Protein AF-0000000067232608 (afdb_homodimer)

Secondary structure (DSSP, 8-state):
-----------------------------------S-----HHHHHHHHHHHHHHHHTTSB-HHHHHTT-----TTSTTB-SSS-EEEEEETTEEEE--B-TTS-S-STHHHHHHHHHHHHHHHSPPPPEEEEEE-STTTTTT--SSSGGG-SS---SPP--EEES-B-TT--PEE---HIIIIISTT-HHHHHTTHHHHHTS-GGGSB-SEEE-PPP--HHHHHTTSB-TTS-B---GGGGHHHHHHH-TTTEEE-----TTT-SS---PPPPPGGGGGGBSEEEE--SSSS-TTHHHHHHTTPEEEEE--SSB-TTGGGPPBTTTBEEE-SS-STHHHHHHHHHHHTHHHHHHHHHHHHHHHHHHSSHHHHHHHHHHHHHHHHTTB-S---GGGSS--EEHHHHHHHHHHSTTTTTTS-HHHHHHHSPPPHHHHHHS-HHHHHHHT--GGGS----TTS----SS-TTTT-TT--/-----------------------------------S-----HHHHHHHHHHHHHHHHTTSB-HHHHHTTTTSS-TTSTTB-SSS-EEEEEETTEEEE--B-TTS-S-STHHHHHHHHHHHHHHHSPPPPEEEEEE-STTTTTT--SSSGGG-SS---SPP--EEES-B-TT--PEE---HIIIIISTT-HHHHHTTHHHHHTS-GGGSB--EEE------HHHHHTTSB-TTS-B---GGGGHHHHHHH-TTTEEE-----TTT-SS---PPPPPGGGGGGBSEEEE--SSSS-TTHHHHHHTTPEEEEE--SSB-TTGGGPPBTTTBEEE-SS-STHHHHHHHHHHHTHHHHHHHHHHHHHHHHHHSSHHHHHHHHHHHHHHHHTTB-S---GGGSS--EEHHHHHHHHHHSTTTTTTS-HHHHHHHSPPPHHHHHHS-HHHHHHHT--GGGS----TTS----SS-TTTT-TT--

Sequence (954 aa):
MRVRCMSPSRGALLFLALAVAVRTWKHAGAEIDTSCACDVHPAFKERIQRDLSWLDEAGGITDAMIRNISLVCDKAVSHRCNGKVVRLMIKDGQVYLNSLQPDWRFGPYEVPGFLLELYELSRLYSLPDVEFAYNGEDDAIALFDFKDREKLQTRFHGGPFPLLAWAKSPVSSAILVPDSGAFRCLHDSFDQLLMQLEEIRRLPWANRTKVRRGGNKFCAPYQLLGGGRLPSGEAFKCPRAWLPRVAAHFPELMDLGSLADPRLESGATRKRSVPLMHQNQFAYLVSTDGFATSRKLEVYLLLGSLVLKAGSSRRGYFYDALVPDTHYLPCMNDSGSDVADRVRWARAHDSQAAAIAAAGQALAVRHLNRRARLCYLRLLLQQLAARMRYSPSCGQRRLCVPLGRLVEVMAEHPRSRESCRWSEVLLSHPTPPDQRTAWPDSRLLALLSDPLLWPRDNPDSLPPPDSDPFANNMYAVMRVRCMSPSRGALLFLALAVAVRTWKHAGAEIDTSCACDVHPAFKERIQRDLSWLDEAGGITDAMIRNISLVCDKAVSHRCNGKVVRLMIKDGQVYLNSLQPDWRFGPYEVPGFLLELYELSRLYSLPDVEFAYNGEDDAIALFDFKDREKLQTRFHGGPFPLLAWAKSPVSSAILVPDSGAFRCLHDSFDQLLMQLEEIRRLPWANRTKVRRGGNKFCAPYQLLGGGRLPSGEAFKCPRAWLPRVAAHFPELMDLGSLADPRLESGATRKRSVPLMHQNQFAYLVSTDGFATSRKLEVYLLLGSLVLKAGSSRRGYFYDALVPDTHYLPCMNDSGSDVADRVRWARAHDSQAAAIAAAGQALAVRHLNRRARLCYLRLLLQQLAARMRYSPSCGQRRLCVPLGRLVEVMAEHPRSRESCRWSEVLLSHPTPPDQRTAWPDSRLLALLSDPLLWPRDNPDSLPPPDSDPFANNMYAV

Structure (mmCIF, N/CA/C/O backbone):
data_AF-0000000067232608-model_v1
#
loop_
_entity.id
_entity.type
_entity.pdbx_description
1 polymer 'Glycosyl transferase CAP10 domain-containing protein'
#
loop_
_atom_site.group_PDB
_atom_site.id
_atom_site.type_symbol
_atom_site.label_atom_id
_atom_site.label_alt_id
_atom_site.label_comp_id
_atom_site.label_asym_id
_atom_site.label_entity_id
_atom_site.label_seq_id
_atom_site.pdbx_PDB_ins_code
_atom_site.Cartn_x
_atom_site.Cartn_y
_atom_site.Cartn_z
_atom_site.occupancy
_atom_site.B_iso_or_equiv
_atom_site.auth_seq_id
_atom_site.auth_comp_id
_atom_site.auth_asym_id
_atom_site.auth_atom_id
_atom_site.pdbx_PDB_model_num
ATOM 1 N N . MET A 1 1 ? 33.344 -88.125 2.516 1 20.97 1 MET A N 1
ATOM 2 C CA . MET A 1 1 ? 33.719 -87.812 3.877 1 20.97 1 MET A CA 1
ATOM 3 C C . MET A 1 1 ? 33.344 -86.375 4.191 1 20.97 1 MET A C 1
ATOM 5 O O . MET A 1 1 ? 34.031 -85.438 3.76 1 20.97 1 MET A O 1
ATOM 9 N N . ARG A 1 2 ? 32.031 -85.938 4.152 1 23.73 2 ARG A N 1
ATOM 10 C CA . ARG A 1 2 ? 31.359 -84.625 3.979 1 23.73 2 ARG A CA 1
ATOM 11 C C . ARG A 1 2 ? 31.594 -83.75 5.184 1 23.73 2 ARG A C 1
ATOM 13 O O . ARG A 1 2 ? 31.453 -84.188 6.328 1 23.73 2 ARG A O 1
ATOM 20 N N . VAL A 1 3 ? 32.469 -82.75 5.07 1 22.92 3 VAL A N 1
ATOM 21 C CA . VAL A 1 3 ? 33.125 -81.875 6.094 1 22.92 3 VAL A CA 1
ATOM 22 C C . VAL A 1 3 ? 32.062 -81.125 6.887 1 22.92 3 VAL A C 1
ATOM 24 O O . VAL A 1 3 ? 31.25 -80.438 6.312 1 22.92 3 VAL A O 1
ATOM 27 N N . ARG A 1 4 ? 31.625 -81.562 8.109 1 24.42 4 ARG A N 1
ATOM 28 C CA . ARG A 1 4 ? 30.609 -81.188 9.109 1 24.42 4 ARG A CA 1
ATOM 29 C C . ARG A 1 4 ? 30.953 -79.875 9.781 1 24.42 4 ARG A C 1
ATOM 31 O O . ARG A 1 4 ? 31.984 -79.75 10.461 1 24.42 4 ARG A O 1
ATOM 38 N N . CYS A 1 5 ? 30.781 -78.688 8.992 1 25.52 5 CYS A N 1
ATOM 39 C CA . CYS A 1 5 ? 31.219 -77.375 9.414 1 25.52 5 CYS A CA 1
ATOM 40 C C . CYS A 1 5 ? 30.672 -77.062 10.797 1 25.52 5 CYS A C 1
ATOM 42 O O . CYS A 1 5 ? 29.469 -77.062 11.016 1 25.52 5 CYS A O 1
ATOM 44 N N . MET A 1 6 ? 31.469 -77.188 11.758 1 21.8 6 MET A N 1
ATOM 45 C CA . MET A 1 6 ? 31.312 -77.25 13.211 1 21.8 6 MET A CA 1
ATOM 46 C C . MET A 1 6 ? 30.656 -75.938 13.711 1 21.8 6 MET A C 1
ATOM 48 O O . MET A 1 6 ? 30.578 -75 12.977 1 21.8 6 MET A O 1
ATOM 52 N N . SER A 1 7 ? 31.031 -75.438 14.898 1 22 7 SER A N 1
ATOM 53 C CA . SER A 1 7 ? 30.531 -75.188 16.25 1 22 7 SER A CA 1
ATOM 54 C C . SER A 1 7 ? 30.344 -73.75 16.547 1 22 7 SER A C 1
ATOM 56 O O . SER A 1 7 ? 29.766 -73.375 17.578 1 22 7 SER A O 1
ATOM 58 N N . PRO A 1 8 ? 30.719 -72.562 15.82 1 26.16 8 PRO A N 1
ATOM 59 C CA . PRO A 1 8 ? 31.281 -71.562 16.766 1 26.16 8 PRO A CA 1
ATOM 60 C C . PRO A 1 8 ? 30.25 -71.062 17.734 1 26.16 8 PRO A C 1
ATOM 62 O O . PRO A 1 8 ? 29.047 -71.062 17.438 1 26.16 8 PRO A O 1
ATOM 65 N N . SER A 1 9 ? 30.562 -70.812 19.031 1 20.64 9 SER A N 1
ATOM 66 C CA . SER A 1 9 ? 29.984 -70.5 20.344 1 20.64 9 SER A CA 1
ATOM 67 C C . SER A 1 9 ? 29.328 -69.125 20.375 1 20.64 9 SER A C 1
ATOM 69 O O . SER A 1 9 ? 29.672 -68.25 19.578 1 20.64 9 SER A O 1
ATOM 71 N N . ARG A 1 10 ? 28.438 -68.75 21.453 1 23.14 10 ARG A N 1
ATOM 72 C CA . ARG A 1 10 ? 27.312 -67.875 21.844 1 23.14 10 ARG A CA 1
ATOM 73 C C . ARG A 1 10 ? 27.781 -66.5 22.25 1 23.14 10 ARG A C 1
ATOM 75 O O . ARG A 1 10 ? 27.672 -66.125 23.422 1 23.14 10 ARG A O 1
ATOM 82 N N . GLY A 1 11 ? 28.953 -65.938 21.875 1 21.53 11 GLY A N 1
ATOM 83 C CA . GLY A 1 11 ? 29.344 -64.812 22.734 1 21.53 11 GLY A CA 1
ATOM 84 C C . GLY A 1 11 ? 28.266 -63.75 22.812 1 21.53 11 GLY A C 1
ATOM 85 O O . GLY A 1 11 ? 27.703 -63.375 21.781 1 21.53 11 GLY A O 1
ATOM 86 N N . ALA A 1 12 ? 27.641 -63.438 24.016 1 23.78 12 ALA A N 1
ATOM 87 C CA . ALA A 1 12 ? 26.578 -62.594 24.531 1 23.78 12 ALA A CA 1
ATOM 88 C C . ALA A 1 12 ? 26.938 -61.125 24.359 1 23.78 12 ALA A C 1
ATOM 90 O O . ALA A 1 12 ? 27.859 -60.594 25.016 1 23.78 12 ALA A O 1
ATOM 91 N N . LEU A 1 13 ? 27.109 -60.594 23.125 1 22.34 13 LEU A N 1
ATOM 92 C CA . LEU A 1 13 ? 27.453 -59.156 22.984 1 22.34 13 LEU A CA 1
ATOM 93 C C . LEU A 1 13 ? 26.453 -58.281 23.734 1 22.34 13 LEU A C 1
ATOM 95 O O . LEU A 1 13 ? 25.25 -58.375 23.484 1 22.34 13 LEU A O 1
ATOM 99 N N . LEU A 1 14 ? 26.797 -57.844 25 1 24.31 14 LEU A N 1
ATOM 100 C CA . LEU A 1 14 ? 26.172 -56.875 25.875 1 24.31 14 LEU A CA 1
ATOM 101 C C . LEU A 1 14 ? 25.875 -55.562 25.141 1 24.31 14 LEU A C 1
ATOM 103 O O . LEU A 1 14 ? 26.797 -54.906 24.656 1 24.31 14 LEU A O 1
ATOM 107 N N . PHE A 1 15 ? 24.703 -55.438 24.469 1 23.7 15 PHE A N 1
ATOM 108 C CA . PHE A 1 15 ? 24.172 -54.25 23.812 1 23.7 15 PHE A CA 1
ATOM 109 C C . PHE A 1 15 ? 24.031 -53.125 24.812 1 23.7 15 PHE A C 1
ATOM 111 O O . PHE A 1 15 ? 23.203 -53.156 25.719 1 23.7 15 PHE A O 1
ATOM 118 N N . LEU A 1 16 ? 25.203 -52.531 25.312 1 24.02 16 LEU A N 1
ATOM 119 C CA . LEU A 1 16 ? 25.109 -51.281 26.078 1 24.02 16 LEU A CA 1
ATOM 120 C C . LEU A 1 16 ? 24.203 -50.281 25.359 1 24.02 16 LEU A C 1
ATOM 122 O O . LEU A 1 16 ? 24.453 -49.906 24.219 1 24.02 16 LEU A O 1
ATOM 126 N N . ALA A 1 17 ? 22.953 -50.125 25.812 1 24.44 17 ALA A N 1
ATOM 127 C CA . ALA A 1 17 ? 21.891 -49.188 25.516 1 24.44 17 ALA A CA 1
ATOM 128 C C . ALA A 1 17 ? 22.359 -47.75 25.75 1 24.44 17 ALA A C 1
ATOM 130 O O . ALA A 1 17 ? 22.531 -47.312 26.906 1 24.44 17 ALA A O 1
ATOM 131 N N . LEU A 1 18 ? 23.391 -47.281 25.047 1 25.17 18 LEU A N 1
ATOM 132 C CA . LEU A 1 18 ? 23.656 -45.844 25.172 1 25.17 18 LEU A CA 1
ATOM 133 C C . LEU A 1 18 ? 22.375 -45.062 25.016 1 25.17 18 LEU A C 1
ATOM 135 O O . LEU A 1 18 ? 21.719 -45.125 23.969 1 25.17 18 LEU A O 1
ATOM 139 N N . ALA A 1 19 ? 21.703 -44.719 26.156 1 23.84 19 ALA A N 1
ATOM 140 C CA . ALA A 1 19 ? 20.641 -43.75 26.328 1 23.84 19 ALA A CA 1
ATOM 141 C C . ALA A 1 19 ? 21.016 -42.406 25.703 1 23.84 19 ALA A C 1
ATOM 143 O O . ALA A 1 19 ? 21.891 -41.688 26.203 1 23.84 19 ALA A O 1
ATOM 144 N N . VAL A 1 20 ? 21.188 -42.406 24.422 1 26.02 20 VAL A N 1
ATOM 145 C CA . VAL A 1 20 ? 21.297 -41.094 23.812 1 26.02 20 VAL A CA 1
ATOM 146 C C . VAL A 1 20 ? 20.188 -40.188 24.328 1 26.02 20 VAL A C 1
ATOM 148 O O . VAL A 1 20 ? 19 -40.469 24.172 1 26.02 20 VAL A O 1
ATOM 151 N N . ALA A 1 21 ? 20.438 -39.469 25.469 1 25.91 21 ALA A N 1
ATOM 152 C CA . ALA A 1 21 ? 19.641 -38.344 25.922 1 25.91 21 ALA A CA 1
ATOM 153 C C . ALA A 1 21 ? 19.203 -37.5 24.75 1 25.91 21 ALA A C 1
ATOM 155 O O . ALA A 1 21 ? 20.031 -36.844 24.094 1 25.91 21 ALA A O 1
ATOM 156 N N . VAL A 1 22 ? 18.25 -37.969 24.109 1 22.41 22 VAL A N 1
ATOM 157 C CA . VAL A 1 22 ? 17.578 -37.031 23.188 1 22.41 22 VAL A CA 1
ATOM 158 C C . VAL A 1 22 ? 17.188 -35.75 23.906 1 22.41 22 VAL A C 1
ATOM 160 O O . VAL A 1 22 ? 16.312 -35.781 24.781 1 22.41 22 VAL A O 1
ATOM 163 N N . ARG A 1 23 ? 18.203 -34.938 24.25 1 26.3 23 ARG A N 1
ATOM 164 C CA . ARG A 1 23 ? 17.781 -33.594 24.609 1 26.3 23 ARG A CA 1
ATOM 165 C C . ARG A 1 23 ? 16.594 -33.125 23.766 1 26.3 23 ARG A C 1
ATOM 167 O O . ARG A 1 23 ? 16.688 -33.125 22.531 1 26.3 23 ARG A O 1
ATOM 174 N N . THR A 1 24 ? 15.477 -33.344 24.297 1 24.17 24 THR A N 1
ATOM 175 C CA . THR A 1 24 ? 14.273 -32.688 23.797 1 24.17 24 THR A CA 1
ATOM 176 C C . THR A 1 24 ? 14.562 -31.219 23.469 1 24.17 24 THR A C 1
ATOM 178 O O . THR A 1 24 ? 14.984 -30.453 24.328 1 24.17 24 THR A O 1
ATOM 181 N N . TRP A 1 25 ? 15.18 -31.078 22.359 1 25.5 25 TRP A N 1
ATOM 182 C CA . TRP A 1 25 ? 15.172 -29.703 21.859 1 25.5 25 TRP A CA 1
ATOM 183 C C . TRP A 1 25 ? 13.828 -29.047 22.141 1 25.5 25 TRP A C 1
ATOM 185 O O . TRP A 1 25 ? 12.797 -29.469 21.609 1 25.5 25 TRP A O 1
ATOM 195 N N . LYS A 1 26 ? 13.594 -28.719 23.438 1 26.16 26 LYS A N 1
ATOM 196 C CA . LYS A 1 26 ? 12.469 -27.828 23.719 1 26.16 26 LYS A CA 1
ATOM 197 C C . LYS A 1 26 ? 12.414 -26.672 22.719 1 26.16 26 LYS A C 1
ATOM 199 O O . LYS A 1 26 ? 13.312 -25.828 22.703 1 26.16 26 LYS A O 1
ATOM 204 N N . HIS A 1 27 ? 11.875 -27 21.625 1 25.08 27 HIS A N 1
ATOM 205 C CA . HIS A 1 27 ? 11.469 -25.891 20.766 1 25.08 27 HIS A CA 1
ATOM 206 C C . HIS A 1 27 ? 10.805 -24.797 21.594 1 25.08 27 HIS A C 1
ATOM 208 O O . HIS A 1 27 ? 9.797 -25.031 22.266 1 25.08 27 HIS A O 1
ATOM 214 N N . ALA A 1 28 ? 11.539 -24.094 22.328 1 29.05 28 ALA A N 1
ATOM 215 C CA . ALA A 1 28 ? 10.875 -22.875 22.797 1 29.05 28 ALA A CA 1
ATOM 216 C C . ALA A 1 28 ? 9.781 -22.453 21.828 1 29.05 28 ALA A C 1
ATOM 218 O O . ALA A 1 28 ? 10.047 -22.219 20.656 1 29.05 28 ALA A O 1
ATOM 219 N N . GLY A 1 29 ? 8.641 -23.031 22.062 1 26.88 29 GLY A N 1
ATOM 220 C CA . GLY A 1 29 ? 7.457 -22.578 21.344 1 26.88 29 GLY A CA 1
ATOM 221 C C . GLY A 1 29 ? 7.488 -21.094 21.016 1 26.88 29 GLY A C 1
ATOM 222 O O . GLY A 1 29 ? 7.555 -20.25 21.906 1 26.88 29 GLY A O 1
ATOM 223 N N . ALA A 1 30 ? 8.266 -20.781 20.047 1 30.19 30 ALA A N 1
ATOM 224 C CA . ALA A 1 30 ? 8.117 -19.406 19.578 1 30.19 30 ALA A CA 1
ATOM 225 C C . ALA A 1 30 ? 6.672 -18.938 19.703 1 30.19 30 ALA A C 1
ATOM 227 O O . ALA A 1 30 ? 5.762 -19.547 19.141 1 30.19 30 ALA A O 1
ATOM 228 N N . GLU A 1 31 ? 6.301 -18.609 20.812 1 31.33 31 GLU A N 1
ATOM 229 C CA . GLU A 1 31 ? 5.031 -17.891 20.922 1 31.33 31 GLU A CA 1
ATOM 230 C C . GLU A 1 31 ? 4.746 -17.078 19.656 1 31.33 31 GLU A C 1
ATOM 232 O O . GLU A 1 31 ? 5.531 -16.203 19.281 1 31.33 31 GLU A O 1
ATOM 237 N N . ILE A 1 32 ? 4.148 -17.75 18.656 1 34.22 32 ILE A N 1
ATOM 238 C CA . ILE A 1 32 ? 3.58 -17.062 17.516 1 34.22 32 ILE A CA 1
ATOM 239 C C . ILE A 1 32 ? 3.041 -15.695 17.938 1 34.22 32 ILE A C 1
ATOM 241 O O . ILE A 1 32 ? 2.16 -15.609 18.797 1 34.22 32 ILE A O 1
ATOM 245 N N . ASP A 1 33 ? 3.789 -14.781 17.984 1 35.5 33 ASP A N 1
ATOM 246 C CA . ASP A 1 33 ? 3.418 -13.383 18.203 1 35.5 33 ASP A CA 1
ATOM 247 C C . ASP A 1 33 ? 2.143 -13.039 17.438 1 35.5 33 ASP A C 1
ATOM 249 O O . ASP A 1 33 ? 2.152 -12.945 16.203 1 35.5 33 ASP A O 1
ATOM 253 N N . THR A 1 34 ? 0.909 -13.367 17.797 1 40.5 34 THR A N 1
ATOM 254 C CA . THR A 1 34 ? -0.471 -13.195 17.359 1 40.5 34 THR A CA 1
ATOM 255 C C . THR A 1 34 ? -0.802 -11.711 17.203 1 40.5 34 THR A C 1
ATOM 257 O O . THR A 1 34 ? -1.916 -11.359 16.812 1 40.5 34 THR A O 1
ATOM 260 N N . SER A 1 35 ? -0.007 -10.812 17.594 1 42.72 35 SER A N 1
ATOM 261 C CA . SER A 1 35 ? -0.496 -9.445 17.75 1 42.72 35 SER A CA 1
ATOM 262 C C . SER A 1 35 ? -0.627 -8.75 16.391 1 42.72 35 SER A C 1
ATOM 264 O O . SER A 1 35 ? -1.464 -7.859 16.234 1 42.72 35 SER A O 1
ATOM 266 N N . CYS A 1 36 ? 0.361 -8.922 15.484 1 53.72 36 CYS A N 1
ATOM 267 C CA . CYS A 1 36 ? 0.083 -8.258 14.219 1 53.72 36 CYS A CA 1
ATOM 268 C C . CYS A 1 36 ? -1.025 -8.977 13.453 1 53.72 36 CYS A C 1
ATOM 270 O O . CYS A 1 36 ? -0.867 -10.133 13.07 1 53.72 36 CYS A O 1
ATOM 272 N N . ALA A 1 37 ? -2.166 -8.445 13.555 1 60.12 37 ALA A N 1
ATOM 273 C CA . ALA A 1 37 ? -3.393 -9.094 13.102 1 60.12 37 ALA A CA 1
ATOM 274 C C . ALA A 1 37 ? -3.316 -9.422 11.609 1 60.12 37 ALA A C 1
ATOM 276 O O . ALA A 1 37 ? -3.217 -8.523 10.773 1 60.12 37 ALA A O 1
ATOM 277 N N . CYS A 1 38 ? -2.498 -10.406 11.25 1 77 38 CYS A N 1
ATOM 278 C CA . CYS A 1 38 ? -2.688 -10.945 9.906 1 77 38 CYS A CA 1
ATOM 279 C C . CYS A 1 38 ? -4.02 -11.68 9.797 1 77 38 CYS A C 1
ATOM 281 O O . CYS A 1 38 ? -4.246 -12.672 10.492 1 77 38 CYS A O 1
ATOM 283 N N . ASP A 1 39 ? -4.887 -11.008 9.102 1 78.81 39 ASP A N 1
ATOM 284 C CA . ASP A 1 39 ? -6.18 -11.625 8.836 1 78.81 39 ASP A CA 1
ATOM 285 C C . AS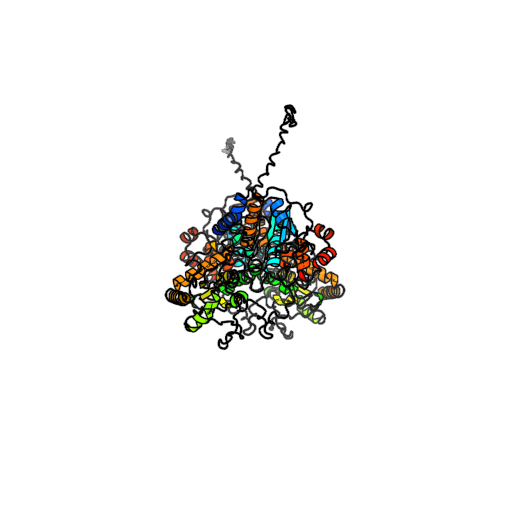P A 1 39 ? -6.145 -12.445 7.543 1 78.81 39 ASP A C 1
ATOM 287 O O . ASP A 1 39 ? -6.184 -11.883 6.445 1 78.81 39 ASP A O 1
ATOM 291 N N . VAL A 1 40 ? -5.941 -13.773 7.711 1 90.06 40 VAL A N 1
ATOM 292 C CA . VAL A 1 40 ? -5.945 -14.656 6.551 1 90.06 40 VAL A CA 1
ATOM 293 C C . VAL A 1 40 ? -7.328 -15.281 6.383 1 90.06 40 VAL A C 1
ATOM 295 O O . VAL A 1 40 ? -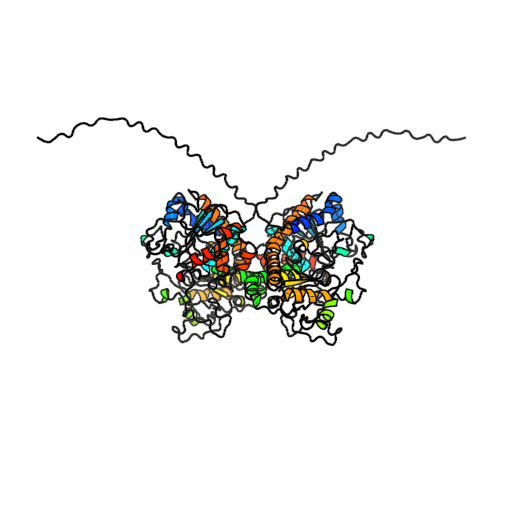7.902 -15.805 7.344 1 90.06 40 VAL A O 1
ATOM 298 N N . HIS A 1 41 ? -7.844 -15.195 5.211 1 94.94 41 HIS A N 1
ATOM 299 C CA . HIS A 1 41 ? -9.148 -15.766 4.906 1 94.94 41 HIS A CA 1
ATOM 300 C C . HIS A 1 41 ? -9.219 -17.234 5.324 1 94.94 41 HIS A C 1
ATOM 302 O O . HIS A 1 41 ? -8.273 -18 5.094 1 94.94 41 HIS A O 1
ATOM 308 N N . PRO A 1 42 ? -10.32 -17.672 5.93 1 95.88 42 PRO A N 1
ATOM 309 C CA . PRO A 1 42 ? -10.43 -19.062 6.391 1 95.88 42 PRO A CA 1
ATOM 310 C C . PRO A 1 42 ? -10.164 -20.078 5.277 1 95.88 42 PRO A C 1
ATOM 312 O O . PRO A 1 42 ? -9.508 -21.094 5.504 1 95.88 42 PRO A O 1
ATOM 315 N N . ALA A 1 43 ? -10.664 -19.812 4.094 1 97.31 43 ALA A N 1
ATOM 316 C CA . ALA A 1 43 ? -10.445 -20.734 2.977 1 97.31 43 ALA A CA 1
ATOM 317 C C . ALA A 1 43 ? -8.961 -20.844 2.646 1 97.31 43 ALA A C 1
ATOM 319 O O . ALA A 1 43 ? -8.5 -21.891 2.178 1 97.31 43 ALA A O 1
ATOM 320 N N . PHE A 1 44 ? -8.195 -19.766 2.84 1 97.31 44 PHE A N 1
ATOM 321 C CA . PHE A 1 44 ? -6.754 -19.781 2.605 1 97.31 44 PHE A CA 1
ATOM 322 C C . PHE A 1 44 ? -6.051 -20.656 3.639 1 97.31 44 PHE A C 1
ATOM 324 O O . PHE A 1 44 ? -5.141 -21.422 3.301 1 97.31 44 PHE A O 1
ATOM 331 N N . LYS A 1 45 ? -6.473 -20.594 4.871 1 96.69 45 LYS A N 1
ATOM 332 C CA . LYS A 1 45 ? -5.914 -21.422 5.938 1 96.69 45 LYS A CA 1
ATOM 333 C C . LYS A 1 45 ? -6.137 -22.891 5.656 1 96.69 45 LYS A C 1
ATOM 335 O O . LYS A 1 45 ? -5.227 -23.719 5.832 1 96.69 45 LYS A O 1
ATOM 340 N N . GLU A 1 46 ? -7.34 -23.141 5.219 1 97.5 46 GLU A N 1
ATOM 341 C CA . GLU A 1 46 ? -7.664 -24.531 4.879 1 97.5 46 GLU A CA 1
ATOM 342 C C . GLU A 1 46 ? -6.816 -25.016 3.713 1 97.5 46 GLU A C 1
ATOM 344 O O . GLU A 1 46 ? -6.367 -26.172 3.707 1 97.5 46 GLU A O 1
ATOM 349 N N . ARG A 1 47 ? -6.672 -24.172 2.736 1 97 47 ARG A N 1
ATOM 350 C CA . ARG A 1 47 ? -5.844 -24.531 1.588 1 97 47 ARG A CA 1
ATOM 351 C C . ARG A 1 47 ? -4.414 -24.844 2.021 1 97 47 ARG A C 1
ATOM 353 O O . ARG A 1 47 ? -3.838 -25.844 1.585 1 97 47 ARG A O 1
ATOM 360 N N . ILE A 1 48 ? -3.848 -24.047 2.842 1 97.62 48 ILE A N 1
ATOM 361 C CA . ILE A 1 48 ? -2.496 -24.266 3.344 1 97.62 48 ILE A CA 1
ATOM 362 C C . ILE A 1 48 ? -2.426 -25.625 4.047 1 97.62 48 ILE A C 1
ATOM 364 O O . ILE A 1 48 ? -1.521 -26.422 3.783 1 97.62 48 ILE A O 1
ATOM 368 N N . GLN A 1 49 ? -3.381 -25.922 4.844 1 97.12 49 GLN A N 1
ATOM 369 C CA . GLN A 1 49 ? -3.4 -27.188 5.57 1 97.12 49 GLN A CA 1
ATOM 370 C C . GLN A 1 49 ? -3.496 -28.375 4.613 1 97.12 49 GLN A C 1
ATOM 372 O O . GLN A 1 49 ? -2.777 -29.359 4.77 1 97.12 49 GLN A O 1
ATOM 377 N N . ARG A 1 50 ? -4.363 -28.219 3.674 1 95.38 50 ARG A N 1
ATOM 378 C CA . ARG A 1 50 ? -4.527 -29.297 2.697 1 95.38 50 ARG A CA 1
ATOM 379 C C . ARG A 1 50 ? -3.24 -29.516 1.907 1 95.38 50 ARG A C 1
ATOM 381 O O . ARG A 1 50 ? -2.84 -30.656 1.673 1 95.38 50 ARG A O 1
ATOM 388 N N . ASP A 1 51 ? -2.637 -28.453 1.514 1 93.88 51 ASP A N 1
ATOM 389 C CA . ASP A 1 51 ? -1.426 -28.562 0.704 1 93.88 51 ASP A CA 1
ATOM 390 C C . ASP A 1 51 ? -0.268 -29.141 1.518 1 93.88 51 ASP A C 1
ATOM 392 O O . ASP A 1 51 ? 0.655 -29.734 0.958 1 93.88 51 ASP A O 1
ATOM 396 N N . LEU A 1 52 ? -0.298 -29 2.814 1 95.44 52 LEU A N 1
ATOM 397 C CA . LEU A 1 52 ? 0.826 -29.422 3.645 1 95.44 52 LEU A CA 1
ATOM 398 C C . LEU A 1 52 ? 0.579 -30.797 4.234 1 95.44 52 LEU A C 1
ATOM 400 O O . LEU A 1 52 ? 1.473 -31.391 4.852 1 95.44 52 LEU A O 1
ATOM 404 N N . SER A 1 53 ? -0.577 -31.344 4.059 1 92.56 53 SER A N 1
ATOM 405 C CA . SER A 1 53 ? -0.99 -32.594 4.723 1 92.56 53 SER A CA 1
ATOM 406 C C . SER A 1 53 ? -0.045 -33.719 4.395 1 92.56 53 SER A C 1
ATOM 408 O O . SER A 1 53 ? 0.24 -34.562 5.25 1 92.56 53 SER A O 1
ATOM 410 N N . TRP A 1 54 ? 0.396 -33.781 3.158 1 88.69 54 TRP A N 1
ATOM 411 C CA . TRP A 1 54 ? 1.27 -34.875 2.773 1 88.69 54 TRP A CA 1
ATOM 412 C C . TRP A 1 54 ? 2.588 -34.812 3.539 1 88.69 54 TRP A C 1
ATOM 414 O O . TRP A 1 54 ? 3.219 -35.844 3.777 1 88.69 54 TRP A O 1
ATOM 424 N N . LEU A 1 55 ? 3.051 -33.688 3.922 1 92 55 LEU A N 1
ATOM 425 C CA . LEU A 1 55 ? 4.27 -33.531 4.711 1 92 55 LEU A CA 1
ATOM 426 C C . LEU A 1 55 ? 4.086 -34.125 6.109 1 92 55 LEU A C 1
ATOM 428 O O . LEU A 1 55 ? 5.031 -34.656 6.684 1 92 55 LEU A O 1
ATOM 432 N N . ASP A 1 56 ? 2.91 -33.969 6.621 1 92.75 56 ASP A N 1
ATOM 433 C CA . ASP A 1 56 ? 2.6 -34.594 7.898 1 92.75 56 ASP A CA 1
ATOM 434 C C . ASP A 1 56 ? 2.67 -36.125 7.789 1 92.75 56 ASP A C 1
ATOM 436 O O . ASP A 1 56 ? 3.238 -36.781 8.656 1 92.75 56 ASP A O 1
ATOM 440 N N . GLU A 1 57 ? 2.152 -36.562 6.734 1 87.62 57 GLU A N 1
ATOM 441 C CA . GLU A 1 57 ? 2.18 -38 6.488 1 87.62 57 GLU A CA 1
ATOM 442 C C . GLU A 1 57 ? 3.607 -38.5 6.297 1 87.62 57 GLU A C 1
ATOM 444 O O . GLU A 1 57 ? 3.936 -39.625 6.684 1 87.62 57 GLU A O 1
ATOM 449 N N . ALA A 1 58 ? 4.402 -37.688 5.742 1 87.69 58 ALA A N 1
ATOM 450 C CA . ALA A 1 58 ? 5.789 -38.062 5.449 1 87.69 58 ALA A CA 1
ATOM 451 C C . ALA A 1 58 ? 6.668 -37.906 6.684 1 87.69 58 ALA A C 1
ATOM 453 O O . ALA A 1 58 ? 7.863 -38.219 6.648 1 87.69 58 ALA A O 1
ATOM 454 N N . GLY A 1 59 ? 6.133 -37.438 7.777 1 92.12 59 GLY A N 1
ATOM 455 C CA . GLY A 1 59 ? 6.887 -37.312 9.008 1 92.12 59 GLY A CA 1
ATOM 456 C C . GLY A 1 59 ? 7.637 -36 9.109 1 92.12 59 GLY A C 1
ATOM 457 O O . GLY A 1 59 ? 8.516 -35.844 9.961 1 92.12 59 GLY A O 1
ATOM 458 N N . GLY A 1 60 ? 7.355 -35.125 8.227 1 94.38 60 GLY A N 1
ATOM 459 C CA . GLY A 1 60 ? 7.992 -33.812 8.258 1 94.38 60 GLY A CA 1
ATOM 460 C C . GLY A 1 60 ? 9 -33.594 7.145 1 94.38 60 GLY A C 1
ATOM 461 O O . GLY A 1 60 ? 9.086 -34.406 6.223 1 94.38 60 GLY A O 1
ATOM 462 N N . ILE A 1 61 ? 9.648 -32.469 7.211 1 94.75 61 ILE A N 1
ATOM 463 C CA . ILE A 1 61 ? 10.625 -32.062 6.195 1 94.75 61 ILE A CA 1
ATOM 464 C C . ILE A 1 61 ? 12.031 -32.406 6.68 1 94.75 61 ILE A C 1
ATOM 466 O O . ILE A 1 61 ? 12.508 -31.844 7.668 1 94.75 61 ILE A O 1
ATOM 470 N N . THR A 1 62 ? 12.711 -33.281 5.969 1 92.88 62 THR A N 1
ATOM 471 C CA . THR A 1 62 ? 14.047 -33.719 6.355 1 92.88 62 THR A CA 1
ATOM 472 C C . THR A 1 62 ? 15.102 -33.094 5.441 1 92.88 62 THR A C 1
ATOM 474 O O . THR A 1 62 ? 14.781 -32.625 4.348 1 92.88 62 THR A O 1
ATOM 477 N N . ASP A 1 63 ? 16.297 -33.156 5.969 1 91.31 63 ASP A N 1
ATOM 478 C CA . ASP A 1 63 ? 17.406 -32.688 5.152 1 91.31 63 ASP A CA 1
ATOM 479 C C . ASP A 1 63 ? 17.531 -33.469 3.854 1 91.31 63 ASP A C 1
ATOM 481 O O . ASP A 1 63 ? 17.859 -32.906 2.807 1 91.31 63 ASP A O 1
ATOM 485 N N . ALA A 1 64 ? 17.234 -34.719 3.971 1 85.06 64 ALA A N 1
ATOM 486 C CA . ALA A 1 64 ? 17.297 -35.594 2.807 1 85.06 64 ALA A CA 1
ATOM 487 C C . ALA A 1 64 ? 16.312 -35.125 1.728 1 85.06 64 ALA A C 1
ATOM 489 O O . ALA A 1 64 ? 16.641 -35.188 0.537 1 85.06 64 ALA A O 1
ATOM 490 N N . MET A 1 65 ? 15.141 -34.719 2.119 1 83.81 65 MET A N 1
ATOM 491 C CA . MET A 1 65 ? 14.141 -34.219 1.178 1 83.81 65 MET A CA 1
ATOM 492 C C . MET A 1 65 ? 14.672 -33 0.406 1 83.81 65 MET A C 1
ATOM 494 O O . MET A 1 65 ? 14.484 -32.906 -0.809 1 83.81 65 MET A O 1
ATOM 498 N N . ILE A 1 66 ? 15.312 -32.156 1.146 1 85.88 66 ILE A N 1
ATOM 499 C CA . ILE A 1 66 ? 15.797 -30.906 0.553 1 85.88 66 ILE A CA 1
ATOM 500 C C . ILE A 1 66 ? 16.969 -31.203 -0.375 1 85.88 66 ILE A C 1
ATOM 502 O O . ILE A 1 66 ? 17.094 -30.609 -1.443 1 85.88 66 ILE A O 1
ATOM 506 N N . ARG A 1 67 ? 17.781 -32.062 0.105 1 79.12 67 ARG A N 1
ATOM 507 C CA . ARG A 1 67 ? 18.922 -32.438 -0.726 1 79.12 67 ARG A CA 1
ATOM 508 C C . ARG A 1 67 ? 18.453 -33.094 -2.02 1 79.12 67 ARG A C 1
ATOM 510 O O . ARG A 1 67 ? 19.156 -33.062 -3.029 1 79.12 67 ARG A O 1
ATOM 517 N N . ASN A 1 68 ? 17.219 -33.656 -1.832 1 68.69 68 ASN A N 1
ATOM 518 C CA . ASN A 1 68 ? 16.625 -34.312 -3.006 1 68.69 68 ASN A CA 1
ATOM 519 C C . ASN A 1 68 ? 16.219 -33.281 -4.055 1 68.69 68 ASN A C 1
ATOM 521 O O . ASN A 1 68 ? 16.016 -33.625 -5.223 1 68.69 68 ASN A O 1
ATOM 525 N N . ILE A 1 69 ? 15.945 -32.062 -3.422 1 68.38 69 ILE A N 1
ATOM 526 C CA . ILE A 1 69 ? 15.633 -31.016 -4.406 1 68.38 69 ILE A CA 1
ATOM 527 C C . ILE A 1 69 ? 16.75 -30.938 -5.441 1 68.38 69 ILE A C 1
ATOM 529 O O . ILE A 1 69 ? 16.531 -30.5 -6.57 1 68.38 69 ILE A O 1
ATOM 533 N N . SER A 1 70 ? 17.75 -31.609 -4.93 1 51.78 70 SER A N 1
ATOM 534 C CA . SER A 1 70 ? 18.906 -31.672 -5.82 1 51.78 70 SER A CA 1
ATOM 535 C C . SER A 1 70 ? 18.469 -31.891 -7.266 1 51.78 70 SER A C 1
ATOM 537 O O . SER A 1 70 ? 17.547 -32.656 -7.531 1 51.78 70 SER A O 1
ATOM 539 N N . LEU A 1 71 ? 18.953 -31.109 -8.008 1 46.88 71 LEU A N 1
ATOM 540 C CA . LEU A 1 71 ? 18.891 -30.625 -9.391 1 46.88 71 LEU A CA 1
ATOM 541 C C . LEU A 1 71 ? 18.781 -31.797 -10.359 1 46.88 71 LEU A C 1
ATOM 543 O O . LEU A 1 71 ? 19.641 -32.688 -10.352 1 46.88 71 LEU A O 1
ATOM 547 N N . VAL A 1 72 ? 17.625 -32.531 -10.641 1 43.97 72 VAL A N 1
ATOM 548 C CA . VAL A 1 72 ? 17.797 -32.875 -12.047 1 43.97 72 VAL A CA 1
ATOM 549 C C . VAL A 1 72 ? 18.812 -31.938 -12.688 1 43.97 72 VAL A C 1
ATOM 551 O O . VAL A 1 72 ? 18.438 -30.891 -13.227 1 43.97 72 VAL A O 1
ATOM 554 N N . CYS A 1 73 ? 19.531 -31.359 -11.836 1 43.38 73 CYS A N 1
ATOM 555 C CA . CYS A 1 73 ? 20.641 -30.578 -12.375 1 43.38 73 CYS A CA 1
ATOM 556 C C . CYS A 1 73 ? 21.594 -31.469 -13.164 1 43.38 73 CYS A C 1
ATOM 558 O O . CYS A 1 73 ? 21.984 -32.531 -12.688 1 43.38 73 CYS A O 1
ATOM 560 N N . ASP A 1 74 ? 21.438 -31.5 -14.367 1 39.88 74 ASP A N 1
ATOM 561 C CA . ASP A 1 74 ? 22.453 -32.188 -15.156 1 39.88 74 ASP A CA 1
ATOM 562 C C . ASP A 1 74 ? 23.844 -32.031 -14.539 1 39.88 74 ASP A C 1
ATOM 564 O O . ASP A 1 74 ? 24.234 -30.906 -14.18 1 39.88 74 ASP A O 1
ATOM 568 N N . LYS A 1 75 ? 24.312 -33.031 -13.984 1 42.19 75 LYS A N 1
ATOM 569 C CA . LYS A 1 75 ? 25.656 -33.156 -13.414 1 42.19 75 LYS A CA 1
ATOM 570 C C . LYS A 1 75 ? 26.641 -32.219 -14.117 1 42.19 75 LYS A C 1
ATOM 572 O O . LYS A 1 75 ? 27.594 -31.734 -13.5 1 42.19 75 LYS A O 1
ATOM 577 N N . ALA A 1 76 ? 26.625 -32.312 -15.375 1 39.03 76 ALA A N 1
ATOM 578 C CA . ALA A 1 76 ? 27.672 -31.625 -16.141 1 39.03 76 ALA A CA 1
ATOM 579 C C . ALA A 1 76 ? 27.562 -30.109 -16 1 39.03 76 ALA A C 1
ATOM 581 O O . ALA A 1 76 ? 28.453 -29.375 -16.438 1 39.03 76 ALA A O 1
ATOM 582 N N . VAL A 1 77 ? 26.312 -29.625 -15.664 1 41.09 77 VAL A N 1
ATOM 583 C CA . VAL A 1 77 ? 26.203 -28.156 -15.617 1 41.09 77 VAL A CA 1
ATOM 584 C C . VAL A 1 77 ? 26.156 -27.703 -14.164 1 41.09 77 VAL A C 1
ATOM 586 O O . VAL A 1 77 ? 25.422 -28.25 -13.352 1 41.09 77 VAL A O 1
ATOM 589 N N . SER A 1 78 ? 27.219 -27.156 -13.594 1 43.94 78 SER A N 1
ATOM 590 C CA . SER A 1 78 ? 27.406 -26.688 -12.227 1 43.94 78 SER A CA 1
ATOM 591 C C . SER A 1 78 ? 26.062 -26.391 -11.555 1 43.94 78 SER A C 1
ATOM 593 O O . SER A 1 78 ? 25.109 -27.156 -11.688 1 43.94 78 SER A O 1
ATOM 595 N N . HIS A 1 79 ? 25.797 -25.234 -11.016 1 45.03 79 HIS A N 1
ATOM 596 C CA . HIS A 1 79 ? 24.734 -24.703 -10.156 1 45.03 79 HIS A CA 1
ATOM 597 C C . HIS A 1 79 ? 23.391 -24.719 -10.867 1 45.03 79 HIS A C 1
ATOM 599 O O . HIS A 1 79 ? 22.484 -23.984 -10.477 1 45.03 79 HIS A O 1
ATOM 605 N N . ARG A 1 80 ? 23.297 -25.516 -11.977 1 46.94 80 ARG A N 1
ATOM 606 C CA . ARG A 1 80 ? 22.078 -25.453 -12.781 1 46.94 80 ARG A CA 1
ATOM 607 C C . ARG A 1 80 ? 21.172 -26.641 -12.523 1 46.94 80 ARG A C 1
ATOM 609 O O . ARG A 1 80 ? 21.609 -27.797 -12.633 1 46.94 80 ARG A O 1
ATOM 616 N N . CYS A 1 81 ? 20.234 -26.641 -11.688 1 48.41 81 CYS A N 1
ATOM 617 C CA . CYS A 1 81 ? 19.281 -27.703 -11.398 1 48.41 81 CYS A CA 1
ATOM 618 C C . CYS A 1 81 ? 18.312 -27.891 -12.562 1 48.41 81 CYS A C 1
ATOM 620 O O . CYS A 1 81 ? 18.016 -26.938 -13.289 1 48.41 81 CYS A O 1
ATOM 622 N N . ASN A 1 82 ? 18.234 -29.078 -13.312 1 48.34 82 ASN A N 1
ATOM 623 C CA . ASN A 1 82 ? 17.359 -29.406 -14.438 1 48.34 82 ASN A CA 1
ATOM 624 C C . ASN A 1 82 ? 15.898 -29.078 -14.117 1 48.34 82 ASN A C 1
ATOM 626 O O . ASN A 1 82 ? 15.055 -29.047 -15.023 1 48.34 82 ASN A O 1
ATOM 630 N N . GLY A 1 83 ? 15.398 -29 -12.836 1 58.25 83 GLY A N 1
ATOM 631 C CA . GLY A 1 83 ? 14.008 -28.609 -12.672 1 58.25 83 GLY A CA 1
ATOM 632 C C . GLY A 1 83 ? 13.836 -27.109 -12.469 1 58.25 83 GLY A C 1
ATOM 633 O O . GLY A 1 83 ? 14.75 -26.438 -12.008 1 58.25 83 GLY A O 1
ATOM 634 N N . LYS A 1 84 ? 12.977 -26.438 -13.266 1 69.75 84 LYS A N 1
ATOM 635 C CA . LYS A 1 84 ? 12.703 -25 -13.156 1 69.75 84 LYS A CA 1
ATOM 636 C C . LYS A 1 84 ? 12.336 -24.625 -11.727 1 69.75 84 LYS A C 1
ATOM 638 O O . LYS A 1 84 ? 11.242 -24.109 -11.477 1 69.75 84 LYS A O 1
ATOM 643 N N . VAL A 1 85 ? 13.336 -25.047 -10.75 1 78.25 85 VAL A N 1
ATOM 644 C CA . VAL A 1 85 ? 13.078 -24.828 -9.328 1 78.25 85 VAL A CA 1
ATOM 645 C C . VAL A 1 85 ? 14.242 -24.062 -8.703 1 78.25 85 VAL A C 1
ATOM 647 O O . VAL A 1 85 ? 15.406 -24.281 -9.078 1 78.25 85 VAL A O 1
ATOM 650 N N . VAL A 1 86 ? 13.945 -23.125 -7.805 1 83.38 86 VAL A N 1
ATOM 651 C CA . VAL A 1 86 ? 14.969 -22.484 -6.992 1 83.38 86 VAL A CA 1
ATOM 652 C C . VAL A 1 86 ? 14.805 -22.891 -5.531 1 83.38 86 VAL A C 1
ATOM 654 O O . VAL A 1 86 ? 13.688 -23.016 -5.035 1 83.38 86 VAL A O 1
ATOM 657 N N . ARG A 1 87 ? 15.945 -23.25 -4.965 1 88.19 87 ARG A N 1
ATOM 658 C CA . ARG A 1 87 ? 15.938 -23.594 -3.541 1 88.19 87 ARG A CA 1
ATOM 659 C C . ARG A 1 87 ? 16.141 -22.344 -2.689 1 88.19 87 ARG A C 1
ATOM 661 O O . ARG A 1 87 ? 16.984 -21.5 -2.99 1 88.19 87 ARG A O 1
ATOM 668 N N . LEU A 1 88 ? 15.375 -22.281 -1.684 1 93.81 88 LEU A N 1
ATOM 669 C CA . LEU A 1 88 ? 15.422 -21.141 -0.791 1 93.81 88 LEU A CA 1
ATOM 670 C C . LEU A 1 88 ? 15.539 -21.578 0.664 1 93.81 88 LEU A C 1
ATOM 672 O O . LEU A 1 88 ? 15.094 -22.672 1.022 1 93.81 88 LEU A O 1
ATOM 676 N N . MET A 1 89 ? 16.188 -20.75 1.384 1 96.44 89 MET A N 1
ATOM 677 C CA . MET A 1 89 ? 16.375 -20.953 2.814 1 96.44 89 MET A CA 1
ATOM 678 C C . MET A 1 89 ? 16.078 -19.688 3.602 1 96.44 89 MET A C 1
ATOM 680 O O . MET A 1 89 ? 16.422 -18.594 3.164 1 96.44 89 MET A O 1
ATOM 684 N N . ILE A 1 90 ? 15.391 -19.812 4.617 1 98.19 90 ILE A N 1
ATOM 685 C CA . ILE A 1 90 ? 15.289 -18.75 5.617 1 98.19 90 ILE A CA 1
ATOM 686 C C . ILE A 1 90 ? 16.047 -19.156 6.883 1 98.19 90 ILE A C 1
ATOM 688 O O . ILE A 1 90 ? 15.828 -20.25 7.406 1 98.19 90 ILE A O 1
ATOM 692 N N . LYS A 1 91 ? 16.891 -18.375 7.316 1 97.38 91 LYS A N 1
ATOM 693 C CA . LYS A 1 91 ? 17.672 -18.609 8.531 1 97.38 91 LYS A CA 1
ATOM 694 C C . LYS A 1 91 ? 17.859 -17.312 9.312 1 97.38 91 LYS A C 1
ATOM 696 O O . LYS A 1 91 ? 18.297 -16.297 8.758 1 97.38 91 LYS A O 1
ATOM 701 N N . ASP A 1 92 ? 17.469 -17.344 10.57 1 94 92 ASP A N 1
ATOM 702 C CA . ASP A 1 92 ? 17.594 -16.188 11.461 1 94 92 ASP A CA 1
ATOM 703 C C . ASP A 1 92 ? 16.953 -14.953 10.844 1 94 92 ASP A C 1
ATOM 705 O O . ASP A 1 92 ? 17.531 -13.867 10.844 1 94 92 ASP A O 1
ATOM 709 N N . GLY A 1 93 ? 15.859 -15.188 10.172 1 92.62 93 GLY A N 1
ATOM 710 C CA . GLY A 1 93 ? 15.047 -14.109 9.648 1 92.62 93 GLY A CA 1
ATOM 711 C C . GLY A 1 93 ? 15.516 -13.617 8.289 1 92.62 93 GLY A C 1
ATOM 712 O O . GLY A 1 93 ? 14.898 -12.734 7.695 1 92.62 93 GLY A O 1
ATOM 713 N N . GLN A 1 94 ? 16.609 -14.117 7.793 1 94.25 94 GLN A N 1
ATOM 714 C CA . GLN A 1 94 ? 17.141 -13.734 6.488 1 94.25 94 GLN A CA 1
ATOM 715 C C . GLN A 1 94 ? 16.844 -14.805 5.441 1 94.25 94 GLN A C 1
ATOM 717 O O . GLN A 1 94 ? 16.891 -16 5.734 1 94.25 94 GLN A O 1
ATOM 722 N N . VAL A 1 95 ? 16.547 -14.336 4.23 1 97.44 95 VAL A N 1
ATOM 723 C CA . VAL A 1 95 ? 16.266 -15.258 3.141 1 97.44 95 VAL A CA 1
ATOM 724 C C . VAL A 1 95 ? 17.5 -15.438 2.266 1 97.44 95 VAL A C 1
ATOM 726 O O . VAL A 1 95 ? 18.203 -14.461 1.976 1 97.44 95 VAL A O 1
ATOM 729 N N . TYR A 1 96 ? 17.688 -16.641 1.855 1 96.19 96 TYR A N 1
ATOM 730 C CA . TYR A 1 96 ? 18.828 -16.984 1.021 1 96.19 96 TYR A CA 1
ATOM 731 C C . TYR A 1 96 ? 18.406 -17.797 -0.195 1 96.19 96 TYR A C 1
ATOM 733 O O . TYR A 1 96 ? 17.5 -18.625 -0.106 1 96.19 96 TYR A O 1
ATOM 741 N N . LEU A 1 97 ? 19.031 -17.484 -1.253 1 92.5 97 LEU A N 1
ATOM 742 C CA . LEU A 1 97 ? 18.953 -18.344 -2.434 1 92.5 97 LEU A CA 1
ATOM 743 C C . LEU A 1 97 ? 20.016 -19.422 -2.402 1 92.5 97 LEU A C 1
ATOM 745 O O . LEU A 1 97 ? 21.203 -19.125 -2.279 1 92.5 97 LEU A O 1
ATOM 749 N N . ASN A 1 98 ? 19.594 -20.641 -2.549 1 90.12 98 ASN A N 1
ATOM 750 C CA . ASN A 1 98 ? 20.531 -21.734 -2.404 1 90.12 98 ASN A CA 1
ATOM 751 C C . ASN A 1 98 ? 20.781 -22.438 -3.736 1 90.12 98 ASN A C 1
ATOM 753 O O . ASN A 1 98 ? 21.547 -23.406 -3.801 1 90.12 98 ASN A O 1
ATOM 757 N N . SER A 1 99 ? 20.141 -21.922 -4.738 1 83 99 SER A N 1
ATOM 758 C CA . SER A 1 99 ? 20.422 -22.438 -6.07 1 83 99 SER A CA 1
ATOM 759 C C . SER A 1 99 ? 20.016 -21.453 -7.156 1 83 99 SER A C 1
ATOM 761 O O . SER A 1 99 ? 19.125 -20.625 -6.941 1 83 99 SER A O 1
ATOM 763 N N . LEU A 1 100 ? 20.781 -21.469 -8.227 1 77.44 100 LEU A N 1
ATOM 764 C CA . LEU A 1 100 ? 20.391 -20.75 -9.445 1 77.44 100 LEU A CA 1
ATOM 765 C C . LEU A 1 100 ? 19.953 -21.719 -10.531 1 77.44 100 LEU A C 1
ATOM 767 O O . LEU A 1 100 ? 20.438 -22.859 -10.586 1 77.44 100 LEU A O 1
ATOM 771 N N . GLN A 1 101 ? 18.859 -21.469 -11.211 1 67.38 101 GLN A N 1
ATOM 772 C CA . GLN A 1 101 ? 18.484 -22.344 -12.312 1 67.38 101 GLN A CA 1
ATOM 773 C C . GLN A 1 101 ? 18.406 -21.578 -13.625 1 67.38 101 GLN A C 1
ATOM 775 O O . GLN A 1 101 ? 17.594 -20.656 -13.766 1 67.38 101 GLN A O 1
ATOM 780 N N . PRO A 1 102 ? 19.281 -22.047 -14.516 1 61.03 102 PRO A N 1
ATOM 781 C CA . PRO A 1 102 ? 19.297 -21.312 -15.781 1 61.03 102 PRO A CA 1
ATOM 782 C C . PRO A 1 102 ? 17.953 -21.359 -16.5 1 61.03 102 PRO A C 1
ATOM 784 O O . PRO A 1 102 ? 17.641 -20.469 -17.297 1 61.03 102 PRO A O 1
ATOM 787 N N . ASP A 1 103 ? 17.391 -22.469 -16.188 1 61.41 103 ASP A N 1
ATOM 788 C CA . ASP A 1 103 ? 16.094 -22.516 -16.875 1 61.41 103 ASP A CA 1
ATOM 789 C C . ASP A 1 103 ? 15.094 -21.562 -16.234 1 61.41 103 ASP A C 1
ATOM 791 O O . ASP A 1 103 ? 14.055 -21.266 -16.812 1 61.41 103 ASP A O 1
ATOM 795 N N . TRP A 1 104 ? 15.68 -21.281 -14.977 1 61.25 104 TRP A N 1
ATOM 796 C CA . TRP A 1 104 ? 14.867 -20.234 -14.344 1 61.25 104 TRP A CA 1
ATOM 797 C C . TRP A 1 104 ? 15.234 -18.859 -14.875 1 61.25 104 TRP A C 1
ATOM 799 O O . TRP A 1 104 ? 16.375 -18.406 -14.719 1 61.25 104 TRP A O 1
ATOM 809 N N . ARG A 1 105 ? 14.625 -18.469 -15.867 1 65.5 105 ARG A N 1
ATOM 810 C CA . ARG A 1 105 ? 14.914 -17.156 -16.453 1 65.5 105 ARG A CA 1
ATOM 811 C C . ARG A 1 105 ? 14.32 -16.031 -15.609 1 65.5 105 ARG A C 1
ATOM 813 O O . ARG A 1 105 ? 13.125 -16.047 -15.312 1 65.5 105 ARG A O 1
ATOM 820 N N . PHE A 1 106 ? 15.289 -15.297 -14.773 1 69.06 106 PHE A N 1
ATOM 821 C CA . PHE A 1 106 ? 14.805 -14.133 -14.047 1 69.06 106 PHE A CA 1
ATOM 822 C C . PHE A 1 106 ? 13.977 -13.234 -14.961 1 69.06 106 PHE A C 1
ATOM 824 O O . PHE A 1 106 ? 13.703 -12.078 -14.617 1 69.06 106 PHE A O 1
ATOM 831 N N . GLY A 1 107 ? 13.586 -13.914 -16.047 1 63.91 107 GLY A N 1
ATOM 832 C CA . GLY A 1 107 ? 12.836 -13.125 -17.016 1 63.91 107 GLY A CA 1
ATOM 833 C C . GLY A 1 107 ? 11.352 -13.078 -16.719 1 63.91 107 GLY A C 1
ATOM 834 O O . GLY A 1 107 ? 10.781 -12.008 -16.516 1 63.91 107 GLY A O 1
ATOM 835 N N . PRO A 1 108 ? 10.781 -14.273 -16.531 1 70 108 PRO A N 1
ATOM 836 C CA . PRO A 1 108 ? 9.352 -14.234 -16.203 1 70 108 PRO A CA 1
ATOM 837 C C . PRO A 1 108 ? 9.062 -13.562 -14.867 1 70 108 PRO A C 1
ATOM 839 O O . PRO A 1 108 ? 9.797 -13.781 -13.898 1 70 108 PRO A O 1
ATOM 842 N N . TYR A 1 109 ? 8 -12.797 -14.797 1 82.75 109 TYR A N 1
ATOM 843 C CA . TYR A 1 109 ? 7.703 -11.93 -13.664 1 82.75 109 TYR A CA 1
ATOM 844 C C . TYR A 1 109 ? 7.375 -12.758 -12.422 1 82.75 109 TYR A C 1
ATOM 846 O O . TYR A 1 109 ? 7.387 -12.242 -11.305 1 82.75 109 TYR A O 1
ATOM 854 N N . GLU A 1 110 ? 7.223 -14.094 -12.688 1 84.94 110 GLU A N 1
ATOM 855 C CA . GLU A 1 110 ? 6.777 -14.945 -11.594 1 84.94 110 GLU A CA 1
ATOM 856 C C . GLU A 1 110 ? 7.875 -15.117 -10.547 1 84.94 110 GLU A C 1
ATOM 858 O O . GLU A 1 110 ? 7.617 -15.016 -9.344 1 84.94 110 GLU A O 1
ATOM 863 N N . VAL A 1 111 ? 9.094 -15.266 -11.023 1 86.88 111 VAL A N 1
ATOM 864 C CA . VAL A 1 111 ? 10.188 -15.562 -10.109 1 86.88 111 VAL A CA 1
ATOM 865 C C . VAL A 1 111 ? 10.664 -14.273 -9.43 1 86.88 111 VAL A C 1
ATOM 867 O O . VAL A 1 111 ? 10.672 -14.18 -8.203 1 86.88 111 VAL A O 1
ATOM 870 N N . PRO A 1 112 ? 10.938 -13.219 -10.219 1 89.75 112 PRO A N 1
ATOM 871 C CA . PRO A 1 112 ? 11.312 -11.961 -9.562 1 89.75 112 PRO A CA 1
ATOM 872 C C . PRO A 1 112 ? 10.242 -11.461 -8.594 1 89.75 112 PRO A C 1
ATOM 874 O O . PRO A 1 112 ? 10.57 -10.938 -7.523 1 89.75 112 PRO A O 1
A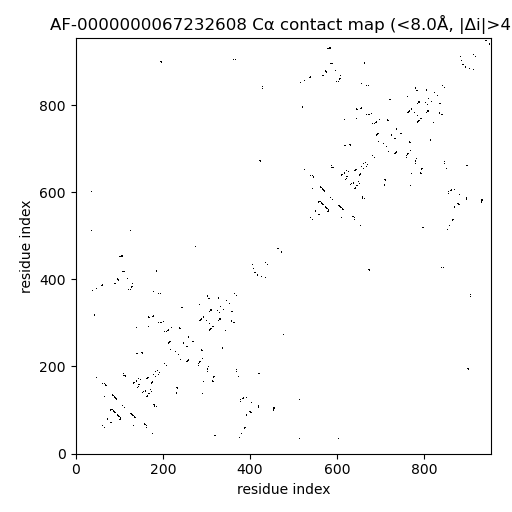TOM 877 N N . GLY A 1 113 ? 9.039 -11.602 -9.016 1 92.94 113 GLY A N 1
ATOM 878 C CA . GLY A 1 113 ? 7.957 -11.18 -8.141 1 92.94 113 GLY A CA 1
ATOM 879 C C . GLY A 1 113 ? 7.926 -11.938 -6.824 1 92.94 113 GLY A C 1
ATOM 880 O O . GLY A 1 113 ? 7.793 -11.328 -5.758 1 92.94 113 GLY A O 1
ATOM 881 N N . PHE A 1 114 ? 8.039 -13.234 -6.898 1 94.31 114 PHE A N 1
ATOM 882 C CA . PHE A 1 114 ? 8.031 -14.062 -5.699 1 94.31 114 PHE A CA 1
ATOM 883 C C . PHE A 1 114 ? 9.219 -13.734 -4.805 1 94.31 114 PHE A C 1
ATOM 885 O O . PHE A 1 114 ? 9.07 -13.594 -3.59 1 94.31 114 PHE A O 1
ATOM 892 N N . LEU A 1 115 ? 10.406 -13.617 -5.344 1 94.25 115 LEU A N 1
ATOM 893 C CA . LEU A 1 115 ? 11.609 -13.305 -4.59 1 94.25 115 LEU A CA 1
ATOM 894 C C . LEU A 1 115 ? 11.484 -11.945 -3.898 1 94.25 115 LEU A C 1
ATOM 896 O O . LEU A 1 115 ? 11.844 -11.805 -2.729 1 94.25 115 LEU A O 1
ATOM 900 N N . LEU A 1 116 ? 10.953 -11.016 -4.621 1 95.25 116 LEU A N 1
ATOM 901 C CA . LEU A 1 116 ? 10.789 -9.672 -4.062 1 95.25 116 LEU A CA 1
ATOM 902 C C . LEU A 1 116 ? 9.805 -9.688 -2.895 1 95.25 116 LEU A C 1
ATOM 904 O O . LEU A 1 116 ? 10.055 -9.062 -1.863 1 95.25 116 LEU A O 1
ATOM 908 N N . GLU A 1 117 ? 8.703 -10.398 -3.047 1 95.75 117 GLU A N 1
ATOM 909 C CA . GLU A 1 117 ? 7.719 -10.484 -1.973 1 95.75 117 GLU A CA 1
ATOM 910 C C . GLU A 1 117 ? 8.289 -11.219 -0.763 1 95.75 117 GLU A C 1
ATOM 912 O O . GLU A 1 117 ? 8 -10.859 0.381 1 95.75 117 GLU A O 1
ATOM 917 N N . LEU A 1 118 ? 9.039 -12.211 -1.047 1 96.75 118 LEU A N 1
ATOM 918 C CA . LEU A 1 118 ? 9.68 -12.938 0.045 1 96.75 118 LEU A CA 1
ATOM 919 C C . LEU A 1 118 ? 10.664 -12.039 0.787 1 96.75 118 LEU A C 1
ATOM 921 O O . LEU A 1 118 ? 10.742 -12.07 2.018 1 96.75 118 LEU A O 1
ATOM 925 N N . TYR A 1 119 ? 11.484 -11.289 0.085 1 96.5 119 TYR A N 1
ATOM 926 C CA . TYR A 1 119 ? 12.398 -10.344 0.711 1 96.5 119 TYR A CA 1
ATOM 927 C C . TYR A 1 119 ? 11.648 -9.336 1.566 1 96.5 119 TYR A C 1
ATOM 929 O O . TYR A 1 119 ? 11.992 -9.117 2.73 1 96.5 119 TYR A O 1
ATOM 937 N N . GLU A 1 120 ? 10.656 -8.727 0.948 1 94.44 120 GLU A N 1
ATOM 938 C CA . GLU A 1 120 ? 9.859 -7.754 1.686 1 94.44 120 GLU A CA 1
ATOM 939 C C . GLU A 1 120 ? 9.289 -8.359 2.965 1 94.44 120 GLU A C 1
ATOM 941 O O . GLU A 1 120 ? 9.336 -7.738 4.027 1 94.44 120 GLU A O 1
ATOM 946 N N . LEU A 1 121 ? 8.758 -9.547 2.842 1 95.06 121 LEU A N 1
ATOM 947 C CA . LEU A 1 121 ? 8.195 -10.25 3.988 1 95.06 121 LEU A CA 1
ATOM 948 C C . LEU A 1 121 ? 9.227 -10.398 5.098 1 95.06 121 LEU A C 1
ATOM 950 O O . LEU A 1 121 ? 8.922 -10.195 6.273 1 95.06 121 LEU A O 1
ATOM 954 N N . SER A 1 122 ? 10.422 -10.703 4.773 1 94.81 122 SER A N 1
ATOM 955 C CA . SER A 1 122 ? 11.484 -10.953 5.746 1 94.81 122 SER A CA 1
ATOM 956 C C . SER A 1 122 ? 11.875 -9.672 6.477 1 94.81 122 SER A C 1
ATOM 958 O O . SER A 1 122 ? 12.461 -9.727 7.559 1 94.81 122 SER A O 1
ATOM 960 N N . ARG A 1 123 ? 11.602 -8.562 5.867 1 91.12 123 ARG A N 1
ATOM 961 C CA . ARG A 1 123 ? 11.945 -7.281 6.48 1 91.12 123 ARG A CA 1
ATOM 962 C C . ARG A 1 123 ? 10.828 -6.785 7.387 1 91.12 123 ARG A C 1
ATOM 964 O O . ARG A 1 123 ? 11.062 -5.984 8.297 1 91.12 123 ARG A O 1
ATOM 971 N N . LEU A 1 124 ? 9.68 -7.285 7.16 1 87.81 124 LEU A N 1
ATOM 972 C CA . LEU A 1 124 ? 8.508 -6.809 7.895 1 87.81 124 LEU A CA 1
ATOM 973 C C . LEU A 1 124 ? 8.227 -7.699 9.102 1 87.81 124 LEU A C 1
ATOM 975 O O . LEU A 1 124 ? 7.676 -7.234 10.102 1 87.81 124 LEU A O 1
ATOM 979 N N . TYR A 1 125 ? 8.578 -8.977 8.922 1 87.5 125 TYR A N 1
ATOM 980 C CA . TYR A 1 125 ? 8.242 -9.938 9.961 1 87.5 125 TYR A CA 1
ATOM 981 C C . TYR A 1 125 ? 9.438 -10.82 10.289 1 87.5 125 TYR A C 1
ATOM 983 O O . TYR A 1 125 ? 10.297 -11.055 9.438 1 87.5 125 TYR A O 1
ATOM 991 N N . SER A 1 126 ? 9.414 -11.234 11.531 1 89.75 126 SER A N 1
ATOM 992 C CA . SER A 1 126 ? 10.367 -12.289 11.875 1 89.75 126 SER A CA 1
ATOM 993 C C . SER A 1 126 ? 9.93 -13.633 11.312 1 89.75 126 SER A C 1
ATOM 995 O O . SER A 1 126 ? 8.875 -14.148 11.68 1 89.75 126 SER A O 1
ATOM 997 N N . LEU A 1 127 ? 10.727 -14.18 10.5 1 94.5 127 LEU A N 1
ATOM 998 C CA . LEU A 1 127 ? 10.375 -15.43 9.844 1 94.5 127 LEU A CA 1
ATOM 999 C C . LEU A 1 127 ? 11.117 -16.609 10.477 1 94.5 127 LEU A C 1
ATOM 1001 O O . LEU A 1 127 ? 12.266 -16.469 10.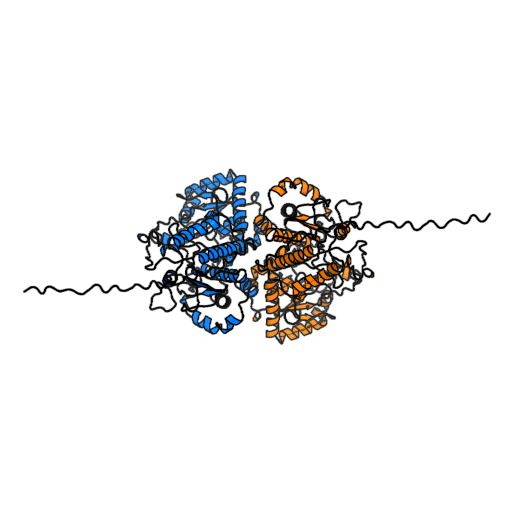891 1 94.5 127 LEU A O 1
ATOM 1005 N N . PRO A 1 128 ? 10.5 -17.688 10.57 1 97.12 128 PRO A N 1
ATOM 1006 C CA . PRO A 1 128 ? 11.156 -18.891 11.109 1 97.12 128 PRO A CA 1
ATOM 1007 C C . PRO A 1 128 ? 12.141 -19.516 10.125 1 97.12 128 PRO A C 1
ATOM 1009 O O . PRO A 1 128 ? 12.086 -19.234 8.922 1 97.12 128 PRO A O 1
ATOM 1012 N N . ASP A 1 129 ? 13.023 -20.344 10.688 1 97.94 129 ASP A N 1
ATOM 1013 C CA . ASP A 1 129 ? 13.953 -21.094 9.844 1 97.94 129 ASP A CA 1
ATOM 1014 C C . ASP A 1 129 ? 13.227 -22.141 9.023 1 97.94 129 ASP A C 1
ATOM 1016 O O . ASP A 1 129 ? 12.477 -22.953 9.562 1 97.94 129 ASP A O 1
ATOM 1020 N N . VAL A 1 130 ? 13.453 -22.141 7.754 1 97.94 130 VAL A N 1
ATOM 1021 C CA . VAL A 1 130 ? 12.781 -23.109 6.887 1 97.94 130 VAL A CA 1
ATOM 1022 C C . VAL A 1 130 ? 13.516 -23.188 5.551 1 97.94 130 VAL A C 1
ATOM 1024 O O . VAL A 1 130 ? 14.18 -22.234 5.133 1 97.94 130 VAL A O 1
ATOM 1027 N N . GLU A 1 131 ? 13.5 -24.359 4.91 1 95.69 131 GLU A N 1
ATOM 1028 C CA . GLU A 1 131 ? 13.984 -24.562 3.547 1 95.69 131 GLU A CA 1
ATOM 1029 C C . GLU A 1 131 ? 12.883 -25.109 2.646 1 95.69 131 GLU A C 1
ATOM 1031 O O . GLU A 1 131 ? 12.086 -25.953 3.072 1 95.69 131 GLU A O 1
ATOM 1036 N N . PHE A 1 132 ? 12.852 -24.672 1.496 1 92.69 132 PHE A N 1
ATOM 1037 C CA . PHE A 1 132 ? 11.852 -25.078 0.521 1 92.69 132 PHE A CA 1
ATOM 1038 C C . PHE A 1 132 ? 12.305 -24.75 -0.896 1 92.69 132 PHE A C 1
ATOM 1040 O O . PHE A 1 132 ? 13.375 -24.172 -1.091 1 92.69 132 PHE A O 1
ATOM 1047 N N . ALA A 1 133 ? 11.523 -25.188 -1.854 1 88.25 133 ALA A N 1
ATOM 1048 C CA . ALA A 1 133 ? 11.781 -24.875 -3.258 1 88.25 133 ALA A CA 1
ATOM 1049 C C . ALA A 1 133 ? 10.617 -24.094 -3.871 1 88.25 133 ALA A C 1
ATOM 1051 O O . ALA A 1 133 ? 9.5 -24.125 -3.355 1 88.25 133 ALA A O 1
ATOM 1052 N N . TYR A 1 134 ? 10.906 -23.328 -4.895 1 89 134 TYR A N 1
ATOM 1053 C CA . TYR A 1 134 ? 9.883 -22.578 -5.621 1 89 134 TYR A CA 1
ATOM 1054 C C . TYR A 1 134 ? 9.992 -22.828 -7.121 1 89 134 TYR A C 1
ATOM 1056 O O . TYR A 1 134 ? 11.086 -22.828 -7.684 1 89 134 TYR A O 1
ATOM 1064 N N . ASN A 1 135 ? 8.891 -23.109 -7.688 1 83.5 135 ASN A N 1
ATOM 1065 C CA . ASN A 1 135 ? 8.75 -23.234 -9.133 1 83.5 135 ASN A CA 1
ATOM 1066 C C . ASN A 1 135 ? 7.871 -22.125 -9.711 1 83.5 135 ASN A C 1
ATOM 1068 O O . ASN A 1 135 ? 6.684 -22.047 -9.391 1 83.5 135 ASN A O 1
ATOM 1072 N N . GLY A 1 136 ? 8.414 -21.266 -10.594 1 79.94 136 GLY A N 1
ATOM 1073 C CA . GLY A 1 136 ? 7.684 -20.141 -11.141 1 79.94 136 GLY A CA 1
ATOM 1074 C C . GLY A 1 136 ? 7 -20.438 -12.453 1 79.94 136 GLY A C 1
ATOM 1075 O O . GLY A 1 136 ? 6.484 -19.547 -13.117 1 79.94 136 GLY A O 1
ATOM 1076 N N . GLU A 1 137 ? 6.945 -21.688 -12.836 1 74.25 137 GLU A N 1
ATOM 1077 C CA . GLU A 1 137 ? 6.336 -22.047 -14.117 1 74.25 137 GLU A CA 1
ATOM 1078 C C . GLU A 1 137 ? 4.832 -22.266 -13.969 1 74.25 137 GLU A C 1
ATOM 1080 O O . GLU A 1 137 ? 4.328 -22.438 -12.859 1 74.25 137 GLU A O 1
ATOM 1085 N N . ASP A 1 138 ? 4.156 -22.188 -15.117 1 67.69 138 ASP A N 1
ATOM 1086 C CA . ASP A 1 138 ? 2.705 -22.344 -15.18 1 67.69 138 ASP A CA 1
ATOM 1087 C C . ASP A 1 138 ? 2.275 -23.734 -14.703 1 67.69 138 ASP A C 1
ATOM 1089 O O . ASP A 1 138 ? 1.158 -23.906 -14.211 1 67.69 138 ASP A O 1
ATOM 1093 N N . ASP A 1 139 ? 3.082 -24.672 -15.055 1 59.75 139 ASP A N 1
ATOM 1094 C CA . ASP A 1 139 ? 2.666 -26.047 -14.75 1 59.75 139 ASP A CA 1
ATOM 1095 C C . ASP A 1 139 ? 3.664 -26.734 -13.812 1 59.75 139 ASP A C 1
ATOM 1097 O O . ASP A 1 139 ? 4.371 -27.656 -14.227 1 59.75 139 ASP A O 1
ATOM 1101 N N . ALA A 1 140 ? 3.842 -26.094 -12.547 1 56.28 140 ALA A N 1
ATOM 1102 C CA . ALA A 1 140 ? 4.762 -26.688 -11.586 1 56.28 140 ALA A CA 1
ATOM 1103 C C . ALA A 1 140 ? 4.426 -28.172 -11.359 1 56.28 140 ALA A C 1
ATOM 1105 O O . ALA A 1 140 ? 5.199 -28.891 -10.734 1 56.28 140 ALA A O 1
ATOM 1106 N N . ILE A 1 141 ? 3.189 -28.656 -11.75 1 53.06 141 ILE A N 1
ATOM 1107 C CA . ILE A 1 141 ? 2.471 -29.891 -11.492 1 53.06 141 ILE A CA 1
ATOM 1108 C C . ILE A 1 141 ? 3.361 -31.078 -11.844 1 53.06 141 ILE A C 1
ATOM 1110 O O . ILE A 1 141 ? 3.457 -32.031 -11.07 1 53.06 141 ILE A O 1
ATOM 1114 N N . ALA A 1 142 ? 3.621 -31 -13.219 1 49.78 142 ALA A N 1
ATOM 1115 C CA . ALA A 1 142 ? 3.875 -32.25 -13.906 1 49.78 142 ALA A CA 1
ATOM 1116 C C . ALA A 1 142 ? 5.109 -32.969 -13.344 1 49.78 142 ALA A C 1
ATOM 1118 O O . ALA A 1 142 ? 5.219 -34.188 -13.398 1 49.78 142 ALA A O 1
ATOM 1119 N N . LEU A 1 143 ? 5.762 -32.156 -12.656 1 50.12 143 LEU A N 1
ATOM 1120 C CA . LEU A 1 143 ? 7.047 -32.75 -12.305 1 50.12 143 LEU A CA 1
ATOM 1121 C C . LEU A 1 143 ? 6.953 -33.5 -10.984 1 50.12 143 LEU A C 1
ATOM 1123 O O . LEU A 1 143 ? 7.746 -34.406 -10.719 1 50.12 143 LEU A O 1
ATOM 1127 N N . PHE A 1 144 ? 5.883 -33.156 -10.164 1 53.5 144 PHE A N 1
ATOM 1128 C CA . PHE A 1 144 ? 6.105 -33.688 -8.82 1 53.5 144 PHE A CA 1
ATOM 1129 C C . PHE A 1 144 ? 4.832 -34.312 -8.258 1 53.5 144 PHE A C 1
ATOM 1131 O O . PHE A 1 144 ? 4.559 -34.219 -7.059 1 53.5 144 PHE A O 1
ATOM 1138 N N . ASP A 1 145 ? 4.094 -34.938 -9.18 1 54.91 145 ASP A N 1
ATOM 1139 C CA . ASP A 1 145 ? 2.953 -35.656 -8.633 1 54.91 145 ASP A CA 1
ATOM 1140 C C . ASP A 1 145 ? 3.404 -36.938 -7.945 1 54.91 145 ASP A C 1
ATOM 1142 O O . ASP A 1 145 ? 3.764 -37.938 -8.609 1 54.91 145 ASP A O 1
ATOM 1146 N N . PHE A 1 146 ? 3.613 -36.875 -6.613 1 54.22 146 PHE A N 1
ATOM 1147 C CA . PHE A 1 146 ? 4.148 -38 -5.887 1 54.22 146 PHE A CA 1
ATOM 1148 C C . PHE A 1 146 ? 3.057 -39.031 -5.598 1 54.22 146 PHE A C 1
ATOM 1150 O O . PHE A 1 146 ? 3.346 -40.188 -5.273 1 54.22 146 PHE A O 1
ATOM 1157 N N . LYS A 1 147 ? 1.876 -38.5 -5.75 1 55.56 147 LYS A N 1
ATOM 1158 C CA . LYS A 1 147 ? 0.821 -39.469 -5.406 1 55.56 147 LYS A CA 1
ATOM 1159 C C . LYS A 1 147 ? 0.536 -40.406 -6.562 1 55.56 147 LYS A C 1
ATOM 1161 O O . LYS A 1 147 ? 0.309 -41.594 -6.352 1 55.56 147 LYS A O 1
ATOM 1166 N N . ASP A 1 148 ? 0.451 -39.875 -7.781 1 56.34 148 ASP A N 1
ATOM 1167 C CA . ASP A 1 148 ? 0.215 -40.719 -8.945 1 56.34 148 ASP A CA 1
ATOM 1168 C C . ASP A 1 148 ? 1.347 -40.594 -9.961 1 56.34 148 ASP A C 1
ATOM 1170 O O . ASP A 1 148 ? 1.169 -40 -11.023 1 56.34 148 ASP A O 1
ATOM 1174 N N . ARG A 1 149 ? 2.449 -41.094 -9.516 1 56.31 149 ARG A N 1
ATOM 1175 C CA . ARG A 1 149 ? 3.697 -41 -10.266 1 56.31 149 ARG A CA 1
ATOM 1176 C C . ARG A 1 149 ? 3.553 -41.594 -11.664 1 56.31 149 ARG A C 1
ATOM 1178 O O . ARG A 1 149 ? 4.242 -41.156 -12.602 1 56.31 149 ARG A O 1
ATOM 1185 N N . GLU A 1 150 ? 2.766 -42.594 -11.703 1 55.84 150 GLU A N 1
ATOM 1186 C CA . GLU A 1 150 ? 2.662 -43.344 -12.961 1 55.84 150 GLU A CA 1
ATOM 1187 C C . GLU A 1 150 ? 2.078 -42.469 -14.062 1 55.84 150 GLU A C 1
ATOM 1189 O O . GLU A 1 150 ? 2.328 -42.719 -15.25 1 55.84 150 GLU A O 1
ATOM 1194 N N . LYS A 1 151 ? 1.505 -41.406 -13.68 1 52.47 151 LYS A N 1
ATOM 1195 C CA . LYS A 1 151 ? 0.829 -40.594 -14.68 1 52.47 151 LYS A CA 1
ATOM 1196 C C . LYS A 1 151 ? 1.7 -39.406 -15.109 1 52.47 151 LYS A C 1
ATOM 1198 O O . LYS A 1 151 ? 1.349 -38.656 -16.031 1 52.47 151 LYS A O 1
ATOM 1203 N N . LEU A 1 152 ? 2.816 -39.312 -14.469 1 54.88 152 LEU A N 1
ATOM 1204 C CA . LEU A 1 152 ? 3.678 -38.188 -14.781 1 54.88 152 LEU A CA 1
ATOM 1205 C C . LEU A 1 152 ? 4.484 -38.438 -16.047 1 54.88 152 LEU A C 1
ATOM 1207 O O . LEU A 1 152 ? 5.031 -39.531 -16.234 1 54.88 152 LEU A O 1
ATOM 1211 N N . GLN A 1 153 ? 4.262 -37.531 -16.938 1 48.75 153 GLN A N 1
ATOM 1212 C CA . GLN A 1 153 ? 5.094 -37.625 -18.141 1 48.75 153 GLN A CA 1
ATOM 1213 C C . GLN A 1 153 ? 6.574 -37.469 -17.797 1 48.75 153 GLN A C 1
ATOM 1215 O O . GLN A 1 153 ? 7.434 -38.094 -18.422 1 48.75 153 GLN A O 1
ATOM 1220 N N . THR A 1 154 ? 6.82 -36.594 -16.891 1 48 154 THR A N 1
ATOM 1221 C CA . THR A 1 154 ? 8.195 -36.375 -16.453 1 48 154 THR A CA 1
ATOM 1222 C C . THR A 1 154 ? 8.391 -36.875 -15.031 1 48 154 THR A C 1
ATOM 1224 O O . THR A 1 154 ? 7.641 -36.5 -14.125 1 48 154 THR A O 1
ATOM 1227 N N . ARG A 1 155 ? 9.016 -38.125 -14.977 1 48.47 155 ARG A N 1
ATOM 1228 C CA . ARG A 1 155 ? 9.234 -38.75 -13.688 1 48.47 155 ARG A CA 1
ATOM 1229 C C . ARG A 1 155 ? 10.391 -38.125 -12.938 1 48.47 155 ARG A C 1
ATOM 1231 O O . ARG A 1 155 ? 11.492 -38 -13.477 1 48.47 155 ARG A O 1
ATOM 1238 N N . PHE A 1 156 ? 10.031 -37.312 -11.93 1 53.66 156 PHE A N 1
ATOM 1239 C CA . PHE A 1 156 ? 11.07 -36.875 -11 1 53.66 156 PHE A CA 1
ATOM 1240 C C . PHE A 1 156 ? 11.547 -38.031 -10.141 1 53.66 156 PHE A C 1
ATOM 1242 O O . PHE A 1 156 ? 10.727 -38.75 -9.531 1 53.66 156 PHE A O 1
ATOM 1249 N N . HIS A 1 157 ? 12.766 -38.531 -10.469 1 53.34 157 HIS A N 1
ATOM 1250 C CA . HIS A 1 157 ? 13.32 -39.688 -9.75 1 53.34 157 HIS A CA 1
ATOM 1251 C C . HIS A 1 157 ? 13.609 -39.312 -8.297 1 53.34 157 HIS A C 1
ATOM 1253 O O . HIS A 1 157 ? 13.844 -40.219 -7.473 1 53.34 157 HIS A O 1
ATOM 1259 N N . GLY A 1 158 ? 13.438 -38.031 -7.945 1 60.91 158 GLY A N 1
ATOM 1260 C CA . GLY A 1 158 ? 13.758 -37.75 -6.555 1 60.91 158 GLY A CA 1
ATOM 1261 C C . GLY A 1 158 ? 12.555 -37.812 -5.637 1 60.91 158 GLY A C 1
ATOM 1262 O O . GLY A 1 158 ? 11.438 -38.062 -6.09 1 60.91 158 GLY A O 1
ATOM 1263 N N . GLY A 1 159 ? 12.805 -38 -4.266 1 67.44 159 GLY A N 1
ATOM 1264 C CA . GLY A 1 159 ? 11.742 -38 -3.27 1 67.44 159 GLY A CA 1
ATOM 1265 C C . GLY A 1 159 ? 10.992 -36.688 -3.189 1 67.44 159 GLY A C 1
ATOM 1266 O O . GLY A 1 159 ? 11.352 -35.719 -3.865 1 67.44 159 GLY A O 1
ATOM 1267 N N . PRO A 1 160 ? 9.93 -36.688 -2.547 1 76.5 160 PRO A N 1
ATOM 1268 C CA . PRO A 1 160 ? 9.109 -35.5 -2.406 1 76.5 160 PRO A CA 1
ATOM 1269 C C . PRO A 1 160 ? 9.805 -34.406 -1.597 1 76.5 160 PRO A C 1
ATOM 1271 O O . PRO A 1 160 ? 10.617 -34.688 -0.718 1 76.5 160 PRO A O 1
ATOM 1274 N N . PHE A 1 161 ? 9.664 -33.219 -1.899 1 84.12 161 PHE A N 1
ATOM 1275 C CA . PHE A 1 161 ? 10.148 -32.062 -1.168 1 84.12 161 PHE A CA 1
ATOM 1276 C C . PHE A 1 161 ? 9.125 -30.922 -1.209 1 84.12 161 PHE A C 1
ATOM 1278 O O . PHE A 1 161 ? 8.242 -30.906 -2.076 1 84.12 161 PHE A O 1
ATOM 1285 N N . PRO A 1 162 ? 9.18 -30.062 -0.268 1 90.31 162 PRO A N 1
ATOM 1286 C CA . PRO A 1 162 ? 8.234 -28.953 -0.296 1 90.31 162 PRO A CA 1
ATOM 1287 C C . PRO A 1 162 ? 8.492 -28 -1.461 1 90.31 162 PRO A C 1
ATOM 1289 O O . PRO A 1 162 ? 9.492 -27.266 -1.464 1 90.31 162 PRO A O 1
ATOM 1292 N N . LEU A 1 163 ? 7.566 -27.984 -2.355 1 88.56 163 LEU A N 1
ATOM 1293 C CA . LEU A 1 163 ? 7.633 -27.156 -3.555 1 88.56 163 LEU A CA 1
ATOM 1294 C C . LEU A 1 163 ? 6.504 -26.141 -3.576 1 88.56 163 LEU A C 1
ATOM 1296 O O . LEU A 1 163 ? 5.328 -26.5 -3.617 1 88.56 163 LEU A O 1
ATOM 1300 N N . LEU A 1 164 ? 6.91 -24.906 -3.518 1 92.75 164 LEU A N 1
ATOM 1301 C CA . LEU A 1 164 ? 5.934 -23.844 -3.658 1 92.75 164 LEU A CA 1
ATOM 1302 C C . LEU A 1 164 ? 5.719 -23.484 -5.125 1 92.75 164 LEU A C 1
ATOM 1304 O O . LEU A 1 164 ? 6.66 -23.516 -5.922 1 92.75 164 LEU A O 1
ATOM 1308 N N . ALA A 1 165 ? 4.488 -23.203 -5.488 1 90.5 165 ALA A N 1
ATOM 1309 C CA . ALA A 1 165 ? 4.117 -22.844 -6.855 1 90.5 165 ALA A CA 1
ATOM 1310 C C . ALA A 1 165 ? 2.885 -21.953 -6.871 1 90.5 165 ALA A C 1
ATOM 1312 O O . ALA A 1 165 ? 2.082 -21.969 -5.934 1 90.5 165 ALA A O 1
ATOM 1313 N N . TRP A 1 166 ? 2.742 -21.188 -7.965 1 91.81 166 TRP A N 1
ATOM 1314 C CA . TRP A 1 166 ? 1.608 -20.266 -8.008 1 91.81 166 TRP A CA 1
ATOM 1315 C C . TRP A 1 166 ? 0.393 -20.938 -8.648 1 91.81 166 TRP A C 1
ATOM 1317 O O . TRP A 1 166 ? -0.724 -20.422 -8.555 1 91.81 166 TRP A O 1
ATOM 1327 N N . ALA A 1 167 ? 0.565 -22.047 -9.281 1 89 167 ALA A N 1
ATOM 1328 C CA . ALA A 1 167 ? -0.512 -22.844 -9.867 1 89 167 ALA A CA 1
ATOM 1329 C C . ALA A 1 167 ? -0.2 -24.344 -9.789 1 89 167 ALA A C 1
ATOM 1331 O O . ALA A 1 167 ? 0.961 -24.734 -9.883 1 89 167 ALA A O 1
ATOM 1332 N N . LYS A 1 168 ? -1.285 -25.125 -9.641 1 84.62 168 LYS A N 1
ATOM 1333 C CA . LYS A 1 168 ? -1.058 -26.562 -9.586 1 84.62 168 LYS A CA 1
ATOM 1334 C C . LYS A 1 168 ? -2.287 -27.344 -10.062 1 84.62 168 LYS A C 1
ATOM 1336 O O . LYS A 1 168 ? -3.404 -26.812 -10.023 1 84.62 168 LYS A O 1
ATOM 1341 N N . SER A 1 169 ? -2.033 -28.547 -10.445 1 79.31 169 SER A N 1
ATOM 1342 C CA . SER A 1 169 ? -3.131 -29.469 -10.703 1 79.31 169 SER A CA 1
ATOM 1343 C C . SER A 1 169 ? -3.695 -30.031 -9.414 1 79.31 169 SER A C 1
ATOM 1345 O O . SER A 1 169 ? -3.031 -30.016 -8.375 1 79.31 169 SER A O 1
ATOM 1347 N N . PRO A 1 170 ? -4.906 -30.531 -9.484 1 77.19 170 PRO A N 1
ATOM 1348 C CA . PRO A 1 170 ? -5.516 -31.094 -8.273 1 77.19 170 PRO A CA 1
ATOM 1349 C C . PRO A 1 170 ? -4.715 -32.25 -7.688 1 77.19 170 PRO A C 1
ATOM 1351 O O . PRO A 1 170 ? -4.828 -32.531 -6.492 1 77.19 170 PRO A O 1
ATOM 1354 N N . VAL A 1 171 ? -3.883 -32.875 -8.461 1 75.69 171 VAL A N 1
ATOM 1355 C CA . VAL A 1 171 ? -3.186 -34.062 -7.996 1 75.69 171 VAL A CA 1
ATOM 1356 C C . VAL A 1 171 ? -1.767 -33.688 -7.566 1 75.69 171 VAL A C 1
ATOM 1358 O O . VAL A 1 171 ? -1.038 -34.531 -7.031 1 75.69 171 VAL A O 1
ATOM 1361 N N . SER A 1 172 ? -1.406 -32.469 -7.805 1 80.19 172 SER A N 1
ATOM 1362 C CA . SER A 1 172 ? -0.051 -32.031 -7.484 1 80.19 172 SER A CA 1
ATOM 1363 C C . SER A 1 172 ? 0.125 -31.828 -5.984 1 80.19 172 SER A C 1
ATOM 1365 O O . SER A 1 172 ? -0.772 -31.312 -5.309 1 80.19 172 SER A O 1
ATOM 1367 N N . SER A 1 173 ? 1.293 -32.156 -5.5 1 83 173 SER A N 1
ATOM 1368 C CA . SER A 1 173 ? 1.629 -31.969 -4.094 1 83 173 SER A CA 1
ATOM 1369 C C . SER A 1 173 ? 2.209 -30.578 -3.863 1 83 173 SER A C 1
ATOM 1371 O O . SER A 1 173 ? 2.613 -30.234 -2.748 1 83 173 SER A O 1
ATOM 1373 N N . ALA A 1 174 ? 2.246 -29.812 -4.914 1 87.56 174 ALA A N 1
ATOM 1374 C CA . ALA A 1 174 ? 2.779 -28.469 -4.773 1 87.56 174 ALA A CA 1
ATOM 1375 C C . ALA A 1 174 ? 1.971 -27.656 -3.762 1 87.56 174 ALA A C 1
ATOM 1377 O O . ALA A 1 174 ? 0.816 -27.984 -3.479 1 87.56 174 ALA A O 1
ATOM 1378 N N . ILE A 1 175 ? 2.652 -26.75 -3.172 1 93.69 175 ILE A N 1
ATOM 1379 C CA . ILE A 1 175 ? 2.057 -25.875 -2.182 1 93.69 175 ILE A CA 1
ATOM 1380 C C . ILE A 1 175 ? 1.811 -24.5 -2.803 1 93.69 175 ILE A C 1
ATOM 1382 O O . ILE A 1 175 ? 2.746 -23.844 -3.27 1 93.69 175 ILE A O 1
ATOM 1386 N N . LEU A 1 176 ? 0.613 -24.031 -2.748 1 95.31 176 LEU A N 1
ATOM 1387 C CA . LEU A 1 176 ? 0.225 -22.844 -3.506 1 95.31 176 LEU A CA 1
ATOM 1388 C C . LEU A 1 176 ? 0.655 -21.578 -2.781 1 95.31 176 LEU A C 1
ATOM 1390 O O . LEU A 1 176 ? 0.529 -21.484 -1.559 1 95.31 176 LEU A O 1
ATOM 1394 N N . VAL A 1 177 ? 1.151 -20.672 -3.582 1 96.75 177 VAL A N 1
ATOM 1395 C CA . VAL A 1 177 ? 1.463 -19.312 -3.139 1 96.75 177 VAL A CA 1
ATOM 1396 C C . VAL A 1 177 ? 0.901 -18.297 -4.137 1 96.75 177 VAL A C 1
ATOM 1398 O O . VAL A 1 177 ? 0.532 -18.672 -5.254 1 96.75 177 VAL A O 1
ATOM 1401 N N . PRO A 1 178 ? 0.788 -17.016 -3.752 1 96.06 178 PRO A N 1
ATOM 1402 C CA . PRO A 1 178 ? 0.337 -15.992 -4.707 1 96.06 178 PRO A CA 1
ATOM 1403 C C . PRO A 1 178 ? 1.271 -15.852 -5.906 1 96.06 178 PRO A C 1
ATOM 1405 O O . PRO A 1 178 ? 2.492 -15.945 -5.754 1 96.06 178 PRO A O 1
ATOM 1408 N N . ASP A 1 179 ? 0.693 -15.633 -7.078 1 93.12 179 ASP A N 1
ATOM 1409 C CA . ASP A 1 179 ? 1.479 -15.266 -8.25 1 93.12 179 ASP A CA 1
ATOM 1410 C C . ASP A 1 179 ? 1.95 -13.812 -8.164 1 93.12 179 ASP A C 1
ATOM 1412 O O . ASP A 1 179 ? 1.369 -12.922 -8.789 1 93.12 179 ASP A O 1
ATOM 1416 N N . SER A 1 180 ? 3.047 -13.594 -7.582 1 90.69 180 SER A N 1
ATOM 1417 C CA . SER A 1 180 ? 3.549 -12.25 -7.32 1 90.69 180 SER A CA 1
ATOM 1418 C C . SER A 1 180 ? 3.834 -11.5 -8.617 1 90.69 180 SER A C 1
ATOM 1420 O O . SER A 1 180 ? 3.781 -10.266 -8.648 1 90.69 180 SER A O 1
ATOM 1422 N N . GLY A 1 181 ? 4.129 -12.227 -9.648 1 88.44 181 GLY A N 1
ATOM 1423 C CA . GLY A 1 181 ? 4.301 -11.586 -10.938 1 88.44 181 GLY A CA 1
ATOM 1424 C C . GLY A 1 181 ? 3.064 -10.844 -11.406 1 88.44 181 GLY A C 1
ATOM 1425 O O . GLY A 1 181 ? 3.135 -9.656 -11.734 1 88.44 181 GLY A O 1
ATOM 1426 N N . ALA A 1 182 ? 1.975 -11.492 -11.297 1 88.56 182 ALA A N 1
ATOM 1427 C CA . ALA A 1 182 ? 0.704 -10.914 -11.727 1 88.56 182 ALA A CA 1
ATOM 1428 C C . ALA A 1 182 ? 0.225 -9.852 -10.742 1 88.56 182 ALA A C 1
ATOM 1430 O O . ALA A 1 182 ? -0.342 -8.836 -11.148 1 88.56 182 ALA A O 1
ATOM 1431 N N . PHE A 1 183 ? 0.553 -10.062 -9.539 1 92.88 183 PHE A N 1
ATOM 1432 C CA . PHE A 1 183 ? -0.027 -9.219 -8.5 1 92.88 183 PHE A CA 1
ATOM 1433 C C . PHE A 1 183 ? 0.798 -7.957 -8.305 1 92.88 183 PHE A C 1
ATOM 1435 O O . PHE A 1 183 ? 0.265 -6.914 -7.922 1 92.88 183 PHE A O 1
ATOM 1442 N N . ARG A 1 184 ? 2.115 -7.992 -8.664 1 91.25 184 ARG A N 1
ATOM 1443 C CA . ARG A 1 184 ? 2.908 -6.855 -8.211 1 91.25 184 ARG A CA 1
ATOM 1444 C C . ARG A 1 184 ? 3.803 -6.332 -9.336 1 91.25 184 ARG A C 1
ATOM 1446 O O . ARG A 1 184 ? 4.117 -5.145 -9.383 1 91.25 184 ARG A O 1
ATOM 1453 N N . CYS A 1 185 ? 4.234 -7.199 -10.219 1 89.69 185 CYS A N 1
ATOM 1454 C CA . CYS A 1 185 ? 5.359 -6.824 -11.07 1 89.69 185 CYS A CA 1
ATOM 1455 C C . CYS A 1 185 ? 4.875 -6.223 -12.383 1 89.69 185 CYS A C 1
ATOM 1457 O O . CYS A 1 185 ? 5.477 -5.277 -12.898 1 89.69 185 CYS A O 1
ATOM 1459 N N . LEU A 1 186 ? 3.783 -6.691 -12.852 1 84.06 186 LEU A N 1
ATOM 1460 C CA . LEU A 1 186 ? 3.268 -6.223 -14.133 1 84.06 186 LEU A CA 1
ATOM 1461 C C . LEU A 1 186 ? 2.77 -4.785 -14.023 1 84.06 186 LEU A C 1
ATOM 1463 O O . LEU A 1 186 ? 2.383 -4.336 -12.945 1 84.06 186 LEU A O 1
ATOM 1467 N N . HIS A 1 187 ? 2.832 -4.047 -15.133 1 77.88 187 HIS A N 1
ATOM 1468 C CA . HIS A 1 187 ? 2.355 -2.668 -15.156 1 77.88 187 HIS A CA 1
ATOM 1469 C C . HIS A 1 187 ? 0.866 -2.596 -14.836 1 77.88 187 HIS A C 1
ATOM 1471 O O . HIS A 1 187 ? 0.418 -1.664 -14.164 1 77.88 187 HIS A O 1
ATOM 1477 N N . ASP A 1 188 ? 0.161 -3.562 -15.289 1 85 188 ASP A N 1
ATOM 1478 C CA . ASP A 1 188 ? -1.269 -3.648 -15.008 1 85 188 ASP A CA 1
ATOM 1479 C C . ASP A 1 188 ? -1.548 -4.66 -13.898 1 85 188 ASP A C 1
ATOM 1481 O O . ASP A 1 188 ? -2.529 -5.406 -13.969 1 85 188 ASP A O 1
ATOM 1485 N N . SER A 1 189 ? -0.596 -4.656 -12.984 1 91.19 189 SER A N 1
ATOM 1486 C CA . SER A 1 189 ? -0.718 -5.602 -11.875 1 91.19 189 SER A CA 1
ATOM 1487 C C . SER A 1 189 ? -1.898 -5.25 -10.977 1 91.19 189 SER A C 1
ATOM 1489 O O . SER A 1 189 ? -2.387 -4.117 -11 1 91.19 189 SER A O 1
ATOM 1491 N N . PHE A 1 190 ? -2.361 -6.254 -10.258 1 95.12 190 PHE A N 1
ATOM 1492 C CA . PHE A 1 190 ? -3.422 -6.086 -9.273 1 95.12 190 PHE A CA 1
ATOM 1493 C C . PHE A 1 190 ? -3.113 -4.926 -8.336 1 95.12 190 PHE A C 1
ATOM 1495 O O . PHE A 1 190 ? -3.967 -4.07 -8.094 1 95.12 190 PHE A O 1
ATOM 1502 N N . ASP A 1 191 ? -1.873 -4.855 -7.816 1 92.94 191 ASP A N 1
ATOM 1503 C CA . ASP A 1 191 ? -1.475 -3.836 -6.848 1 92.94 191 ASP A CA 1
ATOM 1504 C C . ASP A 1 191 ? -1.598 -2.436 -7.441 1 92.94 191 ASP A C 1
ATOM 1506 O O . ASP A 1 191 ? -2.041 -1.505 -6.766 1 92.94 191 ASP A O 1
ATOM 1510 N N . GLN A 1 192 ? -1.207 -2.285 -8.68 1 89.38 192 GLN A N 1
ATOM 1511 C CA . GLN A 1 192 ? -1.3 -0.993 -9.352 1 89.38 192 GLN A CA 1
ATOM 1512 C C . GLN A 1 192 ? -2.756 -0.582 -9.555 1 89.38 192 GLN A C 1
ATOM 1514 O O . GLN A 1 192 ? -3.119 0.574 -9.328 1 89.38 192 GLN A O 1
ATOM 1519 N N . LEU A 1 193 ? -3.553 -1.504 -9.922 1 92 193 LEU A N 1
ATOM 1520 C CA . LEU A 1 193 ? -4.949 -1.195 -10.195 1 92 193 LEU A CA 1
ATOM 1521 C C . LEU A 1 193 ? -5.723 -0.966 -8.898 1 92 193 LEU A C 1
ATOM 1523 O O . LEU A 1 193 ? -6.664 -0.169 -8.867 1 92 193 LEU A O 1
ATOM 1527 N N . LEU A 1 194 ? -5.355 -1.667 -7.867 1 93.25 194 LEU A N 1
ATOM 1528 C CA . LEU A 1 194 ? -5.996 -1.461 -6.57 1 93.25 194 LEU A CA 1
ATOM 1529 C C . LEU A 1 194 ? -5.871 -0.007 -6.129 1 93.25 194 LEU A C 1
ATOM 1531 O O . LEU A 1 194 ? -6.793 0.546 -5.531 1 93.25 194 LEU A O 1
ATOM 1535 N N . MET A 1 195 ? -4.789 0.609 -6.457 1 85.62 195 MET A N 1
ATOM 1536 C CA . MET A 1 195 ? -4.574 2.006 -6.09 1 85.62 195 MET A CA 1
ATOM 1537 C C . MET A 1 195 ? -5.504 2.926 -6.867 1 85.62 195 MET A C 1
ATOM 1539 O O . MET A 1 195 ? -5.664 4.098 -6.52 1 85.62 195 MET A O 1
ATOM 1543 N N . GLN A 1 196 ? -6.062 2.426 -7.898 1 86.94 196 GLN A N 1
ATOM 1544 C CA . GLN A 1 196 ? -6.973 3.199 -8.734 1 86.94 196 GLN A CA 1
ATOM 1545 C C . GLN A 1 196 ? -8.422 2.771 -8.516 1 86.94 196 GLN A C 1
ATOM 1547 O O . GLN A 1 196 ? -9.281 3.025 -9.359 1 86.94 196 GLN A O 1
ATOM 1552 N N . LEU A 1 197 ? -8.68 2.193 -7.434 1 91.69 197 LEU A N 1
ATOM 1553 C CA . LEU A 1 197 ? -9.984 1.606 -7.156 1 91.69 197 LEU A CA 1
ATOM 1554 C C . LEU A 1 197 ? -11.078 2.668 -7.207 1 91.69 197 LEU A C 1
ATOM 1556 O O . LEU A 1 197 ? -12.172 2.414 -7.723 1 91.69 197 LEU A O 1
ATOM 1560 N N . GLU A 1 198 ? -10.797 3.875 -6.652 1 88.5 198 GLU A N 1
ATOM 1561 C CA . GLU A 1 198 ? -11.805 4.934 -6.664 1 88.5 198 GLU A CA 1
ATOM 1562 C C . GLU A 1 198 ? -12.203 5.301 -8.094 1 88.5 198 GLU A C 1
ATOM 1564 O O . GLU A 1 198 ? -13.383 5.504 -8.375 1 88.5 198 GLU A O 1
ATOM 1569 N N . GLU A 1 199 ? -11.203 5.383 -8.922 1 85.88 199 GLU A N 1
ATOM 1570 C CA . GLU A 1 199 ? -11.484 5.68 -10.32 1 85.88 199 GLU A CA 1
ATOM 1571 C C . GLU A 1 199 ? -12.266 4.551 -10.984 1 85.88 199 GLU A C 1
ATOM 1573 O O . GLU A 1 199 ? -13.18 4.801 -11.766 1 85.88 199 GLU A O 1
ATOM 1578 N N . ILE A 1 200 ? -11.883 3.355 -10.664 1 90.25 200 ILE A N 1
ATOM 1579 C CA . ILE A 1 200 ? -12.57 2.186 -11.195 1 90.25 200 ILE A CA 1
ATOM 1580 C C . ILE A 1 200 ? -14.039 2.215 -10.789 1 90.25 200 ILE A C 1
ATOM 1582 O O . ILE A 1 200 ? -14.93 1.936 -11.594 1 90.25 200 ILE A O 1
ATOM 1586 N N . ARG A 1 201 ? -14.336 2.686 -9.641 1 90.5 201 ARG A N 1
ATOM 1587 C CA . ARG A 1 201 ? -15.68 2.625 -9.07 1 90.5 201 ARG A CA 1
ATOM 1588 C C . ARG A 1 201 ? -16.484 3.869 -9.43 1 90.5 201 ARG A C 1
ATOM 1590 O O . ARG A 1 201 ? -17.672 3.963 -9.109 1 90.5 201 ARG A O 1
ATOM 1597 N N . ARG A 1 202 ? -15.852 4.781 -10.016 1 86.75 202 ARG A N 1
ATOM 1598 C CA . ARG A 1 202 ? -16.562 5.992 -10.422 1 86.75 202 ARG A CA 1
ATOM 1599 C C . ARG A 1 202 ? -17.656 5.68 -11.438 1 86.75 202 ARG A C 1
ATOM 1601 O O . ARG A 1 202 ? -18.656 6.391 -11.516 1 86.75 202 ARG A O 1
ATOM 1608 N N . LEU A 1 203 ? -17.438 4.633 -12.211 1 89.38 203 LEU A N 1
ATOM 1609 C CA . LEU A 1 203 ? -18.453 4.211 -13.164 1 89.38 203 LEU A CA 1
ATOM 1610 C C . LEU A 1 203 ? -19.453 3.277 -12.5 1 89.38 203 LEU A C 1
ATOM 1612 O O . LEU A 1 203 ? -19.156 2.113 -12.234 1 89.38 203 LEU A O 1
ATOM 1616 N N . PRO A 1 204 ? -20.609 3.775 -12.242 1 89.56 204 PRO A N 1
ATOM 1617 C CA . PRO A 1 204 ? -21.594 2.924 -11.586 1 89.56 204 PRO A CA 1
ATOM 1618 C C . PRO A 1 204 ? -22.062 1.762 -12.461 1 89.56 204 PRO A C 1
ATOM 1620 O O . PRO A 1 204 ? -22 1.852 -13.695 1 89.56 204 PRO A O 1
ATOM 1623 N N . TRP A 1 205 ? -22.547 0.726 -11.836 1 93.38 205 TRP A N 1
ATOM 1624 C CA . TRP A 1 205 ? -22.984 -0.494 -12.5 1 93.38 205 TRP A CA 1
ATOM 1625 C C . TRP A 1 205 ? -24.016 -0.179 -13.586 1 93.38 205 TRP A C 1
ATOM 1627 O O . TRP A 1 205 ? -23.922 -0.699 -14.703 1 93.38 205 TRP A O 1
ATOM 1637 N N . ALA A 1 206 ? -24.859 0.737 -13.289 1 90.81 206 ALA A N 1
ATOM 1638 C CA . ALA A 1 206 ? -25.984 1.056 -14.18 1 90.81 206 ALA A CA 1
ATOM 1639 C C . ALA A 1 206 ? -25.484 1.669 -15.484 1 90.81 206 ALA A C 1
ATOM 1641 O O . ALA A 1 206 ? -26.172 1.603 -16.516 1 90.81 206 ALA A O 1
ATOM 1642 N N . ASN A 1 207 ? -24.297 2.254 -15.484 1 90.94 207 ASN A N 1
ATOM 1643 C CA . ASN A 1 207 ? -23.766 2.951 -16.656 1 90.94 207 ASN A CA 1
ATOM 1644 C C . ASN A 1 207 ? -22.781 2.078 -17.422 1 90.94 207 ASN A C 1
ATOM 1646 O O . ASN A 1 207 ? -22.25 2.5 -18.453 1 90.94 207 ASN A O 1
ATOM 1650 N N . ARG A 1 208 ? -22.562 0.902 -16.953 1 89.31 208 ARG A N 1
ATOM 1651 C CA . ARG A 1 208 ? -21.641 -0.007 -17.625 1 89.31 208 ARG A CA 1
ATOM 1652 C C . ARG A 1 208 ? -22.312 -0.691 -18.812 1 89.31 208 ARG A C 1
ATOM 1654 O O . ARG A 1 208 ? -23.516 -0.986 -18.766 1 89.31 208 ARG A O 1
ATOM 1661 N N . THR A 1 209 ? -21.531 -0.83 -19.859 1 82.56 209 THR A N 1
ATOM 1662 C CA . THR A 1 209 ? -22.031 -1.535 -21.031 1 82.56 209 THR A CA 1
ATOM 1663 C C . THR A 1 209 ? -22.219 -3.02 -20.719 1 82.56 209 THR A C 1
ATOM 1665 O O . THR A 1 209 ? -21.312 -3.672 -20.203 1 82.56 209 THR A O 1
ATOM 1668 N N . LYS A 1 210 ? -23.391 -3.426 -20.922 1 70.38 210 LYS A N 1
ATOM 1669 C CA . LYS A 1 210 ? -23.703 -4.809 -20.562 1 70.38 210 LYS A CA 1
ATOM 1670 C C . LYS A 1 210 ? -23.094 -5.781 -21.578 1 70.38 210 LYS A C 1
ATOM 1672 O O . LYS A 1 210 ? -22.969 -6.973 -21.297 1 70.38 210 LYS A O 1
ATOM 1677 N N . VAL A 1 211 ? -22.375 -5.199 -22.547 1 60.53 211 VAL A N 1
ATOM 1678 C CA . VAL A 1 211 ? -21.875 -6.09 -23.594 1 60.53 211 VAL A CA 1
ATOM 1679 C C . VAL A 1 211 ? -20.578 -6.742 -23.125 1 60.53 211 VAL A C 1
ATOM 1681 O O . VAL A 1 211 ? -19.781 -6.121 -22.422 1 60.53 211 VAL A O 1
ATOM 1684 N N . ARG A 1 212 ? -20.531 -8.031 -23.203 1 55.81 212 ARG A N 1
ATOM 1685 C CA . ARG A 1 212 ? -19.406 -8.836 -22.734 1 55.81 212 ARG A CA 1
ATOM 1686 C C . ARG A 1 212 ? -18.203 -8.68 -23.656 1 55.81 212 ARG A C 1
ATOM 1688 O O . ARG A 1 212 ? -18.328 -8.852 -24.875 1 55.81 212 ARG A O 1
ATOM 1695 N N . ARG A 1 213 ? -17.25 -7.867 -23.406 1 53.94 213 ARG A N 1
ATOM 1696 C CA . ARG A 1 213 ? -16 -7.902 -24.172 1 53.94 213 ARG A CA 1
ATOM 1697 C C . ARG A 1 213 ? -14.992 -8.844 -23.531 1 53.94 213 ARG A C 1
ATOM 1699 O O . ARG A 1 213 ? -14.742 -8.773 -22.328 1 53.94 213 ARG A O 1
ATOM 1706 N N . GLY A 1 214 ? -14.977 -10.211 -23.984 1 53.28 214 GLY A N 1
ATOM 1707 C CA . GLY A 1 214 ? -13.883 -11.055 -23.531 1 53.28 214 GLY A CA 1
ATOM 1708 C C . GLY A 1 214 ? -12.719 -11.102 -24.5 1 53.28 214 GLY A C 1
ATOM 1709 O O . GLY A 1 214 ? -12.914 -11.047 -25.719 1 53.28 214 GLY A O 1
ATOM 1710 N N . GLY A 1 215 ? -11.602 -10.43 -24.375 1 50.88 215 GLY A N 1
ATOM 1711 C CA . GLY A 1 215 ? -10.461 -10.602 -25.25 1 50.88 215 GLY A CA 1
ATOM 1712 C C . GLY A 1 215 ? -9.406 -11.531 -24.688 1 50.88 215 GLY A C 1
ATOM 1713 O O . GLY A 1 215 ? -8.773 -11.219 -23.688 1 50.88 215 GLY A O 1
ATOM 1714 N N . ASN A 1 216 ? -9.727 -12.938 -24.625 1 50.12 216 ASN A N 1
ATOM 1715 C CA . ASN A 1 216 ? -8.672 -13.812 -24.109 1 50.12 216 ASN A CA 1
ATOM 1716 C C . ASN A 1 216 ? -7.758 -14.297 -25.234 1 50.12 216 ASN A C 1
ATOM 1718 O O . ASN A 1 216 ? -8.211 -14.531 -26.359 1 50.12 216 ASN A O 1
ATOM 1722 N N . LYS A 1 217 ? -6.438 -13.977 -25.062 1 49.56 217 LYS A N 1
ATOM 1723 C CA . LYS A 1 217 ? -5.434 -14.539 -25.953 1 49.56 217 LYS A CA 1
ATOM 1724 C C . LYS A 1 217 ? -5.594 -16.047 -26.078 1 49.56 217 LYS A C 1
ATOM 1726 O O . LYS A 1 217 ? -6.289 -16.672 -25.266 1 49.56 217 LYS A O 1
ATOM 1731 N N . PHE A 1 218 ? -4.746 -16.641 -27.078 1 44.84 218 PHE A N 1
ATOM 1732 C CA . PHE A 1 218 ? -4.68 -18 -27.594 1 44.84 218 PHE A CA 1
ATOM 1733 C C . PHE A 1 218 ? -4.395 -18.984 -26.453 1 44.84 218 PHE A C 1
ATOM 1735 O O . PHE A 1 218 ? -3.766 -18.625 -25.469 1 44.84 218 PHE A O 1
ATOM 1742 N N . CYS A 1 219 ? -5.344 -19.984 -26.516 1 46.91 219 CYS A N 1
ATOM 1743 C CA . CYS A 1 219 ? -4.926 -21.188 -25.797 1 46.91 219 CYS A CA 1
ATOM 1744 C C . CYS A 1 219 ? -3.475 -21.531 -26.109 1 46.91 219 CYS A C 1
ATOM 1746 O O . CYS A 1 219 ? -2.994 -21.281 -27.219 1 46.91 219 CYS A O 1
ATOM 1748 N N . ALA A 1 220 ? -2.623 -21.641 -25.203 1 43.91 220 ALA A N 1
ATOM 1749 C CA . ALA A 1 220 ? -1.238 -22.047 -25.438 1 43.91 220 ALA A CA 1
ATOM 1750 C C . ALA A 1 220 ? -1.132 -22.938 -26.672 1 43.91 220 ALA A C 1
ATOM 1752 O O . ALA A 1 220 ? -1.951 -23.828 -26.875 1 43.91 220 ALA A O 1
ATOM 1753 N N . PRO A 1 221 ? -0.303 -22.484 -27.578 1 41.25 221 PRO A N 1
ATOM 1754 C CA . PRO A 1 221 ? -0.098 -23.219 -28.828 1 41.25 221 PRO A CA 1
ATOM 1755 C C . PRO A 1 221 ? 0.016 -24.734 -28.625 1 41.25 221 PRO A C 1
ATOM 1757 O O . PRO A 1 221 ? -0.394 -25.516 -29.484 1 41.25 221 PRO A O 1
ATOM 1760 N N . TYR A 1 222 ? 0.775 -25.016 -27.641 1 41.53 222 TYR A N 1
ATOM 1761 C CA . TYR A 1 222 ? 0.988 -26.453 -27.516 1 41.53 222 TYR A CA 1
ATOM 1762 C C . TYR A 1 222 ? -0.34 -27.188 -27.438 1 41.53 222 TYR A C 1
ATOM 1764 O O . TYR A 1 222 ? -0.423 -28.359 -27.812 1 41.53 222 TYR A O 1
ATOM 1772 N N . GLN A 1 223 ? -1.194 -26.609 -26.812 1 44.56 223 GLN A N 1
ATOM 1773 C CA . GLN A 1 223 ? -2.502 -27.25 -26.734 1 44.56 223 GLN A CA 1
ATOM 1774 C C . GLN A 1 223 ? -3.16 -27.312 -28.109 1 44.56 223 GLN A C 1
ATOM 1776 O O . GLN A 1 223 ? -3.869 -28.281 -28.422 1 44.56 223 GLN A O 1
ATOM 1781 N N . LEU A 1 224 ? -2.936 -26.156 -28.797 1 42.84 224 LEU A N 1
ATOM 1782 C CA . LEU A 1 224 ? -3.465 -26.203 -30.156 1 42.84 224 LEU A CA 1
ATOM 1783 C C . LEU A 1 224 ? -2.76 -27.281 -30.969 1 42.84 224 LEU A C 1
ATOM 1785 O O . LEU A 1 224 ? -3.387 -27.938 -31.797 1 42.84 224 LEU A O 1
ATOM 1789 N N . LEU A 1 225 ? -1.433 -27.297 -30.75 1 39.44 225 LEU A N 1
ATOM 1790 C CA . LEU A 1 225 ? -0.677 -28.156 -31.672 1 39.44 225 LEU A CA 1
ATOM 1791 C C . LEU A 1 225 ? -0.542 -29.562 -31.109 1 39.44 225 LEU A C 1
ATOM 1793 O O . LEU A 1 225 ? -0.271 -30.516 -31.859 1 39.44 225 LEU A O 1
ATOM 1797 N N . GLY A 1 226 ? -0.354 -29.812 -29.734 1 44 226 GLY A N 1
ATOM 1798 C CA . GLY A 1 226 ? 0.225 -31.062 -29.281 1 44 226 GLY A CA 1
ATOM 1799 C C . GLY A 1 226 ? -0.81 -32.062 -28.781 1 44 226 GLY A C 1
ATOM 1800 O O . GLY A 1 226 ? -0.5 -32.906 -27.953 1 44 226 GLY A O 1
ATOM 1801 N N . GLY A 1 227 ? -1.933 -32.125 -29.188 1 47.41 227 GLY A N 1
ATOM 1802 C CA . GLY A 1 227 ? -2.885 -33.219 -28.984 1 47.41 227 GLY A CA 1
ATOM 1803 C C . GLY A 1 227 ? -3.664 -33.062 -27.688 1 47.41 227 GLY A C 1
ATOM 1804 O O . GLY A 1 227 ? -4.293 -34.031 -27.234 1 47.41 227 GLY A O 1
ATOM 1805 N N . GLY A 1 228 ? -3.746 -31.859 -27.047 1 50.84 228 GLY A N 1
ATOM 1806 C CA . GLY A 1 228 ? -4.734 -31.594 -26.016 1 50.84 228 GLY A CA 1
ATOM 1807 C C . GLY A 1 228 ? -4.285 -32.031 -24.641 1 50.84 228 GLY A C 1
ATOM 1808 O O . GLY A 1 228 ? -5.113 -32.25 -23.75 1 50.84 228 GLY A O 1
ATOM 1809 N N . ARG A 1 229 ? -3.074 -32.625 -24.422 1 53.47 229 ARG A N 1
ATOM 1810 C CA . ARG A 1 229 ? -2.723 -33.125 -23.094 1 53.47 229 ARG A CA 1
ATOM 1811 C C . ARG A 1 229 ? -1.636 -32.25 -22.453 1 53.47 229 ARG A C 1
ATOM 1813 O O . ARG A 1 229 ? -0.746 -31.766 -23.141 1 53.47 229 ARG A O 1
ATOM 1820 N N . LEU A 1 230 ? -1.81 -31.969 -21.188 1 56.06 230 LEU A N 1
ATOM 1821 C CA . LEU A 1 230 ? -0.805 -31.281 -20.375 1 56.06 230 LEU A CA 1
ATOM 1822 C C . LEU A 1 230 ? 0.418 -32.188 -20.172 1 56.06 230 LEU A C 1
ATOM 1824 O O . LEU A 1 230 ? 0.345 -33.406 -20.359 1 56.06 230 LEU A O 1
ATOM 1828 N N . PRO A 1 231 ? 1.512 -31.516 -19.953 1 55 231 PRO A N 1
ATOM 1829 C CA . PRO A 1 231 ? 2.684 -32.344 -19.672 1 55 231 PRO A CA 1
ATOM 1830 C C . PRO A 1 231 ? 2.41 -33.406 -18.609 1 55 231 PRO A C 1
ATOM 1832 O O . PRO A 1 231 ? 3.053 -34.469 -18.594 1 55 231 PRO A O 1
ATOM 1835 N N . SER A 1 232 ? 1.455 -33.188 -17.812 1 53.47 232 SER A N 1
ATOM 1836 C CA . SER A 1 232 ? 1.062 -34.156 -16.781 1 53.47 232 SER A CA 1
ATOM 1837 C C . SER A 1 232 ? 0.285 -35.312 -17.375 1 53.47 232 SER A C 1
ATOM 1839 O O . SER A 1 232 ? 0.106 -36.344 -16.734 1 53.47 232 SER A O 1
ATOM 1841 N N . GLY A 1 233 ? -0.07 -35.25 -18.672 1 55.56 233 GLY A N 1
ATOM 1842 C CA . GLY A 1 233 ? -0.854 -36.25 -19.344 1 55.56 233 GLY A CA 1
ATOM 1843 C C . GLY A 1 233 ? -2.346 -36 -19.297 1 55.56 233 GLY A C 1
ATOM 1844 O O . GLY A 1 233 ? -3.115 -36.625 -20.031 1 55.56 233 GLY A O 1
ATOM 1845 N N . GLU A 1 234 ? -2.654 -35.062 -18.484 1 59.25 234 GLU A N 1
ATOM 1846 C CA . GLU A 1 234 ? -4.082 -34.781 -18.344 1 59.25 234 GLU A CA 1
ATOM 1847 C C . GLU A 1 234 ? -4.637 -34.031 -19.547 1 59.25 234 GLU A C 1
ATOM 1849 O O . GLU A 1 234 ? -3.92 -33.281 -20.188 1 59.25 234 GLU A O 1
ATOM 1854 N N . ALA A 1 235 ? -5.832 -34.469 -19.859 1 59.53 235 ALA A N 1
ATOM 1855 C CA . ALA A 1 235 ? -6.5 -33.75 -20.922 1 59.53 235 ALA A CA 1
ATOM 1856 C C . ALA A 1 235 ? -6.793 -32.312 -20.5 1 59.53 235 ALA A C 1
ATOM 1858 O O . ALA A 1 235 ? -7.168 -32.031 -19.359 1 59.53 235 ALA A O 1
ATOM 1859 N N . PHE A 1 236 ? -6.258 -31.422 -21.25 1 61.16 236 PHE A N 1
ATOM 1860 C CA . PHE A 1 236 ? -6.559 -30.016 -21 1 61.16 236 PHE A CA 1
ATOM 1861 C C . PHE A 1 236 ? -7.492 -29.453 -22.062 1 61.16 236 PHE A C 1
ATOM 1863 O O . PHE A 1 236 ? -7.168 -29.469 -23.25 1 61.16 236 PHE A O 1
ATOM 1870 N N . LYS A 1 237 ? -8.742 -29.188 -21.625 1 61.88 237 LYS A N 1
ATOM 1871 C CA . LYS A 1 237 ? -9.688 -28.453 -22.469 1 61.88 237 LYS A CA 1
ATOM 1872 C C . LYS A 1 237 ? -9.578 -26.953 -22.234 1 61.88 237 LYS A C 1
ATOM 1874 O O . LYS A 1 237 ? -9.844 -26.469 -21.141 1 61.88 237 LYS A O 1
ATOM 1879 N N . CYS A 1 238 ? -8.984 -26.297 -23.234 1 66 238 CYS A N 1
ATOM 1880 C CA . CYS A 1 238 ? -8.859 -24.844 -23.125 1 66 238 CYS A CA 1
ATOM 1881 C C . CYS A 1 238 ? -10.195 -24.172 -23.406 1 66 238 CYS A C 1
ATOM 1883 O O . CYS A 1 238 ? -10.664 -24.172 -24.547 1 66 238 CYS A O 1
ATOM 1885 N N . PRO A 1 239 ? -10.859 -23.625 -22.438 1 67.38 239 PRO A N 1
ATOM 1886 C CA . PRO A 1 239 ? -12.148 -22.969 -22.656 1 67.38 239 PRO A CA 1
ATOM 1887 C C . PRO A 1 239 ? -12.047 -21.797 -23.641 1 67.38 239 PRO A C 1
ATOM 1889 O O . PRO A 1 239 ? -13.031 -21.453 -24.312 1 67.38 239 PRO A O 1
ATOM 1892 N N . ARG A 1 240 ? -10.859 -21.312 -23.75 1 70.69 240 ARG A N 1
ATOM 1893 C CA . ARG A 1 240 ? -10.664 -20.172 -24.656 1 70.69 240 ARG A CA 1
ATOM 1894 C C . ARG A 1 240 ? -10.984 -20.547 -26.094 1 70.69 240 ARG A C 1
ATOM 1896 O O . ARG A 1 240 ? -11.359 -19.688 -26.906 1 70.69 240 ARG A O 1
ATOM 1903 N N . ALA A 1 241 ? -10.844 -21.797 -26.328 1 68.44 241 ALA A N 1
ATOM 1904 C CA . ALA A 1 241 ? -11.062 -22.281 -27.688 1 68.44 241 ALA A CA 1
ATOM 1905 C C . ALA A 1 241 ? -12.539 -22.172 -28.078 1 68.44 241 ALA A C 1
ATOM 1907 O O . ALA A 1 241 ? -12.875 -22.156 -29.266 1 68.44 241 ALA A O 1
ATOM 1908 N N . TRP A 1 242 ? -13.391 -22.094 -27.109 1 71.75 242 TRP A N 1
ATOM 1909 C CA . TRP A 1 242 ? -14.828 -22.062 -27.375 1 71.75 242 TRP A CA 1
ATOM 1910 C C . TRP A 1 242 ? -15.289 -20.641 -27.656 1 71.75 242 TRP A C 1
ATOM 1912 O O . TRP A 1 242 ? -16.359 -20.422 -28.219 1 71.75 242 TRP A O 1
ATOM 1922 N N . LEU A 1 243 ? -14.5 -19.688 -27.297 1 71.62 243 LEU A N 1
ATOM 1923 C CA . LEU A 1 243 ? -14.953 -18.312 -27.25 1 71.62 243 LEU A CA 1
ATOM 1924 C C . LEU A 1 243 ? -15.273 -17.781 -28.641 1 71.62 243 LEU A C 1
ATOM 1926 O O . LEU A 1 243 ? -16.297 -17.141 -28.844 1 71.62 243 LEU A O 1
ATOM 1930 N N . PRO A 1 244 ? -14.414 -18.109 -29.609 1 67.19 244 PRO A N 1
ATOM 1931 C CA . PRO A 1 244 ? -14.758 -17.625 -30.938 1 67.19 244 PRO A CA 1
ATOM 1932 C C . PRO A 1 244 ? -16.078 -18.188 -31.453 1 67.19 244 PRO A C 1
ATOM 1934 O O . PRO A 1 244 ? -16.859 -17.469 -32.062 1 67.19 244 PRO A O 1
ATOM 1937 N N . ARG A 1 245 ? -16.266 -19.438 -31.219 1 69.56 245 ARG A N 1
ATOM 1938 C CA . ARG A 1 245 ? -17.5 -20.078 -31.656 1 69.56 245 ARG A CA 1
ATOM 1939 C C . ARG A 1 245 ? -18.703 -19.5 -30.922 1 69.56 245 ARG A C 1
ATOM 1941 O O . ARG A 1 245 ? -19.75 -19.25 -31.531 1 69.56 245 ARG A O 1
ATOM 1948 N N . VAL A 1 246 ? -18.516 -19.328 -29.734 1 72.19 246 VAL A N 1
ATOM 1949 C CA . VAL A 1 246 ? -19.594 -18.766 -28.922 1 72.19 246 VAL A CA 1
ATOM 1950 C C . VAL A 1 246 ? -19.922 -17.344 -29.391 1 72.19 246 VAL A C 1
ATOM 1952 O O . VAL A 1 246 ? -21.094 -16.984 -29.516 1 72.19 246 VAL A O 1
ATOM 1955 N N . ALA A 1 247 ? -18.938 -16.594 -29.609 1 70.19 247 ALA A N 1
ATOM 1956 C CA . ALA A 1 247 ? -19.125 -15.219 -30.062 1 70.19 247 ALA A CA 1
ATOM 1957 C C . ALA A 1 247 ? -19.844 -15.172 -31.406 1 70.19 247 ALA A C 1
ATOM 1959 O O . ALA A 1 247 ? -20.656 -14.289 -31.656 1 70.19 247 ALA A O 1
ATOM 1960 N N . ALA A 1 248 ? -19.469 -16.078 -32.219 1 71.06 248 ALA A N 1
ATOM 1961 C CA . ALA A 1 248 ? -20.094 -16.156 -33.562 1 71.06 248 ALA A CA 1
ATOM 1962 C C . ALA A 1 248 ? -21.562 -16.531 -33.438 1 71.06 248 ALA A C 1
ATOM 1964 O O . ALA A 1 248 ? -22.391 -16.047 -34.219 1 71.06 248 ALA A O 1
ATOM 1965 N N . HIS A 1 249 ? -21.812 -17.328 -32.562 1 75.81 249 HIS A N 1
ATOM 1966 C CA . HIS A 1 249 ? -23.172 -17.844 -32.406 1 75.81 249 HIS A CA 1
ATOM 1967 C C . HIS A 1 249 ? -24.062 -16.828 -31.688 1 75.81 249 HIS A C 1
ATOM 1969 O O . HIS A 1 249 ? -25.281 -16.797 -31.891 1 75.81 249 HIS A O 1
ATOM 1975 N N . PHE A 1 250 ? -23.391 -16.031 -30.875 1 76.06 250 PHE A N 1
ATOM 1976 C CA . PHE A 1 250 ? -24.188 -15.07 -30.094 1 76.06 250 PHE A CA 1
ATOM 1977 C C . PHE A 1 250 ? -23.594 -13.672 -30.219 1 76.06 250 PHE A C 1
ATOM 1979 O O . PHE A 1 250 ? -23.234 -13.055 -29.203 1 76.06 250 PHE A O 1
ATOM 1986 N N . PRO A 1 251 ? -23.625 -13.094 -31.312 1 70.38 251 PRO A N 1
ATOM 1987 C CA . PRO A 1 251 ? -23 -11.789 -31.531 1 70.38 251 PRO A CA 1
ATOM 1988 C C . PRO A 1 251 ? -23.656 -10.672 -30.734 1 70.38 251 PRO A C 1
ATOM 1990 O O . PRO A 1 251 ? -23.016 -9.656 -30.438 1 70.38 251 PRO A O 1
ATOM 1993 N N . GLU A 1 252 ? -24.844 -10.875 -30.328 1 70.56 252 GLU A N 1
ATOM 1994 C CA . GLU A 1 252 ? -25.578 -9.844 -29.594 1 70.56 252 GLU A CA 1
ATOM 1995 C C . GLU A 1 252 ? -25.188 -9.852 -28.109 1 70.56 252 GLU A C 1
ATOM 1997 O O . GLU A 1 252 ? -25.422 -8.875 -27.406 1 70.56 252 GLU A O 1
ATOM 2002 N N . LEU A 1 253 ? -24.656 -10.961 -27.75 1 70.75 253 LEU A N 1
ATOM 2003 C CA . LEU A 1 253 ? -24.375 -11.117 -26.328 1 70.75 253 LEU A CA 1
ATOM 2004 C C . LEU A 1 253 ? -22.891 -10.875 -26.031 1 70.75 253 LEU A C 1
ATOM 2006 O O . LEU A 1 253 ? -22.531 -10.438 -24.938 1 70.75 253 LEU A O 1
ATOM 2010 N N . MET A 1 254 ? -22.125 -11.242 -26.953 1 64.31 254 MET A N 1
ATOM 2011 C CA . MET A 1 254 ? -20.688 -11.258 -26.641 1 64.31 254 MET A CA 1
ATOM 2012 C C . MET A 1 254 ? -19.906 -10.516 -27.703 1 64.31 254 MET A C 1
ATOM 2014 O O . MET A 1 254 ? -20.078 -10.758 -28.906 1 64.31 254 MET A O 1
ATOM 2018 N N . ASP A 1 255 ? -19.391 -9.344 -27.297 1 60.09 255 ASP A N 1
ATOM 2019 C CA . ASP A 1 255 ? -18.422 -8.688 -28.156 1 60.09 255 ASP A CA 1
ATOM 2020 C C . ASP A 1 255 ? -17.016 -9.203 -27.891 1 60.09 255 ASP A C 1
ATOM 2022 O O . ASP A 1 255 ? -16.328 -8.711 -26.984 1 60.09 255 ASP A O 1
ATOM 2026 N N . LEU A 1 256 ? -16.781 -10.43 -28.188 1 55.88 256 LEU A N 1
ATOM 2027 C CA . LEU A 1 256 ? -15.461 -10.984 -27.938 1 55.88 256 LEU A CA 1
ATOM 2028 C C . LEU A 1 256 ? -14.492 -10.602 -29.047 1 55.88 256 LEU A C 1
ATOM 2030 O O . LEU A 1 256 ? -14.828 -10.695 -30.234 1 55.88 256 LEU A O 1
ATOM 2034 N N . GLY A 1 257 ? -13.602 -9.625 -28.891 1 48.97 257 GLY A N 1
ATOM 2035 C CA . GLY A 1 257 ? -12.516 -9.469 -29.859 1 48.97 257 GLY A CA 1
ATOM 2036 C C . GLY A 1 257 ? -11.547 -10.641 -29.844 1 48.97 257 GLY A C 1
ATOM 2037 O O . GLY A 1 257 ? -11.188 -11.141 -28.781 1 48.97 257 GLY A O 1
ATOM 2038 N N . SER A 1 258 ? -11.836 -11.641 -30.531 1 45.94 258 SER A N 1
ATOM 2039 C CA . SER A 1 258 ? -10.859 -12.727 -30.562 1 45.94 258 SER A CA 1
ATOM 2040 C C . SER A 1 258 ? -9.5 -12.234 -31.047 1 45.94 258 SER A C 1
ATOM 2042 O O . SER A 1 258 ? -9.406 -11.516 -32.031 1 45.94 258 SER A O 1
ATOM 2044 N N . LEU A 1 259 ? -8.578 -11.969 -30.156 1 43.78 259 LEU A N 1
ATOM 2045 C CA . LEU A 1 259 ? -7.215 -11.859 -30.672 1 43.78 259 LEU A CA 1
ATOM 2046 C C . LEU A 1 259 ? -6.781 -13.148 -31.359 1 43.78 259 LEU A C 1
ATOM 2048 O O . LEU A 1 259 ? -6.102 -13.984 -30.75 1 43.78 259 LEU A O 1
ATOM 2052 N N . ALA A 1 260 ? -7.559 -13.75 -32.062 1 40.88 260 ALA A N 1
ATOM 2053 C CA . ALA A 1 260 ? -7.121 -14.898 -32.844 1 40.88 260 ALA A CA 1
ATOM 2054 C C . ALA A 1 260 ? -5.859 -14.578 -33.656 1 40.88 260 ALA A C 1
ATOM 2056 O O . ALA A 1 260 ? -5.609 -13.422 -34 1 40.88 260 ALA A O 1
ATOM 2057 N N . ASP A 1 261 ? -4.824 -15.461 -33.562 1 43.81 261 ASP A N 1
ATOM 2058 C CA . ASP A 1 261 ? -3.721 -15.5 -34.5 1 43.81 261 ASP A CA 1
ATOM 2059 C C . ASP A 1 261 ? -4.215 -15.234 -35.938 1 43.81 261 ASP A C 1
ATOM 2061 O O . ASP A 1 261 ? -5.039 -15.984 -36.469 1 43.81 261 ASP A O 1
ATOM 2065 N N . PRO A 1 262 ? -3.885 -14.062 -36.406 1 43.88 262 PRO A N 1
ATOM 2066 C CA . PRO A 1 262 ? -4.336 -13.836 -37.781 1 43.88 262 PRO A CA 1
ATOM 2067 C C . PRO A 1 262 ? -4.102 -15.039 -38.688 1 43.88 262 PRO A C 1
ATOM 2069 O O . PRO A 1 262 ? -4.641 -15.094 -39.812 1 43.88 262 PRO A O 1
ATOM 2072 N N . ARG A 1 263 ? -3.057 -15.695 -38.281 1 43.47 263 ARG A N 1
ATOM 2073 C CA . ARG A 1 263 ? -2.674 -16.781 -39.188 1 43.47 263 ARG A CA 1
ATOM 2074 C C . ARG A 1 263 ? -3.734 -17.875 -39.188 1 43.47 263 ARG A C 1
ATOM 2076 O O . ARG A 1 263 ? -3.699 -18.781 -40.031 1 43.47 263 ARG A O 1
ATOM 2083 N N . LEU A 1 264 ? -4.328 -17.875 -38.125 1 40.41 264 LEU A N 1
ATOM 2084 C CA . LEU A 1 264 ? -5.246 -19 -38.031 1 40.41 264 LEU A CA 1
ATOM 2085 C C . LEU A 1 264 ? -6.668 -18.578 -38.375 1 40.41 264 LEU A C 1
ATOM 2087 O O . LEU A 1 264 ? -7.5 -19.406 -38.75 1 40.41 264 LEU A O 1
ATOM 2091 N N . GLU A 1 265 ? -7.234 -17.422 -37.844 1 43.62 265 GLU A N 1
ATOM 2092 C CA . GLU A 1 265 ? -8.641 -17.172 -38.156 1 43.62 265 GLU A CA 1
ATOM 2093 C C . GLU A 1 265 ? -8.812 -15.938 -39.031 1 43.62 265 GLU A C 1
ATOM 2095 O O . GLU A 1 265 ? -8.453 -14.828 -38.625 1 43.62 265 GLU A O 1
ATOM 2100 N N . SER A 1 266 ? -8.938 -16.031 -40.281 1 42.47 266 SER A N 1
ATOM 2101 C CA . SER A 1 266 ? -9.055 -15.188 -41.469 1 42.47 266 SER A CA 1
ATOM 2102 C C . SER A 1 266 ? -10.023 -14.031 -41.219 1 42.47 266 SER A C 1
ATOM 2104 O O . SER A 1 266 ? -9.906 -12.977 -41.875 1 42.47 266 SER A O 1
ATOM 2106 N N . GLY A 1 267 ? -11.148 -14.125 -40.344 1 40.97 267 GLY A N 1
ATOM 2107 C CA . GLY A 1 267 ? -12.273 -13.203 -40.406 1 40.97 267 GLY A CA 1
ATOM 2108 C C . GLY A 1 267 ? -12.445 -12.367 -39.156 1 40.97 267 GLY A C 1
ATOM 2109 O O . GLY A 1 267 ? -13.375 -11.555 -39.062 1 40.97 267 GLY A O 1
ATOM 2110 N N . ALA A 1 268 ? -11.977 -12.641 -38.125 1 42.38 268 ALA A N 1
ATOM 2111 C CA . ALA A 1 268 ? -12.336 -11.859 -36.938 1 42.38 268 ALA A CA 1
ATOM 2112 C C . ALA A 1 268 ? -11.586 -10.531 -36.938 1 42.38 268 ALA A C 1
ATOM 2114 O O . ALA A 1 268 ? -10.375 -10.492 -37.156 1 42.38 268 ALA A O 1
ATOM 2115 N N . THR A 1 269 ? -12.281 -9.461 -37.25 1 44.22 269 THR A N 1
ATOM 2116 C CA . THR A 1 269 ? -11.797 -8.086 -37.156 1 44.22 269 THR A CA 1
ATOM 2117 C C . THR A 1 269 ? -11.078 -7.836 -35.844 1 44.22 269 THR A C 1
ATOM 2119 O O . THR A 1 269 ? -11.594 -8.18 -34.781 1 44.22 269 THR A O 1
ATOM 2122 N N . ARG A 1 270 ? -9.852 -7.684 -35.969 1 46.53 270 ARG A N 1
ATOM 2123 C CA . ARG A 1 270 ? -9.008 -7.305 -34.844 1 46.53 270 ARG A CA 1
ATOM 2124 C C . ARG A 1 270 ? -9.578 -6.09 -34.125 1 46.53 270 ARG A C 1
ATOM 2126 O O . ARG A 1 270 ? -9.688 -5.008 -34.688 1 46.53 270 ARG A O 1
ATOM 2133 N N . LYS A 1 271 ? -10.469 -6.344 -33.188 1 52.12 271 LYS A N 1
ATOM 2134 C CA . LYS A 1 271 ? -10.922 -5.176 -32.438 1 52.12 271 LYS A CA 1
ATOM 2135 C C . LYS A 1 271 ? -9.812 -4.637 -31.531 1 52.12 271 LYS A C 1
ATOM 2137 O O . LYS A 1 271 ? -8.906 -5.375 -31.156 1 52.12 271 LYS A O 1
ATOM 2142 N N . ARG A 1 272 ? -9.719 -3.342 -31.484 1 54.88 272 ARG A N 1
ATOM 2143 C CA . ARG A 1 272 ? -8.758 -2.602 -30.672 1 54.88 272 ARG A CA 1
ATOM 2144 C C . ARG A 1 272 ? -8.773 -3.088 -29.219 1 54.88 272 ARG A C 1
ATOM 2146 O O . ARG A 1 272 ? -9.844 -3.307 -28.641 1 54.88 272 ARG A O 1
ATOM 2153 N N . SER A 1 273 ? -7.684 -3.541 -28.688 1 63.59 273 SER A N 1
ATOM 2154 C CA . SER A 1 273 ? -7.512 -4.012 -27.312 1 63.59 273 SER A CA 1
ATOM 2155 C C . SER A 1 273 ? -7.82 -2.908 -26.312 1 63.59 273 SER A C 1
ATOM 2157 O O . SER A 1 273 ? -7.477 -1.745 -26.531 1 63.59 273 SER A O 1
ATOM 2159 N N . VAL A 1 274 ? -8.734 -3.168 -25.359 1 72 274 VAL A N 1
ATOM 2160 C CA . VAL A 1 274 ? -9.039 -2.268 -24.25 1 72 274 VAL A CA 1
ATOM 2161 C C . VAL A 1 274 ? -8.086 -2.545 -23.078 1 72 274 VAL A C 1
ATOM 2163 O O . VAL A 1 274 ? -7.961 -3.688 -22.641 1 72 274 VAL A O 1
ATOM 2166 N N . PRO A 1 275 ? -7.414 -1.426 -22.656 1 76.12 275 PRO A N 1
ATOM 2167 C CA . PRO A 1 275 ? -6.559 -1.637 -21.484 1 76.12 275 PRO A CA 1
ATOM 2168 C C . PRO A 1 275 ? -7.32 -2.219 -20.297 1 76.12 275 PRO A C 1
ATOM 2170 O O . PRO A 1 275 ? -8.508 -1.935 -20.109 1 76.12 275 PRO A O 1
ATOM 2173 N N . LEU A 1 276 ? -6.621 -3.027 -19.609 1 82.25 276 LEU A N 1
ATOM 2174 C CA . LEU A 1 276 ? -7.227 -3.771 -18.5 1 82.25 276 LEU A CA 1
ATOM 2175 C C . LEU A 1 276 ? -7.965 -2.834 -17.547 1 82.25 276 LEU A C 1
ATOM 2177 O O . LEU A 1 276 ? -9.094 -3.115 -17.156 1 82.25 276 LEU A O 1
ATOM 2181 N N . MET A 1 277 ? -7.359 -1.714 -17.219 1 79.69 277 MET A N 1
ATOM 2182 C CA . MET A 1 277 ? -7.953 -0.769 -16.281 1 79.69 277 MET A CA 1
ATOM 2183 C C . MET A 1 277 ? -9.289 -0.249 -16.797 1 79.69 277 MET A C 1
ATOM 2185 O O . MET A 1 277 ? -10.172 0.096 -16.016 1 79.69 277 MET A O 1
ATOM 2189 N N . HIS A 1 278 ? -9.453 -0.249 -18.078 1 82.69 278 HIS A N 1
ATOM 2190 C CA . HIS A 1 278 ? -10.656 0.336 -18.672 1 82.69 278 HIS A CA 1
ATOM 2191 C C . HIS A 1 278 ? -11.695 -0.733 -18.969 1 82.69 278 HIS A C 1
ATOM 2193 O O . HIS A 1 278 ? -12.781 -0.426 -19.484 1 82.69 278 HIS A O 1
ATOM 2199 N N . GLN A 1 279 ? -11.359 -1.896 -18.672 1 86.19 279 GLN A N 1
ATOM 2200 C CA . GLN A 1 279 ? -12.328 -2.965 -18.906 1 86.19 279 GLN A CA 1
ATOM 2201 C C . GLN A 1 279 ? -13.453 -2.934 -17.875 1 86.19 279 GLN A C 1
ATOM 2203 O O . GLN A 1 279 ? -14.461 -3.621 -18.031 1 86.19 279 GLN A O 1
ATOM 2208 N N . ASN A 1 280 ? -13.328 -2.053 -16.891 1 89 280 ASN A N 1
ATOM 2209 C CA . ASN A 1 280 ? -14.414 -1.862 -15.945 1 89 280 ASN A CA 1
ATOM 2210 C C . ASN A 1 280 ? -15.656 -1.283 -16.609 1 89 280 ASN A C 1
ATOM 2212 O O . ASN A 1 280 ? -16.734 -1.262 -16.016 1 89 280 ASN A O 1
ATOM 2216 N N . GLN A 1 281 ? -15.562 -0.814 -17.812 1 88.31 281 GLN A N 1
ATOM 2217 C CA . GLN A 1 281 ? -16.703 -0.269 -18.547 1 88.31 281 GLN A CA 1
ATOM 2218 C C . GLN A 1 281 ? -17.703 -1.367 -18.906 1 88.31 281 GLN A C 1
ATOM 2220 O O . GLN A 1 281 ? -18.844 -1.082 -19.266 1 88.31 281 GLN A O 1
ATOM 2225 N N . PHE A 1 282 ? -17.25 -2.598 -18.844 1 87.19 282 PHE A N 1
ATOM 2226 C CA . PHE A 1 282 ? -18.125 -3.723 -19.141 1 87.19 282 PHE A CA 1
ATOM 2227 C C . PHE A 1 282 ? -18.688 -4.328 -17.859 1 87.19 282 PHE A C 1
ATOM 2229 O O . PHE A 1 282 ? -17.938 -4.637 -16.938 1 87.19 282 PHE A O 1
ATOM 2236 N N . ALA A 1 283 ? -19.984 -4.57 -17.906 1 90.94 283 ALA A N 1
ATOM 2237 C CA . ALA A 1 283 ? -20.625 -5.133 -16.734 1 90.94 283 ALA A CA 1
ATOM 2238 C C . ALA A 1 283 ? -20.25 -6.602 -16.547 1 90.94 283 ALA A C 1
ATOM 2240 O O . ALA A 1 283 ? -20.172 -7.09 -15.414 1 90.94 283 ALA A O 1
ATOM 2241 N N . TYR A 1 284 ? -20.031 -7.262 -17.703 1 90.69 284 TYR A N 1
ATOM 2242 C CA . TYR A 1 284 ? -19.719 -8.688 -17.688 1 90.69 284 TYR A CA 1
ATOM 2243 C C . TYR A 1 284 ? -18.344 -8.945 -18.312 1 90.69 284 TYR A C 1
ATOM 2245 O O . TYR A 1 284 ? -18.031 -8.406 -19.375 1 90.69 284 TYR A O 1
ATOM 2253 N N . LEU A 1 285 ? -17.531 -9.719 -17.656 1 88.06 285 LEU A N 1
ATOM 2254 C CA . LEU A 1 285 ? -16.234 -10.141 -18.172 1 88.06 285 LEU A CA 1
ATOM 2255 C C . LEU A 1 285 ? -16.078 -11.656 -18.109 1 88.06 285 LEU A C 1
ATOM 2257 O O . LEU A 1 285 ? -16.453 -12.281 -17.109 1 88.06 285 LEU A O 1
ATOM 2261 N N . VAL A 1 286 ? -15.531 -12.258 -19.141 1 85.25 286 VAL A N 1
ATOM 2262 C CA . VAL A 1 286 ? -15.32 -13.703 -19.188 1 85.25 286 VAL A CA 1
ATOM 2263 C C . VAL A 1 286 ? -13.867 -14.023 -18.828 1 85.25 286 VAL A C 1
ATOM 2265 O O . VAL A 1 286 ? -12.938 -13.445 -19.391 1 85.25 286 VAL A O 1
ATOM 2268 N N . SER A 1 287 ? -13.766 -14.883 -17.906 1 87.81 287 SER A N 1
ATOM 2269 C CA . SER A 1 287 ? -12.438 -15.328 -17.5 1 87.81 287 SER A CA 1
ATOM 2270 C C . SER A 1 287 ? -12.219 -16.797 -17.828 1 87.81 287 SER A C 1
ATOM 2272 O O . SER A 1 287 ? -12.992 -17.656 -17.406 1 87.81 287 SER A O 1
ATOM 2274 N N . THR A 1 288 ? -11.18 -17 -18.625 1 83.19 288 THR A N 1
ATOM 2275 C CA . THR A 1 288 ? -10.82 -18.359 -19.016 1 83.19 288 THR A CA 1
ATOM 2276 C C . THR A 1 288 ? -9.344 -18.625 -18.734 1 83.19 288 THR A C 1
ATOM 2278 O O . THR A 1 288 ? -8.508 -17.734 -18.859 1 83.19 288 THR A O 1
ATOM 2281 N N . ASP A 1 289 ? -9.141 -19.875 -18.438 1 79.94 289 ASP A N 1
ATOM 2282 C CA . ASP A 1 289 ? -7.75 -20.281 -18.281 1 79.94 289 ASP A CA 1
ATOM 2283 C C . ASP A 1 289 ? -7.059 -20.422 -19.641 1 79.94 289 ASP A C 1
ATOM 2285 O O . ASP A 1 289 ? -7.715 -20.656 -20.656 1 79.94 289 ASP A O 1
ATOM 2289 N N . GLY A 1 290 ? -5.801 -20.125 -19.656 1 76.06 290 GLY A N 1
ATOM 2290 C CA . GLY A 1 290 ? -4.984 -20.406 -20.828 1 76.06 290 GLY A CA 1
ATOM 2291 C C . GLY A 1 290 ? -4.203 -21.703 -20.719 1 76.06 290 GLY A C 1
ATOM 2292 O O . GLY A 1 290 ? -4.684 -22.75 -21.141 1 76.06 290 GLY A O 1
ATOM 2293 N N . PHE A 1 291 ? -3.1 -21.656 -20.047 1 68.31 291 PHE A N 1
ATOM 2294 C CA . PHE A 1 291 ? -2.287 -22.844 -19.797 1 68.31 291 PHE A CA 1
ATOM 2295 C C . PHE A 1 291 ? -2.41 -23.297 -18.344 1 68.31 291 PHE A C 1
ATOM 2297 O O . PHE A 1 291 ? -2.562 -24.484 -18.062 1 68.31 291 PHE A O 1
ATOM 2304 N N . ALA A 1 292 ? -2.338 -22.406 -17.547 1 79.38 292 ALA A N 1
ATOM 2305 C CA . ALA A 1 292 ? -2.504 -22.656 -16.109 1 79.38 292 ALA A CA 1
ATOM 2306 C C . ALA A 1 292 ? -3.725 -21.922 -15.57 1 79.38 292 ALA A C 1
ATOM 2308 O O . ALA A 1 292 ? -4.84 -22.094 -16.062 1 79.38 292 ALA A O 1
ATOM 2309 N N . THR A 1 293 ? -3.539 -21.094 -14.68 1 84.44 293 THR A N 1
ATOM 2310 C CA . THR A 1 293 ? -4.629 -20.266 -14.18 1 84.44 293 THR A CA 1
ATOM 2311 C C . THR A 1 293 ? -4.652 -18.906 -14.891 1 84.44 293 THR A C 1
ATOM 2313 O O . THR A 1 293 ? -3.658 -18.516 -15.5 1 84.44 293 THR A O 1
ATOM 2316 N N . SER A 1 294 ? -5.793 -18.359 -14.914 1 84.81 294 SER A N 1
ATOM 2317 C CA . SER A 1 294 ? -5.883 -17.016 -15.484 1 84.81 294 SER A CA 1
ATOM 2318 C C . SER A 1 294 ? -5.262 -15.977 -14.562 1 84.81 294 SER A C 1
ATOM 2320 O O . SER A 1 294 ? -5.711 -15.797 -13.43 1 84.81 294 SER A O 1
ATOM 2322 N N . ARG A 1 295 ? -4.336 -15.266 -15.078 1 83.5 295 ARG A N 1
ATOM 2323 C CA . ARG A 1 295 ? -3.682 -14.203 -14.32 1 83.5 295 ARG A CA 1
ATOM 2324 C C . ARG A 1 295 ? -4.559 -12.953 -14.258 1 83.5 295 ARG A C 1
ATOM 2326 O O . ARG A 1 295 ? -4.32 -12.062 -13.445 1 83.5 295 ARG A O 1
ATOM 2333 N N . LYS A 1 296 ? -5.539 -12.938 -15.055 1 88.56 296 LYS A N 1
ATOM 2334 C CA . LYS A 1 296 ? -6.395 -11.75 -15.109 1 88.56 296 LYS A CA 1
ATOM 2335 C C . LYS A 1 296 ? -7.57 -11.875 -14.148 1 88.56 296 LYS A C 1
ATOM 2337 O O . LYS A 1 296 ? -8.266 -10.898 -13.875 1 88.56 296 LYS A O 1
ATOM 2342 N N . LEU A 1 297 ? -7.777 -13.047 -13.664 1 93.25 297 LEU A N 1
ATOM 2343 C CA . LEU A 1 297 ? -8.961 -13.273 -12.844 1 93.25 297 LEU A CA 1
ATOM 2344 C C . LEU A 1 297 ? -8.977 -12.336 -11.641 1 93.25 297 LEU A C 1
ATOM 2346 O O . LEU A 1 297 ? -10.008 -11.727 -11.336 1 93.25 297 LEU A O 1
ATOM 2350 N N . GLU A 1 298 ? -7.852 -12.203 -10.953 1 95.75 298 GLU A N 1
ATOM 2351 C CA . GLU A 1 298 ? -7.785 -11.336 -9.781 1 95.75 298 GLU A CA 1
ATOM 2352 C C . GLU A 1 298 ? -8.109 -9.891 -10.148 1 95.75 298 GLU A C 1
ATOM 2354 O O . GLU A 1 298 ? -8.758 -9.18 -9.375 1 95.75 298 GLU A O 1
ATOM 2359 N N . VAL A 1 299 ? -7.66 -9.477 -11.305 1 94.69 299 VAL A N 1
ATOM 2360 C CA . VAL A 1 299 ? -7.898 -8.109 -11.766 1 94.69 299 VAL A CA 1
ATOM 2361 C C . VAL A 1 299 ? -9.359 -7.953 -12.172 1 94.69 299 VAL A C 1
ATOM 2363 O O . VAL A 1 299 ? -9.984 -6.934 -11.883 1 94.69 299 VAL A O 1
ATOM 2366 N N . TYR A 1 300 ? -9.898 -8.945 -12.828 1 94.12 300 TYR A N 1
ATOM 2367 C CA . TYR A 1 300 ? -11.305 -8.891 -13.227 1 94.12 300 TYR A CA 1
ATOM 2368 C C . TYR A 1 300 ? -12.211 -8.734 -12.008 1 94.12 300 TYR A C 1
ATOM 2370 O O . TYR A 1 300 ? -13.164 -7.957 -12.039 1 94.12 300 TYR A O 1
ATOM 2378 N N . LEU A 1 301 ? -11.938 -9.445 -10.984 1 97.12 301 LEU A N 1
ATOM 2379 C CA . LEU A 1 301 ? -12.695 -9.297 -9.75 1 97.12 301 LEU A CA 1
ATOM 2380 C C . LEU A 1 301 ? -12.586 -7.871 -9.211 1 97.12 301 LEU A C 1
ATOM 2382 O O . LEU A 1 301 ? -13.586 -7.277 -8.805 1 97.12 301 LEU A O 1
ATOM 2386 N N . LEU A 1 302 ? -11.422 -7.328 -9.305 1 96.81 302 LEU A N 1
ATOM 2387 C CA . LEU A 1 302 ? -11.133 -6 -8.773 1 96.81 302 LEU A CA 1
ATOM 2388 C C . LEU A 1 302 ? -11.922 -4.93 -9.523 1 96.81 302 LEU A C 1
ATOM 2390 O O . LEU A 1 302 ? -12.305 -3.916 -8.938 1 96.81 302 LEU A O 1
ATOM 2394 N N . LEU A 1 303 ? -12.195 -5.168 -10.758 1 95 303 LEU A N 1
ATOM 2395 C CA . LEU A 1 303 ? -12.836 -4.172 -11.617 1 95 303 LEU A CA 1
ATOM 2396 C C . LEU A 1 303 ? -14.305 -4.004 -11.258 1 95 303 LEU A C 1
ATOM 2398 O O . LEU A 1 303 ? -14.953 -3.055 -11.703 1 95 303 LEU A O 1
ATOM 2402 N N . GLY A 1 304 ? -14.875 -4.918 -10.461 1 95 304 GLY A N 1
ATOM 2403 C CA . GLY A 1 304 ? -16.266 -4.805 -10.047 1 95 304 GLY A CA 1
ATOM 2404 C C . GLY A 1 304 ? -17.25 -5.203 -11.125 1 95 304 GLY A C 1
ATOM 2405 O O . GLY A 1 304 ? -18.406 -4.762 -11.117 1 95 304 GLY A O 1
ATOM 2406 N N . SER A 1 305 ? -16.797 -5.934 -12.062 1 93.75 305 SER A N 1
ATOM 2407 C CA . SER A 1 305 ? -17.672 -6.531 -13.07 1 93.75 305 SER A CA 1
ATOM 2408 C C . SER A 1 305 ? -18.094 -7.938 -12.672 1 93.75 305 SER A C 1
ATOM 2410 O O . SER A 1 305 ? -17.484 -8.555 -11.797 1 93.75 305 SER A O 1
ATOM 2412 N N . LEU A 1 306 ? -19.188 -8.305 -13.258 1 95.25 306 LEU A N 1
ATOM 2413 C CA . LEU A 1 306 ? -19.562 -9.703 -13.102 1 95.25 306 LEU A CA 1
ATOM 2414 C C . LEU A 1 306 ? -18.625 -10.609 -13.898 1 95.25 306 LEU A C 1
ATOM 2416 O O . LEU A 1 306 ? -18.547 -10.508 -15.125 1 95.25 306 LEU A O 1
ATOM 2420 N N . VAL A 1 307 ? -17.969 -11.453 -13.227 1 94.62 307 VAL A N 1
ATOM 2421 C CA . VAL A 1 307 ? -17.031 -12.367 -13.883 1 94.62 307 VAL A CA 1
ATOM 2422 C C . VAL A 1 307 ? -17.734 -13.68 -14.219 1 94.62 307 VAL A C 1
ATOM 2424 O O . VAL A 1 307 ? -18.266 -14.352 -13.328 1 94.62 307 VAL A O 1
ATOM 2427 N N . LEU A 1 308 ? -17.828 -13.945 -15.461 1 91.44 308 LEU A N 1
ATOM 2428 C CA . LEU A 1 308 ? -18.188 -15.273 -15.93 1 91.44 308 LEU A CA 1
ATOM 2429 C C . LEU A 1 308 ? -16.953 -16.172 -16.062 1 91.44 308 LEU A C 1
ATOM 2431 O O . LEU A 1 308 ? -16.141 -15.984 -16.969 1 91.44 308 LEU A O 1
ATOM 2435 N N . LYS A 1 309 ? -16.859 -17.047 -15.141 1 91.25 309 LYS A N 1
ATOM 2436 C CA . LYS A 1 309 ? -15.609 -17.797 -15.023 1 91.25 309 LYS A CA 1
ATOM 2437 C C . LYS A 1 309 ? -15.781 -19.234 -15.516 1 91.25 309 LYS A C 1
ATOM 2439 O O . LYS A 1 309 ? -16.672 -19.938 -15.062 1 91.25 309 LYS A O 1
ATOM 2444 N N . ALA A 1 310 ? -14.906 -19.609 -16.406 1 86.69 310 ALA A N 1
ATOM 2445 C CA . ALA A 1 310 ? -14.859 -21 -16.859 1 86.69 310 ALA A CA 1
ATOM 2446 C C . ALA A 1 310 ? -14.266 -21.906 -15.781 1 86.69 310 ALA A C 1
ATOM 2448 O O . ALA A 1 310 ? -13.508 -21.453 -14.922 1 86.69 310 ALA A O 1
ATOM 2449 N N . GLY A 1 311 ? -14.656 -23.125 -15.844 1 85.12 311 GLY A N 1
ATOM 2450 C CA . GLY A 1 311 ? -14.031 -24.094 -14.961 1 85.12 311 GLY A CA 1
ATOM 2451 C C . GLY A 1 311 ? -12.531 -24.203 -15.148 1 85.12 311 GLY A C 1
ATOM 2452 O O . GLY A 1 311 ? -12.039 -24.125 -16.281 1 85.12 311 GLY A O 1
ATOM 2453 N N . SER A 1 312 ? -11.82 -24.328 -14.047 1 83.31 312 SER A N 1
ATOM 2454 C CA . SER A 1 312 ? -10.367 -24.391 -14.094 1 83.31 312 SER A CA 1
ATOM 2455 C C . SER A 1 312 ? -9.867 -25.812 -13.844 1 83.31 312 SER A C 1
ATOM 2457 O O . SER A 1 312 ? -10.398 -26.516 -12.992 1 83.31 312 SER A O 1
ATOM 2459 N N . SER A 1 313 ? -8.914 -26.188 -14.68 1 77.69 313 SER A N 1
ATOM 2460 C CA . SER A 1 313 ? -8.25 -27.469 -14.453 1 77.69 313 SER A CA 1
ATOM 2461 C C . SER A 1 313 ? -7.125 -27.328 -13.438 1 77.69 313 SER A C 1
ATOM 2463 O O . SER A 1 313 ? -6.648 -28.328 -12.898 1 77.69 313 SER A O 1
ATOM 2465 N N . ARG A 1 314 ? -6.73 -26.125 -13.234 1 83.62 314 ARG A N 1
ATOM 2466 C CA . ARG A 1 314 ? -5.691 -25.812 -12.258 1 83.62 314 ARG A CA 1
ATOM 2467 C C . ARG A 1 314 ? -6.227 -24.906 -11.156 1 83.62 314 ARG A C 1
ATOM 2469 O O . ARG A 1 314 ? -7.316 -24.344 -11.289 1 83.62 314 ARG A O 1
ATOM 2476 N N . ARG A 1 315 ? -5.391 -24.891 -10.125 1 88.81 315 ARG A N 1
ATOM 2477 C CA . ARG A 1 315 ? -5.828 -24.125 -8.969 1 88.81 315 ARG A CA 1
ATOM 2478 C C . ARG A 1 315 ? -4.816 -23.031 -8.617 1 88.81 315 ARG A C 1
ATOM 2480 O O . ARG A 1 315 ? -3.607 -23.266 -8.656 1 88.81 315 ARG A O 1
ATOM 2487 N N . GLY A 1 316 ? -5.371 -21.875 -8.328 1 93.31 316 GLY A N 1
ATOM 2488 C CA . GLY A 1 316 ? -4.602 -20.828 -7.676 1 93.31 316 GLY A CA 1
ATOM 2489 C C . GLY A 1 316 ? -4.879 -20.734 -6.188 1 93.31 316 GLY A C 1
ATOM 2490 O O . GLY A 1 316 ? -5.832 -21.328 -5.688 1 93.31 316 GLY A O 1
ATOM 2491 N N . TYR A 1 317 ? -4.078 -20 -5.488 1 95.75 317 TYR A N 1
ATOM 2492 C CA . TYR A 1 317 ? -4.094 -20.031 -4.031 1 95.75 317 TYR A CA 1
ATOM 2493 C C . TYR A 1 317 ? -5.406 -19.469 -3.486 1 95.75 317 TYR A C 1
ATOM 2495 O O . TYR A 1 317 ? -5.82 -19.828 -2.379 1 95.75 317 TYR A O 1
ATOM 2503 N N . PHE A 1 318 ? -6.117 -18.594 -4.285 1 97.38 318 PHE A N 1
ATOM 2504 C CA . PHE A 1 318 ? -7.293 -17.953 -3.707 1 97.38 318 PHE A CA 1
ATOM 2505 C C . PHE A 1 318 ? -8.57 -18.547 -4.27 1 97.38 318 PHE A C 1
ATOM 2507 O O . PHE A 1 318 ? -9.672 -18.109 -3.934 1 97.38 318 PHE A O 1
ATOM 2514 N N . TYR A 1 319 ? -8.469 -19.578 -5.059 1 96.44 319 TYR A N 1
ATOM 2515 C CA . TYR A 1 319 ? -9.625 -20.125 -5.766 1 96.44 319 TYR A CA 1
ATOM 2516 C C . TYR A 1 319 ? -10.648 -20.688 -4.785 1 96.44 319 TYR A C 1
ATOM 2518 O O . TYR A 1 319 ? -11.859 -20.578 -5.012 1 96.44 319 TYR A O 1
ATOM 2526 N N . ASP A 1 320 ? -10.188 -21.219 -3.695 1 96.5 320 ASP A N 1
ATOM 2527 C CA . ASP A 1 320 ? -11.102 -21.844 -2.738 1 96.5 320 ASP A CA 1
ATOM 2528 C C . ASP A 1 320 ? -11.938 -20.781 -2.021 1 96.5 320 ASP A C 1
ATOM 2530 O O . ASP A 1 320 ? -12.961 -21.094 -1.404 1 96.5 320 ASP A O 1
ATOM 2534 N N . ALA A 1 321 ? -11.531 -19.625 -2.023 1 97.81 321 ALA A N 1
ATOM 2535 C CA . ALA A 1 321 ? -12.281 -18.547 -1.375 1 97.81 321 ALA A CA 1
ATOM 2536 C C . ALA A 1 321 ? -13.406 -18.031 -2.277 1 97.81 321 ALA A C 1
ATOM 2538 O O . ALA A 1 321 ? -14.297 -17.328 -1.822 1 97.81 321 ALA A O 1
ATOM 2539 N N . LEU A 1 322 ? -13.367 -18.312 -3.568 1 97.88 322 LEU A N 1
ATOM 2540 C CA . LEU A 1 322 ? -14.391 -17.906 -4.516 1 97.88 322 LEU A CA 1
ATOM 2541 C C . LEU A 1 322 ? -15.586 -18.859 -4.48 1 97.88 322 LEU A C 1
ATOM 2543 O O . LEU A 1 322 ? -15.445 -20.047 -4.801 1 97.88 322 LEU A O 1
ATOM 2547 N N . VAL A 1 323 ? -16.688 -18.328 -4.141 1 97.81 323 VAL A N 1
ATOM 2548 C CA . VAL A 1 323 ? -17.922 -19.109 -4.07 1 97.81 323 VAL A CA 1
ATOM 2549 C C . VAL A 1 323 ? -18.781 -18.844 -5.301 1 97.81 323 VAL A C 1
ATOM 2551 O O . VAL A 1 323 ? -19.141 -17.688 -5.574 1 97.81 323 VAL A O 1
ATOM 2554 N N . PRO A 1 324 ? -19.109 -19.906 -6.07 1 96.94 324 PRO A N 1
ATOM 2555 C CA . PRO A 1 324 ? -19.984 -19.719 -7.234 1 96.94 324 PRO A CA 1
ATOM 2556 C C . PRO A 1 324 ? -21.312 -19.047 -6.879 1 96.94 324 PRO A C 1
ATOM 2558 O O . PRO A 1 324 ? -21.875 -19.297 -5.812 1 96.94 324 PRO A O 1
ATOM 2561 N N . ASP A 1 325 ? -21.734 -18.109 -7.789 1 97.25 325 ASP A N 1
ATOM 2562 C CA . ASP A 1 325 ? -22.984 -17.375 -7.695 1 97.25 325 ASP A CA 1
ATOM 2563 C C . ASP A 1 325 ? -22.953 -16.359 -6.547 1 97.25 325 ASP A C 1
ATOM 2565 O O . ASP A 1 325 ? -23.953 -15.727 -6.238 1 97.25 325 ASP A O 1
ATOM 2569 N N . THR A 1 326 ? -21.828 -16.328 -5.887 1 98.19 326 THR A N 1
ATOM 2570 C CA . THR A 1 326 ? -21.625 -15.297 -4.867 1 98.19 326 THR A CA 1
ATOM 2571 C C . THR A 1 326 ? -20.562 -14.297 -5.316 1 98.19 326 THR A C 1
ATOM 2573 O O . THR A 1 326 ? -20.734 -13.086 -5.156 1 98.19 326 THR A O 1
ATOM 2576 N N . HIS A 1 327 ? -19.484 -14.852 -5.883 1 98.5 327 HIS A N 1
ATOM 2577 C CA . HIS A 1 327 ? -18.375 -13.992 -6.277 1 98.5 327 HIS A CA 1
ATOM 2578 C C . HIS A 1 327 ? -18.203 -13.984 -7.793 1 98.5 327 HIS A C 1
ATOM 2580 O O . HIS A 1 327 ? -17.516 -13.109 -8.336 1 98.5 327 HIS A O 1
ATOM 2586 N N . TYR A 1 328 ? -18.719 -14.953 -8.438 1 97.12 328 TYR A N 1
ATOM 2587 C CA . TYR A 1 328 ? -18.672 -15.094 -9.891 1 97.12 328 TYR A CA 1
ATOM 2588 C C . TYR A 1 328 ? -19.766 -16.031 -10.391 1 97.12 328 TYR A C 1
ATOM 2590 O O . TYR A 1 328 ? -20.406 -16.719 -9.594 1 97.12 328 TYR A O 1
ATOM 2598 N N . LEU A 1 329 ? -20 -16 -11.719 1 94.56 329 LEU A N 1
ATOM 2599 C CA . LEU A 1 329 ? -20.906 -16.953 -12.352 1 94.56 329 LEU A CA 1
ATOM 2600 C C . LEU A 1 329 ? -20.125 -18.031 -13.078 1 94.56 329 LEU A C 1
ATOM 2602 O O . LEU A 1 329 ? -19.391 -17.75 -14.031 1 94.56 329 LEU A O 1
ATOM 2606 N N . PRO A 1 330 ? -20.297 -19.266 -12.633 1 93.81 330 PRO A N 1
ATOM 2607 C CA . PRO A 1 330 ? -19.594 -20.344 -13.336 1 93.81 330 PRO A CA 1
ATOM 2608 C C . PRO A 1 330 ? -20.203 -20.656 -14.695 1 93.81 330 PRO A C 1
ATOM 2610 O O . PRO A 1 330 ? -21.438 -20.656 -14.844 1 93.81 330 PRO A O 1
ATOM 2613 N N . CYS A 1 331 ? -19.297 -20.734 -15.656 1 86.69 331 CYS A N 1
ATOM 2614 C CA . CYS A 1 331 ? -19.75 -21.141 -16.984 1 86.69 331 CYS A CA 1
ATOM 2615 C C . CYS A 1 331 ? -18.656 -21.891 -17.719 1 86.69 331 CYS A C 1
ATOM 2617 O O . CYS A 1 331 ? -17.562 -22.078 -17.188 1 86.69 331 CYS A O 1
ATOM 2619 N N . MET A 1 332 ? -19.016 -22.422 -18.906 1 75.12 332 MET A N 1
ATOM 2620 C CA . MET A 1 332 ? -18.094 -23.047 -19.859 1 75.12 332 MET A CA 1
ATOM 2621 C C . MET A 1 332 ? -17.359 -24.219 -19.219 1 75.12 332 MET A C 1
ATOM 2623 O O . MET A 1 332 ? -16.141 -24.359 -19.391 1 75.12 332 MET A O 1
ATOM 2627 N N . ASN A 1 333 ? -18 -24.938 -18.438 1 68.56 333 ASN A N 1
ATOM 2628 C CA . ASN A 1 333 ? -17.391 -26.094 -17.812 1 68.56 333 ASN A CA 1
ATOM 2629 C C . ASN A 1 333 ? -17.266 -27.266 -18.781 1 68.56 333 ASN A C 1
ATOM 2631 O O . ASN A 1 333 ? -16.266 -27.984 -18.766 1 68.56 333 ASN A O 1
ATOM 2635 N N . ASP A 1 334 ? -18.234 -27.422 -19.469 1 65.88 334 ASP A N 1
ATOM 2636 C CA . ASP A 1 334 ? -18.234 -28.578 -20.375 1 65.88 334 ASP A CA 1
ATOM 2637 C C . ASP A 1 334 ? -18.375 -28.125 -21.828 1 65.88 334 ASP A C 1
ATOM 2639 O O . ASP A 1 334 ? -17.922 -28.828 -22.75 1 65.88 334 ASP A O 1
ATOM 2643 N N . SER A 1 335 ? -19.141 -27.078 -21.938 1 66.19 335 SER A N 1
ATOM 2644 C CA . SER A 1 335 ? -19.359 -26.531 -23.266 1 66.19 335 SER A CA 1
ATOM 2645 C C . SER A 1 335 ? -19.344 -25.016 -23.266 1 66.19 335 SER A C 1
ATOM 2647 O O . SER A 1 335 ? -19.391 -24.391 -22.203 1 66.19 335 SER A O 1
ATOM 2649 N N . GLY A 1 336 ? -18.953 -24.391 -24.422 1 69.69 336 GLY A N 1
ATOM 2650 C CA . GLY A 1 336 ? -18.938 -22.938 -24.547 1 69.69 336 GLY A CA 1
ATOM 2651 C C . GLY A 1 336 ? -20.328 -22.344 -24.672 1 69.69 336 GLY A C 1
ATOM 2652 O O . GLY A 1 336 ? -20.5 -21.125 -24.516 1 69.69 336 GLY A O 1
ATOM 2653 N N . SER A 1 337 ? -21.359 -23.141 -24.656 1 70.75 337 SER A N 1
ATOM 2654 C CA . SER A 1 337 ? -22.672 -22.625 -25.031 1 70.75 337 SER A CA 1
ATOM 2655 C C . SER A 1 337 ? -23.422 -22.078 -23.828 1 70.75 337 SER A C 1
ATOM 2657 O O . SER A 1 337 ? -24.344 -21.266 -23.969 1 70.75 337 SER A O 1
ATOM 2659 N N . ASP A 1 338 ? -22.984 -22.516 -22.688 1 82 338 ASP A N 1
ATOM 2660 C CA . ASP A 1 338 ? -23.719 -22.078 -21.5 1 82 338 ASP A CA 1
ATOM 2661 C C . ASP A 1 338 ? -23.391 -20.641 -21.156 1 82 338 ASP A C 1
ATOM 2663 O O . ASP A 1 338 ? -24.078 -20.016 -20.328 1 82 338 ASP A O 1
ATOM 2667 N N . VAL A 1 339 ? -22.422 -20.125 -21.766 1 82.19 339 VAL A N 1
ATOM 2668 C CA . VAL A 1 339 ? -22.062 -18.734 -21.469 1 82.19 339 VAL A CA 1
ATOM 2669 C C . VAL A 1 339 ? -23.188 -17.797 -21.891 1 82.19 339 VAL A C 1
ATOM 2671 O O . VAL A 1 339 ? -23.469 -16.812 -21.219 1 82.19 339 VAL A O 1
ATOM 2674 N N . ALA A 1 340 ? -23.797 -18.109 -22.969 1 79.75 340 ALA A N 1
ATOM 2675 C CA . ALA A 1 340 ? -24.906 -17.297 -23.438 1 79.75 340 ALA A CA 1
ATOM 2676 C C . ALA A 1 340 ? -26.047 -17.281 -22.438 1 79.75 340 ALA A C 1
ATOM 2678 O O . ALA A 1 340 ? -26.656 -16.234 -22.188 1 79.75 340 ALA A O 1
ATOM 2679 N N . ASP A 1 341 ? -26.297 -18.422 -21.906 1 84.62 341 ASP A N 1
ATOM 2680 C CA . ASP A 1 341 ? -27.359 -18.531 -20.922 1 84.62 341 ASP A CA 1
ATOM 2681 C C . ASP A 1 341 ? -27.031 -17.719 -19.672 1 84.62 341 ASP A C 1
ATOM 2683 O O . ASP A 1 341 ? -27.922 -17.094 -19.078 1 84.62 341 ASP A O 1
ATOM 2687 N N . ARG A 1 342 ? -25.859 -17.781 -19.266 1 88.12 342 ARG A N 1
ATOM 2688 C CA . ARG A 1 342 ? -25.453 -17.031 -18.078 1 88.12 342 ARG A CA 1
ATOM 2689 C C . ARG A 1 342 ? -25.547 -15.531 -18.328 1 88.12 342 ARG A C 1
ATOM 2691 O O . ARG A 1 342 ? -25.922 -14.773 -17.422 1 88.12 342 ARG A O 1
ATOM 2698 N N . VAL A 1 343 ? -25.219 -15.109 -19.5 1 86 343 VAL A N 1
ATOM 2699 C CA . VAL A 1 343 ? -25.328 -13.695 -19.859 1 86 343 VAL A CA 1
ATOM 2700 C C . VAL A 1 343 ? -26.797 -13.273 -19.859 1 86 343 VAL A C 1
ATOM 2702 O O . VAL A 1 343 ? -27.141 -12.211 -19.328 1 86 343 VAL A O 1
ATOM 2705 N N . ARG A 1 344 ? -27.609 -14.086 -20.438 1 86.88 344 ARG A N 1
ATOM 2706 C CA . ARG A 1 344 ? -29.047 -13.805 -20.453 1 86.88 344 ARG A CA 1
ATOM 2707 C C . ARG A 1 344 ? -29.594 -13.719 -19.016 1 86.88 344 ARG A C 1
ATOM 2709 O O . ARG A 1 344 ? -30.391 -12.836 -18.719 1 86.88 344 ARG A O 1
ATOM 2716 N N . TRP A 1 345 ? -29.156 -14.641 -18.25 1 92 345 TRP A N 1
ATOM 2717 C CA . TRP A 1 345 ? -29.562 -14.617 -16.844 1 92 345 TRP A CA 1
ATOM 2718 C C . TRP A 1 345 ? -29.156 -13.305 -16.188 1 92 345 TRP A C 1
ATOM 2720 O O . TRP A 1 345 ? -29.953 -12.672 -15.492 1 92 345 TRP A O 1
ATOM 2730 N N . ALA A 1 346 ? -27.922 -12.906 -16.359 1 92.25 346 ALA A N 1
ATOM 2731 C CA . ALA A 1 346 ? -27.391 -11.695 -15.742 1 92.25 346 ALA A CA 1
ATOM 2732 C C . ALA A 1 346 ? -28.172 -10.461 -16.188 1 92.25 346 ALA A C 1
ATOM 2734 O O . ALA A 1 346 ? -28.422 -9.555 -15.383 1 92.25 346 ALA A O 1
ATOM 2735 N N . ARG A 1 347 ? -28.578 -10.438 -17.438 1 89.31 347 ARG A N 1
ATOM 2736 C CA . ARG A 1 347 ? -29.344 -9.32 -17.969 1 89.31 347 ARG A CA 1
ATOM 2737 C C . ARG A 1 347 ? -30.734 -9.273 -17.328 1 89.31 347 ARG A C 1
ATOM 2739 O O . ARG A 1 347 ? -31.25 -8.188 -17.047 1 89.31 347 ARG A O 1
ATOM 2746 N N . ALA A 1 348 ? -31.25 -10.391 -17.172 1 93.06 348 ALA A N 1
ATOM 2747 C CA . ALA A 1 348 ? -32.594 -10.492 -16.609 1 93.06 348 ALA A CA 1
ATOM 2748 C C . ALA A 1 348 ? -32.594 -10.234 -15.109 1 93.06 348 ALA A C 1
ATOM 2750 O O . ALA A 1 348 ? -33.594 -9.852 -14.531 1 93.06 348 ALA A O 1
ATOM 2751 N N . HIS A 1 349 ? -31.516 -10.547 -14.531 1 96.62 349 HIS A N 1
ATOM 2752 C CA . HIS A 1 349 ? -31.359 -10.375 -13.094 1 96.62 349 HIS A CA 1
ATOM 2753 C C . HIS A 1 349 ? -30.266 -9.359 -12.766 1 96.62 349 HIS A C 1
ATOM 2755 O O . HIS A 1 349 ? -29.312 -9.672 -12.055 1 96.62 349 HIS A O 1
ATOM 2761 N N . ASP A 1 350 ? -30.469 -8.133 -13.148 1 94.81 350 ASP A N 1
ATOM 2762 C CA . ASP A 1 350 ? -29.469 -7.078 -13.141 1 94.81 350 ASP A CA 1
ATOM 2763 C C . ASP A 1 350 ? -28.984 -6.793 -11.711 1 94.81 350 ASP A C 1
ATOM 2765 O O . ASP A 1 350 ? -27.781 -6.676 -11.469 1 94.81 350 ASP A O 1
ATOM 2769 N N . SER A 1 351 ? -29.875 -6.746 -10.789 1 96.5 351 SER A N 1
ATOM 2770 C CA . SER A 1 351 ? -29.531 -6.438 -9.406 1 96.5 351 SER A CA 1
ATOM 2771 C C . SER A 1 351 ? -28.703 -7.559 -8.773 1 96.5 351 SER A C 1
ATOM 2773 O O . SER A 1 351 ? -27.766 -7.297 -8.031 1 96.5 351 SER A O 1
ATOM 2775 N N . GLN A 1 352 ? -29.125 -8.734 -9.07 1 97.75 352 GLN A N 1
ATOM 2776 C CA . GLN A 1 352 ? -28.359 -9.875 -8.555 1 97.75 352 GLN A CA 1
ATOM 2777 C C . GLN A 1 352 ? -26.969 -9.938 -9.172 1 97.75 352 GLN A C 1
ATOM 2779 O O . GLN A 1 352 ? -25.984 -10.219 -8.484 1 97.75 352 GLN A O 1
ATOM 2784 N N . ALA A 1 353 ? -26.922 -9.68 -10.453 1 96.56 353 ALA A N 1
ATOM 2785 C CA . ALA A 1 353 ? -25.625 -9.648 -11.148 1 96.56 353 ALA A CA 1
ATOM 2786 C C . ALA A 1 353 ? -24.703 -8.609 -10.531 1 96.56 353 ALA A C 1
ATOM 2788 O O . ALA A 1 353 ? -23.516 -8.883 -10.297 1 96.56 353 ALA A O 1
ATOM 2789 N N . ALA A 1 354 ? -25.266 -7.461 -10.234 1 96.94 354 ALA A N 1
ATOM 2790 C CA . ALA A 1 354 ? -24.5 -6.387 -9.609 1 96.94 354 ALA A CA 1
ATOM 2791 C C . ALA A 1 354 ? -24 -6.805 -8.227 1 96.94 354 ALA A C 1
ATOM 2793 O O . ALA A 1 354 ? -22.875 -6.473 -7.84 1 96.94 354 ALA A O 1
ATOM 2794 N N . ALA A 1 355 ? -24.797 -7.535 -7.559 1 97.94 355 ALA A N 1
ATOM 2795 C CA . ALA A 1 355 ? -24.438 -7.984 -6.219 1 97.94 355 ALA A CA 1
ATOM 2796 C C . ALA A 1 355 ? -23.297 -8.992 -6.262 1 97.94 355 ALA A C 1
ATOM 2798 O O . ALA A 1 355 ? -22.391 -8.953 -5.426 1 97.94 355 ALA A O 1
ATOM 2799 N N . ILE A 1 356 ? -23.344 -9.891 -7.195 1 98.44 356 ILE A N 1
ATOM 2800 C CA . ILE A 1 356 ? -22.266 -10.867 -7.363 1 98.44 356 ILE A CA 1
ATOM 2801 C C . ILE A 1 356 ? -20.969 -10.148 -7.707 1 98.44 356 ILE A C 1
ATOM 2803 O O . ILE A 1 356 ? -19.922 -10.453 -7.141 1 98.44 356 ILE A O 1
ATOM 2807 N N . ALA A 1 357 ? -21.062 -9.156 -8.625 1 97.5 357 ALA A N 1
ATOM 2808 C CA . ALA A 1 357 ? -19.906 -8.359 -9.016 1 97.5 357 ALA A CA 1
ATOM 2809 C C . ALA A 1 357 ? -19.297 -7.645 -7.805 1 97.5 357 ALA A C 1
ATOM 2811 O O . ALA A 1 357 ? -18.078 -7.672 -7.602 1 97.5 357 ALA A O 1
ATOM 2812 N N . ALA A 1 358 ? -20.141 -7.086 -6.996 1 97 358 ALA A N 1
ATOM 2813 C CA . ALA A 1 358 ? -19.703 -6.344 -5.816 1 97 358 ALA A CA 1
ATOM 2814 C C . ALA A 1 358 ? -19.047 -7.266 -4.797 1 97 358 ALA A C 1
ATOM 2816 O O . ALA A 1 358 ? -18.047 -6.898 -4.172 1 97 358 ALA A O 1
ATOM 2817 N N . ALA A 1 359 ? -19.625 -8.391 -4.656 1 98 359 ALA A N 1
ATOM 2818 C CA . ALA A 1 359 ? -19.062 -9.359 -3.717 1 98 359 ALA A CA 1
ATOM 2819 C C . ALA A 1 359 ? -17.688 -9.836 -4.172 1 98 359 ALA A C 1
ATOM 2821 O O . ALA A 1 359 ? -16.781 -10 -3.354 1 98 359 ALA A O 1
ATOM 2822 N N . GLY A 1 360 ? -17.562 -10.109 -5.434 1 98.31 360 GLY A N 1
ATOM 2823 C CA . GLY A 1 360 ? -16.266 -10.469 -5.973 1 98.31 360 GLY A CA 1
ATOM 2824 C C . GLY A 1 360 ? -15.219 -9.398 -5.77 1 98.31 360 GLY A C 1
ATOM 2825 O O . GLY A 1 360 ? -14.086 -9.688 -5.387 1 98.31 360 GLY A O 1
ATOM 2826 N N . GLN A 1 361 ? -15.594 -8.18 -6.066 1 97.88 361 GLN A N 1
ATOM 2827 C CA . GLN A 1 361 ? -14.688 -7.055 -5.887 1 97.88 361 GLN A CA 1
ATOM 2828 C C . GLN A 1 361 ? -14.266 -6.914 -4.426 1 97.88 361 GLN A C 1
ATOM 2830 O O . GLN A 1 361 ? -13.086 -6.715 -4.125 1 97.88 361 GLN A O 1
ATOM 2835 N N . ALA A 1 362 ? -15.219 -7.043 -3.539 1 96.69 362 ALA A N 1
ATOM 2836 C CA . ALA A 1 362 ? -14.938 -6.926 -2.111 1 96.69 362 ALA A CA 1
ATOM 2837 C C . ALA A 1 362 ? -13.945 -7.996 -1.659 1 96.69 362 ALA A C 1
ATOM 2839 O O . ALA A 1 362 ? -13.016 -7.707 -0.903 1 96.69 362 ALA A O 1
ATOM 2840 N N . LEU A 1 363 ? -14.156 -9.18 -2.1 1 97.5 363 LEU A N 1
ATOM 2841 C CA . LEU A 1 363 ? -13.242 -10.266 -1.754 1 97.5 363 LEU A CA 1
ATOM 2842 C C . LEU A 1 363 ? -11.828 -9.953 -2.236 1 97.5 363 LEU A C 1
ATOM 2844 O O . LEU A 1 363 ? -10.859 -10.133 -1.494 1 97.5 363 LEU A O 1
ATOM 2848 N N . ALA A 1 364 ? -11.727 -9.555 -3.492 1 97.81 364 ALA A N 1
ATOM 2849 C CA . ALA A 1 364 ? -10.422 -9.258 -4.074 1 97.81 364 ALA A CA 1
ATOM 2850 C C . ALA A 1 364 ? -9.719 -8.156 -3.291 1 97.81 364 ALA A C 1
ATOM 2852 O O . ALA A 1 364 ? -8.547 -8.297 -2.928 1 97.81 364 ALA A O 1
ATOM 2853 N N . VAL A 1 365 ? -10.398 -7.086 -3.012 1 96.62 365 VAL A N 1
ATOM 2854 C CA . VAL A 1 365 ? -9.82 -5.941 -2.326 1 96.62 365 VAL A CA 1
ATOM 2855 C C . VAL A 1 365 ? -9.391 -6.344 -0.917 1 96.62 365 VAL A C 1
ATOM 2857 O O . VAL A 1 365 ? -8.305 -5.973 -0.459 1 96.62 365 VAL A O 1
ATOM 2860 N N . ARG A 1 366 ? -10.141 -7.172 -0.301 1 94.75 366 ARG A N 1
ATOM 2861 C CA . ARG A 1 366 ? -9.938 -7.488 1.108 1 94.75 366 ARG A CA 1
ATOM 2862 C C . ARG A 1 366 ? -8.867 -8.562 1.28 1 94.75 366 ARG A C 1
ATOM 2864 O O . ARG A 1 366 ? -8.055 -8.492 2.201 1 94.75 366 ARG A O 1
ATOM 2871 N N . HIS A 1 367 ? -8.852 -9.461 0.386 1 96.19 367 HIS A N 1
ATOM 2872 C CA . HIS A 1 367 ? -8.094 -10.664 0.723 1 96.19 367 HIS A CA 1
ATOM 2873 C C . HIS A 1 367 ? -6.961 -10.898 -0.268 1 96.19 367 HIS A C 1
ATOM 2875 O O . HIS A 1 367 ? -6.113 -11.773 -0.055 1 96.19 367 HIS A O 1
ATOM 2881 N N . LEU A 1 368 ? -6.914 -10.141 -1.328 1 96.88 368 LEU A N 1
ATOM 2882 C CA . LEU A 1 368 ? -5.867 -10.375 -2.314 1 96.88 368 LEU A CA 1
ATOM 2883 C C . LEU A 1 368 ? -4.875 -9.211 -2.344 1 96.88 368 LEU A C 1
ATOM 2885 O O . LEU A 1 368 ? -3.941 -9.211 -3.145 1 96.88 368 LEU A O 1
ATOM 2889 N N . ASN A 1 369 ? -5.051 -8.219 -1.495 1 94.19 369 ASN A N 1
ATOM 2890 C CA . ASN A 1 369 ? -4.129 -7.09 -1.458 1 94.19 369 ASN A CA 1
ATOM 2891 C C . ASN A 1 369 ? -2.756 -7.504 -0.936 1 94.19 369 ASN A C 1
ATOM 2893 O O . ASN A 1 369 ? -2.582 -8.617 -0.45 1 94.19 369 ASN A O 1
ATOM 2897 N N . ARG A 1 370 ? -1.816 -6.625 -1.074 1 93 370 ARG A N 1
ATOM 2898 C CA . ARG A 1 370 ? -0.417 -6.902 -0.77 1 93 370 ARG A CA 1
ATOM 2899 C C . ARG A 1 370 ? -0.254 -7.383 0.669 1 93 370 ARG A C 1
ATOM 2901 O O . ARG A 1 370 ? 0.415 -8.391 0.923 1 93 370 ARG A O 1
ATOM 2908 N N . ARG A 1 371 ? -0.838 -6.746 1.589 1 90.81 371 ARG A N 1
ATOM 2909 C CA . ARG A 1 371 ? -0.736 -7.129 2.992 1 90.81 371 ARG A CA 1
ATOM 2910 C C . ARG A 1 371 ? -1.272 -8.539 3.215 1 90.81 371 ARG A C 1
ATOM 2912 O O . ARG A 1 371 ? -0.653 -9.344 3.918 1 90.81 371 ARG A O 1
ATOM 2919 N N . ALA A 1 372 ? -2.416 -8.781 2.646 1 93.5 372 ALA A N 1
ATOM 2920 C CA . ALA A 1 372 ? -3.031 -10.094 2.789 1 93.5 372 ALA A CA 1
ATOM 2921 C C . ALA A 1 372 ? -2.137 -11.188 2.205 1 93.5 372 ALA A C 1
ATOM 2923 O O . ALA A 1 372 ? -2.012 -12.273 2.779 1 93.5 372 ALA A O 1
ATOM 2924 N N . ARG A 1 373 ? -1.534 -10.953 1.094 1 96.12 373 ARG A N 1
ATOM 2925 C CA . ARG A 1 373 ? -0.643 -11.922 0.472 1 96.12 373 ARG A CA 1
ATOM 2926 C C . ARG A 1 373 ? 0.571 -12.195 1.354 1 96.12 373 ARG A C 1
ATOM 2928 O O . ARG A 1 373 ? 0.986 -13.352 1.509 1 96.12 373 ARG A O 1
ATOM 2935 N N . LEU A 1 374 ? 1.137 -11.109 1.894 1 94.94 374 LEU A N 1
ATOM 2936 C CA . LEU A 1 374 ? 2.283 -11.281 2.781 1 94.94 374 LEU A CA 1
ATOM 2937 C C . LEU A 1 374 ? 1.894 -12.062 4.027 1 94.94 374 LEU A C 1
ATOM 2939 O O . LEU A 1 374 ? 2.666 -12.898 4.508 1 94.94 374 LEU A O 1
ATOM 2943 N N . CYS A 1 375 ? 0.678 -11.828 4.492 1 94.06 375 CYS A N 1
ATOM 2944 C CA . CYS A 1 375 ? 0.179 -12.586 5.633 1 94.06 375 CYS A CA 1
ATOM 2945 C C . CYS A 1 375 ? 0.015 -14.062 5.273 1 94.06 375 CYS A C 1
ATOM 2947 O O . CYS A 1 375 ? 0.323 -14.938 6.082 1 94.06 375 CYS A O 1
ATOM 2949 N N . TYR A 1 376 ? -0.51 -14.328 4.113 1 96.81 376 TYR A N 1
ATOM 2950 C CA . TYR A 1 376 ? -0.623 -15.703 3.635 1 96.81 376 TYR A CA 1
ATOM 2951 C C . TYR A 1 376 ? 0.735 -16.391 3.635 1 96.81 376 TYR A C 1
ATOM 2953 O O . TYR A 1 376 ? 0.877 -17.5 4.164 1 96.81 376 TYR A O 1
ATOM 2961 N N . LEU A 1 377 ? 1.729 -15.734 3.072 1 97.38 377 LEU A N 1
ATOM 2962 C CA . LEU A 1 377 ? 3.07 -16.297 2.988 1 97.38 377 LEU A CA 1
ATOM 2963 C C . LEU A 1 377 ? 3.656 -16.516 4.379 1 97.38 377 LEU A C 1
ATOM 2965 O O . LEU A 1 377 ? 4.293 -17.547 4.633 1 97.38 377 LEU A O 1
ATOM 2969 N N . ARG A 1 378 ? 3.486 -15.539 5.215 1 96.12 378 ARG A N 1
ATOM 2970 C CA . ARG A 1 378 ? 3.986 -15.664 6.578 1 96.12 378 ARG A CA 1
ATOM 2971 C C . ARG A 1 378 ? 3.412 -16.906 7.262 1 96.12 378 ARG A C 1
ATOM 2973 O O . ARG A 1 378 ? 4.156 -17.703 7.832 1 96.12 378 ARG A O 1
ATOM 2980 N N . LEU A 1 379 ? 2.1 -17.047 7.188 1 96.75 379 LEU A N 1
ATOM 2981 C CA . LEU A 1 379 ? 1.436 -18.188 7.797 1 96.75 379 LEU A CA 1
ATOM 2982 C C . LEU A 1 379 ? 1.941 -19.5 7.191 1 96.75 379 LEU A C 1
ATOM 2984 O O . LEU A 1 379 ? 2.221 -20.453 7.918 1 96.75 379 LEU A O 1
ATOM 2988 N N . LEU A 1 380 ? 2.016 -19.516 5.898 1 98.06 380 LEU A N 1
ATOM 2989 C CA . LEU A 1 380 ? 2.494 -20.719 5.207 1 98.06 380 LEU A CA 1
ATOM 2990 C C . LEU A 1 380 ? 3.898 -21.078 5.672 1 98.06 380 LEU A C 1
ATOM 2992 O O . LEU A 1 380 ? 4.172 -22.25 5.977 1 98.06 380 LEU A O 1
ATOM 2996 N N . LEU A 1 381 ? 4.793 -20.109 5.766 1 97.94 381 LEU A N 1
ATOM 2997 C CA . LEU A 1 381 ? 6.18 -20.359 6.152 1 97.94 381 LEU A CA 1
ATOM 2998 C C . LEU A 1 381 ? 6.262 -20.828 7.602 1 97.94 381 LEU A C 1
ATOM 3000 O O . LEU A 1 381 ? 7.098 -21.672 7.941 1 97.94 381 LEU A O 1
ATOM 3004 N N . GLN A 1 382 ? 5.441 -20.297 8.43 1 96.88 382 GLN A N 1
ATOM 3005 C CA . GLN A 1 382 ? 5.367 -20.75 9.82 1 96.88 382 GLN A CA 1
ATOM 3006 C C . GLN A 1 382 ? 4.945 -22.219 9.891 1 96.88 382 GLN A C 1
ATOM 3008 O O . GLN A 1 382 ? 5.512 -22.984 10.664 1 96.88 382 GLN A O 1
ATOM 3013 N N . GLN A 1 383 ? 3.975 -22.547 9.086 1 97.88 383 GLN A N 1
ATOM 3014 C CA . GLN A 1 383 ? 3.48 -23.922 9.078 1 97.88 383 GLN A CA 1
ATOM 3015 C C . GLN A 1 383 ? 4.52 -24.875 8.492 1 97.88 383 GLN A C 1
ATOM 3017 O O . GLN A 1 383 ? 4.637 -26.016 8.938 1 97.88 383 GLN A O 1
ATOM 3022 N N . LEU A 1 384 ? 5.191 -24.438 7.516 1 98.12 384 LEU A N 1
ATOM 3023 C CA . LEU A 1 384 ? 6.285 -25.234 6.973 1 98.12 384 LEU A CA 1
ATOM 3024 C C . LEU A 1 384 ? 7.379 -25.438 8.016 1 98.12 384 LEU A C 1
ATOM 3026 O O . LEU A 1 384 ? 7.879 -26.547 8.188 1 98.12 384 LEU A O 1
ATOM 3030 N N . ALA A 1 385 ? 7.73 -24.375 8.695 1 98.19 385 ALA A N 1
ATOM 3031 C CA . ALA A 1 385 ? 8.781 -24.406 9.703 1 98.19 385 ALA A CA 1
ATOM 3032 C C . ALA A 1 385 ? 8.438 -25.391 10.812 1 98.19 385 ALA A C 1
ATOM 3034 O O . ALA A 1 385 ? 9.312 -26.094 11.328 1 98.19 385 ALA A O 1
ATOM 3035 N N . ALA A 1 386 ? 7.203 -25.422 11.172 1 97.62 386 ALA A N 1
ATOM 3036 C CA . ALA A 1 386 ? 6.738 -26.328 12.219 1 97.62 386 ALA A CA 1
ATOM 3037 C C . ALA A 1 386 ? 6.941 -27.781 11.82 1 97.62 386 ALA A C 1
ATOM 3039 O O . ALA A 1 386 ? 6.91 -28.688 12.672 1 97.62 386 ALA A O 1
ATOM 3040 N N . ARG A 1 387 ? 7.188 -28.031 10.555 1 97.5 387 ARG A N 1
ATOM 3041 C CA . ARG A 1 387 ? 7.309 -29.406 10.055 1 97.5 387 ARG A CA 1
ATOM 3042 C C . ARG A 1 387 ? 8.766 -29.75 9.75 1 97.5 387 ARG A C 1
ATOM 3044 O O . ARG A 1 387 ? 9.062 -30.844 9.289 1 97.5 387 ARG A O 1
ATOM 3051 N N . MET A 1 388 ? 9.641 -28.75 10.023 1 97.25 388 MET A N 1
ATOM 3052 C CA . MET A 1 388 ? 11.062 -29 9.805 1 97.25 388 MET A CA 1
ATOM 3053 C C . MET A 1 388 ? 11.609 -29.984 10.836 1 97.25 388 MET A C 1
ATOM 3055 O O . MET A 1 388 ? 11.266 -29.906 12.016 1 97.25 388 MET A O 1
ATOM 3059 N N . ARG A 1 389 ? 12.5 -30.906 10.445 1 97.19 389 ARG A N 1
ATOM 3060 C CA . ARG A 1 389 ? 13.062 -31.906 11.336 1 97.19 389 ARG A CA 1
ATOM 3061 C C . ARG A 1 389 ? 14.57 -31.75 11.445 1 97.19 389 ARG A C 1
ATOM 3063 O O . ARG A 1 389 ? 15.258 -32.656 11.922 1 97.19 389 ARG A O 1
ATOM 3070 N N . TYR A 1 390 ? 15 -30.734 10.922 1 96.12 390 TYR A N 1
ATOM 3071 C CA . TYR A 1 390 ? 16.406 -30.359 11.039 1 96.12 390 TYR A CA 1
ATOM 3072 C C . TYR A 1 390 ? 16.562 -28.844 11.055 1 96.12 390 TYR A C 1
ATOM 3074 O O . TYR A 1 390 ? 15.586 -28.109 10.859 1 96.12 390 TYR A O 1
ATOM 3082 N N . SER A 1 391 ? 17.75 -28.344 11.32 1 95.69 391 SER A N 1
ATOM 3083 C CA . SER A 1 391 ? 18.016 -26.906 11.32 1 95.69 391 SER A CA 1
ATOM 3084 C C . SER A 1 391 ? 18.719 -26.484 10.039 1 95.69 391 SER A C 1
ATOM 3086 O O . SER A 1 391 ? 19.828 -26.922 9.75 1 95.69 391 SER A O 1
ATOM 3088 N N . PRO A 1 392 ? 18.047 -25.625 9.297 1 95.56 392 PRO A N 1
ATOM 3089 C CA . PRO A 1 392 ? 18.688 -25.094 8.094 1 95.56 392 PRO A CA 1
ATOM 3090 C C . PRO A 1 392 ? 20 -24.391 8.398 1 95.56 392 PRO A C 1
ATOM 3092 O O . PRO A 1 392 ? 20.141 -23.734 9.438 1 95.56 392 PRO A O 1
ATOM 3095 N N . SER A 1 393 ? 20.953 -24.531 7.473 1 95.12 393 SER A N 1
ATOM 3096 C CA . SER A 1 393 ? 22.25 -23.891 7.66 1 95.12 393 SER A CA 1
ATOM 3097 C C . SER A 1 393 ? 22.938 -23.625 6.324 1 95.12 393 SER A C 1
ATOM 3099 O O . SER A 1 393 ? 23.016 -24.5 5.469 1 95.12 393 SER A O 1
ATOM 3101 N N . CYS A 1 394 ? 23.484 -22.438 6.211 1 93.12 394 CYS A N 1
ATOM 3102 C CA . CYS A 1 394 ? 24.234 -22.078 5.008 1 93.12 394 CYS A CA 1
ATOM 3103 C C . CYS A 1 394 ? 25.484 -22.953 4.867 1 93.12 394 CYS A C 1
ATOM 3105 O O . CYS A 1 394 ? 25.922 -23.234 3.75 1 93.12 394 CYS A O 1
ATOM 3107 N N . GLY A 1 395 ? 25.938 -23.391 6.008 1 92 395 GLY A N 1
ATOM 3108 C CA . GLY A 1 395 ? 27.141 -24.234 5.996 1 92 395 GLY A CA 1
ATOM 3109 C C . GLY A 1 395 ? 26.922 -25.578 5.316 1 92 395 GLY A C 1
ATOM 3110 O O . GLY A 1 395 ? 27.875 -26.203 4.867 1 92 395 GLY A O 1
ATOM 3111 N N . GLN A 1 396 ? 25.703 -25.984 5.168 1 89.12 396 GLN A N 1
ATOM 3112 C CA . GLN A 1 396 ? 25.375 -27.281 4.594 1 89.12 396 GLN A CA 1
ATOM 3113 C C . GLN A 1 396 ? 24.953 -27.156 3.133 1 89.12 396 GLN A C 1
ATOM 3115 O O . GLN A 1 396 ? 24.469 -28.109 2.533 1 89.12 396 GLN A O 1
ATOM 3120 N N . ARG A 1 397 ? 25.156 -25.969 2.58 1 89.44 397 ARG A N 1
ATOM 3121 C CA . ARG A 1 397 ? 24.766 -25.719 1.197 1 89.44 397 ARG A CA 1
ATOM 3122 C C . ARG A 1 397 ? 25.922 -25.141 0.401 1 89.44 397 ARG A C 1
ATOM 3124 O O . ARG A 1 397 ? 26.719 -24.359 0.929 1 89.44 397 ARG A O 1
ATOM 3131 N N . ARG A 1 398 ? 25.906 -25.484 -0.872 1 83.12 398 ARG A N 1
ATOM 3132 C CA . ARG A 1 398 ? 26.984 -25.031 -1.74 1 83.12 398 ARG A CA 1
ATOM 3133 C C . ARG A 1 398 ? 26.844 -23.531 -2.039 1 83.12 398 ARG A C 1
ATOM 3135 O O . ARG A 1 398 ? 27.844 -22.844 -2.24 1 83.12 398 ARG A O 1
ATOM 3142 N N . LEU A 1 399 ? 25.672 -23.062 -2.129 1 89.12 399 LEU A N 1
ATOM 3143 C CA . LEU A 1 399 ? 25.359 -21.656 -2.42 1 89.12 399 LEU A CA 1
ATOM 3144 C C . LEU A 1 399 ? 24.422 -21.078 -1.372 1 89.12 399 LEU A C 1
ATOM 3146 O O . LEU A 1 399 ? 23.469 -21.734 -0.954 1 89.12 399 LEU A O 1
ATOM 3150 N N . CYS A 1 400 ? 24.781 -19.969 -0.967 1 93.19 400 CYS A N 1
ATOM 3151 C CA . CYS A 1 400 ? 23.969 -19.266 0.018 1 93.19 400 CYS A CA 1
ATOM 3152 C C . CYS A 1 400 ? 24.016 -17.766 -0.185 1 93.19 400 CYS A C 1
ATOM 3154 O O . CYS A 1 400 ? 24.719 -17.062 0.549 1 93.19 400 CYS A O 1
ATOM 3156 N N . VAL A 1 401 ? 23.234 -17.281 -1.132 1 94.5 401 VAL A N 1
ATOM 3157 C CA . VAL A 1 401 ? 23.234 -15.875 -1.501 1 94.5 401 VAL A CA 1
ATOM 3158 C C . VAL A 1 401 ? 22.141 -15.141 -0.728 1 94.5 401 VAL A C 1
ATOM 3160 O O . VAL A 1 401 ? 20.969 -15.5 -0.806 1 94.5 401 VAL A O 1
ATOM 3163 N N . PRO A 1 402 ? 22.547 -14.102 0.057 1 96.62 402 PRO A N 1
ATOM 3164 C CA . PRO A 1 402 ? 21.469 -13.328 0.661 1 96.62 402 PRO A CA 1
ATOM 3165 C C . PRO A 1 402 ? 20.516 -12.742 -0.377 1 96.62 402 PRO A C 1
ATOM 3167 O O . PRO A 1 402 ? 20.953 -12.062 -1.312 1 96.62 402 PRO A O 1
ATOM 3170 N N . LEU A 1 403 ? 19.281 -13.016 -0.201 1 96.44 403 LEU A N 1
ATOM 3171 C CA . LEU A 1 403 ? 18.297 -12.609 -1.186 1 96.44 403 LEU A CA 1
ATOM 3172 C C . LEU A 1 403 ? 18.297 -11.094 -1.372 1 96.44 403 LEU A C 1
ATOM 3174 O O . LEU A 1 403 ? 18.109 -10.602 -2.484 1 96.44 403 LEU A O 1
ATOM 3178 N N . GLY A 1 404 ? 18.5 -10.375 -0.277 1 95.62 404 GLY A N 1
ATOM 3179 C CA . GLY A 1 404 ? 18.578 -8.922 -0.38 1 95.62 404 GLY A CA 1
ATOM 3180 C C . GLY A 1 404 ? 19.609 -8.453 -1.384 1 95.62 404 GLY A C 1
ATOM 3181 O O . GLY A 1 404 ? 19.328 -7.562 -2.193 1 95.62 404 GLY A O 1
ATOM 3182 N N . ARG A 1 405 ? 20.781 -9.039 -1.358 1 96.06 405 ARG A N 1
ATOM 3183 C CA . ARG A 1 405 ? 21.844 -8.672 -2.283 1 96.06 405 ARG A CA 1
ATOM 3184 C C . ARG A 1 405 ? 21.469 -9.031 -3.717 1 96.06 405 ARG A C 1
ATOM 3186 O O . ARG A 1 405 ? 21.75 -8.273 -4.645 1 96.06 405 ARG A O 1
ATOM 3193 N N . LEU A 1 406 ? 20.859 -10.18 -3.854 1 94.12 406 LEU A N 1
ATOM 3194 C CA . LEU A 1 406 ? 20.422 -10.594 -5.184 1 94.12 406 LEU A CA 1
ATOM 3195 C C . LEU A 1 406 ? 19.422 -9.602 -5.758 1 94.12 406 LEU A C 1
ATOM 3197 O O . LEU A 1 406 ? 19.562 -9.164 -6.906 1 94.12 406 LEU A O 1
ATOM 3201 N N . VAL A 1 407 ? 18.438 -9.242 -4.996 1 93.94 407 VAL A N 1
ATOM 3202 C CA . VAL A 1 407 ? 17.391 -8.32 -5.438 1 93.94 407 VAL A CA 1
ATOM 3203 C C . VAL A 1 407 ? 18.016 -6.969 -5.781 1 93.94 407 VAL A C 1
ATOM 3205 O O . VAL A 1 407 ? 17.609 -6.324 -6.75 1 93.94 407 VAL A O 1
ATOM 3208 N N . GLU A 1 408 ? 18.969 -6.523 -5.031 1 94.5 408 GLU A N 1
ATOM 3209 C CA . GLU A 1 408 ? 19.656 -5.27 -5.328 1 94.5 408 GLU A CA 1
ATOM 3210 C C . GLU A 1 408 ? 20.312 -5.309 -6.711 1 94.5 408 GLU A C 1
ATOM 3212 O O . GLU A 1 408 ? 20.203 -4.355 -7.48 1 94.5 408 GLU A O 1
ATOM 3217 N N . VAL A 1 409 ? 20.922 -6.406 -6.957 1 92.88 409 VAL A N 1
ATOM 3218 C CA . VAL A 1 409 ? 21.609 -6.539 -8.242 1 92.88 409 VAL A CA 1
ATOM 3219 C C . VAL A 1 409 ? 20.594 -6.664 -9.367 1 92.88 409 VAL A C 1
ATOM 3221 O O . VAL A 1 409 ? 20.766 -6.074 -10.438 1 92.88 409 VAL A O 1
ATOM 3224 N N . MET A 1 410 ? 19.547 -7.375 -9.141 1 90.62 410 MET A N 1
ATOM 3225 C CA . MET A 1 410 ? 18.5 -7.527 -10.148 1 90.62 410 MET A CA 1
ATOM 3226 C C . MET A 1 410 ? 17.844 -6.184 -10.453 1 90.62 410 MET A C 1
ATOM 3228 O O . MET A 1 410 ? 17.453 -5.922 -11.594 1 90.62 410 MET A O 1
ATOM 3232 N N . ALA A 1 411 ? 17.734 -5.352 -9.477 1 91 411 ALA A N 1
ATOM 3233 C CA . ALA A 1 411 ? 17.094 -4.039 -9.617 1 91 411 ALA A CA 1
ATOM 3234 C C . ALA A 1 411 ? 17.906 -3.135 -10.539 1 91 411 ALA A C 1
ATOM 3236 O O . ALA A 1 411 ? 17.391 -2.166 -11.086 1 91 411 ALA A O 1
ATOM 3237 N N . GLU A 1 412 ? 19.156 -3.459 -10.703 1 89.81 412 GLU A N 1
ATOM 3238 C CA . GLU A 1 412 ? 20.031 -2.594 -11.492 1 89.81 412 GLU A CA 1
ATOM 3239 C C . GLU A 1 412 ? 20.422 -3.258 -12.805 1 89.81 412 GLU A C 1
ATOM 3241 O O . GLU A 1 412 ? 20.859 -2.584 -13.742 1 89.81 412 GLU A O 1
ATOM 3246 N N . HIS A 1 413 ? 20.312 -4.543 -12.797 1 89.19 413 HIS A N 1
ATOM 3247 C CA . HIS A 1 413 ? 20.734 -5.285 -13.977 1 89.19 413 HIS A CA 1
ATOM 3248 C C . HIS A 1 413 ? 19.875 -4.93 -15.188 1 89.19 413 HIS A C 1
ATOM 3250 O O . HIS A 1 413 ? 18.641 -4.906 -15.094 1 89.19 413 HIS A O 1
ATOM 3256 N N . PRO A 1 414 ? 20.422 -4.676 -16.344 1 83.75 414 PRO A N 1
ATOM 3257 C CA . PRO A 1 414 ? 19.688 -4.223 -17.516 1 83.75 414 PRO A CA 1
ATOM 3258 C C . PRO A 1 414 ? 18.594 -5.203 -17.953 1 83.75 414 PRO A C 1
ATOM 3260 O O . PRO A 1 414 ? 17.609 -4.797 -18.547 1 83.75 414 PRO A O 1
ATOM 3263 N N . ARG A 1 415 ? 18.75 -6.434 -17.625 1 84.31 415 ARG A N 1
ATOM 3264 C CA . ARG A 1 415 ? 17.812 -7.441 -18.109 1 84.31 415 ARG A CA 1
ATOM 3265 C C . ARG A 1 415 ? 16.688 -7.66 -17.109 1 84.31 415 ARG A C 1
ATOM 3267 O O . ARG A 1 415 ? 15.75 -8.414 -17.375 1 84.31 415 ARG A O 1
ATOM 3274 N N . SER A 1 416 ? 16.781 -7.031 -15.922 1 87.81 416 SER A N 1
ATOM 3275 C CA . SER A 1 416 ? 15.75 -7.305 -14.938 1 87.81 416 SER A CA 1
ATOM 3276 C C . SER A 1 416 ? 15.258 -6.023 -14.273 1 87.81 416 SER A C 1
ATOM 3278 O O . SER A 1 416 ? 14.227 -6.02 -13.602 1 87.81 416 SER A O 1
ATOM 3280 N N . ARG A 1 417 ? 15.906 -4.945 -14.461 1 86 417 ARG A N 1
ATOM 3281 C CA . ARG A 1 417 ? 15.617 -3.719 -13.727 1 86 417 ARG A CA 1
ATOM 3282 C C . ARG A 1 417 ? 14.203 -3.234 -14.008 1 86 417 ARG A C 1
ATOM 3284 O O . ARG A 1 417 ? 13.602 -2.539 -13.18 1 86 417 ARG A O 1
ATOM 3291 N N . GLU A 1 418 ? 13.609 -3.678 -15.133 1 81.56 418 GLU A N 1
ATOM 3292 C CA . GLU A 1 418 ? 12.273 -3.211 -15.5 1 81.56 418 GLU A CA 1
ATOM 3293 C C . GLU A 1 418 ? 11.227 -4.297 -15.266 1 81.56 418 GLU A C 1
ATOM 3295 O O . GLU A 1 418 ? 10.055 -4.109 -15.586 1 81.56 418 GLU A O 1
ATOM 3300 N N . SER A 1 419 ? 11.711 -5.406 -14.688 1 83.75 419 SER A N 1
ATOM 3301 C CA . SER A 1 419 ? 10.82 -6.551 -14.578 1 83.75 419 SER A CA 1
ATOM 3302 C C . SER A 1 419 ? 9.859 -6.398 -13.406 1 83.75 419 SER A C 1
ATOM 3304 O O . SER A 1 419 ? 8.805 -7.035 -13.367 1 83.75 419 SER A O 1
ATOM 3306 N N . CYS A 1 420 ? 10.242 -5.637 -12.461 1 88.75 420 CYS A N 1
ATOM 3307 C CA . CYS A 1 420 ? 9.406 -5.477 -11.281 1 88.75 420 CYS A CA 1
ATOM 3308 C C . CYS A 1 420 ? 9.641 -4.121 -10.625 1 88.75 420 CYS A C 1
ATOM 3310 O O . CYS A 1 420 ? 10.445 -3.326 -11.102 1 88.75 420 CYS A O 1
ATOM 3312 N N . ARG A 1 421 ? 8.812 -3.895 -9.656 1 88 421 ARG A N 1
ATOM 3313 C CA . ARG A 1 421 ? 8.961 -2.658 -8.898 1 88 421 ARG A CA 1
ATOM 3314 C C . ARG A 1 421 ? 9.875 -2.861 -7.695 1 88 421 ARG A C 1
ATOM 3316 O O . ARG A 1 421 ? 9.414 -2.934 -6.555 1 88 421 ARG A O 1
ATOM 3323 N N . TRP A 1 422 ? 11.164 -2.74 -8.016 1 92.69 422 TRP A N 1
ATOM 3324 C CA . TRP A 1 422 ? 12.195 -3.088 -7.039 1 92.69 422 TRP A CA 1
ATOM 3325 C C . TRP A 1 422 ? 12.359 -1.982 -6 1 92.69 422 TRP A C 1
ATOM 3327 O O . TRP A 1 422 ? 12.5 -2.258 -4.809 1 92.69 422 TRP A O 1
ATOM 3337 N N . SER A 1 423 ? 12.266 -0.745 -6.477 1 90.75 423 SER A N 1
ATOM 3338 C CA . SER A 1 423 ? 12.711 0.416 -5.711 1 90.75 423 SER A CA 1
ATOM 3339 C C . SER A 1 423 ? 11.844 0.629 -4.477 1 90.75 423 SER A C 1
ATOM 3341 O O . SER A 1 423 ? 12.344 0.982 -3.406 1 90.75 423 SER A O 1
ATOM 3343 N N . GLU A 1 424 ? 10.594 0.426 -4.723 1 88.81 424 GLU A N 1
ATOM 3344 C CA . GLU A 1 424 ? 9.688 0.642 -3.6 1 88.81 424 GLU A CA 1
ATOM 3345 C C . GLU A 1 424 ? 10.062 -0.236 -2.41 1 88.81 424 GLU A C 1
ATOM 3347 O O . GLU A 1 424 ? 10.039 0.22 -1.265 1 88.81 424 GLU A O 1
ATOM 3352 N N . VAL A 1 425 ? 10.438 -1.426 -2.697 1 92.56 425 VAL A N 1
ATOM 3353 C CA . VAL A 1 425 ? 10.773 -2.361 -1.63 1 92.56 425 VAL A CA 1
ATOM 3354 C C . VAL A 1 425 ? 12.188 -2.084 -1.122 1 92.56 425 VAL A C 1
ATOM 3356 O O . VAL A 1 425 ? 12.414 -1.999 0.087 1 92.56 425 VAL A O 1
ATOM 3359 N N . LEU A 1 426 ? 13.109 -1.842 -1.971 1 93.81 426 LEU A N 1
ATOM 3360 C CA . LEU A 1 426 ? 14.516 -1.738 -1.609 1 93.81 426 LEU A CA 1
ATOM 3361 C C . LEU A 1 426 ? 14.797 -0.427 -0.884 1 93.81 426 LEU A C 1
ATOM 3363 O O . LEU A 1 426 ? 15.656 -0.372 -0.002 1 93.81 426 LEU A O 1
ATOM 3367 N N . LEU A 1 427 ? 14.125 0.633 -1.255 1 92.69 427 LEU A N 1
ATOM 3368 C CA . LEU A 1 427 ? 14.312 1.896 -0.548 1 92.69 427 LEU A CA 1
ATOM 3369 C C . LEU A 1 427 ? 13.641 1.86 0.818 1 92.69 427 LEU A C 1
ATOM 3371 O O . LEU A 1 427 ? 14.133 2.459 1.775 1 92.69 427 LEU A O 1
ATOM 3375 N N . SER A 1 428 ? 12.547 1.181 0.876 1 89.5 428 SER A N 1
ATOM 3376 C CA . SER A 1 428 ? 11.844 1.041 2.15 1 89.5 428 SER A CA 1
ATOM 3377 C C . SER A 1 428 ? 12.617 0.131 3.104 1 89.5 428 SER A C 1
ATOM 3379 O O . SER A 1 428 ? 12.586 0.333 4.32 1 89.5 428 SER A O 1
ATOM 3381 N N . HIS A 1 429 ? 13.227 -0.88 2.479 1 90.62 429 HIS A N 1
ATOM 3382 C CA . HIS A 1 429 ? 13.914 -1.908 3.252 1 90.62 429 HIS A CA 1
ATOM 3383 C C . HIS A 1 429 ? 15.305 -2.189 2.684 1 90.62 429 HIS A C 1
ATOM 3385 O O . HIS A 1 429 ? 15.523 -3.236 2.068 1 90.62 429 HIS A O 1
ATOM 3391 N N . PRO A 1 430 ? 16.219 -1.339 3.031 1 88.81 430 PRO A N 1
ATOM 3392 C CA . PRO A 1 430 ? 17.562 -1.561 2.498 1 88.81 430 PRO A CA 1
ATOM 3393 C C . PRO A 1 430 ? 18.219 -2.818 3.061 1 88.81 430 PRO A C 1
ATOM 3395 O O . PRO A 1 430 ? 17.906 -3.24 4.176 1 88.81 430 PRO A O 1
ATOM 3398 N N . THR A 1 431 ? 19.078 -3.326 2.338 1 90.06 431 THR A N 1
ATOM 3399 C CA . THR A 1 431 ? 19.828 -4.5 2.781 1 90.06 431 THR A CA 1
ATOM 3400 C C . THR A 1 431 ? 20.812 -4.133 3.889 1 90.06 431 THR A C 1
ATOM 3402 O O . THR A 1 431 ? 21.406 -3.055 3.865 1 90.06 431 THR A O 1
ATOM 3405 N N . PRO A 1 432 ? 21.016 -5.059 4.77 1 83.38 432 PRO A N 1
ATOM 3406 C CA . PRO A 1 432 ? 22.016 -4.789 5.793 1 83.38 432 PRO A CA 1
ATOM 3407 C C . PRO A 1 432 ? 23.406 -4.559 5.203 1 83.38 432 PRO A C 1
ATOM 3409 O O . PRO A 1 432 ? 23.812 -5.25 4.262 1 83.38 432 PRO A O 1
ATOM 3412 N N . PRO A 1 433 ? 24.109 -3.588 5.742 1 84 433 PRO A N 1
ATOM 3413 C CA . PRO A 1 433 ? 25.422 -3.213 5.176 1 84 433 PRO A CA 1
ATOM 3414 C C . PRO A 1 433 ? 26.422 -4.363 5.191 1 84 433 PRO A C 1
ATOM 3416 O O . PRO A 1 433 ? 27.25 -4.477 4.285 1 84 433 PRO A O 1
ATOM 3419 N N . ASP A 1 434 ? 26.375 -5.203 6.184 1 88 434 ASP A N 1
ATOM 3420 C CA . ASP A 1 434 ? 27.328 -6.293 6.309 1 88 434 ASP A CA 1
ATOM 3421 C C . ASP A 1 434 ? 27.188 -7.293 5.164 1 88 434 ASP A C 1
ATOM 3423 O O . ASP A 1 434 ? 28.156 -7.941 4.766 1 88 434 ASP A O 1
ATOM 3427 N N . GLN A 1 435 ? 26.078 -7.406 4.613 1 90.12 435 GLN A N 1
ATOM 3428 C CA . GLN A 1 435 ? 25.844 -8.336 3.51 1 90.12 435 GLN A CA 1
ATOM 3429 C C . GLN A 1 435 ? 26.562 -7.875 2.244 1 90.12 435 GLN A C 1
ATOM 3431 O O . GLN A 1 435 ? 26.984 -8.703 1.432 1 90.12 435 GLN A O 1
ATOM 3436 N N . ARG A 1 436 ? 26.766 -6.621 2.15 1 89.69 436 ARG A N 1
ATOM 3437 C CA . ARG A 1 436 ? 27.438 -6.09 0.966 1 89.69 436 ARG A CA 1
ATOM 3438 C C . ARG A 1 436 ? 28.922 -6.414 0.99 1 89.69 436 ARG A C 1
ATOM 3440 O O . ARG A 1 436 ? 29.547 -6.609 -0.06 1 89.69 436 ARG A O 1
ATOM 3447 N N . THR A 1 437 ? 29.438 -6.48 2.18 1 90.06 437 THR A N 1
ATOM 3448 C CA . THR A 1 437 ? 30.844 -6.82 2.305 1 90.06 437 THR A CA 1
ATOM 3449 C C . THR A 1 437 ? 31.094 -8.273 1.897 1 90.06 437 THR A C 1
ATOM 3451 O O . THR A 1 437 ? 32 -8.562 1.129 1 90.06 437 THR A O 1
ATOM 3454 N N . ALA A 1 438 ? 30.266 -9.164 2.342 1 90.44 438 ALA A N 1
ATOM 3455 C CA . ALA A 1 438 ? 30.406 -10.594 2.062 1 90.44 438 ALA A CA 1
ATOM 3456 C C . ALA A 1 438 ? 30 -10.914 0.629 1 90.44 438 ALA A C 1
ATOM 3458 O O . ALA A 1 438 ? 30.547 -11.836 0.012 1 90.44 438 ALA A O 1
ATOM 3459 N N . TRP A 1 439 ? 29.062 -10.227 0.124 1 94.81 439 TRP A N 1
ATOM 3460 C CA . TRP A 1 439 ? 28.547 -10.422 -1.225 1 94.81 439 TRP A CA 1
ATOM 3461 C C . TRP A 1 439 ? 28.562 -9.117 -2.012 1 94.81 439 TRP A C 1
ATOM 3463 O O . TRP A 1 439 ? 27.5 -8.578 -2.344 1 94.81 439 TRP A O 1
ATOM 3473 N N . PRO A 1 440 ? 29.75 -8.695 -2.381 1 94.56 440 PRO A N 1
ATOM 3474 C CA . PRO A 1 440 ? 29.828 -7.48 -3.195 1 94.56 440 PRO A CA 1
ATOM 3475 C C . PRO A 1 440 ? 29.203 -7.656 -4.578 1 94.56 440 PRO A C 1
ATOM 3477 O O . PRO A 1 440 ? 28.984 -8.789 -5.02 1 94.56 440 PRO A O 1
ATOM 3480 N N . ASP A 1 441 ? 28.969 -6.551 -5.246 1 93.44 441 ASP A N 1
ATOM 3481 C CA . ASP A 1 441 ? 28.328 -6.574 -6.555 1 93.44 441 ASP A CA 1
ATOM 3482 C C . ASP A 1 441 ? 29.125 -7.434 -7.539 1 93.44 441 ASP A C 1
ATOM 3484 O O . ASP A 1 441 ? 28.531 -8.188 -8.32 1 93.44 441 ASP A O 1
ATOM 3488 N N . SER A 1 442 ? 30.391 -7.312 -7.496 1 94.38 442 SER A N 1
ATOM 3489 C CA . SER A 1 442 ? 31.25 -8.023 -8.438 1 94.38 442 SER A CA 1
ATOM 3490 C C . SER A 1 442 ? 31.078 -9.531 -8.305 1 94.38 442 SER A C 1
ATOM 3492 O O . SER A 1 442 ? 31.016 -10.25 -9.312 1 94.38 442 SER A O 1
ATOM 3494 N N . ARG A 1 443 ? 30.969 -10 -7.102 1 94.06 443 ARG A N 1
ATOM 3495 C CA . ARG A 1 443 ? 30.781 -11.422 -6.855 1 94.06 443 ARG A CA 1
ATOM 3496 C C . ARG A 1 443 ? 29.438 -11.898 -7.395 1 94.06 443 ARG A C 1
ATOM 3498 O O . ARG A 1 443 ? 29.359 -12.953 -8.031 1 94.06 443 ARG A O 1
ATOM 3505 N N . LEU A 1 444 ? 28.438 -11.18 -7.188 1 94.12 444 LEU A N 1
ATOM 3506 C CA . LEU A 1 444 ? 27.109 -11.547 -7.625 1 94.12 444 LEU A CA 1
ATOM 3507 C C . LEU A 1 444 ? 26.984 -11.477 -9.148 1 94.12 444 LEU A C 1
ATOM 3509 O O . LEU A 1 444 ? 26.375 -12.344 -9.766 1 94.12 444 LEU A O 1
ATOM 3513 N N . LEU A 1 445 ? 27.578 -10.438 -9.711 1 93.5 445 LEU A N 1
ATOM 3514 C CA . LEU A 1 445 ? 27.547 -10.305 -11.164 1 93.5 445 LEU A CA 1
ATOM 3515 C C . LEU A 1 445 ? 28.281 -11.453 -11.836 1 93.5 445 LEU A C 1
ATOM 3517 O O . LEU A 1 445 ? 27.875 -11.914 -12.906 1 93.5 445 LEU A O 1
ATOM 3521 N N . ALA A 1 446 ? 29.344 -11.867 -11.195 1 92.31 446 ALA A N 1
ATOM 3522 C CA . ALA A 1 446 ? 30.047 -13.031 -11.711 1 92.31 446 ALA A CA 1
ATOM 3523 C C . ALA A 1 446 ? 29.188 -14.289 -11.641 1 92.31 446 ALA A C 1
ATOM 3525 O O . ALA A 1 446 ? 29.172 -15.086 -12.578 1 92.31 446 ALA A O 1
ATOM 3526 N N . LEU A 1 447 ? 28.5 -14.406 -10.547 1 87.75 447 LEU A N 1
ATOM 3527 C CA . LEU A 1 447 ? 27.609 -15.547 -10.344 1 87.75 447 LEU A CA 1
ATOM 3528 C C . LEU A 1 447 ? 26.484 -15.547 -11.375 1 87.75 447 LEU A C 1
ATOM 3530 O O . LEU A 1 447 ? 26.031 -16.609 -11.805 1 87.75 447 LEU A O 1
ATOM 3534 N N . LEU A 1 448 ? 26.047 -14.305 -11.797 1 87.94 448 LEU A N 1
ATOM 3535 C CA . LEU A 1 448 ? 24.906 -14.148 -12.688 1 87.94 448 LEU A CA 1
ATOM 3536 C C . LEU A 1 448 ? 25.359 -13.906 -14.125 1 87.94 448 LEU A C 1
ATOM 3538 O O . LEU A 1 448 ? 24.594 -13.375 -14.938 1 87.94 448 LEU A O 1
ATOM 3542 N N . SER A 1 449 ? 26.5 -14.25 -14.484 1 86.94 449 SER A N 1
ATOM 3543 C CA . SER A 1 449 ? 27.078 -13.906 -15.781 1 86.94 449 SER A CA 1
ATOM 3544 C C . SER A 1 449 ? 26.531 -14.789 -16.891 1 86.94 449 SER A C 1
ATOM 3546 O O . SER A 1 449 ? 26.625 -14.445 -18.078 1 86.94 449 SER A O 1
ATOM 3548 N N . ASP A 1 450 ? 25.938 -15.945 -16.531 1 81.69 450 ASP A N 1
ATOM 3549 C CA . ASP A 1 450 ? 25.391 -16.844 -17.531 1 81.69 450 ASP A CA 1
ATOM 3550 C C . ASP A 1 450 ? 24.141 -16.25 -18.188 1 81.69 450 ASP A C 1
ATOM 3552 O O . ASP A 1 450 ? 23.141 -16.016 -17.516 1 81.69 450 ASP A O 1
ATOM 3556 N N . PRO A 1 451 ? 24.172 -16.047 -19.484 1 80 451 PRO A N 1
ATOM 3557 C CA . PRO A 1 451 ? 23.016 -15.453 -20.188 1 80 451 PRO A CA 1
ATOM 3558 C C . PRO A 1 451 ? 21.75 -16.297 -20.062 1 80 451 PRO A C 1
ATOM 3560 O O . PRO A 1 451 ? 20.641 -15.789 -20.219 1 80 451 PRO A O 1
ATOM 3563 N N . LEU A 1 452 ? 21.891 -17.531 -19.75 1 76.75 452 LEU A N 1
ATOM 3564 C CA . LEU A 1 452 ? 20.75 -18.438 -19.672 1 76.75 452 LEU A CA 1
ATOM 3565 C C . LEU A 1 452 ? 19.906 -18.141 -18.453 1 76.75 452 LEU A C 1
ATOM 3567 O O . LEU A 1 452 ? 18.75 -18.594 -18.344 1 76.75 452 LEU A O 1
ATOM 3571 N N . LEU A 1 453 ? 20.484 -17.359 -17.5 1 81 453 LEU A N 1
ATOM 3572 C CA . LEU A 1 453 ? 19.734 -17 -16.297 1 81 453 LEU A CA 1
ATOM 3573 C C . LEU A 1 453 ? 18.734 -15.891 -16.594 1 81 453 LEU A C 1
ATOM 3575 O O . LEU A 1 453 ? 17.844 -15.625 -15.789 1 81 453 LEU A O 1
ATOM 3579 N N . TRP A 1 454 ? 18.875 -15.305 -17.766 1 80.62 454 TRP A N 1
ATOM 3580 C CA . TRP A 1 454 ? 18.094 -14.109 -18.078 1 80.62 454 TRP A CA 1
ATOM 3581 C C . TRP A 1 454 ? 17.141 -14.375 -19.234 1 80.62 454 TRP A C 1
ATOM 3583 O O . TRP A 1 454 ? 17.328 -15.312 -20.016 1 80.62 454 TRP A O 1
ATOM 3593 N N . PRO A 1 455 ? 16.047 -13.57 -19.203 1 72 455 PRO A N 1
ATOM 3594 C CA . PRO A 1 455 ? 15.078 -13.781 -20.297 1 72 455 PRO A CA 1
ATOM 3595 C C . PRO A 1 455 ? 15.734 -13.75 -21.672 1 72 455 PRO A C 1
ATOM 3597 O O . PRO A 1 455 ? 16.703 -13.008 -21.891 1 72 455 PRO A O 1
ATOM 3600 N N . ARG A 1 456 ? 15.305 -14.766 -22.438 1 59.72 456 ARG A N 1
ATOM 3601 C CA . ARG A 1 456 ? 15.797 -14.797 -23.812 1 59.72 456 ARG A CA 1
ATOM 3602 C C . ARG A 1 456 ? 15.344 -13.562 -24.578 1 59.72 456 ARG A C 1
ATOM 3604 O O . ARG A 1 456 ? 14.25 -13.039 -24.328 1 59.72 456 ARG A O 1
ATOM 3611 N N . ASP A 1 457 ? 16.281 -12.742 -24.984 1 48.34 457 ASP A N 1
ATOM 3612 C CA . ASP A 1 457 ? 15.875 -11.727 -25.938 1 48.34 457 ASP A CA 1
ATOM 3613 C C . ASP A 1 457 ? 14.938 -12.312 -27 1 48.34 457 ASP A C 1
ATOM 3615 O O . ASP A 1 457 ? 15.375 -13.078 -27.859 1 48.34 457 ASP A O 1
ATOM 3619 N N . ASN A 1 458 ? 14.016 -13.031 -26.641 1 39.56 458 ASN A N 1
ATOM 3620 C CA . ASN A 1 458 ? 13.219 -13.562 -27.734 1 39.56 458 ASN A CA 1
ATOM 3621 C C . ASN A 1 458 ? 12.914 -12.492 -28.781 1 39.56 458 ASN A C 1
ATOM 3623 O O . ASN A 1 458 ? 12.133 -11.578 -28.531 1 39.56 458 ASN A O 1
ATOM 3627 N N . PRO A 1 459 ? 13.766 -12.328 -29.719 1 37.41 459 PRO A N 1
ATOM 3628 C CA . PRO A 1 459 ? 13.367 -11.508 -30.859 1 37.41 459 PRO A CA 1
ATOM 3629 C C . PRO A 1 459 ? 11.906 -11.727 -31.266 1 37.41 459 PRO A C 1
ATOM 3631 O O . PRO A 1 459 ? 11.328 -10.898 -31.969 1 37.41 459 PRO A O 1
ATOM 3634 N N . ASP A 1 460 ? 11.492 -12.938 -31.359 1 33.03 460 ASP A N 1
ATOM 3635 C CA . ASP A 1 460 ? 10.164 -13.312 -31.812 1 33.03 460 ASP A CA 1
ATOM 3636 C C . ASP A 1 460 ? 9.094 -12.914 -30.812 1 33.03 460 ASP A C 1
ATOM 3638 O O . ASP A 1 460 ? 7.941 -13.352 -30.906 1 33.03 460 ASP A O 1
ATOM 3642 N N . SER A 1 461 ? 9.367 -12.547 -29.656 1 37 461 SER A N 1
ATOM 3643 C CA . SER A 1 461 ? 8.328 -11.867 -28.906 1 37 461 SER A CA 1
ATOM 3644 C C . SER A 1 461 ? 7.66 -10.773 -29.734 1 37 461 SER A C 1
ATOM 3646 O O . SER A 1 461 ? 8.336 -10.008 -30.422 1 37 461 SER A O 1
ATOM 3648 N N . LEU A 1 462 ? 6.5 -10.922 -30.266 1 34.25 462 LEU A N 1
ATOM 3649 C CA . LEU A 1 462 ? 5.801 -9.977 -31.125 1 34.25 462 LEU A CA 1
ATOM 3650 C C . LEU A 1 462 ? 6.16 -8.547 -30.766 1 34.25 462 LEU A C 1
ATOM 3652 O O . LEU A 1 462 ? 6.172 -8.18 -29.578 1 34.25 462 LEU A O 1
ATOM 3656 N N . PRO A 1 463 ? 7.047 -7.871 -31.547 1 34.88 463 PRO A N 1
ATOM 3657 C CA . PRO A 1 463 ? 7.195 -6.434 -31.312 1 34.88 463 PRO A CA 1
ATOM 3658 C C . PRO A 1 463 ? 5.934 -5.793 -30.734 1 34.88 463 PRO A C 1
ATOM 3660 O O . PRO A 1 463 ? 4.82 -6.199 -31.078 1 34.88 463 PRO A O 1
ATOM 3663 N N . PRO A 1 464 ? 6.035 -5.188 -29.469 1 34.97 464 PRO A N 1
ATOM 3664 C CA . PRO A 1 464 ? 4.777 -4.477 -29.25 1 34.97 464 PRO A CA 1
ATOM 3665 C C . PRO A 1 464 ? 4.246 -3.805 -30.5 1 34.97 464 PRO A C 1
ATOM 3667 O O . PRO A 1 464 ? 5.023 -3.447 -31.391 1 34.97 464 PRO A O 1
ATOM 3670 N N . PRO A 1 465 ? 3.088 -4.117 -30.953 1 31.09 465 PRO A N 1
ATOM 3671 C CA . PRO A 1 465 ? 2.762 -3.334 -32.156 1 31.09 465 PRO A CA 1
ATOM 3672 C C . PRO A 1 465 ? 3.252 -1.89 -32.062 1 31.09 465 PRO A C 1
ATOM 3674 O O . PRO A 1 465 ? 3.34 -1.33 -30.953 1 31.09 465 PRO A O 1
ATOM 3677 N N . ASP A 1 466 ? 4.191 -1.464 -32.906 1 33.25 466 ASP A N 1
ATOM 3678 C CA . ASP A 1 466 ? 4.785 -0.136 -33.031 1 33.25 466 ASP A CA 1
ATOM 3679 C C . ASP A 1 466 ? 3.896 0.925 -32.375 1 33.25 466 ASP A C 1
ATOM 3681 O O . ASP A 1 466 ? 4.387 1.953 -31.906 1 33.25 466 ASP A O 1
ATOM 3685 N N . SER A 1 467 ? 2.586 1.042 -32.812 1 34.19 467 SER A N 1
ATOM 3686 C CA . SER A 1 467 ? 1.713 2.203 -32.656 1 34.19 467 SER A CA 1
ATOM 3687 C C . SER A 1 467 ? 1.104 2.264 -31.266 1 34.19 467 SER A C 1
ATOM 3689 O O . SER A 1 467 ? 0.505 3.273 -30.891 1 34.19 467 SER A O 1
ATOM 3691 N N . ASP A 1 468 ? 0.61 1.124 -30.672 1 31.02 468 ASP A N 1
ATOM 3692 C CA . ASP A 1 468 ? -0.149 1.264 -29.438 1 31.02 468 ASP A CA 1
ATOM 3693 C C . ASP A 1 468 ? 0.763 1.152 -28.219 1 31.02 468 ASP A C 1
ATOM 3695 O O . ASP A 1 468 ? 1.404 0.121 -28 1 31.02 468 ASP A O 1
ATOM 3699 N N . PRO A 1 469 ? 1.361 2.234 -27.734 1 34.44 469 PRO A N 1
ATOM 3700 C CA . PRO A 1 469 ? 2.238 2.254 -26.562 1 34.44 469 PRO A CA 1
ATOM 3701 C C . PRO A 1 469 ? 1.815 1.247 -25.5 1 34.44 469 PRO A C 1
ATOM 3703 O O . PRO A 1 469 ? 2.562 1 -24.547 1 34.44 469 PRO A O 1
ATOM 3706 N N . PHE A 1 470 ? 0.632 0.941 -25.469 1 32.47 470 PHE A N 1
ATOM 3707 C CA . PHE A 1 470 ? 0.114 -0.01 -24.484 1 32.47 470 PHE A CA 1
ATOM 3708 C C . PHE A 1 470 ? 0.305 -1.441 -24.969 1 32.47 470 PHE A C 1
ATOM 3710 O O . PHE A 1 470 ? -0.147 -2.389 -24.328 1 32.47 470 PHE A O 1
ATOM 3717 N N . ALA A 1 471 ? 0.855 -1.646 -26.094 1 32.56 471 ALA A N 1
ATOM 3718 C CA . ALA A 1 471 ? 0.939 -2.936 -26.766 1 32.56 471 ALA A CA 1
ATOM 3719 C C . ALA A 1 471 ? 1.812 -3.914 -25.984 1 32.56 471 ALA A C 1
ATOM 3721 O O . ALA A 1 471 ? 1.629 -5.129 -26.078 1 32.56 471 ALA A O 1
ATOM 3722 N N . ASN A 1 472 ? 2.857 -3.426 -25.516 1 33.31 472 ASN A N 1
ATOM 3723 C CA . ASN A 1 472 ? 3.713 -4.395 -24.844 1 33.31 472 ASN A CA 1
ATOM 3724 C C . ASN A 1 472 ? 3.02 -5 -23.625 1 33.31 472 ASN A C 1
ATOM 3726 O O . ASN A 1 472 ? 3.672 -5.602 -22.766 1 33.31 472 ASN A O 1
ATOM 3730 N N . ASN A 1 473 ? 1.863 -4.516 -23.375 1 30.88 473 ASN A N 1
ATOM 3731 C CA . ASN A 1 473 ? 1.119 -5.133 -22.281 1 30.88 473 ASN A CA 1
ATOM 3732 C C . ASN A 1 473 ? 0.575 -6.504 -22.672 1 30.88 473 ASN A C 1
ATOM 3734 O O . ASN A 1 473 ? -0.379 -6.598 -23.453 1 30.88 473 ASN A O 1
ATOM 3738 N N . MET A 1 474 ? 1.488 -7.457 -22.734 1 34.19 474 MET A N 1
ATOM 3739 C CA . MET A 1 474 ? 1.028 -8.82 -23 1 34.19 474 MET A CA 1
ATOM 3740 C C . MET A 1 474 ? -0.417 -9 -22.547 1 34.19 474 MET A C 1
ATOM 3742 O O . MET A 1 474 ? -1.078 -9.961 -22.953 1 34.19 474 MET A O 1
ATOM 3746 N N . TYR A 1 475 ? -0.8 -8.141 -21.609 1 34.72 475 TYR A N 1
ATOM 3747 C CA . TYR A 1 475 ? -2.146 -8.258 -21.062 1 34.72 475 TYR A CA 1
ATOM 3748 C C . TYR A 1 475 ? -3.123 -7.359 -21.812 1 34.72 475 TYR A C 1
ATOM 3750 O O . TYR A 1 475 ? -4.289 -7.238 -21.422 1 34.72 475 TYR A O 1
ATOM 3758 N N . ALA A 1 476 ? -2.582 -6.477 -22.75 1 29.84 476 ALA A N 1
ATOM 3759 C CA . ALA A 1 476 ? -3.529 -5.66 -23.5 1 29.84 476 ALA A CA 1
ATOM 3760 C C . ALA A 1 476 ? -4.391 -6.523 -24.422 1 29.84 476 ALA A C 1
ATOM 3762 O O . ALA A 1 476 ? -3.871 -7.223 -25.297 1 29.84 476 ALA A O 1
ATOM 3763 N N . VAL A 1 477 ? -5.273 -7.266 -23.906 1 32.84 477 VAL A N 1
ATOM 3764 C CA . VAL A 1 477 ? -6.242 -8.008 -24.719 1 32.84 477 VAL A CA 1
ATOM 3765 C C . VAL A 1 477 ? -7.426 -7.102 -25.062 1 32.84 477 VAL A C 1
ATOM 3767 O O . VAL A 1 477 ? -7.934 -6.375 -24.203 1 32.84 477 VAL A O 1
ATOM 3770 N N . MET B 1 1 ? -22.953 50.469 78.438 1 23.3 1 MET B N 1
ATOM 3771 C CA . MET B 1 1 ? -22.703 49.062 78.75 1 23.3 1 MET B CA 1
ATOM 3772 C C . MET B 1 1 ? -22.125 48.344 77.5 1 23.3 1 MET B C 1
ATOM 3774 O O . MET B 1 1 ? -22.703 48.406 76.438 1 23.3 1 MET B O 1
ATOM 3778 N N . ARG B 1 2 ? -20.734 48.094 77.5 1 23.72 2 ARG B N 1
ATOM 3779 C CA . ARG B 1 2 ? -19.625 47.625 76.688 1 23.72 2 ARG B CA 1
ATOM 3780 C C . ARG B 1 2 ? -19.781 46.156 76.312 1 23.72 2 ARG B C 1
ATOM 3782 O O . ARG B 1 2 ? -19.531 45.281 77.125 1 23.72 2 ARG B O 1
ATOM 3789 N N . VAL B 1 3 ? -20.938 45.844 75.688 1 24.33 3 VAL B N 1
ATOM 3790 C CA . VAL B 1 3 ? -21.266 44.438 75.5 1 24.33 3 VAL B CA 1
ATOM 3791 C C . VAL B 1 3 ? -20.141 43.781 74.688 1 24.33 3 VAL B C 1
ATOM 3793 O O . VAL B 1 3 ? -19.812 44.188 73.562 1 24.33 3 VAL B O 1
ATOM 3796 N N . ARG B 1 4 ? -19.172 43.062 75.375 1 22.62 4 ARG B N 1
ATOM 3797 C CA . ARG B 1 4 ? -17.922 42.375 75.062 1 22.62 4 ARG B CA 1
ATOM 3798 C C . ARG B 1 4 ? -18.156 41.156 74.188 1 22.62 4 ARG B C 1
ATOM 3800 O O . ARG B 1 4 ? -18.891 40.25 74.625 1 22.62 4 ARG B O 1
ATOM 3807 N N . CYS B 1 5 ? -18.406 41.312 72.875 1 25.94 5 CYS B N 1
ATOM 3808 C CA . CYS B 1 5 ? -18.781 40.281 71.938 1 25.94 5 CYS B CA 1
ATOM 3809 C C . CYS B 1 5 ? -17.828 39.094 72 1 25.94 5 CYS B C 1
ATOM 3811 O O . CYS B 1 5 ? -16.609 39.25 71.875 1 25.94 5 CYS B O 1
ATOM 3813 N N . MET B 1 6 ? -18.141 38.094 72.812 1 24.11 6 MET B N 1
ATOM 3814 C CA . MET B 1 6 ? -17.438 36.875 73.188 1 24.11 6 MET B CA 1
ATOM 3815 C C . MET B 1 6 ? -16.953 36.094 72 1 24.11 6 MET B C 1
ATOM 3817 O O . MET B 1 6 ? -17.641 36.031 70.938 1 24.11 6 MET B O 1
ATOM 3821 N N . SER B 1 7 ? -15.617 35.844 71.812 1 24.41 7 SER B N 1
ATOM 3822 C CA . SER B 1 7 ? -14.727 35.25 70.812 1 24.41 7 SER B CA 1
ATOM 3823 C C . SER B 1 7 ? -15.039 33.781 70.562 1 24.41 7 SER B C 1
ATOM 3825 O O . SER B 1 7 ? -15.102 33 71.5 1 24.41 7 SER B O 1
ATOM 3827 N N . PRO B 1 8 ? -15.93 33.438 69.625 1 26.55 8 PRO B N 1
ATOM 3828 C CA . PRO B 1 8 ? -16.453 32.062 69.5 1 26.55 8 PRO B CA 1
ATOM 3829 C C . PRO B 1 8 ? -15.336 31.016 69.438 1 26.55 8 PRO B C 1
ATOM 3831 O O . PRO B 1 8 ? -14.203 31.328 69.062 1 26.55 8 PRO B O 1
ATOM 3834 N N . SER B 1 9 ? -15.391 30 70.25 1 23.36 9 SER B N 1
ATOM 3835 C CA . SER B 1 9 ? -14.562 28.844 70.625 1 23.36 9 SER B CA 1
ATOM 3836 C C . SER B 1 9 ? -14.258 28 69.375 1 23.36 9 SER B C 1
ATOM 3838 O O . SER B 1 9 ? -15.094 27.891 68.5 1 23.36 9 SER B O 1
ATOM 3840 N N . ARG B 1 10 ? -12.977 27.516 69.125 1 25.69 10 ARG B N 1
ATOM 3841 C CA . ARG B 1 10 ? -12.156 26.844 68.125 1 25.69 10 ARG B CA 1
ATOM 3842 C C . ARG B 1 10 ? -12.617 25.406 67.938 1 25.69 10 ARG B C 1
ATOM 3844 O O . ARG B 1 10 ? -12.32 24.531 68.75 1 25.69 10 ARG B O 1
ATOM 3851 N N . GLY B 1 11 ? -13.93 25.125 67.688 1 22.34 11 GLY B N 1
ATOM 3852 C CA . GLY B 1 11 ? -14.281 23.719 67.625 1 22.34 11 GLY B CA 1
ATOM 3853 C C . GLY B 1 11 ? -13.422 22.906 66.688 1 22.34 11 GLY B C 1
ATOM 3854 O O . GLY B 1 11 ? -13.117 23.375 65.562 1 22.34 11 GLY B O 1
ATOM 3855 N N . ALA B 1 12 ? -12.609 21.891 67.188 1 24.25 12 ALA B N 1
ATOM 3856 C CA . ALA B 1 12 ? -11.68 20.906 66.625 1 24.25 12 ALA B CA 1
ATOM 3857 C C . ALA B 1 12 ? -12.367 20 65.625 1 24.25 12 ALA B C 1
ATOM 3859 O O . ALA B 1 12 ? -13.203 19.172 66 1 24.25 12 ALA B O 1
ATOM 3860 N N . LEU B 1 13 ? -12.844 20.547 64.438 1 23.22 13 LEU B N 1
ATOM 3861 C CA . LEU B 1 13 ? -13.461 19.672 63.469 1 23.22 13 LEU B CA 1
ATOM 3862 C C . LEU B 1 13 ? -12.539 18.5 63.125 1 23.22 13 LEU B C 1
ATOM 3864 O O . LEU B 1 13 ? -11.383 18.703 62.75 1 23.22 13 LEU B O 1
ATOM 3868 N N . LEU B 1 14 ? -12.758 17.328 63.75 1 24.12 14 LEU B N 1
ATOM 3869 C CA . LEU B 1 14 ? -12.172 16.016 63.5 1 24.12 14 LEU B CA 1
ATOM 3870 C C . LEU B 1 14 ? -12.242 15.664 62.031 1 24.12 14 LEU B C 1
ATOM 3872 O O . LEU B 1 14 ? -13.336 15.562 61.469 1 24.12 14 LEU B O 1
ATOM 3876 N N . PHE B 1 15 ? -11.227 16.078 61.219 1 23.89 15 PHE B N 1
ATOM 3877 C CA . PHE B 1 15 ? -11 15.719 59.812 1 23.89 15 PHE B CA 1
ATOM 3878 C C . PHE B 1 15 ? -10.922 14.203 59.656 1 23.89 15 PHE B C 1
ATOM 3880 O O . PHE B 1 15 ? -9.961 13.578 60.125 1 23.89 15 PHE B O 1
ATOM 3887 N N . LEU B 1 16 ? -12.039 13.469 59.906 1 23.55 16 LEU B N 1
ATOM 3888 C CA . LEU B 1 16 ? -12.008 12.062 59.531 1 23.55 16 LEU B CA 1
ATOM 3889 C C . LEU B 1 16 ? -11.43 11.898 58.125 1 23.55 16 LEU B C 1
ATOM 3891 O O . LEU B 1 16 ? -11.953 12.461 57.156 1 23.55 16 LEU B O 1
ATOM 3895 N N . ALA B 1 17 ? -10.156 11.523 58.062 1 24.52 17 ALA B N 1
ATOM 3896 C CA . ALA B 1 17 ? -9.352 11.086 56.906 1 24.52 17 ALA B CA 1
ATOM 3897 C C . ALA B 1 17 ? -10.008 9.914 56.188 1 24.52 17 ALA B C 1
ATOM 3899 O O . ALA B 1 17 ? -10.047 8.797 56.719 1 24.52 17 ALA B O 1
ATOM 3900 N N . LEU B 1 18 ? -11.242 10.07 55.688 1 25.55 18 LEU B N 1
ATOM 3901 C CA . LEU B 1 18 ? -11.688 8.984 54.812 1 25.55 18 LEU B CA 1
ATOM 3902 C C . LEU B 1 18 ? -10.602 8.586 53.844 1 25.55 18 LEU B C 1
ATOM 3904 O O . LEU B 1 18 ? -10.164 9.414 53.031 1 25.55 18 LEU B O 1
ATOM 3908 N N . ALA B 1 19 ? -9.766 7.609 54.219 1 24.42 19 ALA B N 1
ATOM 3909 C CA . ALA B 1 19 ? -8.859 6.844 53.375 1 24.42 19 ALA B CA 1
ATOM 3910 C C . ALA B 1 19 ? -9.562 6.363 52.094 1 24.42 19 ALA B C 1
ATOM 3912 O O . ALA B 1 19 ? -10.406 5.465 52.156 1 24.42 19 ALA B O 1
ATOM 3913 N N . VAL B 1 20 ? -10.031 7.305 51.312 1 26.7 20 VAL B N 1
ATOM 3914 C CA . VAL B 1 20 ? -10.461 6.824 50.031 1 26.7 20 VAL B CA 1
ATOM 3915 C C . VAL B 1 20 ? -9.398 5.895 49.438 1 26.7 20 VAL B C 1
ATOM 3917 O O . VAL B 1 20 ? -8.242 6.297 49.25 1 26.7 20 VAL B O 1
ATOM 3920 N N . ALA B 1 21 ? -9.492 4.586 49.781 1 25.98 21 ALA B N 1
ATOM 3921 C CA . ALA B 1 21 ? -8.758 3.543 49.094 1 25.98 21 ALA B CA 1
ATOM 3922 C C . ALA B 1 21 ? -8.719 3.82 47.594 1 25.98 21 ALA B C 1
ATOM 3924 O O . ALA B 1 21 ? -9.758 3.771 46.906 1 25.98 21 ALA B O 1
ATOM 3925 N N . VAL B 1 22 ? -7.898 4.699 47.219 1 22.59 22 VAL B N 1
ATOM 3926 C CA . VAL B 1 22 ? -7.582 4.781 45.812 1 22.59 22 VAL B CA 1
ATOM 3927 C C . VAL B 1 22 ? -7.188 3.402 45.281 1 22.59 22 VAL B C 1
ATOM 3929 O O . VAL B 1 22 ? -6.145 2.863 45.656 1 22.59 22 VAL B O 1
ATOM 3932 N N . ARG B 1 23 ? -8.188 2.496 45.156 1 26.39 23 ARG B N 1
ATOM 3933 C CA . ARG B 1 23 ? -7.828 1.351 44.312 1 26.39 23 ARG B CA 1
ATOM 3934 C C . ARG B 1 23 ? -6.93 1.771 43.156 1 26.39 23 ARG B C 1
ATOM 3936 O O . ARG B 1 23 ? -7.281 2.66 42.375 1 26.39 23 ARG B O 1
ATOM 3943 N N . THR B 1 24 ? -5.699 1.621 43.406 1 24.19 24 THR B N 1
ATOM 3944 C CA . THR B 1 24 ? -4.727 1.648 42.312 1 24.19 24 THR B CA 1
ATOM 3945 C C . THR B 1 24 ? -5.254 0.89 41.094 1 24.19 24 THR B C 1
ATOM 3947 O O . THR B 1 24 ? -5.559 -0.302 41.188 1 24.19 24 THR B O 1
ATOM 3950 N N . TRP B 1 25 ? -6.121 1.55 40.438 1 25.38 25 TRP B N 1
ATOM 3951 C CA . TRP B 1 25 ? -6.387 0.993 39.125 1 25.38 25 TRP B CA 1
ATOM 3952 C C . TRP B 1 25 ? -5.105 0.462 38.469 1 25.38 25 TRP B C 1
ATOM 3954 O O . TRP B 1 25 ? -4.164 1.223 38.219 1 25.38 25 TRP B O 1
ATOM 3964 N N . LYS B 1 26 ? -4.637 -0.71 39 1 25.83 26 LYS B N 1
ATOM 3965 C CA . LYS B 1 26 ? -3.582 -1.396 38.281 1 25.83 26 LYS B CA 1
ATOM 3966 C C . LYS B 1 26 ? -3.873 -1.394 36.781 1 25.83 26 LYS B C 1
ATOM 3968 O O . LYS B 1 26 ? -4.844 -2.006 36.312 1 25.83 26 LYS B O 1
ATOM 3973 N N . HIS B 1 27 ? -3.564 -0.282 36.219 1 25.06 27 HIS B N 1
ATOM 3974 C CA . HIS B 1 27 ? -3.473 -0.327 34.75 1 25.06 27 HIS B CA 1
ATOM 3975 C C . HIS B 1 27 ? -2.77 -1.598 34.281 1 25.06 27 HIS B C 1
ATOM 3977 O O . HIS B 1 27 ? -1.624 -1.854 34.656 1 25.06 27 HIS B O 1
ATOM 3983 N N . ALA B 1 28 ? -3.402 -2.688 34.406 1 28.62 28 ALA B N 1
ATOM 3984 C CA . ALA B 1 28 ? -2.791 -3.766 33.656 1 28.62 28 ALA B CA 1
ATOM 3985 C C . ALA B 1 28 ? -2.021 -3.215 32.438 1 28.62 28 ALA B C 1
ATOM 3987 O O . ALA B 1 28 ? -2.59 -2.521 31.594 1 28.62 28 ALA B O 1
ATOM 3988 N N . GLY B 1 29 ? -0.816 -2.873 32.75 1 26.94 29 GLY B N 1
ATOM 3989 C CA . GLY B 1 29 ? 0.108 -2.521 31.688 1 26.94 29 GLY B CA 1
ATOM 3990 C C . GLY B 1 29 ? -0.169 -3.258 30.391 1 26.94 29 GLY B C 1
ATOM 3991 O O . GLY B 1 29 ? -0.095 -4.488 30.344 1 26.94 29 GLY B O 1
ATOM 3992 N N . ALA B 1 30 ? -1.188 -2.84 29.734 1 29.92 30 ALA B N 1
ATOM 3993 C CA . ALA B 1 30 ? -1.309 -3.393 28.391 1 29.92 30 ALA B CA 1
ATOM 3994 C C . ALA B 1 30 ? 0.066 -3.643 27.781 1 29.92 30 ALA B C 1
ATOM 3996 O O . ALA B 1 30 ? 0.882 -2.725 27.672 1 29.92 30 ALA B O 1
ATOM 3997 N N . GLU B 1 31 ? 0.625 -4.656 28.094 1 31.25 31 GLU B N 1
ATOM 3998 C CA . GLU B 1 31 ? 1.808 -5.07 27.344 1 31.25 31 GLU B CA 1
ATOM 3999 C C . GLU B 1 31 ? 1.734 -4.602 25.906 1 31.25 31 GLU B C 1
ATOM 4001 O O . GLU B 1 31 ? 0.798 -4.945 25.172 1 31.25 31 GLU B O 1
ATOM 4006 N N . ILE B 1 32 ? 2.168 -3.352 25.672 1 34.28 32 ILE B N 1
ATOM 4007 C CA . ILE B 1 32 ? 2.418 -2.869 24.312 1 34.28 32 ILE B CA 1
ATOM 4008 C C . ILE B 1 32 ? 2.896 -4.023 23.438 1 34.28 32 ILE B C 1
ATOM 4010 O O . ILE B 1 32 ? 3.924 -4.645 23.719 1 34.28 32 ILE B O 1
ATOM 4014 N N . ASP B 1 33 ? 2.094 -4.73 22.938 1 35.19 33 ASP B N 1
ATOM 4015 C CA . ASP B 1 33 ? 2.375 -5.766 21.938 1 35.19 33 ASP B CA 1
ATOM 4016 C C . ASP B 1 33 ? 3.398 -5.281 20.922 1 35.19 33 ASP B C 1
ATOM 4018 O O . ASP B 1 33 ? 3.092 -4.426 20.078 1 35.19 33 ASP B O 1
ATOM 4022 N N . THR B 1 34 ? 4.719 -5.184 21.109 1 40.25 34 THR B N 1
ATOM 4023 C CA . THR B 1 34 ? 5.941 -4.82 20.406 1 40.25 34 THR B CA 1
ATOM 4024 C C . THR B 1 34 ? 6.078 -5.637 19.109 1 40.25 34 THR B C 1
ATOM 4026 O O . THR B 1 34 ? 7.039 -5.457 18.359 1 40.25 34 THR B O 1
ATOM 4029 N N . SER B 1 35 ? 5.305 -6.598 18.844 1 42.53 35 SER B N 1
ATOM 4030 C CA . SER B 1 35 ? 5.676 -7.551 17.812 1 42.53 35 SER B CA 1
ATOM 4031 C C . SER B 1 35 ? 5.426 -6.973 16.422 1 42.53 35 SER B C 1
ATOM 4033 O O . SER B 1 35 ? 6.105 -7.34 15.461 1 42.53 35 SER B O 1
ATOM 4035 N N . CYS B 1 36 ? 4.281 -6.27 16.203 1 53.66 36 CYS B N 1
ATOM 4036 C CA . CYS B 1 36 ? 4.199 -5.711 14.859 1 53.66 36 CYS B CA 1
ATOM 4037 C C . CYS B 1 36 ? 5.184 -4.562 14.688 1 53.66 36 CYS B C 1
ATOM 4039 O O . CYS B 1 36 ? 5.066 -3.531 15.352 1 53.66 36 CYS B O 1
ATOM 4041 N N . ALA B 1 37 ? 6.258 -4.867 14.109 1 60 37 ALA B N 1
ATOM 4042 C CA . ALA B 1 37 ? 7.418 -3.982 14.047 1 60 37 ALA B CA 1
ATOM 4043 C C . ALA B 1 37 ? 7.062 -2.652 13.391 1 60 37 ALA B C 1
ATOM 4045 O O . ALA B 1 37 ? 6.684 -2.613 12.219 1 60 37 ALA B O 1
ATOM 4046 N N . CYS B 1 38 ? 6.297 -1.817 14.086 1 76.69 38 CYS B N 1
ATOM 4047 C CA . CYS B 1 38 ? 6.246 -0.437 13.617 1 76.69 38 CYS B CA 1
ATOM 4048 C C . CYS B 1 38 ? 7.59 0.256 13.812 1 76.69 38 CYS B C 1
ATOM 4050 O O . CYS B 1 38 ? 8.062 0.394 14.945 1 76.69 38 CYS B O 1
ATOM 4052 N N . ASP B 1 39 ? 8.219 0.44 12.695 1 78.62 39 ASP B N 1
ATOM 4053 C CA . ASP B 1 39 ? 9.484 1.171 12.711 1 78.62 39 ASP B CA 1
ATOM 4054 C C . ASP B 1 39 ? 9.25 2.67 12.539 1 78.62 39 ASP B C 1
ATOM 4056 O O . ASP B 1 39 ? 9.016 3.145 11.422 1 78.62 39 ASP B O 1
ATOM 4060 N N . VAL B 1 40 ? 9.203 3.387 13.688 1 89.81 40 VAL B N 1
ATOM 4061 C CA . VAL B 1 40 ? 9.039 4.836 13.648 1 89.81 40 VAL B CA 1
ATOM 4062 C C . VAL B 1 40 ? 10.414 5.508 13.711 1 89.81 40 VAL B C 1
ATOM 4064 O O . VAL B 1 40 ? 11.234 5.172 14.57 1 89.81 40 VAL B O 1
ATOM 4067 N N . HIS B 1 41 ? 10.648 6.395 12.812 1 94.88 41 HIS B N 1
ATOM 4068 C CA . HIS B 1 41 ? 11.914 7.129 12.773 1 94.88 41 HIS B CA 1
ATOM 4069 C C . HIS B 1 41 ? 12.219 7.766 14.133 1 94.88 41 HIS B C 1
ATOM 4071 O O . HIS B 1 41 ? 11.328 8.328 14.773 1 94.88 41 HIS B O 1
ATOM 4077 N N . PRO B 1 42 ? 13.461 7.691 14.609 1 95.81 42 PRO B N 1
ATOM 4078 C CA . PRO B 1 42 ? 13.805 8.242 15.914 1 95.81 42 PRO B CA 1
ATOM 4079 C C . PRO B 1 42 ? 13.414 9.719 16.062 1 95.81 42 PRO B C 1
ATOM 4081 O O . PRO B 1 42 ? 12.922 10.133 17.109 1 95.81 42 PRO B O 1
ATOM 4084 N N . ALA B 1 43 ? 13.609 10.5 15.016 1 97.31 43 ALA B N 1
ATOM 4085 C CA . ALA B 1 43 ? 13.25 11.914 15.07 1 97.31 43 ALA B CA 1
ATOM 4086 C C . ALA B 1 43 ? 11.75 12.094 15.273 1 97.31 43 ALA B C 1
ATOM 4088 O O . ALA B 1 43 ? 11.312 13.078 15.883 1 97.31 43 ALA B O 1
ATOM 4089 N N . PHE B 1 44 ? 10.938 11.172 14.734 1 97.25 44 PHE B N 1
ATOM 4090 C CA . PHE B 1 44 ? 9.492 11.219 14.922 1 97.25 44 PHE B CA 1
ATOM 4091 C C . PHE B 1 44 ? 9.117 10.93 16.375 1 97.25 44 PHE B C 1
ATOM 4093 O O . PHE B 1 44 ? 8.242 11.586 16.938 1 97.25 44 PHE B O 1
ATOM 4100 N N . LYS B 1 45 ? 9.781 9.992 16.984 1 96.62 45 LYS B N 1
ATOM 4101 C CA . LYS B 1 45 ? 9.555 9.664 18.391 1 96.62 45 LYS B CA 1
ATOM 4102 C C . LYS B 1 45 ? 9.859 10.852 19.297 1 96.62 45 LYS B C 1
ATOM 4104 O O . LYS B 1 45 ? 9.094 11.148 20.203 1 96.62 45 LYS B O 1
ATOM 4109 N N . GLU B 1 46 ? 10.953 11.469 18.953 1 97.5 46 GLU B N 1
ATOM 4110 C CA . GLU B 1 46 ? 11.336 12.648 19.719 1 97.5 46 GLU B CA 1
ATOM 4111 C C . GLU B 1 46 ? 10.312 13.766 19.562 1 97.5 46 GLU B C 1
ATOM 4113 O O . GLU B 1 46 ? 9.992 14.469 20.516 1 97.5 46 GLU B O 1
ATOM 4118 N N . ARG B 1 47 ? 9.875 13.938 18.344 1 97 47 ARG B N 1
ATOM 4119 C CA . ARG B 1 47 ? 8.859 14.945 18.078 1 97 47 ARG B CA 1
ATOM 4120 C C . ARG B 1 47 ? 7.602 14.68 18.891 1 97 47 ARG B C 1
ATOM 4122 O O . ARG B 1 47 ? 7.043 15.602 19.5 1 97 47 ARG B O 1
ATOM 4129 N N . ILE B 1 48 ? 7.148 13.492 18.922 1 97.56 48 ILE B N 1
ATOM 4130 C CA . ILE B 1 48 ? 5.965 13.125 19.688 1 97.56 48 ILE B CA 1
ATOM 4131 C C . ILE B 1 48 ? 6.188 13.453 21.172 1 97.56 48 ILE B C 1
ATOM 4133 O O . ILE B 1 48 ? 5.332 14.07 21.812 1 97.56 48 ILE B O 1
ATOM 4137 N N . GLN B 1 49 ? 7.316 13.141 21.672 1 97.06 49 GLN B N 1
ATOM 4138 C CA . GLN B 1 49 ? 7.621 13.406 23.078 1 97.06 49 GLN B CA 1
ATOM 4139 C C . GLN B 1 49 ? 7.625 14.906 23.359 1 97.06 49 GLN B C 1
ATOM 4141 O O . GLN B 1 49 ? 7.062 15.352 24.359 1 97.06 49 GLN B O 1
ATOM 4146 N N . ARG B 1 50 ? 8.242 15.602 22.484 1 95.31 50 ARG B N 1
ATOM 4147 C CA . ARG B 1 50 ? 8.297 17.047 22.672 1 95.31 50 ARG B CA 1
ATOM 4148 C C . ARG B 1 50 ? 6.898 17.672 22.625 1 95.31 50 ARG B C 1
ATOM 4150 O O . ARG B 1 50 ? 6.574 18.531 23.438 1 95.31 50 ARG B O 1
ATOM 4157 N N . ASP B 1 51 ? 6.125 17.219 21.703 1 93.75 51 ASP B N 1
ATOM 4158 C CA . ASP B 1 51 ? 4.785 17.781 21.547 1 93.75 51 ASP B CA 1
ATOM 4159 C C . ASP B 1 51 ? 3.893 17.406 22.734 1 93.75 51 ASP B C 1
ATOM 4161 O O . ASP B 1 51 ? 2.936 18.125 23.047 1 93.75 51 ASP B O 1
ATOM 4165 N N . LEU B 1 52 ? 4.199 16.344 23.422 1 95.38 52 LEU B N 1
ATOM 4166 C CA . LEU B 1 52 ? 3.334 15.875 24.5 1 95.38 52 LEU B CA 1
ATOM 4167 C C . LEU B 1 52 ? 3.844 16.344 25.859 1 95.38 52 LEU B C 1
ATOM 4169 O O . LEU B 1 52 ? 3.17 16.156 26.875 1 95.38 52 LEU B O 1
ATOM 4173 N N . SER B 1 53 ? 4.977 16.953 25.906 1 92.5 53 SER B N 1
ATOM 4174 C CA . SER B 1 53 ? 5.648 17.281 27.156 1 92.5 53 SER B CA 1
ATOM 4175 C C . SER B 1 53 ? 4.781 18.172 28.031 1 92.5 53 SER B C 1
ATOM 4177 O O . SER B 1 53 ? 4.781 18.047 29.266 1 92.5 53 SER B O 1
ATOM 4179 N N . TRP B 1 54 ? 4.098 19.094 27.391 1 88.5 54 TRP B N 1
ATOM 4180 C CA . TRP B 1 54 ? 3.279 20 28.188 1 88.5 54 TRP B CA 1
ATOM 4181 C C . TRP B 1 54 ? 2.16 19.25 28.906 1 88.5 54 TRP B C 1
ATOM 4183 O O . TRP B 1 54 ? 1.705 19.672 29.969 1 88.5 54 TRP B O 1
ATOM 4193 N N . LEU B 1 55 ? 1.676 18.188 28.375 1 91.81 55 LEU B N 1
ATOM 4194 C CA . LEU B 1 55 ? 0.651 17.375 29.016 1 91.81 55 LEU B CA 1
ATOM 4195 C C . LEU B 1 55 ? 1.193 16.703 30.281 1 91.81 55 LEU B C 1
ATOM 4197 O O . LEU B 1 55 ? 0.461 16.531 31.25 1 91.81 55 LEU B O 1
ATOM 4201 N N . ASP B 1 56 ? 2.432 16.344 30.219 1 92.62 56 ASP B N 1
ATOM 4202 C CA . ASP B 1 56 ? 3.076 15.812 31.422 1 92.62 56 ASP B CA 1
ATOM 4203 C C . ASP B 1 56 ? 3.141 16.875 32.531 1 92.62 56 ASP B C 1
ATOM 4205 O O . ASP B 1 56 ? 2.848 16.578 33.688 1 92.62 56 ASP B O 1
ATOM 4209 N N . GLU B 1 57 ? 3.457 18 32.094 1 87.31 57 GLU B N 1
ATOM 4210 C CA . GLU B 1 57 ? 3.527 19.125 33.062 1 87.31 57 GLU B CA 1
ATOM 4211 C C . GLU B 1 57 ? 2.15 19.438 33.625 1 87.31 57 GLU B C 1
ATOM 4213 O O . GLU B 1 57 ? 2.033 19.844 34.781 1 87.31 57 GLU B O 1
ATOM 4218 N N . ALA B 1 58 ? 1.174 19.266 32.844 1 87.38 58 ALA B N 1
ATOM 4219 C CA . ALA B 1 58 ? -0.197 19.578 33.219 1 87.38 58 ALA B CA 1
ATOM 4220 C C . ALA B 1 58 ? -0.802 18.453 34.062 1 87.38 58 ALA B C 1
ATOM 4222 O O . ALA B 1 58 ? -1.937 18.562 34.531 1 87.38 58 ALA B O 1
ATOM 4223 N N . GLY B 1 59 ? -0.088 17.375 34.281 1 92 59 GLY B N 1
ATOM 4224 C CA . GLY B 1 59 ? -0.568 16.281 35.094 1 92 59 GLY B CA 1
ATOM 4225 C C . GLY B 1 59 ? -1.411 15.281 34.312 1 92 59 GLY B C 1
ATOM 4226 O O . GLY B 1 59 ? -2.098 14.453 34.938 1 92 59 GLY B O 1
ATOM 4227 N N . GLY B 1 60 ? -1.415 15.414 33.062 1 94.25 60 GLY B N 1
ATOM 4228 C CA . GLY B 1 60 ? -2.162 14.477 32.219 1 94.25 60 GLY B CA 1
ATOM 4229 C C . GLY B 1 60 ? -3.402 15.094 31.594 1 94.25 60 GLY B C 1
ATOM 4230 O O . GLY B 1 60 ? -3.596 16.312 31.656 1 94.25 60 GLY B O 1
ATOM 4231 N N . ILE B 1 61 ? -4.137 14.242 30.922 1 94.69 61 ILE B N 1
ATOM 4232 C CA . ILE B 1 61 ? -5.34 14.664 30.219 1 94.69 61 ILE B CA 1
ATOM 4233 C C . ILE B 1 61 ? -6.57 14.375 31.078 1 94.69 61 ILE B C 1
ATOM 4235 O O . ILE B 1 61 ? -6.879 13.219 31.359 1 94.69 61 ILE B O 1
ATOM 4239 N N . THR B 1 62 ? -7.289 15.406 31.453 1 92.88 62 THR B N 1
ATOM 4240 C CA . THR B 1 62 ? -8.461 15.258 32.312 1 92.88 62 THR B CA 1
ATOM 4241 C C . THR B 1 62 ? -9.742 15.445 31.516 1 92.88 62 THR B C 1
ATOM 4243 O O . THR B 1 62 ? -9.719 16 30.406 1 92.88 62 THR B O 1
ATOM 4246 N N . ASP B 1 63 ? -10.805 14.961 32.125 1 91.25 63 ASP B N 1
ATOM 4247 C CA . ASP B 1 63 ? -12.109 15.148 31.484 1 91.25 63 ASP B CA 1
ATOM 4248 C C . ASP B 1 63 ? -12.43 16.641 31.328 1 91.25 63 ASP B C 1
ATOM 4250 O O . ASP B 1 63 ? -13.039 17.031 30.328 1 91.25 63 ASP B O 1
ATOM 4254 N N . ALA B 1 64 ? -11.984 17.375 32.25 1 84.75 64 ALA B N 1
ATOM 4255 C CA . ALA B 1 64 ? -12.211 18.812 32.219 1 84.75 64 ALA B CA 1
ATOM 4256 C C . ALA B 1 64 ? -11.539 19.438 31.016 1 84.75 64 ALA B C 1
ATOM 4258 O O . ALA B 1 64 ? -12.109 20.328 30.375 1 84.75 64 ALA B O 1
ATOM 4259 N N . MET B 1 65 ? -10.352 19 30.656 1 83.62 65 MET B N 1
ATOM 4260 C CA . MET B 1 65 ? -9.641 19.5 29.484 1 83.62 65 MET B CA 1
ATOM 4261 C C . MET B 1 65 ? -10.445 19.25 28.219 1 83.62 65 MET B C 1
ATOM 4263 O O . MET B 1 65 ? -10.531 20.125 27.359 1 83.62 65 MET B O 1
ATOM 4267 N N . ILE B 1 66 ? -11 18.078 28.156 1 85.81 66 ILE B N 1
ATOM 4268 C CA . ILE B 1 66 ? -11.719 17.672 26.953 1 85.81 66 ILE B CA 1
ATOM 4269 C C . ILE B 1 66 ? -13.039 18.438 26.859 1 85.81 66 ILE B C 1
ATOM 4271 O O . ILE B 1 66 ? -13.453 18.844 25.766 1 85.81 66 ILE B O 1
ATOM 4275 N N . ARG B 1 67 ? -13.656 18.531 27.953 1 79 67 ARG B N 1
ATOM 4276 C CA . ARG B 1 67 ? -14.914 19.281 27.969 1 79 67 ARG B CA 1
ATOM 4277 C C . ARG B 1 67 ? -14.695 20.734 27.562 1 79 67 ARG B C 1
ATOM 4279 O O . ARG B 1 67 ? -15.609 21.391 27.062 1 79 67 ARG B O 1
ATOM 4286 N N . ASN B 1 68 ? -13.406 21.125 27.797 1 68.19 68 ASN B N 1
ATOM 4287 C CA . ASN B 1 68 ? -13.047 22.484 27.422 1 68.19 68 ASN B CA 1
ATOM 4288 C C . ASN B 1 68 ? -12.992 22.656 25.906 1 68.19 68 ASN B C 1
ATOM 4290 O O . ASN B 1 68 ? -13.039 23.781 25.406 1 68.19 68 ASN B O 1
ATOM 4294 N N . ILE B 1 69 ? -12.773 21.484 25.203 1 69.44 69 ILE B N 1
ATOM 4295 C CA . ILE B 1 69 ? -12.781 21.578 23.75 1 69.44 69 ILE B CA 1
ATOM 4296 C C . ILE B 1 69 ? -14.117 22.141 23.266 1 69.44 69 ILE B C 1
ATOM 4298 O O . ILE B 1 69 ? -14.18 22.844 22.266 1 69.44 69 ILE B O 1
ATOM 4302 N N . SER B 1 70 ? -15.125 21.859 23.938 1 50.31 70 SER B N 1
ATOM 4303 C CA . SER B 1 70 ? -16.484 22.297 23.625 1 50.31 70 SER B CA 1
ATOM 4304 C C . SER B 1 70 ? -16.5 23.75 23.172 1 50.31 70 SER B C 1
ATOM 4306 O O . SER B 1 70 ? -17.047 24.062 22.125 1 50.31 70 SER B O 1
ATOM 4308 N N . LEU B 1 71 ? -16.656 24.703 24.109 1 46.44 71 LEU B N 1
ATOM 4309 C CA . LEU B 1 71 ? -17.688 25.75 24.141 1 46.44 71 LEU B CA 1
ATOM 4310 C C . LEU B 1 71 ? -17.344 26.859 23.141 1 46.44 71 LEU B C 1
ATOM 4312 O O . LEU B 1 71 ? -17.906 27.953 23.219 1 46.44 71 LEU B O 1
ATOM 4316 N N . VAL B 1 72 ? -16.078 26.938 22.547 1 43.47 72 VAL B N 1
ATOM 4317 C CA . VAL B 1 72 ? -16.406 28.078 21.703 1 43.47 72 VAL B CA 1
ATOM 4318 C C . VAL B 1 72 ? -17.5 27.688 20.703 1 43.47 72 VAL B C 1
ATOM 4320 O O . VAL B 1 72 ? -17.188 27.234 19.594 1 43.47 72 VAL B O 1
ATOM 4323 N N . CYS B 1 73 ? -18.078 26.578 20.984 1 44.72 73 CYS B N 1
ATOM 4324 C CA . CYS B 1 73 ? -19.297 26.359 20.188 1 44.72 73 CYS B CA 1
ATOM 4325 C C . CYS B 1 73 ? -20.312 27.469 20.438 1 44.72 73 CYS B C 1
ATOM 4327 O O . CYS B 1 73 ? -20.578 27.828 21.594 1 44.72 73 CYS B O 1
ATOM 4329 N N . ASP B 1 74 ? -20.344 28.422 19.641 1 40.09 74 ASP B N 1
ATOM 4330 C CA . ASP B 1 74 ? -21.422 29.391 19.812 1 40.09 74 ASP B CA 1
ATOM 4331 C C . ASP B 1 74 ? -22.688 28.703 20.328 1 40.09 74 ASP B C 1
ATOM 4333 O O . ASP B 1 74 ? -23.078 27.641 19.828 1 40.09 74 ASP B O 1
ATOM 4337 N N . LYS B 1 75 ? -22.953 28.891 21.562 1 42.59 75 LYS B N 1
ATOM 4338 C CA . LYS B 1 75 ? -24.156 28.438 22.266 1 42.59 75 LYS B CA 1
ATOM 4339 C C . LYS B 1 75 ? -25.344 28.297 21.297 1 42.59 75 LYS B C 1
ATOM 4341 O O . LYS B 1 75 ? -26.203 27.453 21.5 1 42.59 75 LYS B O 1
ATOM 4346 N N . ALA B 1 76 ? -25.531 29.312 20.562 1 38.75 76 ALA B N 1
ATOM 4347 C CA . ALA B 1 76 ? -26.75 29.359 19.766 1 38.75 76 ALA B CA 1
ATOM 4348 C C . ALA B 1 76 ? -26.766 28.281 18.703 1 38.75 76 ALA B C 1
ATOM 4350 O O . ALA B 1 76 ? -27.781 28.031 18.062 1 38.75 76 ALA B O 1
ATOM 4351 N N . VAL B 1 77 ? -25.547 27.844 18.281 1 40.81 77 VAL B N 1
ATOM 4352 C CA . VAL B 1 77 ? -25.578 26.859 17.203 1 40.81 77 VAL B CA 1
ATOM 4353 C C . VAL B 1 77 ? -25.219 25.484 17.766 1 40.81 77 VAL B C 1
ATOM 4355 O O . VAL B 1 77 ? -24.234 25.344 18.484 1 40.81 77 VAL B O 1
ATOM 4358 N N . SER B 1 78 ? -26.141 24.625 18.031 1 43.75 78 SER B N 1
ATOM 4359 C CA . SER B 1 78 ? -26.062 23.297 18.625 1 43.75 78 SER B CA 1
ATOM 4360 C C . SER B 1 78 ? -24.656 22.719 18.5 1 43.75 78 SER B C 1
ATOM 4362 O O . SER B 1 78 ? -23.922 22.625 19.484 1 43.75 78 SER B O 1
ATOM 4364 N N . HIS B 1 79 ? -24.391 21.641 17.859 1 44.91 79 HIS B N 1
ATOM 4365 C CA . HIS B 1 79 ? -23.266 20.734 17.75 1 44.91 79 HIS B CA 1
ATOM 4366 C C . HIS B 1 79 ? -22.078 21.391 17.031 1 44.91 79 HIS B C 1
ATOM 4368 O O . HIS B 1 79 ? -21.172 20.703 16.562 1 44.91 79 HIS B O 1
ATOM 4374 N N . ARG B 1 80 ? -22.141 22.766 16.891 1 46.84 80 ARG B N 1
ATOM 4375 C CA . ARG B 1 80 ? -21.125 23.406 16.078 1 46.84 80 ARG B CA 1
ATOM 4376 C C . ARG B 1 80 ? -20.109 24.141 16.953 1 46.84 80 ARG B C 1
ATOM 4378 O O . ARG B 1 80 ? -20.469 24.969 17.781 1 46.84 80 ARG B O 1
ATOM 4385 N N . CYS B 1 81 ? -18.984 23.609 17.328 1 48.56 81 CYS B N 1
ATOM 4386 C CA . CYS B 1 81 ? -17.906 24.203 18.109 1 48.56 81 CYS B CA 1
ATOM 4387 C C . CYS B 1 81 ? -17.203 25.297 17.312 1 48.56 81 CYS B C 1
ATOM 4389 O O . CYS B 1 81 ? -17.125 25.219 16.078 1 48.56 81 CYS B O 1
ATOM 4391 N N . ASN B 1 82 ? -17.188 26.641 17.688 1 48.44 82 ASN B N 1
ATOM 4392 C CA . ASN B 1 82 ? -16.547 27.797 17.047 1 48.44 82 ASN B CA 1
ATOM 4393 C C . ASN B 1 82 ? -15.102 27.5 16.672 1 48.44 82 ASN B C 1
ATOM 4395 O O . ASN B 1 82 ? -14.492 28.234 15.898 1 48.44 82 ASN B O 1
ATOM 4399 N N . GLY B 1 83 ? -14.359 26.531 17.297 1 58.56 83 GLY B N 1
ATOM 4400 C CA . GLY B 1 83 ? -13.008 26.297 16.812 1 58.56 83 GLY B CA 1
ATOM 4401 C C . GLY B 1 83 ? -12.922 25.203 15.766 1 58.56 83 GLY B C 1
ATOM 4402 O O . GLY B 1 83 ? -13.773 24.312 15.734 1 58.56 83 GLY B O 1
ATOM 4403 N N . LYS B 1 84 ? -12.469 25.484 14.5 1 69.62 84 LYS B N 1
ATOM 4404 C CA . LYS B 1 84 ? -12.32 24.516 13.414 1 69.62 84 LYS B CA 1
ATOM 4405 C C . LYS B 1 84 ? -11.688 23.219 13.914 1 69.62 84 LYS B C 1
ATOM 4407 O O . LYS B 1 84 ? -10.633 22.812 13.422 1 69.62 84 LYS B O 1
ATOM 4412 N N . VAL B 1 85 ? -12.391 22.672 15.062 1 78.19 85 VAL B N 1
ATOM 4413 C CA . VAL B 1 85 ? -11.859 21.469 15.703 1 78.19 85 VAL B CA 1
ATOM 4414 C C . VAL B 1 85 ? -12.93 20.391 15.758 1 78.19 85 VAL B C 1
ATOM 4416 O O . VAL B 1 85 ? -14.109 20.688 15.945 1 78.19 85 VAL B O 1
ATOM 4419 N N . VAL B 1 86 ? -12.531 19.141 15.539 1 83.44 86 VAL B N 1
ATOM 4420 C CA . VAL B 1 86 ? -13.414 18 15.766 1 83.44 86 VAL B CA 1
ATOM 4421 C C . VAL B 1 86 ? -12.898 17.172 16.938 1 83.44 86 VAL B C 1
ATOM 4423 O O . VAL B 1 86 ? -11.688 16.984 17.094 1 83.44 86 VAL B O 1
ATOM 4426 N N . ARG B 1 87 ? -13.836 16.875 17.828 1 88.31 87 ARG B N 1
ATOM 4427 C CA . ARG B 1 87 ? -13.492 16 18.953 1 88.31 87 ARG B CA 1
ATOM 4428 C C . ARG B 1 87 ? -13.617 14.531 18.578 1 88.31 87 ARG B C 1
ATOM 4430 O O . ARG B 1 87 ? -14.594 14.133 17.938 1 88.31 87 ARG B O 1
ATOM 4437 N N . LEU B 1 88 ? -12.672 13.82 19 1 93.62 88 LEU B N 1
ATOM 4438 C CA . LEU B 1 88 ? -12.641 12.398 18.688 1 93.62 88 LEU B CA 1
ATOM 4439 C C . LEU B 1 88 ? -12.391 11.57 19.953 1 93.62 88 LEU B C 1
ATOM 4441 O O . LEU B 1 88 ? -11.766 12.047 20.891 1 93.62 88 LEU B O 1
ATOM 4445 N N . MET B 1 89 ? -12.945 10.43 19.906 1 96.38 89 MET B N 1
ATOM 4446 C CA . MET B 1 89 ? -12.797 9.469 20.984 1 96.38 89 MET B CA 1
ATOM 4447 C C . MET B 1 89 ? -12.461 8.078 20.453 1 96.38 89 MET B C 1
ATOM 4449 O O . MET B 1 89 ? -13 7.664 19.422 1 96.38 89 MET B O 1
ATOM 4453 N N . ILE B 1 90 ? -11.57 7.457 21.016 1 98.25 90 ILE B N 1
ATOM 4454 C CA . ILE B 1 90 ? -11.367 6.027 20.812 1 98.25 90 ILE B CA 1
ATOM 4455 C C . ILE B 1 90 ? -11.781 5.262 22.062 1 98.25 90 ILE B C 1
ATOM 4457 O O . ILE B 1 90 ? -11.352 5.598 23.172 1 98.25 90 ILE B O 1
ATOM 4461 N N . LYS B 1 91 ? -12.594 4.348 21.938 1 97.38 91 LYS B N 1
ATOM 4462 C CA . LYS B 1 91 ? -13.062 3.498 23.031 1 97.38 91 LYS B CA 1
ATOM 4463 C C . LYS B 1 91 ? -13.195 2.047 22.562 1 97.38 91 LYS B C 1
ATOM 4465 O O . LYS B 1 91 ? -13.852 1.768 21.562 1 97.38 91 LYS B O 1
ATOM 4470 N N . ASP B 1 92 ? -12.562 1.157 23.281 1 94.06 92 ASP B N 1
ATOM 4471 C CA . ASP B 1 92 ? -12.609 -0.27 22.984 1 94.06 92 ASP B CA 1
ATOM 4472 C C . ASP B 1 92 ? -12.234 -0.54 21.531 1 94.06 92 ASP B C 1
ATOM 4474 O O . ASP B 1 92 ? -12.914 -1.299 20.844 1 94.06 92 ASP B O 1
ATOM 4478 N N . GLY B 1 93 ? -11.297 0.222 21.062 1 92.75 93 GLY B N 1
ATOM 4479 C CA . GLY B 1 93 ? -10.734 0.001 19.75 1 92.75 93 GLY B CA 1
ATOM 4480 C C . GLY B 1 93 ? -11.531 0.661 18.641 1 92.75 93 GLY B C 1
ATOM 4481 O O . GLY B 1 93 ? -11.148 0.597 17.469 1 92.75 93 GLY B O 1
ATOM 4482 N N . GLN B 1 94 ? -12.641 1.272 18.953 1 94.25 94 GLN B N 1
ATOM 4483 C CA . GLN B 1 94 ? -13.477 1.954 17.969 1 94.25 94 GLN B CA 1
ATOM 4484 C C . GLN B 1 94 ? -13.32 3.469 18.062 1 94.25 94 GLN B C 1
ATOM 4486 O O . GLN B 1 94 ? -13.18 4.016 19.156 1 94.25 94 GLN B O 1
ATOM 4491 N N . VAL B 1 95 ? -13.344 4.102 16.891 1 97.5 95 VAL B N 1
ATOM 4492 C CA . VAL B 1 95 ? -13.203 5.555 16.859 1 97.5 95 VAL B CA 1
ATOM 4493 C C . VAL B 1 95 ? -14.578 6.203 16.719 1 97.5 95 VAL B C 1
ATOM 4495 O O . VAL B 1 95 ? -15.43 5.727 15.969 1 97.5 95 VAL B O 1
ATOM 4498 N N . TYR B 1 96 ? -14.719 7.27 17.422 1 96.06 96 TYR B N 1
ATOM 4499 C CA . TYR B 1 96 ? -15.984 8 17.406 1 96.06 96 TYR B CA 1
ATOM 4500 C C . TYR B 1 96 ? -15.75 9.492 17.188 1 96.06 96 TYR B C 1
ATOM 4502 O O . TYR B 1 96 ? -14.766 10.055 17.672 1 96.06 96 TYR B O 1
ATOM 4510 N N . LEU B 1 97 ? -16.625 10.023 16.438 1 92.38 97 LEU B N 1
ATOM 4511 C CA . LEU B 1 97 ? -16.703 11.477 16.344 1 92.38 97 LEU B CA 1
ATOM 4512 C C . LEU B 1 97 ? -17.625 12.047 17.406 1 92.38 97 LEU B C 1
ATOM 4514 O O . LEU B 1 97 ? -18.797 11.641 17.516 1 92.38 97 LEU B O 1
ATOM 4518 N N . ASN B 1 98 ? -17.125 12.984 18.141 1 90.06 98 ASN B N 1
ATOM 4519 C CA . ASN B 1 98 ? -17.891 13.492 19.281 1 90.06 98 ASN B CA 1
ATOM 4520 C C . ASN B 1 98 ? -18.344 14.93 19.031 1 90.06 98 ASN B C 1
ATOM 4522 O O . ASN B 1 98 ? -18.984 15.531 19.906 1 90.06 98 ASN B O 1
ATOM 4526 N N . SER B 1 99 ? -17.984 15.406 17.875 1 82.88 99 SER B N 1
ATOM 4527 C CA . SER B 1 99 ? -18.5 16.719 17.516 1 82.88 99 SER B CA 1
ATOM 4528 C C . SER B 1 99 ? -18.438 16.953 16 1 82.88 99 SER B C 1
ATOM 4530 O O . SER B 1 99 ? -17.609 16.344 15.32 1 82.88 99 SER B O 1
ATOM 4532 N N . LEU B 1 100 ? -19.422 17.688 15.523 1 77.38 100 LEU B N 1
ATOM 4533 C CA . LEU B 1 100 ? -19.375 18.203 14.156 1 77.38 100 LEU B CA 1
ATOM 4534 C C . LEU B 1 100 ? -19.094 19.703 14.148 1 77.38 100 LEU B C 1
ATOM 4536 O O . LEU B 1 100 ? -19.453 20.406 15.086 1 77.38 100 LEU B O 1
ATOM 4540 N N . GLN B 1 101 ? -18.219 20.188 13.289 1 67.25 101 GLN B N 1
ATOM 4541 C CA . GLN B 1 101 ? -18.031 21.625 13.203 1 67.25 101 GLN B CA 1
ATOM 4542 C C . GLN B 1 101 ? -18.344 22.156 11.805 1 67.25 101 GLN B C 1
ATOM 4544 O O . GLN B 1 101 ? -17.734 21.719 10.82 1 67.25 101 GLN B O 1
ATOM 4549 N N . PRO B 1 102 ? -19.344 23.047 11.844 1 60.53 102 PRO B N 1
ATOM 4550 C CA . PRO B 1 102 ? -19.734 23.547 10.523 1 60.53 102 PRO B CA 1
ATOM 4551 C C . PRO B 1 102 ? -18.578 24.234 9.789 1 60.53 102 PRO B C 1
ATOM 4553 O O . PRO B 1 102 ? -18.562 24.281 8.555 1 60.53 102 PRO B O 1
ATOM 4556 N N . ASP B 1 103 ? -17.828 24.797 10.664 1 61.19 103 ASP B N 1
ATOM 4557 C CA . ASP B 1 103 ? -16.719 25.438 9.969 1 61.19 103 ASP B CA 1
ATOM 4558 C C . ASP B 1 103 ? -15.727 24.406 9.453 1 61.19 103 ASP B C 1
ATOM 4560 O O . ASP B 1 103 ? -14.852 24.734 8.648 1 61.19 103 ASP B O 1
ATOM 4564 N N . TRP B 1 104 ? -16.141 23.219 10.109 1 61.03 104 TRP B N 1
ATOM 4565 C CA . TRP B 1 104 ? -15.352 22.125 9.578 1 61.03 104 TRP B CA 1
ATOM 4566 C C . TRP B 1 104 ? -15.914 21.656 8.234 1 61.03 104 TRP B C 1
ATOM 4568 O O . TRP B 1 104 ? -17.062 21.203 8.156 1 61.03 104 TRP B O 1
ATOM 4578 N N . ARG B 1 105 ? -15.445 22.172 7.238 1 64.5 105 ARG B N 1
ATOM 4579 C CA . ARG B 1 105 ? -15.938 21.781 5.922 1 64.5 105 ARG B CA 1
ATOM 4580 C C . ARG B 1 105 ? -15.281 20.484 5.449 1 64.5 105 ARG B C 1
ATOM 4582 O O . ARG B 1 105 ? -14.055 20.422 5.336 1 64.5 105 ARG B O 1
ATOM 4589 N N . PHE B 1 106 ? -16.109 19.266 5.668 1 68.94 106 PHE B N 1
ATOM 4590 C CA . PHE B 1 106 ? -15.594 18.031 5.105 1 68.94 106 PHE B CA 1
ATOM 4591 C C . PHE B 1 106 ? -15.062 18.266 3.695 1 68.94 106 PHE B C 1
ATOM 4593 O O . PHE B 1 106 ? -14.852 17.297 2.941 1 68.94 106 PHE B O 1
ATOM 4600 N N . GLY B 1 107 ? -14.836 19.578 3.529 1 63.47 107 GLY B N 1
ATOM 4601 C CA . GLY B 1 107 ? -14.391 19.938 2.189 1 63.47 107 GLY B CA 1
ATOM 4602 C C . GLY B 1 107 ? -12.891 19.797 2.004 1 63.47 107 GLY B C 1
ATOM 4603 O O . GLY B 1 107 ? -12.438 19.016 1.165 1 63.47 107 GLY B O 1
ATOM 4604 N N . PRO B 1 108 ? -12.164 20.438 2.932 1 70 108 PRO B N 1
ATOM 4605 C CA . PRO B 1 108 ? -10.711 20.281 2.775 1 70 108 PRO B CA 1
ATOM 4606 C C . PRO B 1 108 ? -10.242 18.844 2.98 1 70 108 PRO B C 1
ATOM 4608 O O . PRO B 1 108 ? -10.734 18.156 3.877 1 70 108 PRO B O 1
ATOM 4611 N N . TYR B 1 109 ? -9.273 18.422 2.184 1 83.38 109 TYR B N 1
ATOM 4612 C CA . TYR B 1 109 ? -8.828 17.031 2.133 1 83.38 109 TYR B CA 1
ATOM 4613 C C . TYR B 1 109 ? -8.195 16.609 3.453 1 83.38 109 TYR B C 1
ATOM 4615 O O . TYR B 1 109 ? -8.055 15.422 3.732 1 83.38 109 TYR B O 1
ATOM 4623 N N . GLU B 1 110 ? -7.957 17.672 4.281 1 85.62 110 GLU B N 1
ATOM 4624 C CA . GLU B 1 110 ? -7.207 17.391 5.508 1 85.62 110 GLU B CA 1
ATOM 4625 C C . GLU B 1 110 ? -8.055 16.625 6.516 1 85.62 110 GLU B C 1
ATOM 4627 O O . GLU B 1 110 ? -7.574 15.672 7.133 1 85.62 110 GLU B O 1
ATOM 4632 N N . VAL B 1 111 ? -9.32 16.984 6.586 1 87.06 111 VAL B N 1
ATOM 4633 C CA . VAL B 1 111 ? -10.164 16.391 7.613 1 87.06 111 VAL B CA 1
ATOM 4634 C C . VAL B 1 111 ? -10.625 15 7.164 1 87.06 111 VAL B C 1
ATOM 4636 O O . VAL B 1 111 ? -10.398 14.008 7.855 1 87.06 111 VAL B O 1
ATOM 4639 N N . PRO B 1 112 ? -11.18 14.891 5.941 1 89.81 112 PRO B N 1
ATOM 4640 C CA . PRO B 1 112 ? -11.547 13.547 5.484 1 89.81 112 PRO B CA 1
ATOM 4641 C C . PRO B 1 112 ? -10.352 12.594 5.465 1 89.81 112 PRO B C 1
ATOM 4643 O O . PRO B 1 112 ? -10.5 11.414 5.797 1 89.81 112 PRO B O 1
ATOM 4646 N N . GLY B 1 113 ? -9.266 13.117 5.039 1 93.06 113 GLY B N 1
ATOM 4647 C CA . GLY B 1 113 ? -8.078 12.281 5.016 1 93.06 113 GLY B CA 1
ATOM 4648 C C . GLY B 1 113 ? -7.672 11.781 6.391 1 93.06 113 GLY B C 1
ATOM 4649 O O . GLY B 1 113 ? -7.375 10.594 6.559 1 93.06 113 GLY B O 1
ATOM 4650 N N . PHE B 1 114 ? -7.652 12.664 7.352 1 94.38 114 PHE B N 1
ATOM 4651 C CA . PHE B 1 114 ? -7.289 12.289 8.711 1 94.38 114 PHE B CA 1
ATOM 4652 C C . PHE B 1 114 ? -8.281 11.281 9.281 1 94.38 114 PHE B C 1
ATOM 4654 O O . PHE B 1 114 ? -7.883 10.289 9.891 1 94.38 114 PHE B O 1
ATOM 4661 N N . LEU B 1 115 ? -9.555 11.5 9.125 1 94.25 115 LEU B N 1
ATOM 4662 C CA . LEU B 1 115 ? -10.594 10.602 9.617 1 94.25 115 LEU B CA 1
ATOM 4663 C C . LEU B 1 115 ? -10.461 9.219 8.992 1 94.25 115 LEU B C 1
ATOM 4665 O O . LEU B 1 115 ? -10.562 8.203 9.68 1 94.25 115 LEU B O 1
ATOM 4669 N N . LEU B 1 116 ? -10.203 9.219 7.719 1 95.31 116 LEU B N 1
ATOM 4670 C CA . LEU B 1 116 ? -10.055 7.949 7.016 1 95.31 116 LEU B CA 1
ATOM 4671 C C . LEU B 1 116 ? -8.844 7.176 7.531 1 95.31 116 LEU B C 1
ATOM 4673 O O . LEU B 1 116 ? -8.922 5.965 7.738 1 95.31 116 LEU B O 1
ATOM 4677 N N . GLU B 1 117 ? -7.738 7.855 7.734 1 95.81 117 GLU B N 1
ATOM 4678 C CA . GLU B 1 117 ? -6.539 7.199 8.25 1 95.81 117 GLU B CA 1
ATOM 4679 C C . GLU B 1 117 ? -6.758 6.691 9.672 1 95.81 117 GLU B C 1
ATOM 4681 O O . GLU B 1 117 ? -6.273 5.621 10.039 1 95.81 117 GLU B O 1
ATOM 4686 N N . LEU B 1 118 ? -7.434 7.48 10.406 1 96.75 118 LEU B N 1
ATOM 4687 C CA . LEU B 1 118 ? -7.742 7.051 11.766 1 96.75 118 LEU B CA 1
ATOM 4688 C C . LEU B 1 118 ? -8.625 5.809 11.758 1 96.75 118 LEU B C 1
ATOM 4690 O O . LEU B 1 118 ? -8.43 4.895 12.562 1 96.75 118 LEU B O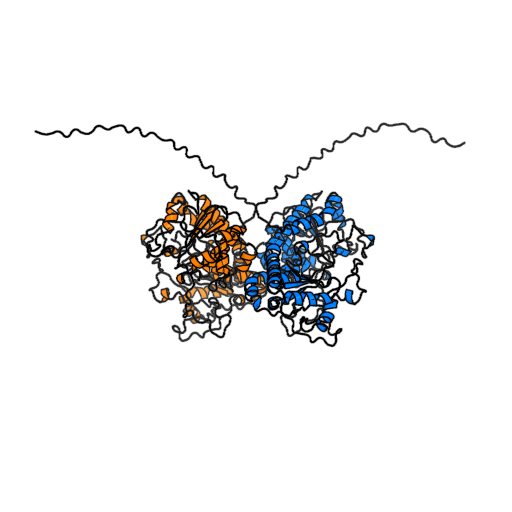 1
ATOM 4694 N N . TYR B 1 119 ? -9.648 5.777 10.938 1 96.56 119 TYR B N 1
ATOM 4695 C CA . TYR B 1 119 ? -10.5 4.598 10.805 1 96.56 119 TYR B CA 1
ATOM 4696 C C . TYR B 1 119 ? -9.688 3.379 10.398 1 96.56 119 TYR B C 1
ATOM 4698 O O . TYR B 1 119 ? -9.789 2.318 11.023 1 96.56 119 TYR B O 1
ATOM 4706 N N . GLU B 1 120 ? -8.922 3.559 9.344 1 94.56 120 GLU B N 1
ATOM 4707 C CA . GLU B 1 120 ? -8.086 2.455 8.891 1 94.56 120 GLU B CA 1
ATOM 4708 C C . GLU B 1 120 ? -7.191 1.936 10.008 1 94.56 120 GLU B C 1
ATOM 4710 O O . GLU B 1 120 ? -7.062 0.724 10.195 1 94.56 120 GLU B O 1
ATOM 4715 N N . LEU B 1 121 ? -6.574 2.848 10.711 1 95.06 121 LEU B N 1
ATOM 4716 C CA . LEU B 1 121 ? -5.703 2.49 11.828 1 95.06 121 LEU B CA 1
ATOM 4717 C C . LEU B 1 121 ? -6.453 1.64 12.844 1 95.06 121 LEU B C 1
ATOM 4719 O O . LEU B 1 121 ? -5.914 0.651 13.352 1 95.06 121 LEU B O 1
ATOM 4723 N N . SER B 1 122 ? -7.645 1.959 13.148 1 94.88 122 SER B N 1
ATOM 4724 C CA . SER B 1 122 ? -8.438 1.271 14.164 1 94.88 122 SER B CA 1
ATOM 4725 C C . SER B 1 122 ? -8.781 -0.147 13.727 1 94.88 122 SER B C 1
ATOM 4727 O O . SER B 1 122 ? -9.102 -0.999 14.562 1 94.88 122 SER B O 1
ATOM 4729 N N . ARG B 1 123 ? -8.773 -0.375 12.453 1 91.25 123 ARG B N 1
ATOM 4730 C CA . ARG B 1 123 ? -9.109 -1.698 11.938 1 91.25 123 ARG B CA 1
ATOM 4731 C C . ARG B 1 123 ? -7.867 -2.588 11.875 1 91.25 123 ARG B C 1
ATOM 4733 O O . ARG B 1 123 ? -7.98 -3.816 11.867 1 91.25 123 ARG B O 1
ATOM 4740 N N . LEU B 1 124 ? -6.754 -1.979 11.859 1 87.88 124 LEU B N 1
ATOM 4741 C CA . LEU B 1 124 ? -5.508 -2.721 11.695 1 87.88 124 LEU B CA 1
ATOM 4742 C C . LEU B 1 124 ? -4.879 -3.031 13.055 1 87.88 124 LEU B C 1
ATOM 4744 O O . LEU B 1 124 ? -4.176 -4.035 13.203 1 87.88 124 LEU B O 1
ATOM 4748 N N . TYR B 1 125 ? -5.129 -2.104 13.984 1 87.56 125 TYR B N 1
ATOM 4749 C CA . TYR B 1 125 ? -4.48 -2.232 15.289 1 87.56 125 TYR B CA 1
ATOM 4750 C C . TYR B 1 125 ? -5.48 -2.033 16.422 1 87.56 125 TYR B C 1
ATOM 4752 O O . TYR B 1 125 ? -6.48 -1.332 16.25 1 87.56 125 TYR B O 1
ATOM 4760 N N . SER B 1 126 ? -5.137 -2.701 17.5 1 89.75 126 SER B N 1
ATOM 4761 C CA . SER B 1 126 ? -5.883 -2.383 18.703 1 89.75 126 SER B CA 1
ATOM 4762 C C . SER B 1 126 ? -5.445 -1.042 19.297 1 89.75 126 SER B C 1
ATOM 4764 O O . SER B 1 126 ? -4.289 -0.877 19.688 1 89.75 126 SER B O 1
ATOM 4766 N N . LEU B 1 127 ? -6.344 -0.164 19.375 1 94.56 127 LEU B N 1
ATOM 4767 C CA . LEU B 1 127 ? -6.016 1.179 19.844 1 94.56 127 LEU B CA 1
ATOM 4768 C C . LEU B 1 127 ? -6.473 1.382 21.281 1 94.56 127 LEU B C 1
ATOM 4770 O O . LEU B 1 127 ? -7.512 0.853 21.688 1 94.56 127 LEU B O 1
ATOM 4774 N N . PRO B 1 128 ? -5.742 2.088 22.016 1 97.12 128 PRO B N 1
ATOM 4775 C CA . PRO B 1 128 ? -6.137 2.385 23.391 1 97.12 128 PRO B CA 1
ATOM 4776 C C . PRO B 1 128 ? -7.246 3.43 23.484 1 97.12 128 PRO B C 1
ATOM 4778 O O . PRO B 1 128 ? -7.488 4.156 22.516 1 97.12 128 PRO B O 1
ATOM 4781 N N . ASP B 1 129 ? -7.887 3.461 24.641 1 97.94 129 ASP B N 1
ATOM 4782 C CA . ASP B 1 129 ? -8.898 4.48 24.891 1 97.94 129 ASP B CA 1
ATOM 4783 C C . ASP B 1 129 ? -8.266 5.863 25.016 1 97.94 129 ASP B C 1
ATOM 4785 O O . ASP B 1 129 ? -7.336 6.055 25.812 1 97.94 129 ASP B O 1
ATOM 4789 N N . VAL B 1 130 ? -8.766 6.789 24.281 1 97.94 130 VAL B N 1
ATOM 4790 C CA . VAL B 1 130 ? -8.203 8.133 24.328 1 97.94 130 VAL B CA 1
ATOM 4791 C C . VAL B 1 130 ? -9.195 9.133 23.734 1 97.94 130 VAL B C 1
ATOM 4793 O O . VAL B 1 130 ? -10.031 8.766 22.906 1 97.94 130 VAL B O 1
ATOM 4796 N N . GLU B 1 131 ? -9.203 10.367 24.219 1 95.56 131 GLU B N 1
ATOM 4797 C CA . GLU B 1 131 ? -9.953 11.484 23.641 1 95.56 131 GLU B CA 1
ATOM 4798 C C . GLU B 1 131 ? -9.023 12.633 23.266 1 95.56 131 GLU B C 1
ATOM 4800 O O . GLU B 1 131 ? -8.07 12.93 23.984 1 95.56 131 GLU B O 1
ATOM 4805 N N . PHE B 1 132 ? -9.289 13.219 22.203 1 92.62 132 PHE B N 1
ATOM 4806 C CA . PHE B 1 132 ? -8.492 14.32 21.703 1 92.62 132 PHE B CA 1
ATOM 4807 C C . PHE B 1 132 ? -9.273 15.133 20.672 1 92.62 132 PHE B C 1
ATOM 4809 O O . PHE B 1 132 ? -10.422 14.805 20.359 1 92.62 132 PHE B O 1
ATOM 4816 N N . ALA B 1 133 ? -8.672 16.203 20.234 1 88.12 133 ALA B N 1
ATOM 4817 C CA . ALA B 1 133 ? -9.258 17.031 19.188 1 88.12 133 ALA B CA 1
ATOM 4818 C C . ALA B 1 133 ? -8.344 17.125 17.969 1 88.12 133 ALA B C 1
ATOM 4820 O O . ALA B 1 133 ? -7.141 16.875 18.062 1 88.12 133 ALA B O 1
ATOM 4821 N N . TYR B 1 134 ? -8.938 17.375 16.797 1 88.94 134 TYR B N 1
ATOM 4822 C CA . TYR B 1 134 ? -8.18 17.547 15.57 1 88.94 134 TYR B CA 1
ATOM 4823 C C . TYR B 1 134 ? -8.586 18.828 14.859 1 88.94 134 TYR B C 1
ATOM 4825 O O . TYR B 1 134 ? -9.773 19.141 14.75 1 88.94 134 TYR B O 1
ATOM 4833 N N . ASN B 1 135 ? -7.609 19.562 14.492 1 83.44 135 ASN B N 1
ATOM 4834 C CA . ASN B 1 135 ? -7.785 20.75 13.664 1 83.44 135 ASN B CA 1
ATOM 4835 C C . ASN B 1 135 ? -7.156 20.562 12.289 1 83.44 135 ASN B C 1
ATOM 4837 O O . ASN B 1 135 ? -5.938 20.406 12.172 1 83.44 135 ASN B O 1
ATOM 4841 N N . GLY B 1 136 ? -7.957 20.625 11.188 1 80.06 136 GLY B N 1
ATOM 4842 C CA . GLY B 1 136 ? -7.473 20.375 9.836 1 80.06 136 GLY B CA 1
ATOM 4843 C C . GLY B 1 136 ? -7.062 21.656 9.117 1 80.06 136 GLY B C 1
ATOM 4844 O O . GLY B 1 136 ? -6.789 21.625 7.914 1 80.06 136 GLY B O 1
ATOM 4845 N N . GLU B 1 137 ? -6.973 22.75 9.828 1 74.5 137 GLU B N 1
ATOM 4846 C CA . GLU B 1 137 ? -6.625 24.016 9.188 1 74.5 137 GLU B CA 1
ATOM 4847 C C . GLU B 1 137 ? -5.113 24.203 9.109 1 74.5 137 GLU B C 1
ATOM 4849 O O . GLU B 1 137 ? -4.363 23.531 9.828 1 74.5 137 GLU B O 1
ATOM 4854 N N . ASP B 1 138 ? -4.719 25.094 8.211 1 67.75 138 ASP B N 1
ATOM 4855 C CA . ASP B 1 138 ? -3.307 25.391 7.98 1 67.75 138 ASP B CA 1
ATOM 4856 C C . ASP B 1 138 ? -2.66 25.984 9.234 1 67.75 138 ASP B C 1
ATOM 4858 O O . ASP B 1 138 ? -1.452 25.844 9.438 1 67.75 138 ASP B O 1
ATOM 4862 N N . ASP B 1 139 ? -3.439 26.797 9.914 1 59.38 139 ASP B N 1
ATOM 4863 C CA . ASP B 1 139 ? -2.855 27.516 11.047 1 59.38 139 ASP B CA 1
ATOM 4864 C C . ASP B 1 139 ? -3.529 27.109 12.359 1 59.38 139 ASP B C 1
ATOM 4866 O O . ASP B 1 139 ? -4.211 27.922 12.984 1 59.38 139 ASP B O 1
ATOM 4870 N N . ALA B 1 140 ? -3.492 25.719 12.672 1 55.69 140 ALA B N 1
ATOM 4871 C CA . ALA B 1 140 ? -4.102 25.25 13.914 1 55.69 140 ALA B CA 1
ATOM 4872 C C . ALA B 1 140 ? -3.588 26.047 15.109 1 55.69 140 ALA B C 1
ATOM 4874 O O . ALA B 1 140 ? -4.152 25.984 16.203 1 55.69 140 ALA B O 1
ATOM 4875 N N . ILE B 1 141 ? -2.396 26.812 14.969 1 53.16 141 ILE B N 1
ATOM 4876 C CA . ILE B 1 141 ? -1.531 27.469 15.938 1 53.16 141 ILE B CA 1
ATOM 4877 C C . ILE B 1 141 ? -2.355 28.438 16.797 1 53.16 141 ILE B C 1
ATOM 4879 O O . ILE B 1 141 ? -2.205 28.469 18.016 1 53.16 141 ILE B O 1
ATOM 4883 N N . ALA B 1 142 ? -2.893 29.375 15.93 1 49.59 142 ALA B N 1
ATOM 4884 C CA . ALA B 1 142 ? -3.162 30.688 16.516 1 49.59 142 ALA B CA 1
ATOM 4885 C C . ALA B 1 142 ? -4.168 30.594 17.656 1 49.59 142 ALA B C 1
ATOM 4887 O O . ALA B 1 142 ? -4.148 31.406 18.578 1 49.59 142 ALA B O 1
ATOM 4888 N N . LEU B 1 143 ? -4.746 29.484 17.609 1 50.03 143 LEU B N 1
ATOM 4889 C CA . LEU B 1 143 ? -5.855 29.484 18.562 1 50.03 143 LEU B CA 1
ATOM 4890 C C . LEU B 1 143 ? -5.406 28.969 19.922 1 50.03 143 LEU B C 1
ATOM 4892 O O . LEU B 1 143 ? -6.027 29.281 20.953 1 50.03 143 LEU B O 1
ATOM 4896 N N . PHE B 1 144 ? -4.211 28.266 19.938 1 53.38 144 PHE B N 1
ATOM 4897 C CA . PHE B 1 144 ? -4.066 27.547 21.203 1 53.38 144 PHE B CA 1
ATOM 4898 C C . PHE B 1 144 ? -2.639 27.656 21.734 1 53.38 144 PHE B C 1
ATOM 4900 O O . PHE B 1 144 ? -2.119 26.719 22.328 1 53.38 144 PHE B O 1
ATOM 4907 N N . ASP B 1 145 ? -2.049 28.844 21.484 1 54.78 145 ASP B N 1
ATOM 4908 C CA . ASP B 1 145 ? -0.737 28.984 22.109 1 54.78 145 ASP B CA 1
ATOM 4909 C C . ASP B 1 145 ? -0.867 29.234 23.609 1 54.78 145 ASP B C 1
ATOM 4911 O O . ASP B 1 145 ? -1.193 30.344 24.031 1 54.78 145 ASP B O 1
ATOM 4915 N N . PHE B 1 146 ? -0.814 28.141 24.391 1 54.25 146 PHE B N 1
ATOM 4916 C CA . PHE B 1 146 ? -1.042 28.25 25.828 1 54.25 146 PHE B CA 1
ATOM 4917 C C . PHE B 1 146 ? 0.2 28.781 26.531 1 54.25 146 PHE B C 1
ATOM 4919 O O . PHE B 1 146 ? 0.123 29.25 27.672 1 54.25 146 PHE B O 1
ATOM 4926 N N . LYS B 1 147 ? 1.254 28.688 25.781 1 55.44 147 LYS B N 1
ATOM 4927 C CA . LYS B 1 147 ? 2.463 29.125 26.469 1 55.44 147 LYS B CA 1
ATOM 4928 C C . LYS B 1 147 ? 2.588 30.656 26.422 1 55.44 147 LYS B C 1
ATOM 4930 O O . LYS B 1 147 ? 2.998 31.266 27.406 1 55.44 147 LYS B O 1
ATOM 4935 N N . ASP B 1 148 ? 2.328 31.234 25.266 1 56.28 148 ASP B N 1
ATOM 4936 C CA . ASP B 1 148 ? 2.389 32.688 25.156 1 56.28 148 ASP B CA 1
ATOM 4937 C C . ASP B 1 148 ? 1.047 33.25 24.703 1 56.28 148 ASP B C 1
ATOM 4939 O O . ASP B 1 148 ? 0.91 33.688 23.562 1 56.28 148 ASP B O 1
ATOM 4943 N N . ARG B 1 149 ? 0.142 33.125 25.609 1 56.44 149 ARG B N 1
ATOM 4944 C CA . ARG B 1 149 ? -1.247 33.5 25.359 1 56.44 149 ARG B CA 1
ATOM 4945 C C . ARG B 1 149 ? -1.357 34.938 24.922 1 56.44 149 ARG B C 1
ATOM 4947 O O . ARG B 1 149 ? -2.277 35.312 24.188 1 56.44 149 ARG B O 1
ATOM 4954 N N . GLU B 1 150 ? -0.487 35.688 25.5 1 56.09 150 GLU B N 1
ATOM 4955 C CA . GLU B 1 150 ? -0.585 37.125 25.281 1 56.09 150 GLU B CA 1
ATOM 4956 C C . GLU B 1 150 ? -0.36 37.469 23.797 1 56.09 150 GLU B C 1
ATOM 4958 O O . GLU B 1 150 ? -0.838 38.5 23.312 1 56.09 150 GLU B O 1
ATOM 4963 N N . LYS B 1 151 ? 0.167 36.562 23.109 1 52.72 151 LYS B N 1
ATOM 4964 C CA . LYS B 1 151 ? 0.506 36.875 21.719 1 52.72 151 LYS B CA 1
ATOM 4965 C C . LYS B 1 151 ? -0.568 36.344 20.766 1 52.72 151 LYS B C 1
ATOM 4967 O O . LYS B 1 151 ? -0.513 36.594 19.562 1 52.72 151 LYS B O 1
ATOM 4972 N N . LEU B 1 152 ? -1.507 35.688 21.344 1 54.91 152 LEU B N 1
ATOM 4973 C CA . LEU B 1 152 ? -2.543 35.125 20.484 1 54.91 152 LEU B CA 1
ATOM 4974 C C . LEU B 1 152 ? -3.566 36.188 20.094 1 54.91 152 LEU B C 1
ATOM 4976 O O . LEU B 1 152 ? -4.008 36.969 20.938 1 54.91 152 LEU B O 1
ATOM 4980 N N . GLN B 1 153 ? -3.641 36.312 18.812 1 48.72 153 GLN B N 1
ATOM 4981 C CA . GLN B 1 153 ? -4.688 37.219 18.344 1 48.72 153 GLN B CA 1
ATOM 4982 C C . GLN B 1 153 ? -6.07 36.719 18.766 1 48.72 153 GLN B C 1
ATOM 4984 O O . GLN B 1 153 ? -6.961 37.5 19.047 1 48.72 153 GLN B O 1
ATOM 4989 N N . THR B 1 154 ? -6.207 35.438 18.672 1 48.03 154 THR B N 1
ATOM 4990 C CA . THR B 1 154 ? -7.477 34.844 19.094 1 48.03 154 THR B CA 1
ATOM 4991 C C . THR B 1 154 ? -7.312 34.062 20.406 1 48.03 154 THR B C 1
ATOM 4993 O O . THR B 1 154 ? -6.445 33.188 20.5 1 48.03 154 THR B O 1
ATOM 4996 N N . ARG B 1 155 ? -7.754 34.781 21.5 1 48.12 155 ARG B N 1
ATOM 4997 C CA . ARG B 1 155 ? -7.629 34.219 22.828 1 48.12 155 ARG B CA 1
ATOM 4998 C C . ARG B 1 155 ? -8.648 33.125 23.047 1 48.12 155 ARG B C 1
ATOM 5000 O O . ARG B 1 155 ? -9.852 33.312 22.859 1 48.12 155 ARG B O 1
ATOM 5007 N N . PHE B 1 156 ? -8.164 31.875 22.953 1 53.25 156 PHE B N 1
ATOM 5008 C CA . PHE B 1 156 ? -9.016 30.781 23.406 1 53.25 156 PHE B CA 1
ATOM 5009 C C . PHE B 1 156 ? -9.172 30.812 24.922 1 53.25 156 PHE B C 1
ATOM 5011 O O . PHE B 1 156 ? -8.172 30.844 25.656 1 53.25 156 PHE B O 1
ATOM 5018 N N . HIS B 1 157 ? -10.375 31.266 25.359 1 52.91 157 HIS B N 1
ATOM 5019 C CA . HIS B 1 157 ? -10.641 31.375 26.781 1 52.91 157 HIS B CA 1
ATOM 5020 C C . HIS B 1 157 ? -10.641 30 27.453 1 52.91 157 HIS B C 1
ATOM 5022 O O . HIS B 1 157 ? -10.602 29.906 28.688 1 52.91 157 HIS B O 1
ATOM 5028 N N . GLY B 1 158 ? -10.547 28.938 26.641 1 60.69 158 GLY B N 1
ATOM 5029 C CA . GLY B 1 158 ? -10.586 27.656 27.312 1 60.69 158 GLY B CA 1
ATOM 5030 C C . GLY B 1 158 ? -9.211 27.141 27.688 1 60.69 158 GLY B C 1
ATOM 5031 O O . GLY B 1 158 ? -8.195 27.766 27.344 1 60.69 158 GLY B O 1
ATOM 5032 N N . GLY B 1 159 ? -9.141 26.172 28.703 1 67.25 159 GLY B N 1
ATOM 5033 C CA . GLY B 1 159 ? -7.891 25.547 29.094 1 67.25 159 GLY B CA 1
ATOM 5034 C C . GLY B 1 159 ? -7.273 24.703 27.984 1 67.25 159 GLY B C 1
ATOM 5035 O O . GLY B 1 159 ? -7.871 24.547 26.906 1 67.25 159 GLY B O 1
ATOM 5036 N N . PRO B 1 160 ? -6.102 24.344 28.156 1 76.44 160 PRO B N 1
ATOM 5037 C CA . PRO B 1 160 ? -5.395 23.531 27.156 1 76.44 160 PRO B CA 1
ATOM 5038 C C . PRO B 1 160 ? -6 22.141 26.984 1 76.44 160 PRO B C 1
ATOM 5040 O O . PRO B 1 160 ? -6.562 21.594 27.922 1 76.44 160 PRO B O 1
ATOM 5043 N N . PHE B 1 161 ? -6.055 21.625 25.875 1 83.88 161 PHE B N 1
ATOM 5044 C CA . PHE B 1 161 ? -6.484 20.281 25.547 1 83.88 161 PHE B CA 1
ATOM 5045 C C . PHE B 1 161 ? -5.613 19.688 24.438 1 83.88 161 PHE B C 1
ATOM 5047 O O . PHE B 1 161 ? -4.957 20.422 23.703 1 83.88 161 PHE B O 1
ATOM 5054 N N . PRO B 1 162 ? -5.559 18.406 24.391 1 90.12 162 PRO B N 1
ATOM 5055 C CA . PRO B 1 162 ? -4.766 17.797 23.328 1 90.12 162 PRO B CA 1
ATOM 5056 C C . PRO B 1 162 ? -5.367 18.047 21.938 1 90.12 162 PRO B C 1
ATOM 5058 O O . PRO B 1 162 ? -6.41 17.469 21.609 1 90.12 162 PRO B O 1
ATOM 5061 N N . LEU B 1 163 ? -4.66 18.812 21.188 1 88.31 163 LEU B N 1
ATOM 5062 C CA . LEU B 1 163 ? -5.074 19.172 19.844 1 88.31 163 LEU B CA 1
ATOM 5063 C C . LEU B 1 163 ? -4.082 18.656 18.812 1 88.31 163 LEU B C 1
ATOM 5065 O O . LEU B 1 163 ? -2.914 19.031 18.812 1 88.31 163 LEU B O 1
ATOM 5069 N N . LEU B 1 164 ? -4.59 17.781 17.984 1 92.62 164 LEU B N 1
ATOM 5070 C CA . LEU B 1 164 ? -3.781 17.281 16.875 1 92.62 164 LEU B CA 1
ATOM 5071 C C . LEU B 1 164 ? -3.928 18.203 15.656 1 92.62 164 LEU B C 1
ATOM 5073 O O . LEU B 1 164 ? -5.012 18.719 15.391 1 92.62 164 LEU B O 1
ATOM 5077 N N . ALA B 1 165 ? -2.84 18.406 14.953 1 90.44 165 ALA B N 1
ATOM 5078 C CA . ALA B 1 165 ? -2.816 19.25 13.758 1 90.44 165 ALA B CA 1
ATOM 5079 C C . ALA B 1 165 ? -1.711 18.812 12.805 1 90.44 165 ALA B C 1
ATOM 5081 O O . ALA B 1 165 ? -0.728 18.203 13.219 1 90.44 165 ALA B O 1
ATOM 5082 N N . TRP B 1 166 ? -1.882 19.172 11.523 1 91.94 166 TRP B N 1
ATOM 5083 C CA . TRP B 1 166 ? -0.885 18.719 10.562 1 91.94 166 TRP B CA 1
ATOM 5084 C C . TRP B 1 166 ? 0.23 19.75 10.414 1 91.94 166 TRP B C 1
ATOM 5086 O O . TRP B 1 166 ? 1.282 19.469 9.836 1 91.94 166 TRP B O 1
ATOM 5096 N N . ALA B 1 167 ? 0.04 20.938 10.906 1 89.12 167 ALA B N 1
ATOM 5097 C CA . ALA B 1 167 ? 1.041 22 10.906 1 89.12 167 ALA B CA 1
ATOM 5098 C C . ALA B 1 167 ? 0.91 22.875 12.148 1 89.12 167 ALA B C 1
ATOM 5100 O O . ALA B 1 167 ? -0.197 23.094 12.648 1 89.12 167 ALA B O 1
ATOM 5101 N N . LYS B 1 168 ? 2.076 23.375 12.617 1 84.56 168 LYS B N 1
ATOM 5102 C CA . LYS B 1 168 ? 2.016 24.234 13.789 1 84.56 168 LYS B CA 1
ATOM 5103 C C . LYS B 1 168 ? 3.186 25.219 13.812 1 84.56 168 LYS B C 1
ATOM 5105 O O . LYS B 1 168 ? 4.227 24.969 13.203 1 84.56 168 LYS B O 1
ATOM 5110 N N . SER B 1 169 ? 2.986 26.25 14.547 1 79.31 169 SER B N 1
ATOM 5111 C CA . SER B 1 169 ? 4.09 27.156 14.852 1 79.31 169 SER B CA 1
ATOM 5112 C C . SER B 1 169 ? 4.977 26.609 15.961 1 79.31 169 SER B C 1
ATOM 5114 O O . SER B 1 169 ? 4.551 25.734 16.719 1 79.31 169 SER B O 1
ATOM 5116 N N . PRO B 1 170 ? 6.18 27.094 16.047 1 77.25 170 PRO B N 1
ATOM 5117 C CA . PRO B 1 170 ? 7.086 26.594 17.078 1 77.25 170 PRO B CA 1
ATOM 5118 C C . PRO B 1 170 ? 6.551 26.812 18.484 1 77.25 170 PRO B C 1
ATOM 5120 O O . PRO B 1 170 ? 6.949 26.109 19.422 1 77.25 170 PRO B O 1
ATOM 5123 N N . VAL B 1 171 ? 5.641 27.719 18.656 1 75.69 171 VAL B N 1
ATOM 5124 C CA . VAL B 1 171 ? 5.18 28.062 20 1 75.69 171 VAL B CA 1
ATOM 5125 C C . VAL B 1 171 ? 3.855 27.375 20.281 1 75.69 171 VAL B C 1
ATOM 5127 O O . VAL B 1 171 ? 3.344 27.438 21.406 1 75.69 171 VAL B O 1
ATOM 5130 N N . SER B 1 172 ? 3.332 26.719 19.281 1 80.06 172 SER B N 1
ATOM 5131 C CA . SER B 1 172 ? 2.037 26.062 19.438 1 80.06 172 SER B CA 1
ATOM 5132 C C . SER B 1 172 ? 2.164 24.781 20.25 1 80.06 172 SER B C 1
ATOM 5134 O O . SER B 1 172 ? 3.129 24.031 20.078 1 80.06 172 SER B O 1
ATOM 5136 N N . SER B 1 173 ? 1.17 24.516 21.062 1 82.81 173 SER B N 1
ATOM 5137 C CA . SER B 1 173 ? 1.122 23.281 21.844 1 82.81 173 SER B CA 1
ATOM 5138 C C . SER B 1 173 ? 0.465 22.156 21.047 1 82.81 173 SER B C 1
ATOM 5140 O O . SER B 1 173 ? 0.279 21.062 21.578 1 82.81 173 SER B O 1
ATOM 5142 N N . ALA B 1 174 ? 0.128 22.469 19.844 1 87.38 174 ALA B N 1
ATOM 5143 C CA . ALA B 1 174 ? -0.495 21.438 19.016 1 87.38 174 ALA B CA 1
ATOM 5144 C C . ALA B 1 174 ? 0.428 20.234 18.859 1 87.38 174 ALA B C 1
ATOM 5146 O O . ALA B 1 174 ? 1.645 20.344 19.031 1 87.38 174 ALA B O 1
ATOM 5147 N N . ILE B 1 175 ? -0.194 19.141 18.688 1 93.56 175 ILE B N 1
ATOM 5148 C CA . ILE B 1 175 ? 0.509 17.875 18.484 1 93.56 175 ILE B CA 1
ATOM 5149 C C . ILE B 1 175 ? 0.471 17.484 17.016 1 93.56 175 ILE B C 1
ATOM 5151 O O . ILE B 1 175 ? -0.606 17.328 16.438 1 93.56 175 ILE B O 1
ATOM 5155 N N . LEU B 1 176 ? 1.596 17.266 16.438 1 95.31 176 LEU B N 1
ATOM 5156 C CA . LEU B 1 176 ? 1.688 17.125 14.992 1 95.31 176 LEU B CA 1
ATOM 5157 C C . LEU B 1 176 ? 1.294 15.711 14.562 1 95.31 176 LEU B C 1
ATOM 5159 O O . LEU B 1 176 ? 1.671 14.727 15.211 1 95.31 176 LEU B O 1
ATOM 5163 N N . VAL B 1 177 ? 0.546 15.672 13.484 1 96.81 177 VAL B N 1
ATOM 5164 C CA . VAL B 1 177 ? 0.205 14.438 12.797 1 96.81 177 VAL B CA 1
ATOM 5165 C C . VAL B 1 177 ? 0.433 14.602 11.297 1 96.81 177 VAL B C 1
ATOM 5167 O O . VAL B 1 177 ? 0.585 15.719 10.805 1 96.81 177 VAL B O 1
ATOM 5170 N N . PRO B 1 178 ? 0.487 13.492 10.523 1 96.25 178 PRO B N 1
ATOM 5171 C CA . PRO B 1 178 ? 0.632 13.602 9.07 1 96.25 178 PRO B CA 1
ATOM 5172 C C . PRO B 1 178 ? -0.539 14.336 8.414 1 96.25 178 PRO B C 1
ATOM 5174 O O . PRO B 1 178 ? -1.688 14.164 8.828 1 96.25 178 PRO B O 1
ATOM 5177 N N . ASP B 1 179 ? -0.236 15.133 7.387 1 93.44 179 ASP B N 1
ATOM 5178 C CA . ASP B 1 179 ? -1.273 15.734 6.555 1 93.44 179 ASP B CA 1
ATOM 5179 C C . ASP B 1 179 ? -1.884 14.703 5.609 1 93.44 179 ASP B C 1
ATOM 5181 O O . ASP B 1 179 ? -1.527 14.648 4.43 1 93.44 179 ASP B O 1
ATOM 5185 N N . SER B 1 180 ? -2.887 14.055 6.008 1 90.94 180 SER B N 1
ATOM 5186 C CA . SER B 1 180 ? -3.49 12.961 5.25 1 90.94 180 SER B CA 1
ATOM 5187 C C . SER B 1 180 ? -4.125 13.469 3.959 1 90.94 180 SER B C 1
ATOM 5189 O O . SER B 1 180 ? -4.328 12.695 3.016 1 90.94 180 SER B O 1
ATOM 5191 N N . GLY B 1 181 ? -4.465 14.711 3.926 1 88.44 181 GLY B N 1
ATOM 5192 C CA . GLY B 1 181 ? -4.93 15.281 2.67 1 88.44 181 GLY B CA 1
ATOM 5193 C C . GLY B 1 181 ? -3.902 15.203 1.56 1 88.44 181 GLY B C 1
ATOM 5194 O O . GLY B 1 181 ? -4.18 14.664 0.486 1 88.44 181 GLY B O 1
ATOM 5195 N N . ALA B 1 182 ? -2.729 15.609 1.874 1 89 182 ALA B N 1
ATOM 5196 C CA . ALA B 1 182 ? -1.633 15.625 0.908 1 89 182 ALA B CA 1
ATOM 5197 C C . ALA B 1 182 ? -1.098 14.219 0.667 1 89 182 ALA B C 1
ATOM 5199 O O . ALA B 1 182 ? -0.74 13.867 -0.461 1 89 182 ALA B O 1
ATOM 5200 N N . PHE B 1 183 ? -1.175 13.43 1.669 1 93.06 183 PHE B N 1
ATOM 5201 C CA . PHE B 1 183 ? -0.499 12.141 1.61 1 93.06 183 PHE B CA 1
ATOM 5202 C C . PHE B 1 183 ? -1.399 11.086 0.977 1 93.06 183 PHE B C 1
ATOM 5204 O O . PHE B 1 183 ? -0.913 10.133 0.362 1 93.06 183 PHE B O 1
ATOM 5211 N N . ARG B 1 184 ? -2.729 11.305 1.036 1 91.31 184 ARG B N 1
ATOM 5212 C CA . ARG B 1 184 ? -3.572 10.172 0.677 1 91.31 184 ARG B CA 1
ATOM 5213 C C . ARG B 1 184 ? -4.699 10.602 -0.256 1 91.31 184 ARG B C 1
ATOM 5215 O O . ARG B 1 184 ? -5.051 9.875 -1.187 1 91.31 184 ARG B O 1
ATOM 5222 N N . CYS B 1 185 ? -5.254 11.734 -0.052 1 89.69 185 CYS B N 1
ATOM 5223 C CA . CYS B 1 185 ? -6.566 12.016 -0.624 1 89.69 185 CYS B CA 1
ATOM 5224 C C . CYS B 1 185 ? -6.438 12.68 -1.988 1 89.69 185 CYS B C 1
ATOM 5226 O O . CYS B 1 185 ? -7.219 12.398 -2.9 1 89.69 185 CYS B O 1
ATOM 5228 N N . LEU B 1 186 ? -5.441 13.453 -2.162 1 84.06 186 LEU B N 1
ATOM 5229 C CA . LEU B 1 186 ? -5.27 14.172 -3.42 1 84.06 186 LEU B CA 1
ATOM 5230 C C . LEU B 1 186 ? -4.914 13.211 -4.551 1 84.06 186 LEU B C 1
ATOM 5232 O O . LEU B 1 186 ? -4.352 12.141 -4.309 1 84.06 186 LEU B O 1
ATOM 5236 N N . HIS B 1 187 ? -5.293 13.562 -5.773 1 77.94 187 HIS B N 1
ATOM 5237 C CA . HIS B 1 187 ? -4.973 12.742 -6.938 1 77.94 187 HIS B CA 1
ATOM 5238 C C . HIS B 1 187 ? -3.467 12.602 -7.117 1 77.94 187 HIS B C 1
ATOM 5240 O O . HIS B 1 187 ? -2.98 11.539 -7.516 1 77.94 187 HIS B O 1
ATOM 5246 N N . ASP B 1 188 ? -2.787 13.648 -6.809 1 85.25 188 ASP B N 1
ATOM 5247 C CA . ASP B 1 188 ? -1.33 13.633 -6.875 1 85.25 188 ASP B CA 1
ATOM 5248 C C . ASP B 1 188 ? -0.719 13.469 -5.484 1 85.25 188 ASP B C 1
ATOM 5250 O O . ASP B 1 188 ? 0.301 14.086 -5.172 1 85.25 188 ASP B O 1
ATOM 5254 N N . SER B 1 189 ? -1.452 12.672 -4.723 1 91.31 189 SER B N 1
ATOM 5255 C CA . SER B 1 189 ? -1.002 12.438 -3.354 1 91.31 189 SER B CA 1
ATOM 5256 C C . SER B 1 189 ? 0.308 11.664 -3.326 1 91.31 189 SER B C 1
ATOM 5258 O O . SER B 1 189 ? 0.666 11 -4.305 1 91.31 189 SER B O 1
ATOM 5260 N N . PHE B 1 190 ? 1.009 11.812 -2.223 1 95.31 190 PHE B N 1
ATOM 5261 C CA . PHE B 1 190 ? 2.242 11.07 -1.98 1 95.31 190 PHE B CA 1
ATOM 5262 C C . PHE B 1 190 ? 2.033 9.578 -2.221 1 95.31 190 PHE B C 1
ATOM 5264 O O . PHE B 1 190 ? 2.828 8.945 -2.916 1 95.31 190 PHE B O 1
ATOM 5271 N N . ASP B 1 191 ? 0.941 9.008 -1.683 1 93.06 191 ASP B N 1
ATOM 5272 C CA . ASP B 1 191 ? 0.667 7.578 -1.782 1 93.06 191 ASP B CA 1
ATOM 5273 C C . ASP B 1 191 ? 0.52 7.145 -3.24 1 93.06 191 ASP B C 1
ATOM 5275 O O . ASP B 1 191 ? 1.013 6.086 -3.631 1 93.06 191 ASP B O 1
ATOM 5279 N N . GLN B 1 192 ? -0.147 7.949 -4.027 1 89.5 192 GLN B N 1
ATOM 5280 C CA . GLN B 1 192 ? -0.333 7.641 -5.441 1 89.5 192 GLN B CA 1
ATOM 5281 C C . GLN B 1 192 ? 0.994 7.684 -6.195 1 89.5 192 GLN B C 1
ATOM 5283 O O . GLN B 1 192 ? 1.28 6.805 -7.012 1 89.5 192 GLN B O 1
ATOM 5288 N N . LEU B 1 193 ? 1.777 8.641 -5.895 1 92.31 193 LEU B N 1
ATOM 5289 C CA . LEU B 1 193 ? 3.045 8.797 -6.598 1 92.31 193 LEU B CA 1
ATOM 5290 C C . LEU B 1 193 ? 4.051 7.746 -6.145 1 92.31 193 LEU B C 1
ATOM 5292 O O . LEU B 1 193 ? 4.891 7.305 -6.934 1 92.31 193 LEU B O 1
ATOM 5296 N N . LEU B 1 194 ? 3.99 7.367 -4.898 1 93.38 194 LEU B N 1
ATOM 5297 C CA . LEU B 1 194 ? 4.871 6.316 -4.398 1 93.38 194 LEU B CA 1
ATOM 5298 C C . LEU B 1 194 ? 4.695 5.031 -5.203 1 93.38 194 LEU B C 1
ATOM 5300 O O . LEU B 1 194 ? 5.664 4.316 -5.461 1 93.38 194 LEU B O 1
ATOM 5304 N N . MET B 1 195 ? 3.51 4.781 -5.637 1 85.56 195 MET B N 1
ATOM 5305 C CA . MET B 1 195 ? 3.236 3.584 -6.422 1 85.56 195 MET B CA 1
ATOM 5306 C C . MET B 1 195 ? 3.881 3.678 -7.801 1 85.56 195 MET B C 1
ATOM 5308 O O . MET B 1 195 ? 3.994 2.674 -8.508 1 85.56 195 MET B O 1
ATOM 5312 N N . GLN B 1 196 ? 4.25 4.84 -8.18 1 87.12 196 GLN B N 1
ATOM 5313 C CA . GLN B 1 196 ? 4.871 5.07 -9.477 1 87.12 196 GLN B CA 1
ATOM 5314 C C . GLN B 1 196 ? 6.367 5.32 -9.336 1 87.12 196 GLN B C 1
ATOM 5316 O O . GLN B 1 196 ? 7 5.879 -10.234 1 87.12 196 GLN B O 1
ATOM 5321 N N . LEU B 1 197 ? 6.914 4.898 -8.289 1 91.94 197 LEU B N 1
ATOM 5322 C CA . LEU B 1 197 ? 8.305 5.191 -7.957 1 91.94 197 LEU B CA 1
ATOM 5323 C C . LEU B 1 197 ? 9.242 4.652 -9.031 1 91.94 197 LEU B C 1
ATOM 5325 O O . LEU B 1 197 ? 10.219 5.312 -9.398 1 91.94 197 LEU B O 1
ATOM 5329 N N . GLU B 1 198 ? 8.961 3.432 -9.547 1 88.69 198 GLU B N 1
ATOM 5330 C CA . GLU B 1 198 ? 9.828 2.852 -10.57 1 88.69 198 GLU B CA 1
ATOM 5331 C C . GLU B 1 198 ? 9.867 3.734 -11.812 1 88.69 198 GLU B C 1
ATOM 5333 O O . GLU B 1 198 ? 10.938 3.941 -12.398 1 88.69 198 GLU B O 1
ATOM 5338 N N . GLU B 1 199 ? 8.711 4.203 -12.172 1 86.06 199 GLU B N 1
ATOM 5339 C CA . GLU B 1 199 ? 8.648 5.102 -13.328 1 86.06 199 GLU B CA 1
ATOM 5340 C C . GLU B 1 199 ? 9.383 6.41 -13.047 1 86.06 199 GLU B C 1
ATOM 5342 O O . GLU B 1 199 ? 10.078 6.934 -13.922 1 86.06 199 GLU B O 1
ATOM 5347 N N . ILE B 1 200 ? 9.203 6.895 -11.867 1 90.62 200 ILE B N 1
ATOM 5348 C CA . ILE B 1 200 ? 9.875 8.125 -11.461 1 90.62 200 ILE B CA 1
ATOM 5349 C C . ILE B 1 200 ? 11.391 7.941 -11.547 1 90.62 200 ILE B C 1
ATOM 5351 O O . ILE B 1 200 ? 12.102 8.828 -12.031 1 90.62 200 ILE B O 1
ATOM 5355 N N . ARG B 1 201 ? 11.875 6.801 -11.266 1 90.62 201 ARG B N 1
ATOM 5356 C CA . ARG B 1 201 ? 13.312 6.543 -11.164 1 90.62 201 ARG B CA 1
ATOM 5357 C C . ARG B 1 201 ? 13.883 6.094 -12.5 1 90.62 201 ARG B C 1
ATOM 5359 O O . ARG B 1 201 ? 15.094 5.918 -12.633 1 90.62 201 ARG B O 1
ATOM 5366 N N . ARG B 1 202 ? 13.047 5.883 -13.406 1 86.94 202 ARG B N 1
ATOM 5367 C CA . ARG B 1 202 ? 13.516 5.477 -14.727 1 86.94 202 ARG B CA 1
ATOM 5368 C C . ARG B 1 202 ? 14.383 6.562 -15.359 1 86.94 202 ARG B C 1
ATOM 5370 O O . ARG B 1 202 ? 15.266 6.266 -16.172 1 86.94 202 ARG B O 1
ATOM 5377 N N . LEU B 1 203 ? 14.117 7.797 -15 1 89.56 203 LEU B N 1
ATOM 5378 C CA . LEU B 1 203 ? 14.945 8.898 -15.484 1 89.56 203 LEU B CA 1
ATOM 5379 C C . LEU B 1 203 ? 16.172 9.102 -14.602 1 89.56 203 LEU B C 1
ATOM 5381 O O . LEU B 1 203 ? 16.047 9.625 -13.484 1 89.56 203 LEU B O 1
ATOM 5385 N N . PRO B 1 204 ? 17.281 8.695 -15.062 1 89.69 204 PRO B N 1
ATOM 5386 C CA . PRO B 1 204 ? 18.484 8.844 -14.234 1 89.69 204 PRO B CA 1
ATOM 5387 C C . PRO B 1 204 ? 18.859 10.305 -13.992 1 89.69 204 PRO B C 1
ATOM 5389 O O . PRO B 1 204 ? 18.516 11.172 -14.805 1 89.69 204 PRO B O 1
ATOM 5392 N N . TRP B 1 205 ? 19.562 10.547 -12.93 1 93.44 205 TRP B N 1
ATOM 5393 C CA . TRP B 1 205 ? 19.984 11.883 -12.516 1 93.44 205 TRP B CA 1
ATOM 5394 C C . TRP B 1 205 ? 20.703 12.609 -13.648 1 93.44 205 TRP B C 1
ATOM 5396 O O . TRP B 1 205 ? 20.422 13.781 -13.922 1 93.44 205 TRP B O 1
ATOM 5406 N N . ALA B 1 206 ? 21.5 11.891 -14.344 1 90.88 206 ALA B N 1
ATOM 5407 C CA . ALA B 1 206 ? 22.359 12.469 -15.375 1 90.88 206 ALA B CA 1
ATOM 5408 C C . ALA B 1 206 ? 21.516 13.008 -16.531 1 90.88 206 ALA B C 1
ATOM 5410 O O . ALA B 1 206 ? 21.969 13.898 -17.266 1 90.88 206 ALA B O 1
ATOM 5411 N N . ASN B 1 207 ? 20.312 12.508 -16.719 1 91 207 ASN B N 1
ATOM 5412 C CA . ASN B 1 207 ? 19.469 12.891 -17.844 1 91 207 ASN B CA 1
ATOM 5413 C C . ASN B 1 207 ? 18.438 13.938 -17.453 1 91 207 ASN B C 1
ATOM 5415 O O . ASN B 1 207 ? 17.656 14.391 -18.281 1 91 207 ASN B O 1
ATOM 5419 N N . ARG B 1 208 ? 18.438 14.312 -16.234 1 89.56 208 ARG B N 1
ATOM 5420 C CA . ARG B 1 208 ? 17.5 15.32 -15.758 1 89.56 208 ARG B CA 1
ATOM 5421 C C . ARG B 1 208 ? 17.969 16.734 -16.109 1 89.56 208 ARG B C 1
ATOM 5423 O O . ARG B 1 208 ? 19.172 17 -16.125 1 89.56 208 ARG B O 1
ATOM 5430 N N . THR B 1 209 ? 17 17.531 -16.453 1 82.69 209 THR B N 1
ATOM 5431 C CA . THR B 1 209 ? 17.312 18.922 -16.766 1 82.69 209 THR B CA 1
ATOM 5432 C C . THR B 1 209 ? 17.703 19.672 -15.492 1 82.69 209 THR B C 1
ATOM 5434 O O . THR B 1 209 ? 17.016 19.594 -14.477 1 82.69 209 THR B O 1
ATOM 5437 N N . LYS B 1 210 ? 18.828 20.219 -15.547 1 70.25 210 LYS B N 1
ATOM 5438 C CA . LYS B 1 210 ? 19.359 20.875 -14.359 1 70.25 210 LYS B CA 1
ATOM 5439 C C . LYS B 1 210 ? 18.656 22.219 -14.109 1 70.25 210 LYS B C 1
ATOM 5441 O O . LYS B 1 210 ? 18.766 22.781 -13.023 1 70.25 210 LYS B O 1
ATOM 5446 N N . VAL B 1 211 ? 17.625 22.469 -14.969 1 60.34 211 VAL B N 1
ATOM 5447 C CA . VAL B 1 211 ? 17 23.781 -14.828 1 60.34 211 VAL B CA 1
ATOM 5448 C C . VAL B 1 211 ? 15.938 23.734 -13.734 1 60.34 211 VAL B C 1
ATOM 5450 O O . VAL B 1 211 ? 15.266 22.719 -13.562 1 60.34 211 VAL B O 1
ATOM 5453 N N . ARG B 1 212 ? 16.062 24.625 -12.797 1 55.91 212 ARG B N 1
ATOM 5454 C CA . ARG B 1 212 ? 15.156 24.688 -11.656 1 55.91 212 ARG B CA 1
ATOM 5455 C C . ARG B 1 212 ? 13.773 25.156 -12.086 1 55.91 212 ARG B C 1
ATOM 5457 O O . ARG B 1 212 ? 13.641 26.188 -12.742 1 55.91 212 ARG B O 1
ATOM 5464 N N . ARG B 1 213 ? 12.797 24.328 -12.312 1 54.03 213 ARG B N 1
ATOM 5465 C CA . ARG B 1 213 ? 11.422 24.797 -12.477 1 54.03 213 ARG B CA 1
ATOM 5466 C C . ARG B 1 213 ? 10.688 24.812 -11.141 1 54.03 213 ARG B C 1
ATOM 5468 O O . ARG B 1 213 ? 10.727 23.828 -10.391 1 54.03 213 ARG B O 1
ATOM 5475 N N . GLY B 1 214 ? 10.664 26.047 -10.414 1 53.41 214 GLY B N 1
ATOM 5476 C CA . GLY B 1 214 ? 9.789 26.141 -9.258 1 53.41 214 GLY B CA 1
ATOM 5477 C C . GLY B 1 214 ? 8.453 26.781 -9.57 1 53.41 214 GLY B C 1
ATOM 5478 O O . GLY B 1 214 ? 8.375 27.688 -10.398 1 53.41 214 GLY B O 1
ATOM 5479 N N . GLY B 1 215 ? 7.328 26.109 -9.773 1 50.69 215 GLY B N 1
ATOM 5480 C CA . GLY B 1 215 ? 6.047 26.781 -9.922 1 50.69 215 GLY B CA 1
ATOM 5481 C C . GLY B 1 215 ? 5.25 26.844 -8.633 1 50.69 215 GLY B C 1
ATOM 5482 O O . GLY B 1 215 ? 4.941 25.797 -8.047 1 50.69 215 GLY B O 1
ATOM 5483 N N . ASN B 1 216 ? 5.68 27.781 -7.629 1 50.03 216 ASN B N 1
ATOM 5484 C CA . ASN B 1 216 ? 4.863 27.859 -6.422 1 50.03 216 ASN B CA 1
ATOM 5485 C C . ASN B 1 216 ? 3.77 28.906 -6.555 1 50.03 216 ASN B C 1
ATOM 5487 O O . ASN B 1 216 ? 3.971 29.953 -7.195 1 50.03 216 ASN B O 1
ATOM 5491 N N . LYS B 1 217 ? 2.496 28.422 -6.398 1 49.38 217 LYS B N 1
ATOM 5492 C CA . LYS B 1 217 ? 1.385 29.359 -6.301 1 49.38 217 LYS B CA 1
ATOM 5493 C C . LYS B 1 217 ? 1.674 30.453 -5.273 1 49.38 217 LYS B C 1
ATOM 5495 O O . LYS B 1 217 ? 2.615 30.344 -4.488 1 49.38 217 LYS B O 1
ATOM 5500 N N . PHE B 1 218 ? 0.609 31.453 -5.199 1 45.34 218 PHE B N 1
ATOM 5501 C CA . PHE B 1 218 ? 0.561 32.719 -4.465 1 45.34 218 PHE B CA 1
ATOM 5502 C C . PHE B 1 218 ? 0.678 32.469 -2.965 1 45.34 218 PHE B C 1
ATOM 5504 O O . PHE B 1 218 ? 0.292 31.422 -2.469 1 45.34 218 PHE B O 1
ATOM 5511 N N . CYS B 1 219 ? 1.698 33.281 -2.477 1 46.72 219 CYS B N 1
ATOM 5512 C CA . CYS B 1 219 ? 1.592 33.469 -1.034 1 46.72 219 CYS B CA 1
ATOM 5513 C C . CYS B 1 219 ? 0.157 33.781 -0.629 1 46.72 219 CYS B C 1
ATOM 5515 O O . CYS B 1 219 ? -0.592 34.375 -1.401 1 46.72 219 CYS B O 1
ATOM 5517 N N . ALA B 1 220 ? -0.448 33.062 0.213 1 43.97 220 ALA B N 1
ATOM 5518 C CA . ALA B 1 220 ? -1.802 33.375 0.669 1 43.97 220 ALA B CA 1
ATOM 5519 C C . ALA B 1 220 ? -2.082 34.875 0.59 1 43.97 220 ALA B C 1
ATOM 5521 O O . ALA B 1 220 ? -1.238 35.688 0.964 1 43.97 220 ALA B O 1
ATOM 5522 N N . PRO B 1 221 ? -3.127 35.188 -0.139 1 41.31 221 PRO B N 1
ATOM 5523 C CA . PRO B 1 221 ? -3.521 36.562 -0.32 1 41.31 221 PRO B CA 1
ATOM 5524 C C . PRO B 1 221 ? -3.43 37.375 0.972 1 41.31 221 PRO B C 1
ATOM 5526 O O . PRO B 1 221 ? -3.131 38.594 0.935 1 41.31 221 PRO B O 1
ATOM 5529 N N . TYR B 1 222 ? -3.945 36.75 1.965 1 41.47 222 TYR B N 1
ATOM 5530 C CA . TYR B 1 222 ? -3.977 37.594 3.168 1 41.47 222 TYR B CA 1
ATOM 5531 C C . TYR B 1 222 ? -2.594 38.125 3.486 1 41.47 222 TYR B C 1
ATOM 5533 O O . TYR B 1 222 ? -2.473 39.188 4.109 1 41.47 222 TYR B O 1
ATOM 5541 N N . GLN B 1 223 ? -1.677 37.344 3.244 1 44.53 223 GLN B N 1
ATOM 5542 C CA . GLN B 1 223 ? -0.324 37.844 3.492 1 44.53 223 GLN B CA 1
ATOM 5543 C C . GLN B 1 223 ? 0.029 38.969 2.549 1 44.53 223 GLN B C 1
ATOM 5545 O O . GLN B 1 223 ? 0.751 39.906 2.93 1 44.53 223 GLN B O 1
ATOM 5550 N N . LEU B 1 224 ? -0.458 38.719 1.287 1 42.72 224 LEU B N 1
ATOM 5551 C CA . LEU B 1 224 ? -0.244 39.844 0.371 1 42.72 224 LEU B CA 1
ATOM 5552 C C . LEU B 1 224 ? -1.005 41.094 0.835 1 42.72 224 LEU B C 1
ATOM 5554 O O . LEU B 1 224 ? -0.518 42.188 0.688 1 42.72 224 LEU B O 1
ATOM 5558 N N . LEU B 1 225 ? -2.234 40.781 1.31 1 38.81 225 LEU B N 1
ATOM 5559 C CA . LEU B 1 225 ? -3.078 41.938 1.585 1 38.81 225 LEU B CA 1
ATOM 5560 C C . LEU B 1 225 ? -2.916 42.406 3.031 1 38.81 225 LEU B C 1
ATOM 5562 O O . LEU B 1 225 ? -3.207 43.562 3.357 1 38.81 225 LEU B O 1
ATOM 5566 N N . GLY B 1 226 ? -2.803 41.469 4.074 1 43.84 226 GLY B N 1
ATOM 5567 C CA . GLY B 1 226 ? -3.1 41.844 5.445 1 43.84 226 GLY B CA 1
ATOM 5568 C C . GLY B 1 226 ? -1.865 42.25 6.23 1 43.84 226 GLY B C 1
ATOM 5569 O O . GLY B 1 226 ? -1.843 42.156 7.457 1 43.84 226 GLY B O 1
ATOM 5570 N N . GLY B 1 227 ? -0.908 42.781 5.73 1 47.16 227 GLY B N 1
ATOM 5571 C CA . GLY B 1 227 ? 0.186 43.438 6.43 1 47.16 227 GLY B CA 1
ATOM 5572 C C . GLY B 1 227 ? 1.224 42.469 6.961 1 47.16 227 GLY B C 1
ATOM 5573 O O . GLY B 1 227 ? 2.035 42.812 7.82 1 47.16 227 GLY B O 1
ATOM 5574 N N . GLY B 1 228 ? 1.319 41.188 6.434 1 50.69 228 GLY B N 1
ATOM 5575 C CA . GLY B 1 228 ? 2.473 40.312 6.668 1 50.69 228 GLY B CA 1
ATOM 5576 C C . GLY B 1 228 ? 2.379 39.531 7.961 1 50.69 228 GLY B C 1
ATOM 5577 O O . GLY B 1 228 ? 3.396 39.094 8.5 1 50.69 228 GLY B O 1
ATOM 5578 N N . ARG B 1 229 ? 1.333 39.625 8.797 1 53.09 229 ARG B N 1
ATOM 5579 C CA . ARG B 1 229 ? 1.327 38.938 10.078 1 53.09 229 ARG B CA 1
ATOM 5580 C C . ARG B 1 229 ? 0.325 37.781 10.062 1 53.09 229 ARG B C 1
ATOM 5582 O O . ARG B 1 229 ? -0.738 37.875 9.453 1 53.09 229 ARG B O 1
ATOM 5589 N N . LEU B 1 230 ? 0.73 36.625 10.586 1 55.69 230 LEU B N 1
ATOM 5590 C CA . LEU B 1 230 ? -0.137 35.469 10.805 1 55.69 230 LEU B CA 1
ATOM 5591 C C . LEU B 1 230 ? -1.192 35.781 11.859 1 55.69 230 LEU B C 1
ATOM 5593 O O . LEU B 1 230 ? -1.041 36.719 12.641 1 55.69 230 LEU B O 1
ATOM 5597 N N . PRO B 1 231 ? -2.254 35.094 11.75 1 54.72 231 PRO B N 1
ATOM 5598 C CA . PRO B 1 231 ? -3.244 35.281 12.812 1 54.72 231 PRO B CA 1
ATOM 5599 C C . PRO B 1 231 ? -2.639 35.188 14.211 1 54.72 231 PRO B C 1
ATOM 5601 O O . PRO B 1 231 ? -3.152 35.812 15.148 1 54.72 231 PRO B O 1
ATOM 5604 N N . SER B 1 232 ? -1.561 34.562 14.32 1 52.88 232 SER B N 1
ATOM 5605 C CA . SER B 1 232 ? -0.857 34.438 15.594 1 52.88 232 SER B CA 1
ATOM 5606 C C . SER B 1 232 ? -0.115 35.719 15.938 1 52.88 232 SER B C 1
ATOM 5608 O O . SER B 1 232 ? 0.306 35.938 17.078 1 52.88 232 SER B O 1
ATOM 5610 N N . GLY B 1 233 ? -0.054 36.688 15.008 1 55.25 233 GLY B N 1
ATOM 5611 C CA . GLY B 1 233 ? 0.669 37.938 15.188 1 55.25 233 GLY B CA 1
ATOM 5612 C C . GLY B 1 233 ? 2.098 37.875 14.68 1 55.25 233 GLY B C 1
ATOM 5613 O O . GLY B 1 233 ? 2.762 38.906 14.555 1 55.25 233 GLY B O 1
ATOM 5614 N N . GLU B 1 234 ? 2.471 36.688 14.414 1 58.84 234 GLU B N 1
ATOM 5615 C CA . GLU B 1 234 ? 3.861 36.531 13.992 1 58.84 234 GLU B CA 1
ATOM 5616 C C . GLU B 1 234 ? 4.059 37 12.555 1 58.84 234 GLU B C 1
ATOM 5618 O O . GLU B 1 234 ? 3.139 36.938 11.742 1 58.84 234 GLU B O 1
ATOM 5623 N N . ALA B 1 235 ? 5.199 37.625 12.43 1 58.94 235 ALA B N 1
ATOM 5624 C CA . ALA B 1 235 ? 5.539 38.031 11.07 1 58.94 235 ALA B CA 1
ATOM 5625 C C . ALA B 1 235 ? 5.754 36.812 10.172 1 58.94 235 ALA B C 1
ATOM 5627 O O . ALA B 1 235 ? 6.34 35.812 10.609 1 58.94 235 ALA B O 1
ATOM 5628 N N . PHE B 1 236 ? 4.984 36.75 9.18 1 61.03 236 PHE B N 1
ATOM 5629 C CA . PHE B 1 236 ? 5.191 35.688 8.203 1 61.03 236 PHE B CA 1
ATOM 5630 C C . PHE B 1 236 ? 5.809 36.219 6.922 1 61.03 236 PHE B C 1
ATOM 5632 O O . PHE B 1 236 ? 5.23 37.094 6.277 1 61.03 236 PHE B O 1
ATOM 5639 N N . LYS B 1 237 ? 7.094 35.875 6.73 1 62 237 LYS B N 1
ATOM 5640 C CA . LYS B 1 237 ? 7.75 36.125 5.453 1 62 237 LYS B CA 1
ATOM 5641 C C . LYS B 1 237 ? 7.547 34.969 4.477 1 62 237 LYS B C 1
ATOM 5643 O O . LYS B 1 237 ? 8.016 33.875 4.719 1 62 237 LYS B O 1
ATOM 5648 N N . CYS B 1 238 ? 6.688 35.25 3.496 1 66.5 238 CYS B N 1
ATOM 5649 C CA . CYS B 1 238 ? 6.434 34.219 2.492 1 66.5 238 CYS B CA 1
ATOM 5650 C C . CYS B 1 238 ? 7.594 34.125 1.504 1 66.5 238 CYS B C 1
ATOM 5652 O O . CYS B 1 238 ? 7.809 35.031 0.706 1 66.5 238 CYS B O 1
ATOM 5654 N N . PRO B 1 239 ? 8.406 33.125 1.557 1 68.12 239 PRO B N 1
ATOM 5655 C CA . PRO B 1 239 ? 9.539 32.969 0.633 1 68.12 239 PRO B CA 1
ATOM 5656 C C . PRO B 1 239 ? 9.102 32.969 -0.831 1 68.12 239 PRO B C 1
ATOM 5658 O O . PRO B 1 239 ? 9.875 33.344 -1.71 1 68.12 239 PRO B O 1
ATOM 5661 N N . ARG B 1 240 ? 7.883 32.594 -1.018 1 70.88 240 ARG B N 1
ATOM 5662 C CA . ARG B 1 240 ? 7.383 32.531 -2.387 1 70.88 240 ARG B CA 1
ATOM 5663 C C . ARG B 1 240 ? 7.422 33.906 -3.055 1 70.88 240 ARG B C 1
ATOM 5665 O O . ARG B 1 240 ? 7.516 34 -4.281 1 70.88 240 ARG B O 1
ATOM 5672 N N . ALA B 1 241 ? 7.355 34.875 -2.223 1 68.5 241 ALA B N 1
ATOM 5673 C CA . ALA B 1 241 ? 7.332 36.25 -2.736 1 68.5 241 ALA B CA 1
ATOM 5674 C C . ALA B 1 241 ? 8.664 36.625 -3.381 1 68.5 241 ALA B C 1
ATOM 5676 O O . ALA B 1 241 ? 8.734 37.531 -4.199 1 68.5 241 ALA B O 1
ATOM 5677 N N . TRP B 1 242 ? 9.703 35.906 -3.025 1 72.19 242 TRP B N 1
ATOM 5678 C CA . TRP B 1 242 ? 11.031 36.219 -3.533 1 72.19 242 TRP B CA 1
ATOM 5679 C C . TRP B 1 242 ? 11.266 35.594 -4.895 1 72.19 242 TRP B C 1
ATOM 5681 O O . TRP B 1 242 ? 12.172 35.969 -5.633 1 72.19 242 TRP B O 1
ATOM 5691 N N . LEU B 1 243 ? 10.469 34.625 -5.211 1 71.69 243 LEU B N 1
ATOM 5692 C CA . LEU B 1 243 ? 10.781 33.75 -6.328 1 71.69 243 LEU B CA 1
ATOM 5693 C C . LEU B 1 243 ? 10.734 34.5 -7.652 1 71.69 243 LEU B C 1
ATOM 5695 O O . LEU B 1 243 ? 11.625 34.344 -8.492 1 71.69 243 LEU B O 1
ATOM 5699 N N . PRO B 1 244 ? 9.742 35.344 -7.805 1 67.31 244 PRO B N 1
ATOM 5700 C CA . PRO B 1 244 ? 9.734 36.062 -9.07 1 67.31 244 PRO B CA 1
ATOM 5701 C C . PRO B 1 244 ? 10.961 36.969 -9.242 1 67.31 244 PRO B C 1
ATOM 5703 O O . PRO B 1 244 ? 11.523 37.031 -10.336 1 67.31 244 PRO B O 1
ATOM 5706 N N . ARG B 1 245 ? 11.328 37.594 -8.18 1 69.75 245 ARG B N 1
ATOM 5707 C CA . ARG B 1 245 ? 12.5 38.469 -8.234 1 69.75 245 ARG B CA 1
ATOM 5708 C C . ARG B 1 245 ? 13.766 37.656 -8.484 1 69.75 245 ARG B C 1
ATOM 5710 O O . ARG B 1 245 ? 14.625 38.094 -9.273 1 69.75 245 ARG B O 1
ATOM 5717 N N . VAL B 1 246 ? 13.828 36.625 -7.855 1 72.25 246 VAL B N 1
ATOM 5718 C CA . VAL B 1 246 ? 14.992 35.75 -8.008 1 72.25 246 VAL B CA 1
ATOM 5719 C C . VAL B 1 246 ? 15.055 35.219 -9.438 1 72.25 246 VAL B C 1
ATOM 5721 O O . VAL B 1 246 ? 16.125 35.188 -10.047 1 72.25 246 VAL B O 1
ATOM 5724 N N . ALA B 1 247 ? 13.977 34.812 -9.938 1 70.31 247 ALA B N 1
ATOM 5725 C CA . ALA B 1 247 ? 13.93 34.281 -11.297 1 70.31 247 ALA B CA 1
ATOM 5726 C C . ALA B 1 247 ? 14.32 35.344 -12.312 1 70.31 247 ALA B C 1
ATOM 5728 O O . ALA B 1 247 ? 14.977 35.062 -13.312 1 70.31 247 ALA B O 1
ATOM 5729 N N . ALA B 1 248 ? 13.867 36.531 -12.055 1 71.25 248 ALA B N 1
ATOM 5730 C CA . ALA B 1 248 ? 14.195 37.625 -12.953 1 71.25 248 ALA B CA 1
ATOM 5731 C C . ALA B 1 248 ? 15.688 37.969 -12.914 1 71.25 248 ALA B C 1
ATOM 5733 O O . ALA B 1 248 ? 16.281 38.312 -13.945 1 71.25 248 ALA B O 1
ATOM 5734 N N . HIS B 1 249 ? 16.219 37.812 -11.82 1 76 249 HIS B N 1
ATOM 5735 C CA . HIS B 1 249 ? 17.625 38.188 -11.641 1 76 249 HIS B CA 1
ATOM 5736 C C . HIS B 1 249 ? 18.531 37.062 -12.164 1 76 249 HIS B C 1
ATOM 5738 O O . HIS B 1 249 ? 19.672 37.344 -12.57 1 76 249 HIS B O 1
ATOM 5744 N N . PHE B 1 250 ? 17.969 35.875 -12.133 1 76.06 250 PHE B N 1
ATOM 5745 C CA . PHE B 1 250 ? 18.797 34.75 -12.555 1 76.06 250 PHE B CA 1
ATOM 5746 C C . PHE B 1 250 ? 18.062 33.875 -13.562 1 76.06 250 PHE B C 1
ATOM 5748 O O . PHE B 1 250 ? 17.875 32.688 -13.336 1 76.06 250 PHE B O 1
ATOM 5755 N N . PRO B 1 251 ? 17.781 34.344 -14.672 1 70.56 251 PRO B N 1
ATOM 5756 C CA . PRO B 1 251 ? 17 33.594 -15.664 1 70.56 251 PRO B CA 1
ATOM 5757 C C . PRO B 1 251 ? 17.703 32.344 -16.156 1 70.56 251 PRO B C 1
ATOM 5759 O O . PRO B 1 251 ? 17.047 31.406 -16.625 1 70.56 251 PRO B O 1
ATOM 5762 N N . GLU B 1 252 ? 18.969 32.281 -16.031 1 70.81 252 GLU B N 1
ATOM 5763 C CA . GLU B 1 252 ? 19.719 31.141 -16.516 1 70.81 252 GLU B CA 1
ATOM 5764 C C . GLU B 1 252 ? 19.672 29.984 -15.516 1 70.81 252 GLU B C 1
ATOM 5766 O O . GLU B 1 252 ? 19.953 28.844 -15.867 1 70.81 252 GLU B O 1
ATOM 5771 N N . LEU B 1 253 ? 19.359 30.359 -14.328 1 71 253 LEU B N 1
ATOM 5772 C CA . LEU B 1 253 ? 19.406 29.344 -13.273 1 71 253 LEU B CA 1
ATOM 5773 C C . LEU B 1 253 ? 18 28.828 -12.953 1 71 253 LEU B C 1
ATOM 5775 O O . LEU B 1 253 ? 17.844 27.672 -12.531 1 71 253 LEU B O 1
ATOM 5779 N N . MET B 1 254 ? 17.094 29.672 -13.07 1 64.62 254 MET B N 1
ATOM 5780 C CA . MET B 1 254 ? 15.773 29.312 -12.562 1 64.62 254 MET B CA 1
ATOM 5781 C C . MET B 1 254 ? 14.695 29.562 -13.609 1 64.62 254 MET B C 1
ATOM 5783 O O . MET B 1 254 ? 14.648 30.641 -14.211 1 64.62 254 MET B O 1
ATOM 5787 N N . ASP B 1 255 ? 14.156 28.422 -14.109 1 60.59 255 ASP B N 1
ATOM 5788 C CA . ASP B 1 255 ? 12.953 28.547 -14.922 1 60.59 255 ASP B CA 1
ATOM 5789 C C . ASP B 1 255 ? 11.695 28.547 -14.047 1 60.59 255 ASP B C 1
ATOM 5791 O O . ASP B 1 255 ? 11.211 27.469 -13.664 1 60.59 255 ASP B O 1
ATOM 5795 N N . LEU B 1 256 ? 11.531 29.562 -13.273 1 55.94 256 LEU B N 1
ATOM 5796 C CA . LEU B 1 256 ? 10.367 29.609 -12.406 1 55.94 256 LEU B CA 1
ATOM 5797 C C . LEU B 1 256 ? 9.141 30.109 -13.164 1 55.94 256 LEU B C 1
ATOM 5799 O O . LEU B 1 256 ? 9.219 31.094 -13.906 1 55.94 256 LEU B O 1
ATOM 5803 N N . GLY B 1 257 ? 8.195 29.25 -13.617 1 49.16 257 GLY B N 1
ATOM 5804 C CA . GLY B 1 257 ? 6.918 29.781 -14.078 1 49.16 257 GLY B CA 1
ATOM 5805 C C . GLY B 1 257 ? 6.105 30.422 -12.977 1 49.16 257 GLY B C 1
ATOM 5806 O O . GLY B 1 257 ? 6.039 29.922 -11.859 1 49.16 257 GLY B O 1
ATOM 5807 N N . SER B 1 258 ? 6.324 31.641 -12.711 1 45.75 258 SER B N 1
ATOM 5808 C CA . SER B 1 258 ? 5.473 32.281 -11.719 1 45.75 258 SER B CA 1
ATOM 5809 C C . SER B 1 258 ? 3.998 32.156 -12.078 1 45.75 258 SER B C 1
ATOM 5811 O O . SER B 1 258 ? 3.607 32.406 -13.219 1 45.75 258 SER B O 1
ATOM 5813 N N . LEU B 1 259 ? 3.285 31.203 -11.516 1 43.75 259 LEU B N 1
ATOM 5814 C CA . LEU B 1 259 ? 1.838 31.359 -11.617 1 43.75 259 LEU B CA 1
ATOM 5815 C C . LEU B 1 259 ? 1.382 32.656 -10.984 1 43.75 259 LEU B C 1
ATOM 5817 O O . LEU B 1 259 ? 0.939 32.688 -9.836 1 43.75 259 LEU B O 1
ATOM 5821 N N . ALA B 1 260 ? 2.035 33.688 -11.156 1 41 260 ALA B N 1
ATOM 5822 C CA . ALA B 1 260 ? 1.554 34.969 -10.68 1 41 260 ALA B CA 1
ATOM 5823 C C . ALA B 1 260 ? 0.118 35.219 -11.133 1 41 260 ALA B C 1
ATOM 5825 O O . ALA B 1 260 ? -0.318 34.719 -12.156 1 41 260 ALA B O 1
ATOM 5826 N N . ASP B 1 261 ? -0.756 35.625 -10.18 1 43.94 261 ASP B N 1
ATOM 5827 C CA . ASP B 1 261 ? -2.033 36.25 -10.5 1 43.94 261 ASP B CA 1
ATOM 5828 C C . ASP B 1 261 ? -1.899 37.188 -11.688 1 43.94 261 ASP B C 1
ATOM 5830 O O . ASP B 1 261 ? -1.146 38.156 -11.633 1 43.94 261 ASP B O 1
ATOM 5834 N N . PRO B 1 262 ? -2.438 36.75 -12.797 1 43.94 262 PRO B N 1
ATOM 5835 C CA . PRO B 1 262 ? -2.33 37.688 -13.922 1 43.94 262 PRO B CA 1
ATOM 5836 C C . PRO B 1 262 ? -2.643 39.125 -13.516 1 43.94 262 PRO B C 1
ATOM 5838 O O . PRO B 1 262 ? -2.365 40.062 -14.281 1 43.94 262 PRO B O 1
ATOM 5841 N N . ARG B 1 263 ? -3.5 39.125 -12.547 1 43.44 263 ARG B N 1
ATOM 5842 C CA . ARG B 1 263 ? -3.961 40.469 -12.18 1 43.44 263 ARG B CA 1
ATOM 5843 C C . ARG B 1 263 ? -2.828 41.312 -11.586 1 43.44 263 ARG B C 1
ATOM 5845 O O . ARG B 1 263 ? -2.957 42.531 -11.43 1 43.44 263 ARG B O 1
ATOM 5852 N N . LEU B 1 264 ? -2 40.562 -11.055 1 40.44 264 LEU B N 1
ATOM 5853 C CA . LEU B 1 264 ? -0.971 41.312 -10.359 1 40.44 264 LEU B CA 1
ATOM 5854 C C . LEU B 1 264 ? 0.278 41.469 -11.227 1 40.44 264 LEU B C 1
ATOM 5856 O O . LEU B 1 264 ? 1.086 42.375 -11.016 1 40.44 264 LEU B O 1
ATOM 5860 N N . GLU B 1 265 ? 0.817 40.344 -11.891 1 43.47 265 GLU B N 1
ATOM 5861 C CA . GLU B 1 265 ? 2.076 40.562 -12.594 1 43.47 265 GLU B CA 1
ATOM 5862 C C . GLU B 1 265 ? 1.902 40.438 -14.102 1 43.47 265 GLU B C 1
ATOM 5864 O O . GLU B 1 265 ? 1.557 39.375 -14.602 1 43.47 265 GLU B O 1
ATOM 5869 N N . SER B 1 266 ? 1.736 41.438 -14.805 1 42.44 266 SER B N 1
ATOM 5870 C CA . SER B 1 266 ? 1.494 41.781 -16.203 1 42.44 266 SER B CA 1
ATOM 5871 C C . SER B 1 266 ? 2.369 40.969 -17.141 1 42.44 266 SER B C 1
ATOM 5873 O O . SER B 1 266 ? 2.006 40.719 -18.281 1 42.44 266 SER B O 1
ATOM 5875 N N . GLY B 1 267 ? 3.691 40.531 -16.797 1 41.06 267 GLY B N 1
ATOM 5876 C CA . GLY B 1 267 ? 4.676 40.125 -17.781 1 41.06 267 GLY B CA 1
ATOM 5877 C C . GLY B 1 267 ? 5.051 38.656 -17.672 1 41.06 267 GLY B C 1
ATOM 5878 O O . GLY B 1 267 ? 5.887 38.188 -18.422 1 41.06 267 GLY B O 1
ATOM 5879 N N . ALA B 1 268 ? 4.824 38.031 -16.703 1 42.03 268 ALA B N 1
ATOM 5880 C CA . ALA B 1 268 ? 5.367 36.656 -16.641 1 42.03 268 ALA B CA 1
ATOM 5881 C C . ALA B 1 268 ? 4.52 35.688 -17.469 1 42.03 268 ALA B C 1
ATOM 5883 O O . ALA B 1 268 ? 3.289 35.719 -17.375 1 42.03 268 ALA B O 1
ATOM 5884 N N . THR B 1 269 ? 5.02 35.312 -18.609 1 44.44 269 THR B N 1
ATOM 5885 C CA . THR B 1 269 ? 4.438 34.312 -19.484 1 44.44 269 THR B CA 1
ATOM 5886 C C . THR B 1 269 ? 4.016 33.094 -18.688 1 44.44 269 THR B C 1
ATOM 5888 O O . THR B 1 269 ? 4.789 32.562 -17.891 1 44.44 269 THR B O 1
ATOM 5891 N N . ARG B 1 270 ? 2.801 32.969 -18.625 1 46.78 270 ARG B N 1
ATOM 5892 C CA . ARG B 1 270 ? 2.203 31.766 -18.016 1 46.78 270 ARG B CA 1
ATOM 5893 C C . ARG B 1 270 ? 2.791 30.5 -18.594 1 46.78 270 ARG B C 1
ATOM 5895 O O . ARG B 1 270 ? 2.666 30.25 -19.797 1 46.78 270 ARG B O 1
ATOM 5902 N N . LYS B 1 271 ? 3.871 30.078 -18.047 1 52.41 271 LYS B N 1
ATOM 5903 C CA . LYS B 1 271 ? 4.367 28.797 -18.562 1 52.41 271 LYS B CA 1
ATOM 5904 C C . LYS B 1 271 ? 3.439 27.656 -18.172 1 52.41 271 LYS B C 1
ATOM 5906 O O . LYS B 1 271 ? 2.713 27.75 -17.188 1 52.41 271 LYS B O 1
ATOM 5911 N N . ARG B 1 272 ? 3.256 26.75 -19.078 1 55.31 272 ARG B N 1
ATOM 5912 C CA . ARG B 1 272 ? 2.43 25.562 -18.922 1 55.31 272 ARG B CA 1
ATOM 5913 C C . ARG B 1 272 ? 2.814 24.781 -17.672 1 55.31 272 ARG B C 1
ATOM 5915 O O . ARG B 1 272 ? 4 24.594 -17.391 1 55.31 272 ARG B O 1
ATOM 5922 N N . SER B 1 273 ? 1.884 24.562 -16.781 1 63.25 273 SER B N 1
ATOM 5923 C CA . SER B 1 273 ? 2.072 23.812 -15.547 1 63.25 273 SER B CA 1
ATOM 5924 C C . SER B 1 273 ? 2.484 22.375 -15.836 1 63.25 273 SER B C 1
ATOM 5926 O O . SER B 1 273 ? 1.978 21.75 -16.781 1 63.25 273 SER B O 1
ATOM 5928 N N . VAL B 1 274 ? 3.617 21.906 -15.258 1 72.44 274 VAL B N 1
ATOM 5929 C CA . VAL B 1 274 ? 4.059 20.516 -15.328 1 72.44 274 VAL B CA 1
ATOM 5930 C C . VAL B 1 274 ? 3.418 19.719 -14.188 1 72.44 274 VAL B C 1
ATOM 5932 O O . VAL B 1 274 ? 3.516 20.094 -13.023 1 72.44 274 VAL B O 1
ATOM 5935 N N . PRO B 1 275 ? 2.746 18.594 -14.633 1 76.56 275 PRO B N 1
ATOM 5936 C CA . PRO B 1 275 ? 2.191 17.766 -13.562 1 76.56 275 PRO B CA 1
ATOM 5937 C C . PRO B 1 275 ? 3.25 17.312 -12.555 1 76.56 275 PRO B C 1
ATOM 5939 O O . PRO B 1 275 ? 4.41 17.109 -12.922 1 76.56 275 PRO B O 1
ATOM 5942 N N . LEU B 1 276 ? 2.812 17.234 -11.359 1 82.56 276 LEU B N 1
ATOM 5943 C CA . LEU B 1 276 ? 3.715 16.938 -10.25 1 82.56 276 LEU B CA 1
ATOM 5944 C C . LEU B 1 276 ? 4.543 15.695 -10.539 1 82.56 276 LEU B C 1
ATOM 5946 O O . LEU B 1 276 ? 5.758 15.688 -10.328 1 82.56 276 LEU B O 1
ATOM 5950 N N . MET B 1 277 ? 3.908 14.664 -11.062 1 80.38 277 MET B N 1
ATOM 5951 C CA . MET B 1 277 ? 4.59 13.406 -11.328 1 80.38 277 MET B CA 1
ATOM 5952 C C . MET B 1 277 ? 5.715 13.602 -12.336 1 80.38 277 MET B C 1
ATOM 5954 O O . MET B 1 277 ? 6.711 12.875 -12.312 1 80.38 277 MET B O 1
ATOM 5958 N N . HIS B 1 278 ? 5.602 14.57 -13.156 1 83.12 278 HIS B N 1
ATOM 5959 C CA . HIS B 1 278 ? 6.574 14.766 -14.227 1 83.12 278 HIS B CA 1
ATOM 5960 C C . HIS B 1 278 ? 7.629 15.789 -13.836 1 83.12 278 HIS B C 1
ATOM 5962 O O . HIS B 1 278 ? 8.531 16.094 -14.625 1 83.12 278 HIS B O 1
ATOM 5968 N N . GLN B 1 279 ? 7.492 16.281 -12.695 1 86.56 279 GLN B N 1
ATOM 5969 C CA . GLN B 1 279 ? 8.484 17.25 -12.25 1 86.56 279 GLN B CA 1
ATOM 5970 C C . GLN B 1 279 ? 9.797 16.562 -11.883 1 86.56 279 GLN B C 1
ATOM 5972 O O . GLN B 1 279 ? 10.82 17.234 -11.68 1 86.56 279 GLN B O 1
ATOM 5977 N N . ASN B 1 280 ? 9.805 15.242 -11.922 1 89.25 280 ASN B N 1
ATOM 5978 C CA . ASN B 1 280 ? 11.047 14.5 -11.719 1 89.25 280 ASN B CA 1
ATOM 5979 C C . ASN B 1 280 ? 12.047 14.766 -12.844 1 89.25 280 ASN B C 1
ATOM 5981 O O . ASN B 1 280 ? 13.219 14.406 -12.727 1 89.25 280 ASN B O 1
ATOM 5985 N N . GLN B 1 281 ? 11.648 15.359 -13.914 1 88.5 281 GLN B N 1
ATOM 5986 C CA . GLN B 1 281 ? 12.539 15.672 -15.023 1 88.5 281 GLN B CA 1
ATOM 5987 C C . GLN B 1 281 ? 13.539 16.766 -14.641 1 88.5 281 GLN B C 1
ATOM 5989 O O . GLN B 1 281 ? 14.539 16.969 -15.328 1 88.5 281 GLN B O 1
ATOM 5994 N N . PHE B 1 282 ? 13.242 17.453 -13.562 1 87.38 282 PHE B N 1
ATOM 5995 C CA . PHE B 1 282 ? 14.148 18.5 -13.086 1 87.38 282 PHE B CA 1
ATOM 5996 C C . PHE B 1 282 ? 15.039 17.984 -11.969 1 87.38 282 PHE B C 1
ATOM 5998 O O . PHE B 1 282 ? 14.547 17.391 -10.992 1 87.38 282 PHE B O 1
ATOM 6005 N N . ALA B 1 283 ? 16.297 18.297 -12.094 1 91 283 ALA B N 1
ATOM 6006 C CA . ALA B 1 283 ? 17.25 17.828 -11.078 1 91 283 ALA B CA 1
ATOM 6007 C C . ALA B 1 283 ? 17.078 18.609 -9.773 1 91 283 ALA B C 1
ATOM 6009 O O . ALA B 1 283 ? 17.297 18.062 -8.695 1 91 283 ALA B O 1
ATOM 6010 N N . TYR B 1 284 ? 16.672 19.875 -9.93 1 90.75 284 TYR B N 1
ATOM 6011 C CA . TYR B 1 284 ? 16.516 20.75 -8.773 1 90.75 284 TYR B CA 1
ATOM 6012 C C . TYR B 1 284 ? 15.086 21.25 -8.664 1 90.75 284 TYR B C 1
ATOM 6014 O O . TYR B 1 284 ? 14.5 21.688 -9.664 1 90.75 284 TYR B O 1
ATOM 6022 N N . LEU B 1 285 ? 14.508 21.172 -7.496 1 88.25 285 LEU B N 1
ATOM 6023 C CA . LEU B 1 285 ? 13.18 21.703 -7.215 1 88.25 285 LEU B CA 1
ATOM 6024 C C . LEU B 1 285 ? 13.203 22.625 -5.996 1 88.25 285 LEU B C 1
ATOM 6026 O O . LEU B 1 285 ? 13.844 22.312 -4.988 1 88.25 285 LEU B O 1
ATOM 6030 N N . VAL B 1 286 ? 12.516 23.75 -6.055 1 85.5 286 VAL B N 1
ATOM 6031 C CA . VAL B 1 286 ? 12.453 24.688 -4.941 1 85.5 286 VAL B CA 1
ATOM 6032 C C . VAL B 1 286 ? 11.156 24.484 -4.164 1 85.5 286 VAL B C 1
ATOM 6034 O O . VAL B 1 286 ? 10.07 24.438 -4.754 1 85.5 286 VAL B O 1
ATOM 6037 N N . SER B 1 287 ? 11.328 24.312 -2.918 1 88 287 SER B N 1
ATOM 6038 C CA . SER B 1 287 ? 10.172 24.156 -2.041 1 88 287 SER B CA 1
ATOM 6039 C C . SER B 1 287 ? 10.047 25.344 -1.087 1 88 287 SER B C 1
ATOM 6041 O O . SER B 1 287 ? 10.977 25.641 -0.333 1 88 287 SER B O 1
ATOM 6043 N N . THR B 1 288 ? 8.891 25.969 -1.2 1 83.38 288 THR B N 1
ATOM 6044 C CA . THR B 1 288 ? 8.602 27.109 -0.331 1 83.38 288 THR B CA 1
ATOM 6045 C C . THR B 1 288 ? 7.254 26.922 0.364 1 83.38 288 THR B C 1
ATOM 6047 O O . THR B 1 288 ? 6.324 26.359 -0.213 1 83.38 288 THR B O 1
ATOM 6050 N N . ASP B 1 289 ? 7.254 27.469 1.536 1 80.06 289 ASP B N 1
ATOM 6051 C CA . ASP B 1 289 ? 5.977 27.469 2.242 1 80.06 289 ASP B CA 1
ATOM 6052 C C . ASP B 1 289 ? 5.023 28.516 1.658 1 80.06 289 ASP B C 1
ATOM 6054 O O . ASP B 1 289 ? 5.465 29.516 1.082 1 80.06 289 ASP B O 1
ATOM 6058 N N . GLY B 1 290 ? 3.773 28.219 1.701 1 76.31 290 GLY B N 1
ATOM 6059 C CA . GLY B 1 290 ? 2.754 29.203 1.375 1 76.31 290 GLY B CA 1
ATOM 6060 C C . GLY B 1 290 ? 2.16 29.875 2.598 1 76.31 290 GLY B C 1
ATOM 6061 O O . GLY B 1 290 ? 2.666 30.891 3.057 1 76.31 290 GLY B O 1
ATOM 6062 N N . PHE B 1 291 ? 1.195 29.234 3.203 1 68.5 291 PHE B N 1
ATOM 6063 C CA . PHE B 1 291 ? 0.583 29.719 4.434 1 68.5 291 PHE B CA 1
ATOM 6064 C C . PHE B 1 291 ? 1.064 28.922 5.633 1 68.5 291 PHE B C 1
ATOM 6066 O O . PHE B 1 291 ? 1.38 29.484 6.68 1 68.5 291 PHE B O 1
ATOM 6073 N N . ALA B 1 292 ? 1.074 27.75 5.461 1 79.5 292 ALA B N 1
ATOM 6074 C CA . ALA B 1 292 ? 1.572 26.828 6.484 1 79.5 292 ALA B CA 1
ATOM 6075 C C . ALA B 1 292 ? 2.803 26.078 5.992 1 79.5 292 ALA B C 1
ATOM 6077 O O . ALA B 1 292 ? 3.781 26.688 5.559 1 79.5 292 ALA B O 1
ATOM 6078 N N . THR B 1 293 ? 2.736 24.859 5.965 1 84.56 293 THR B N 1
ATOM 6079 C CA . THR B 1 293 ? 3.82 24.047 5.402 1 84.56 293 THR B CA 1
ATOM 6080 C C . THR B 1 293 ? 3.549 23.719 3.938 1 84.56 293 THR B C 1
ATOM 6082 O O . THR B 1 293 ? 2.408 23.812 3.477 1 84.56 293 THR B O 1
ATOM 6085 N N . SER B 1 294 ? 4.602 23.516 3.258 1 85 294 SER B N 1
ATOM 6086 C CA . SER B 1 294 ? 4.426 23.094 1.873 1 85 294 SER B CA 1
ATOM 6087 C C . SER B 1 294 ? 3.914 21.656 1.794 1 85 294 SER B C 1
ATOM 6089 O O . SER B 1 294 ? 4.574 20.719 2.268 1 85 294 SER B O 1
ATOM 6091 N N . ARG B 1 295 ? 2.838 21.484 1.14 1 83.62 295 ARG B N 1
ATOM 6092 C CA . ARG B 1 295 ? 2.258 20.172 0.954 1 83.62 295 ARG B CA 1
ATOM 6093 C C . ARG B 1 295 ? 2.988 19.391 -0.143 1 83.62 295 ARG B C 1
ATOM 6095 O O . ARG B 1 295 ? 2.83 18.188 -0.266 1 83.62 295 ARG B O 1
ATOM 6102 N N . LYS B 1 296 ? 3.779 20.078 -0.855 1 88.81 296 LYS B N 1
ATOM 6103 C CA . LYS B 1 296 ? 4.469 19.438 -1.97 1 88.81 296 LYS B CA 1
ATOM 6104 C C . LYS B 1 296 ? 5.832 18.906 -1.537 1 88.81 296 LYS B C 1
ATOM 6106 O O . LYS B 1 296 ? 6.465 18.141 -2.266 1 88.81 296 LYS B O 1
ATOM 6111 N N . LEU B 1 297 ? 6.266 19.312 -0.408 1 93.38 297 LEU B N 1
ATOM 6112 C CA . LEU B 1 297 ? 7.617 18.969 0.012 1 93.38 297 LEU B CA 1
ATOM 6113 C C . LEU B 1 297 ? 7.801 17.453 0.035 1 93.38 297 LEU B C 1
ATOM 6115 O O . LEU B 1 297 ? 8.805 16.938 -0.465 1 93.38 297 LEU B O 1
ATOM 6119 N N . GLU B 1 298 ? 6.852 16.719 0.616 1 96 298 GLU B N 1
ATOM 6120 C CA . GLU B 1 298 ? 6.961 15.266 0.693 1 96 298 GLU B CA 1
ATOM 6121 C C . GLU B 1 298 ? 7.031 14.648 -0.698 1 96 298 GLU B C 1
ATOM 6123 O O . GLU B 1 298 ? 7.754 13.672 -0.91 1 96 298 GLU B O 1
ATOM 6128 N N . VAL B 1 299 ? 6.297 15.211 -1.613 1 94.81 299 VAL B N 1
ATOM 6129 C CA . VAL B 1 299 ? 6.289 14.703 -2.982 1 94.81 299 VAL B CA 1
ATOM 6130 C C . VAL B 1 299 ? 7.602 15.062 -3.676 1 94.81 299 VAL B C 1
ATOM 6132 O O . VAL B 1 299 ? 8.164 14.25 -4.41 1 94.81 299 VAL B O 1
ATOM 6135 N N . TYR B 1 300 ? 8.086 16.25 -3.447 1 94.31 300 TYR B N 1
ATOM 6136 C CA . TYR B 1 300 ? 9.359 16.656 -4.043 1 94.31 300 TYR B CA 1
ATOM 6137 C C . TYR B 1 300 ? 10.484 15.734 -3.615 1 94.31 300 TYR B C 1
ATOM 6139 O O . TYR B 1 300 ? 11.328 15.352 -4.43 1 94.31 300 TYR B O 1
ATOM 6147 N N . LEU B 1 301 ? 10.508 15.391 -2.387 1 97.19 301 LEU B N 1
ATOM 6148 C CA . LEU B 1 301 ? 11.5 14.43 -1.906 1 97.19 301 LEU B CA 1
ATOM 6149 C C . LEU B 1 301 ? 11.367 13.094 -2.629 1 97.19 301 LEU B C 1
ATOM 6151 O O . LEU B 1 301 ? 12.359 12.508 -3.055 1 97.19 301 LEU B O 1
ATOM 6155 N N . LEU B 1 302 ? 10.164 12.695 -2.84 1 96.94 302 LEU B N 1
ATOM 6156 C CA . LEU B 1 302 ? 9.859 11.406 -3.457 1 96.94 302 LEU B CA 1
ATOM 6157 C C . LEU B 1 302 ? 10.352 11.367 -4.902 1 96.94 302 LEU B C 1
ATOM 6159 O O . LEU B 1 302 ? 10.742 10.305 -5.395 1 96.94 302 LEU B O 1
ATOM 6163 N N . LEU B 1 303 ? 10.375 12.492 -5.543 1 95.12 303 LEU B N 1
ATOM 6164 C CA . LEU B 1 303 ? 10.703 12.562 -6.965 1 95.12 303 LEU B CA 1
ATOM 6165 C C . LEU B 1 303 ? 12.188 12.328 -7.191 1 95.12 303 LEU B C 1
ATOM 6167 O O . LEU B 1 303 ? 12.625 12.117 -8.328 1 95.12 303 LEU B O 1
ATOM 6171 N N . GLY B 1 304 ? 13.016 12.383 -6.141 1 95.12 304 GLY B N 1
ATOM 6172 C CA . GLY B 1 304 ? 14.438 12.133 -6.27 1 95.12 304 GLY B CA 1
ATOM 6173 C C . GLY B 1 304 ? 15.203 13.305 -6.848 1 95.12 304 GLY B C 1
ATOM 6174 O O . GLY B 1 304 ? 16.281 13.133 -7.434 1 95.12 304 GLY B O 1
ATOM 6175 N N . SER B 1 305 ? 14.633 14.438 -6.77 1 93.81 305 SER B N 1
ATOM 6176 C CA . SER B 1 305 ? 15.32 15.672 -7.133 1 93.81 305 SER B CA 1
ATOM 6177 C C . SER B 1 305 ? 15.969 16.312 -5.914 1 93.81 305 SER B C 1
ATOM 6179 O O . SER B 1 305 ? 15.625 16 -4.773 1 93.81 305 SER B O 1
ATOM 6181 N N . LEU B 1 306 ? 16.938 17.109 -6.227 1 95.31 306 LEU B N 1
ATOM 6182 C CA . LEU B 1 306 ? 17.484 17.922 -5.156 1 95.31 306 LEU B CA 1
ATOM 6183 C C . LEU B 1 306 ? 16.5 19.016 -4.75 1 95.31 306 LEU B C 1
ATOM 6185 O O . LEU B 1 306 ? 16.156 19.875 -5.562 1 95.31 306 LEU B O 1
ATOM 6189 N N . VAL B 1 307 ? 16.078 18.984 -3.557 1 94.75 307 VAL B N 1
ATOM 6190 C CA . VAL B 1 307 ? 15.125 19.984 -3.074 1 94.75 307 VAL B CA 1
ATOM 6191 C C . VAL B 1 307 ? 15.867 21.141 -2.436 1 94.75 307 VAL B C 1
ATOM 6193 O O . VAL B 1 307 ? 16.625 20.953 -1.485 1 94.75 307 VAL B O 1
ATOM 6196 N N . LEU B 1 308 ? 15.711 22.266 -3.014 1 91.56 308 LEU B N 1
ATOM 6197 C CA . LEU B 1 308 ? 16.094 23.516 -2.371 1 91.56 308 LEU B CA 1
ATOM 6198 C C . LEU B 1 308 ? 14.969 24.062 -1.506 1 91.56 308 LEU B C 1
ATOM 6200 O O . LEU B 1 308 ? 13.961 24.547 -2.025 1 91.56 308 LEU B O 1
ATOM 6204 N N . LYS B 1 309 ? 15.156 23.938 -0.256 1 91.25 309 LYS B N 1
ATOM 6205 C CA . LYS B 1 309 ? 14.047 24.203 0.654 1 91.25 309 LYS B CA 1
ATOM 6206 C C . LYS B 1 309 ? 14.258 25.516 1.403 1 91.25 309 LYS B C 1
ATOM 6208 O O . LYS B 1 309 ? 15.297 25.719 2.033 1 91.25 309 LYS B O 1
ATOM 6213 N N . ALA B 1 310 ? 13.258 26.344 1.341 1 86.75 310 ALA B N 1
ATOM 6214 C CA . ALA B 1 310 ? 13.266 27.578 2.125 1 86.75 310 ALA B CA 1
ATOM 6215 C C . ALA B 1 310 ? 13.008 27.297 3.602 1 86.75 310 ALA B C 1
ATOM 6217 O O . ALA B 1 310 ? 12.406 26.281 3.945 1 86.75 310 ALA B O 1
ATOM 6218 N N . GLY B 1 311 ? 13.5 28.156 4.395 1 85.12 311 GLY B N 1
ATOM 6219 C CA . GLY B 1 311 ? 13.195 28.047 5.812 1 85.12 311 GLY B CA 1
ATOM 6220 C C . GLY B 1 311 ? 11.711 28.109 6.109 1 85.12 311 GLY B C 1
ATOM 6221 O O . GLY B 1 311 ? 10.977 28.859 5.473 1 85.12 311 GLY B O 1
ATOM 6222 N N . SER B 1 312 ? 11.273 27.266 7.027 1 83.5 312 SER B N 1
ATOM 6223 C CA . SER B 1 312 ? 9.859 27.203 7.367 1 83.5 312 SER B CA 1
ATOM 6224 C C . SER B 1 312 ? 9.57 27.875 8.703 1 83.5 312 SER B C 1
ATOM 6226 O O . SER B 1 312 ? 10.352 27.734 9.648 1 83.5 312 SER B O 1
ATOM 6228 N N . SER B 1 313 ? 8.508 28.656 8.68 1 77.62 313 SER B N 1
ATOM 6229 C CA . SER B 1 313 ? 8.047 29.234 9.938 1 77.62 313 SER B CA 1
ATOM 6230 C C . SER B 1 313 ? 7.152 28.266 10.703 1 77.62 313 SER B C 1
ATOM 6232 O O . SER B 1 313 ? 6.91 28.438 11.898 1 77.62 313 SER B O 1
ATOM 6234 N N . ARG B 1 314 ? 6.688 27.297 10 1 83.75 314 ARG B N 1
ATOM 6235 C CA . ARG B 1 314 ? 5.852 26.25 10.586 1 83.75 314 ARG B CA 1
ATOM 6236 C C . ARG B 1 314 ? 6.52 24.875 10.453 1 83.75 314 ARG B C 1
ATOM 6238 O O . ARG B 1 314 ? 7.488 24.734 9.711 1 83.75 314 ARG B O 1
ATOM 6245 N N . ARG B 1 315 ? 5.926 24 11.25 1 88.88 315 ARG B N 1
ATOM 6246 C CA . ARG B 1 315 ? 6.523 22.672 11.281 1 88.88 315 ARG B CA 1
ATOM 6247 C C . ARG B 1 315 ? 5.508 21.609 10.883 1 88.88 315 ARG B C 1
ATOM 6249 O O . ARG B 1 315 ? 4.348 21.672 11.297 1 88.88 315 ARG B O 1
ATOM 6256 N N . GLY B 1 316 ? 6 20.688 10.062 1 93.38 316 GLY B N 1
ATOM 6257 C CA . GLY B 1 316 ? 5.285 19.453 9.844 1 93.38 316 GLY B CA 1
ATOM 6258 C C . GLY B 1 316 ? 5.863 18.281 10.617 1 93.38 316 GLY B C 1
ATOM 6259 O O . GLY B 1 316 ? 6.953 18.391 11.188 1 93.38 316 GLY B O 1
ATOM 6260 N N . TYR B 1 317 ? 5.16 17.203 10.664 1 95.75 317 TYR B N 1
ATOM 6261 C CA . TYR B 1 317 ? 5.484 16.109 11.586 1 95.75 317 TYR B CA 1
ATOM 6262 C C . TYR B 1 317 ? 6.824 15.484 11.227 1 95.75 317 TYR B C 1
ATOM 6264 O O . TYR B 1 317 ? 7.496 14.914 12.086 1 95.75 317 TYR B O 1
ATOM 6272 N N . PHE B 1 318 ? 7.258 15.594 9.914 1 97.44 318 PHE B N 1
ATOM 6273 C CA . PHE B 1 318 ? 8.461 14.859 9.531 1 97.44 318 PHE B CA 1
ATOM 6274 C C . PHE B 1 318 ? 9.641 15.805 9.367 1 97.44 318 PHE B C 1
ATOM 6276 O O . PHE B 1 318 ? 10.742 15.375 9.008 1 97.44 318 PHE B O 1
ATOM 6283 N N . TYR B 1 319 ? 9.477 17.062 9.688 1 96.5 319 TYR B N 1
ATOM 6284 C CA . TYR B 1 319 ? 10.5 18.062 9.414 1 96.5 319 TYR B CA 1
ATOM 6285 C C . TYR B 1 319 ? 11.766 17.781 10.219 1 96.5 319 TYR B C 1
ATOM 6287 O O . TYR B 1 319 ? 12.875 18 9.742 1 96.5 319 TYR B O 1
ATOM 6295 N N . ASP B 1 320 ? 11.602 17.25 11.398 1 96.5 320 ASP B N 1
ATOM 6296 C CA . ASP B 1 320 ? 12.758 17.016 12.258 1 96.5 320 ASP B CA 1
ATOM 6297 C C . ASP B 1 320 ? 13.625 15.875 11.719 1 96.5 320 ASP B C 1
ATOM 6299 O O . ASP B 1 320 ? 14.781 15.719 12.125 1 96.5 320 ASP B O 1
ATOM 6303 N N . ALA B 1 321 ? 13.117 15.102 10.922 1 97.81 321 ALA B N 1
ATOM 6304 C CA . ALA B 1 321 ? 13.883 13.992 10.344 1 97.81 321 ALA B CA 1
ATOM 6305 C C . ALA B 1 321 ? 14.727 14.469 9.164 1 97.81 321 ALA B C 1
ATOM 6307 O O . ALA B 1 321 ? 15.625 13.758 8.711 1 97.81 321 ALA B O 1
ATOM 6308 N N . LEU B 1 322 ? 14.43 15.625 8.602 1 97.94 322 LEU B N 1
ATOM 6309 C CA . LEU B 1 322 ? 15.18 16.172 7.477 1 97.94 322 LEU B CA 1
ATOM 6310 C C . LEU B 1 322 ? 16.438 16.875 7.961 1 97.94 322 LEU B C 1
ATOM 6312 O O . LEU B 1 322 ? 16.359 17.875 8.688 1 97.94 322 LEU B O 1
ATOM 6316 N N . VAL B 1 323 ? 17.531 16.391 7.523 1 97.88 323 VAL B N 1
ATOM 6317 C CA . VAL B 1 323 ? 18.828 16.969 7.891 1 97.88 323 VAL B CA 1
ATOM 6318 C C . VAL B 1 323 ? 19.359 17.812 6.734 1 97.88 323 VAL B C 1
ATOM 6320 O O . VAL B 1 323 ? 19.531 17.312 5.621 1 97.88 323 VAL B O 1
ATOM 6323 N N . PRO B 1 324 ? 19.641 19.109 7.008 1 96.94 324 PRO B N 1
ATOM 6324 C CA . PRO B 1 324 ? 20.203 19.969 5.961 1 96.94 324 PRO B CA 1
ATOM 6325 C C . PRO B 1 324 ? 21.5 19.406 5.367 1 96.94 324 PRO B C 1
ATOM 6327 O O . PRO B 1 324 ? 22.297 18.812 6.09 1 96.94 324 PRO B O 1
ATOM 6330 N N . ASP B 1 325 ? 21.609 19.516 3.998 1 97.31 325 ASP B N 1
ATOM 6331 C CA . ASP B 1 325 ? 22.781 19.109 3.221 1 97.31 325 ASP B CA 1
ATOM 6332 C C . ASP B 1 325 ? 22.891 17.578 3.17 1 97.31 325 ASP B C 1
ATOM 6334 O O . ASP B 1 325 ? 23.859 17.047 2.654 1 97.31 325 ASP B O 1
ATOM 6338 N N . THR B 1 326 ? 21.938 16.938 3.791 1 98.19 326 THR B N 1
ATOM 6339 C CA . THR B 1 326 ? 21.859 15.492 3.686 1 98.19 326 THR B CA 1
ATOM 6340 C C . THR B 1 326 ? 20.625 15.078 2.885 1 98.19 326 THR B C 1
ATOM 6342 O O . THR B 1 326 ? 20.703 14.195 2.025 1 98.19 326 THR B O 1
ATOM 6345 N N . HIS B 1 327 ? 19.5 15.75 3.189 1 98.56 327 HIS B N 1
ATOM 6346 C CA . HIS B 1 327 ? 18.25 15.383 2.545 1 98.56 327 HIS B CA 1
ATOM 6347 C C . HIS B 1 327 ? 17.75 16.5 1.641 1 98.56 327 HIS B C 1
ATOM 6349 O O . HIS B 1 327 ? 16.875 16.281 0.799 1 98.56 327 HIS B O 1
ATOM 6355 N N . TYR B 1 328 ? 18.219 17.688 1.867 1 97.12 328 TYR B N 1
ATOM 6356 C CA . TYR B 1 328 ? 17.859 18.875 1.098 1 97.12 328 TYR B CA 1
ATOM 6357 C C . TYR B 1 328 ? 18.906 19.969 1.259 1 97.12 328 TYR B C 1
ATOM 6359 O O . TYR B 1 328 ? 19.781 19.875 2.127 1 97.12 328 TYR B O 1
ATOM 6367 N N . LEU B 1 329 ? 18.844 20.969 0.368 1 94.62 329 LEU B N 1
ATOM 6368 C CA . LEU B 1 329 ? 19.672 22.156 0.502 1 94.62 329 LEU B CA 1
ATOM 6369 C C . LEU B 1 329 ? 18.875 23.328 1.049 1 94.62 329 LEU B C 1
ATOM 6371 O O . LEU B 1 329 ? 17.938 23.797 0.404 1 94.62 329 LEU B O 1
ATOM 6375 N N . PRO B 1 330 ? 19.266 23.797 2.215 1 93.88 330 PRO B N 1
ATOM 6376 C CA . PRO B 1 330 ? 18.547 24.953 2.754 1 93.88 330 PRO B CA 1
ATOM 6377 C C . PRO B 1 330 ? 18.875 26.25 2.02 1 93.88 330 PRO B C 1
ATOM 6379 O O . PRO B 1 330 ? 20.031 26.484 1.668 1 93.88 330 PRO B O 1
ATOM 6382 N N . CYS B 1 331 ? 17.797 26.938 1.701 1 86.69 331 CYS B N 1
ATOM 6383 C CA . CYS B 1 331 ? 18 28.25 1.088 1 86.69 331 CYS B CA 1
ATOM 6384 C C . CYS B 1 331 ? 16.844 29.188 1.441 1 86.69 331 CYS B C 1
ATOM 6386 O O . CYS B 1 331 ? 15.914 28.812 2.148 1 86.69 331 CYS B O 1
ATOM 6388 N N . MET B 1 332 ? 16.984 30.453 1.027 1 75.5 332 MET B N 1
ATOM 6389 C CA . MET B 1 332 ? 15.961 31.484 1.106 1 75.5 332 MET B CA 1
ATOM 6390 C C . MET B 1 332 ? 15.5 31.688 2.547 1 75.5 332 MET B C 1
ATOM 6392 O O . MET B 1 332 ? 14.297 31.812 2.809 1 75.5 332 MET B O 1
ATOM 6396 N N . ASN B 1 333 ? 16.391 31.625 3.432 1 68.94 333 ASN B N 1
ATOM 6397 C CA . ASN B 1 333 ? 16.047 31.828 4.836 1 68.94 333 ASN B CA 1
ATOM 6398 C C . ASN B 1 333 ? 15.844 33.312 5.145 1 68.94 333 ASN B C 1
ATOM 6400 O O . ASN B 1 333 ? 14.969 33.688 5.93 1 68.94 333 ASN B O 1
ATOM 6404 N N . ASP B 1 334 ? 16.641 34.031 4.633 1 66 334 ASP B N 1
ATOM 6405 C CA . ASP B 1 334 ? 16.578 35.469 4.945 1 66 334 ASP B CA 1
ATOM 6406 C C . ASP B 1 334 ? 16.344 36.281 3.688 1 66 334 ASP B C 1
ATOM 6408 O O . ASP B 1 334 ? 15.766 37.375 3.754 1 66 334 ASP B O 1
ATOM 6412 N N . SER B 1 335 ? 16.938 35.75 2.645 1 66.44 335 SER B N 1
ATOM 6413 C CA . SER B 1 335 ? 16.797 36.438 1.369 1 66.44 335 SER B CA 1
ATOM 6414 C C . SER B 1 335 ? 16.641 35.469 0.218 1 66.44 335 SER B C 1
ATOM 6416 O O . SER B 1 335 ? 16.859 34.25 0.39 1 66.44 335 SER B O 1
ATOM 6418 N N . GLY B 1 336 ? 15.93 35.906 -0.878 1 70.19 336 GLY B N 1
ATOM 6419 C CA . GLY B 1 336 ? 15.75 35.062 -2.061 1 70.19 336 GLY B CA 1
ATOM 6420 C C . GLY B 1 336 ? 17.016 34.906 -2.885 1 70.19 336 GLY B C 1
ATOM 6421 O O . GLY B 1 336 ? 17.094 34.062 -3.754 1 70.19 336 GLY B O 1
ATOM 6422 N N . SER B 1 337 ? 18.109 35.531 -2.465 1 71.06 337 SER B N 1
ATOM 6423 C CA . SER B 1 337 ? 19.234 35.625 -3.373 1 71.06 337 SER B CA 1
ATOM 6424 C C . SER B 1 337 ? 20.172 34.438 -3.209 1 71.06 337 SER B C 1
ATOM 6426 O O . SER B 1 337 ? 20.953 34.125 -4.105 1 71.06 337 SER B O 1
ATOM 6428 N N . ASP B 1 338 ? 20.047 33.812 -2.084 1 82.12 338 ASP B N 1
ATOM 6429 C CA . ASP B 1 338 ? 20.969 32.719 -1.847 1 82.12 338 ASP B CA 1
ATOM 6430 C C . ASP B 1 338 ? 20.578 31.469 -2.658 1 82.12 338 ASP B C 1
ATOM 6432 O O . ASP B 1 338 ? 21.359 30.531 -2.771 1 82.12 338 ASP B O 1
ATOM 6436 N N . VAL B 1 339 ? 19.453 31.5 -3.215 1 82.31 339 VAL B N 1
ATOM 6437 C CA . VAL B 1 339 ? 19.016 30.344 -3.996 1 82.31 339 VAL B CA 1
ATOM 6438 C C . VAL B 1 339 ? 19.922 30.188 -5.219 1 82.31 339 VAL B C 1
ATOM 6440 O O . VAL B 1 339 ? 20.234 29.062 -5.613 1 82.31 339 VAL B O 1
ATOM 6443 N N . ALA B 1 340 ? 20.312 31.25 -5.766 1 79.94 340 ALA B N 1
ATOM 6444 C CA . ALA B 1 340 ? 21.203 31.203 -6.926 1 79.94 340 ALA B CA 1
ATOM 6445 C C . ALA B 1 340 ? 22.531 30.547 -6.57 1 79.94 340 ALA B C 1
ATOM 6447 O O . ALA B 1 340 ? 23.078 29.75 -7.34 1 79.94 340 ALA B O 1
ATOM 6448 N N . ASP B 1 341 ? 23.016 30.906 -5.43 1 84.94 341 ASP B N 1
ATOM 6449 C CA . ASP B 1 341 ? 24.266 30.328 -4.977 1 84.94 341 ASP B CA 1
ATOM 6450 C C . ASP B 1 341 ? 24.141 28.812 -4.754 1 84.94 341 ASP B C 1
ATOM 6452 O O . ASP B 1 341 ? 25.062 28.062 -5.055 1 84.94 341 ASP B O 1
ATOM 6456 N N . ARG B 1 342 ? 23.094 28.422 -4.199 1 88.12 342 ARG B N 1
ATOM 6457 C CA . ARG B 1 342 ? 22.875 27.016 -3.951 1 88.12 342 ARG B CA 1
ATOM 6458 C C . ARG B 1 342 ? 22.75 26.234 -5.262 1 88.12 342 ARG B C 1
ATOM 6460 O O . ARG B 1 342 ? 23.234 25.109 -5.367 1 88.12 342 ARG B O 1
ATOM 6467 N N . VAL B 1 343 ? 22.141 26.828 -6.238 1 86.12 343 VAL B N 1
ATOM 6468 C CA . VAL B 1 343 ? 22.016 26.203 -7.547 1 86.12 343 VAL B CA 1
ATOM 6469 C C . VAL B 1 343 ? 23.406 26.078 -8.188 1 86.12 343 VAL B C 1
ATOM 6471 O O . VAL B 1 343 ? 23.75 25.031 -8.742 1 86.12 343 VAL B O 1
ATOM 6474 N N . ARG B 1 344 ? 24.156 27.141 -8.109 1 86.94 344 ARG B N 1
ATOM 6475 C CA . ARG B 1 344 ? 25.516 27.094 -8.641 1 86.94 344 ARG B CA 1
ATOM 6476 C C . ARG B 1 344 ? 26.344 26.016 -7.945 1 86.94 344 ARG B C 1
ATOM 6478 O O . ARG B 1 344 ? 27.109 25.297 -8.594 1 86.94 344 ARG B O 1
ATOM 6485 N N . TRP B 1 345 ? 26.188 25.969 -6.672 1 92.12 345 TRP B N 1
ATOM 6486 C CA . TRP B 1 345 ? 26.875 24.938 -5.922 1 92.12 345 TRP B CA 1
ATOM 6487 C C . TRP B 1 345 ? 26.484 23.547 -6.414 1 92.12 345 TRP B C 1
ATOM 6489 O O . TRP B 1 345 ? 27.344 22.688 -6.645 1 92.12 345 TRP B O 1
ATOM 6499 N N . ALA B 1 346 ? 25.219 23.297 -6.566 1 92.31 346 ALA B N 1
ATOM 6500 C CA . ALA B 1 346 ? 24.703 22 -6.984 1 92.31 346 ALA B CA 1
ATOM 6501 C C . ALA B 1 346 ? 25.234 21.625 -8.367 1 92.31 346 ALA B C 1
ATOM 6503 O O . ALA B 1 346 ? 25.578 20.453 -8.609 1 92.31 346 ALA B O 1
ATOM 6504 N N . ARG B 1 347 ? 25.359 22.594 -9.234 1 89.44 347 ARG B N 1
ATOM 6505 C CA . ARG B 1 347 ? 25.891 22.359 -10.578 1 89.44 347 ARG B CA 1
ATOM 6506 C C . ARG B 1 347 ? 27.359 21.984 -10.531 1 89.44 347 ARG B C 1
ATOM 6508 O O . ARG B 1 347 ? 27.812 21.125 -11.281 1 89.44 347 ARG B O 1
ATOM 6515 N N . ALA B 1 348 ? 28.016 22.641 -9.688 1 93.19 348 ALA B N 1
ATOM 6516 C CA . ALA B 1 348 ? 29.453 22.422 -9.562 1 93.19 348 ALA B CA 1
ATOM 6517 C C . ALA B 1 348 ? 29.734 21.109 -8.828 1 93.19 348 ALA B C 1
ATOM 6519 O O . ALA B 1 348 ? 30.812 20.516 -8.992 1 93.19 348 ALA B O 1
ATOM 6520 N N . HIS B 1 349 ? 28.844 20.75 -8.008 1 96.62 349 HIS B N 1
ATOM 6521 C CA . HIS B 1 349 ? 29 19.531 -7.215 1 96.62 349 HIS B CA 1
ATOM 6522 C C . HIS B 1 349 ? 27.906 18.531 -7.551 1 96.62 349 HIS B C 1
ATOM 6524 O O . HIS B 1 349 ? 27.172 18.094 -6.672 1 96.62 349 HIS B O 1
ATOM 6530 N N . ASP B 1 350 ? 27.891 18.047 -8.766 1 94.88 350 ASP B N 1
ATOM 6531 C CA . ASP B 1 350 ? 26.812 17.266 -9.336 1 94.88 350 ASP B CA 1
ATOM 6532 C C . ASP B 1 350 ? 26.625 15.953 -8.57 1 94.88 350 ASP B C 1
ATOM 6534 O O . ASP B 1 350 ? 25.5 15.562 -8.25 1 94.88 350 ASP B O 1
ATOM 6538 N N . SER B 1 351 ? 27.688 15.32 -8.227 1 96.56 351 SER B N 1
ATOM 6539 C CA . SER B 1 351 ? 27.625 14.039 -7.539 1 96.56 351 SER B CA 1
ATOM 6540 C C . SER B 1 351 ? 27.078 14.195 -6.125 1 96.56 351 SER B C 1
ATOM 6542 O O . SER B 1 351 ? 26.297 13.367 -5.66 1 96.56 351 SER B O 1
ATOM 6544 N N . GLN B 1 352 ? 27.531 15.211 -5.5 1 97.75 352 GLN B N 1
ATOM 6545 C CA . GLN B 1 352 ? 27.031 15.477 -4.152 1 97.75 352 GLN B CA 1
ATOM 6546 C C . GLN B 1 352 ? 25.547 15.852 -4.18 1 97.75 352 GLN B C 1
ATOM 6548 O O . GLN B 1 352 ? 24.781 15.414 -3.326 1 97.75 352 GLN B O 1
ATOM 6553 N N . ALA B 1 353 ? 25.188 16.641 -5.145 1 96.69 353 ALA B N 1
ATOM 6554 C CA . ALA B 1 353 ? 23.797 17.016 -5.309 1 96.69 353 ALA B CA 1
ATOM 6555 C C . ALA B 1 353 ? 22.906 15.789 -5.52 1 96.69 353 ALA B C 1
ATOM 6557 O O . ALA B 1 353 ? 21.844 15.672 -4.91 1 96.69 353 ALA B O 1
ATOM 6558 N N . ALA B 1 354 ? 23.406 14.891 -6.336 1 97 354 ALA B N 1
ATOM 6559 C CA . ALA B 1 354 ? 22.688 13.648 -6.594 1 97 354 ALA B CA 1
ATOM 6560 C C . ALA B 1 354 ? 22.547 12.812 -5.324 1 97 354 ALA B C 1
ATOM 6562 O O . ALA B 1 354 ? 21.5 12.188 -5.09 1 97 354 ALA B O 1
ATOM 6563 N N . ALA B 1 355 ? 23.531 12.859 -4.539 1 97.94 355 ALA B N 1
ATOM 6564 C CA . ALA B 1 355 ? 23.531 12.094 -3.295 1 97.94 355 ALA B CA 1
ATOM 6565 C C . ALA B 1 355 ? 22.516 12.664 -2.307 1 97.94 355 ALA B C 1
ATOM 6567 O O . ALA B 1 355 ? 21.812 11.906 -1.625 1 97.94 355 ALA B O 1
ATOM 6568 N N . ILE B 1 356 ? 22.453 13.945 -2.205 1 98.44 356 ILE B N 1
ATOM 6569 C CA . ILE B 1 356 ? 21.484 14.594 -1.333 1 98.44 356 ILE B CA 1
ATOM 6570 C C . ILE B 1 356 ? 20.062 14.258 -1.804 1 98.44 356 ILE B C 1
ATOM 6572 O O . ILE B 1 356 ? 19.203 13.922 -0.994 1 98.44 356 ILE B O 1
ATOM 6576 N N . ALA B 1 357 ? 19.859 14.328 -3.145 1 97.5 357 ALA B N 1
ATOM 6577 C CA . ALA B 1 357 ? 18.562 14 -3.73 1 97.5 357 ALA B CA 1
ATOM 6578 C C . ALA B 1 357 ? 18.156 12.562 -3.402 1 97.5 357 ALA B C 1
ATOM 6580 O O . ALA B 1 357 ? 17.031 12.297 -2.988 1 97.5 357 ALA B O 1
ATOM 6581 N N . ALA B 1 358 ? 19.094 11.68 -3.51 1 97 358 ALA B N 1
ATOM 6582 C CA . ALA B 1 358 ? 18.859 10.258 -3.258 1 97 358 ALA B CA 1
ATOM 6583 C C . ALA B 1 358 ? 18.531 10.016 -1.786 1 97 358 ALA B C 1
ATOM 6585 O O . ALA B 1 358 ? 17.656 9.203 -1.462 1 97 358 ALA B O 1
ATOM 6586 N N . ALA B 1 359 ? 19.234 10.688 -0.961 1 98 359 ALA B N 1
ATOM 6587 C CA . ALA B 1 359 ? 19 10.547 0.472 1 98 359 ALA B CA 1
ATOM 6588 C C . ALA B 1 359 ? 17.609 11.055 0.853 1 98 359 ALA B C 1
ATOM 6590 O O . ALA B 1 359 ? 16.922 10.453 1.678 1 98 359 ALA B O 1
ATOM 6591 N N . GLY B 1 360 ? 17.25 12.172 0.309 1 98.31 360 GLY B N 1
ATOM 6592 C CA . GLY B 1 360 ? 15.914 12.688 0.538 1 98.31 360 GLY B CA 1
ATOM 6593 C C . GLY B 1 360 ? 14.82 11.734 0.074 1 98.31 360 GLY B C 1
ATOM 6594 O O . GLY B 1 360 ? 13.836 11.523 0.782 1 98.31 360 GLY B O 1
ATOM 6595 N N . GLN B 1 361 ? 15 11.203 -1.112 1 97.94 361 GLN B N 1
ATOM 6596 C CA . GLN B 1 361 ? 14.039 10.25 -1.653 1 97.94 361 GLN B CA 1
ATOM 6597 C C . GLN B 1 361 ? 13.938 9.008 -0.77 1 97.94 361 GLN B C 1
ATOM 6599 O O . GLN B 1 361 ? 12.836 8.531 -0.481 1 97.94 361 GLN B O 1
ATOM 6604 N N . ALA B 1 362 ? 15.07 8.523 -0.344 1 96.69 362 ALA B N 1
ATOM 6605 C CA . ALA B 1 362 ? 15.094 7.336 0.506 1 96.69 362 ALA B CA 1
ATOM 6606 C C . ALA B 1 362 ? 14.344 7.582 1.812 1 96.69 362 ALA B C 1
ATOM 6608 O O . ALA B 1 362 ? 13.57 6.727 2.262 1 96.69 362 ALA B O 1
ATOM 6609 N N . LEU B 1 363 ? 14.57 8.703 2.4 1 97.44 363 LEU B N 1
ATOM 6610 C CA . LEU B 1 363 ? 13.867 9.047 3.631 1 97.44 363 LEU B CA 1
ATOM 6611 C C . LEU B 1 363 ? 12.359 9.062 3.406 1 97.44 363 LEU B C 1
ATOM 6613 O O . LEU B 1 363 ? 11.602 8.516 4.211 1 97.44 363 LEU B O 1
ATOM 6617 N N . ALA B 1 364 ? 11.953 9.75 2.352 1 97.88 364 ALA B N 1
ATOM 6618 C CA . ALA B 1 364 ? 10.523 9.859 2.051 1 97.88 364 ALA B CA 1
ATOM 6619 C C . ALA B 1 364 ? 9.898 8.484 1.854 1 97.88 364 ALA B C 1
ATOM 6621 O O . ALA B 1 364 ? 8.859 8.18 2.441 1 97.88 364 ALA B O 1
ATOM 6622 N N . VAL B 1 365 ? 10.516 7.656 1.063 1 96.69 365 VAL B N 1
ATOM 6623 C CA . VAL B 1 365 ? 9.977 6.34 0.742 1 96.69 365 VAL B CA 1
ATOM 6624 C C . VAL B 1 365 ? 9.914 5.484 2.008 1 96.69 365 VAL B C 1
ATOM 6626 O O . VAL B 1 365 ? 8.922 4.785 2.242 1 96.69 365 VAL B O 1
ATOM 6629 N N . ARG B 1 366 ? 10.867 5.629 2.852 1 94.62 366 ARG B N 1
ATOM 6630 C CA . ARG B 1 366 ? 11.016 4.742 4 1 94.62 366 ARG B CA 1
ATOM 6631 C C . ARG B 1 366 ? 10.125 5.195 5.156 1 94.62 366 ARG B C 1
ATOM 6633 O O . ARG B 1 366 ? 9.531 4.363 5.848 1 94.62 366 ARG B O 1
ATOM 6640 N N . HIS B 1 367 ? 10 6.441 5.293 1 96.12 367 HIS B N 1
ATOM 6641 C CA . HIS B 1 367 ? 9.469 6.879 6.574 1 96.12 367 HIS B CA 1
ATOM 6642 C C . HIS B 1 367 ? 8.172 7.664 6.395 1 96.12 367 HIS B C 1
ATOM 6644 O O . HIS B 1 367 ? 7.488 7.977 7.371 1 96.12 367 HIS B O 1
ATOM 6650 N N . LEU B 1 368 ? 7.812 7.969 5.176 1 96.94 368 LEU B N 1
ATOM 6651 C CA . LEU B 1 368 ? 6.602 8.758 4.977 1 96.94 368 LEU B CA 1
ATOM 6652 C C . LEU B 1 368 ? 5.516 7.934 4.297 1 96.94 368 LEU B C 1
ATOM 6654 O O . LEU B 1 368 ? 4.43 8.445 4.008 1 96.94 368 LEU B O 1
ATOM 6658 N N . ASN B 1 369 ? 5.762 6.68 4.027 1 94.12 369 ASN B N 1
ATOM 6659 C CA . ASN B 1 369 ? 4.762 5.828 3.393 1 94.12 369 ASN B CA 1
ATOM 6660 C C . ASN B 1 369 ? 3.586 5.559 4.324 1 94.12 369 ASN B C 1
ATOM 6662 O O . ASN B 1 369 ? 3.639 5.891 5.512 1 94.12 369 ASN B O 1
ATOM 6666 N N . ARG B 1 370 ? 2.553 5.008 3.785 1 92.94 370 ARG B N 1
ATOM 6667 C CA . ARG B 1 370 ? 1.287 4.816 4.488 1 92.94 370 ARG B CA 1
ATOM 6668 C C . ARG B 1 370 ? 1.489 4.02 5.773 1 92.94 370 ARG B C 1
ATOM 6670 O O . ARG B 1 370 ? 0.998 4.406 6.836 1 92.94 370 ARG B O 1
ATOM 6677 N N . ARG B 1 371 ? 2.188 2.959 5.73 1 90.69 371 ARG B N 1
ATOM 6678 C CA . ARG B 1 371 ? 2.432 2.135 6.91 1 90.69 371 ARG B CA 1
ATOM 6679 C C . ARG B 1 371 ? 3.145 2.93 7.996 1 90.69 371 ARG B C 1
ATOM 6681 O O . ARG B 1 371 ? 2.777 2.852 9.172 1 90.69 371 ARG B O 1
ATOM 6688 N N . ALA B 1 372 ? 4.16 3.633 7.574 1 93.38 372 ALA B N 1
ATOM 6689 C CA . ALA B 1 372 ? 4.922 4.438 8.523 1 93.38 372 ALA B CA 1
ATOM 6690 C C . ALA B 1 372 ? 4.039 5.492 9.188 1 93.38 372 ALA B C 1
ATOM 6692 O O . ALA B 1 372 ? 4.152 5.746 10.383 1 93.38 372 ALA B O 1
ATOM 6693 N N . ARG B 1 373 ? 3.193 6.121 8.453 1 96.12 373 ARG B N 1
ATOM 6694 C CA . ARG B 1 373 ? 2.295 7.133 9 1 96.12 373 ARG B CA 1
ATOM 6695 C C . ARG B 1 373 ? 1.333 6.523 10.008 1 96.12 373 ARG B C 1
ATOM 6697 O O . ARG B 1 373 ? 1.079 7.109 11.062 1 96.12 373 ARG B O 1
ATOM 6704 N N . LEU B 1 374 ? 0.789 5.359 9.648 1 94.94 374 LEU B N 1
ATOM 6705 C CA . LEU B 1 374 ? -0.117 4.684 10.57 1 94.94 374 LEU B CA 1
ATOM 6706 C C . LEU B 1 374 ? 0.61 4.285 11.852 1 94.94 374 LEU B C 1
ATOM 6708 O O . LEU B 1 374 ? 0.049 4.383 12.945 1 94.94 374 LEU B O 1
ATOM 6712 N N . CYS B 1 375 ? 1.858 3.9 11.695 1 94.06 375 CYS B N 1
ATOM 6713 C CA . CYS B 1 375 ? 2.668 3.58 12.859 1 94.06 375 CYS B CA 1
ATOM 6714 C C . CYS B 1 375 ? 2.9 4.82 13.719 1 94.06 375 CYS B C 1
ATOM 6716 O O . CYS B 1 375 ? 2.869 4.746 14.945 1 94.06 375 CYS B O 1
ATOM 6718 N N . TYR B 1 376 ? 3.189 5.93 13.086 1 96.81 376 TYR B N 1
ATOM 6719 C CA . TYR B 1 376 ? 3.334 7.191 13.805 1 96.81 376 TYR B CA 1
ATOM 6720 C C . TYR B 1 376 ? 2.086 7.496 14.625 1 96.81 376 TYR B C 1
ATOM 6722 O O . TYR B 1 376 ? 2.176 7.797 15.812 1 96.81 376 TYR B O 1
ATOM 6730 N N . LEU B 1 377 ? 0.942 7.391 14 1 97.44 377 LEU B N 1
ATOM 6731 C CA . LEU B 1 377 ? -0.322 7.684 14.664 1 97.44 377 LEU B CA 1
ATOM 6732 C C . LEU B 1 377 ? -0.565 6.715 15.82 1 97.44 377 LEU B C 1
ATOM 6734 O O . LEU B 1 377 ? -1.025 7.117 16.891 1 97.44 377 LEU B O 1
ATOM 6738 N N . ARG B 1 378 ? -0.325 5.469 15.555 1 96.12 378 ARG B N 1
ATOM 6739 C CA . ARG B 1 378 ? -0.5 4.465 16.594 1 96.12 378 ARG B CA 1
ATOM 6740 C C . ARG B 1 378 ? 0.33 4.809 17.828 1 96.12 378 ARG B C 1
ATOM 6742 O O . ARG B 1 378 ? -0.185 4.816 18.953 1 96.12 378 ARG B O 1
ATOM 6749 N N . LEU B 1 379 ? 1.6 5.09 17.609 1 96.75 379 LEU B N 1
ATOM 6750 C CA . LEU B 1 379 ? 2.494 5.438 18.703 1 96.75 379 LEU B CA 1
ATOM 6751 C C . LEU B 1 379 ? 2.006 6.688 19.438 1 96.75 379 LEU B C 1
ATOM 6753 O O . LEU B 1 379 ? 1.99 6.727 20.656 1 96.75 379 LEU B O 1
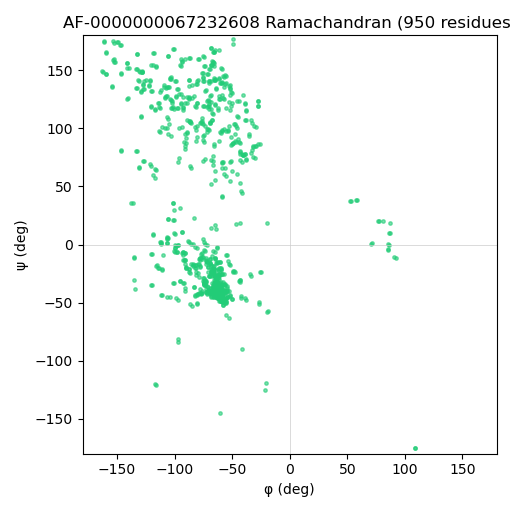ATOM 6757 N N . LEU B 1 380 ? 1.659 7.668 18.656 1 98.06 380 LEU B N 1
ATOM 6758 C CA . LEU B 1 380 ? 1.165 8.914 19.234 1 98.06 380 LEU B CA 1
ATOM 6759 C C . LEU B 1 380 ? -0.058 8.656 20.109 1 98.06 380 LEU B C 1
ATOM 6761 O O . LEU B 1 380 ? -0.137 9.148 21.234 1 98.06 380 LEU B O 1
ATOM 6765 N N . LEU B 1 381 ? -1.005 7.875 19.641 1 97.94 381 LEU B N 1
ATOM 6766 C CA . LEU B 1 381 ? -2.238 7.598 20.375 1 97.94 381 LEU B CA 1
ATOM 6767 C C . LEU B 1 381 ? -1.954 6.793 21.625 1 97.94 381 LEU B C 1
ATOM 6769 O O . LEU B 1 381 ? -2.602 7 22.656 1 97.94 381 LEU B O 1
ATOM 6773 N N . GLN B 1 382 ? -1.036 5.906 21.562 1 96.81 382 GLN B N 1
ATOM 6774 C CA . GLN B 1 382 ? -0.615 5.16 22.734 1 96.81 382 GLN B CA 1
ATOM 6775 C C . GLN B 1 382 ? -0.039 6.09 23.797 1 96.81 382 GLN B C 1
ATOM 6777 O O . GLN B 1 382 ? -0.343 5.953 24.984 1 96.81 382 GLN B O 1
ATOM 6782 N N . GLN B 1 383 ? 0.766 7.012 23.344 1 97.88 383 GLN B N 1
ATOM 6783 C CA . GLN B 1 383 ? 1.385 7.953 24.281 1 97.88 383 GLN B CA 1
ATOM 6784 C C . GLN B 1 383 ? 0.349 8.906 24.859 1 97.88 383 GLN B C 1
ATOM 6786 O O . GLN B 1 383 ? 0.45 9.297 26.031 1 97.88 383 GLN B O 1
ATOM 6791 N N . LEU B 1 384 ? -0.564 9.289 24.062 1 98.12 384 LEU B N 1
ATOM 6792 C CA . LEU B 1 384 ? -1.664 10.102 24.562 1 98.12 384 LEU B CA 1
ATOM 6793 C C . LEU B 1 384 ? -2.477 9.328 25.609 1 98.12 384 LEU B C 1
ATOM 6795 O O . LEU B 1 384 ? -2.811 9.867 26.656 1 98.12 384 LEU B O 1
ATOM 6799 N N . ALA B 1 385 ? -2.777 8.102 25.297 1 98.19 385 ALA B N 1
ATOM 6800 C CA . ALA B 1 385 ? -3.574 7.254 26.188 1 98.19 385 ALA B CA 1
ATOM 6801 C C . ALA B 1 385 ? -2.896 7.086 27.531 1 98.19 385 ALA B C 1
ATOM 6803 O O . ALA B 1 385 ? -3.564 7.055 28.578 1 98.19 385 ALA B O 1
ATOM 6804 N N . ALA B 1 386 ? -1.629 6.969 27.516 1 97.62 386 ALA B N 1
ATOM 6805 C CA . ALA B 1 386 ? -0.855 6.801 28.734 1 97.62 386 ALA B CA 1
ATOM 6806 C C . ALA B 1 386 ? -0.99 8.023 29.641 1 97.62 386 ALA B C 1
ATOM 6808 O O . ALA B 1 386 ? -0.68 7.961 30.844 1 97.62 386 ALA B O 1
ATOM 6809 N N . ARG B 1 387 ? -1.479 9.109 29.109 1 97.44 387 ARG B N 1
ATOM 6810 C CA . ARG B 1 387 ? -1.567 10.359 29.859 1 97.44 387 ARG B CA 1
ATOM 6811 C C . ARG B 1 387 ? -3.01 10.664 30.25 1 97.44 387 ARG B C 1
ATOM 6813 O O . ARG B 1 387 ? -3.289 11.695 30.859 1 97.44 387 ARG B O 1
ATOM 6820 N N . MET B 1 388 ? -3.895 9.734 29.859 1 97.19 388 MET B N 1
ATOM 6821 C CA . MET B 1 388 ? -5.301 9.906 30.219 1 97.19 388 MET B CA 1
ATOM 6822 C C . MET B 1 388 ? -5.504 9.703 31.719 1 97.19 388 MET B C 1
ATOM 6824 O O . MET B 1 388 ? -4.926 8.789 32.312 1 97.19 388 MET B O 1
ATOM 6828 N N . ARG B 1 389 ? -6.355 10.5 32.344 1 97.19 389 ARG B N 1
ATOM 6829 C CA . ARG B 1 389 ? -6.602 10.422 33.781 1 97.19 389 ARG B CA 1
ATOM 6830 C C . ARG B 1 389 ? -8.062 10.078 34.094 1 97.19 389 ARG B C 1
ATOM 6832 O O . ARG B 1 389 ? -8.523 10.227 35.219 1 97.19 389 ARG B O 1
ATOM 6839 N N . TYR B 1 390 ? -8.703 9.781 33.062 1 96.19 390 TYR B N 1
ATOM 6840 C CA . TYR B 1 390 ? -10.078 9.305 33.156 1 96.19 390 TYR B CA 1
ATOM 6841 C C . TYR B 1 390 ? -10.375 8.297 32.062 1 96.19 390 TYR B C 1
ATOM 6843 O O . TYR B 1 390 ? -9.547 8.07 31.172 1 96.19 390 TYR B O 1
ATOM 6851 N N . SER B 1 391 ? -11.531 7.656 32.125 1 95.69 391 SER B N 1
ATOM 6852 C CA . SER B 1 391 ? -11.938 6.699 31.109 1 95.69 391 SER B CA 1
ATOM 6853 C C . SER B 1 391 ? -12.938 7.32 30.125 1 95.69 391 SER B C 1
ATOM 6855 O O . SER B 1 391 ? -14.031 7.719 30.531 1 95.69 391 SER B O 1
ATOM 6857 N N . PRO B 1 392 ? -12.523 7.398 28.891 1 95.5 392 PRO B N 1
ATOM 6858 C CA . PRO B 1 392 ? -13.461 7.898 27.875 1 95.5 392 PRO B CA 1
ATOM 6859 C C . PRO B 1 392 ? -14.742 7.074 27.812 1 95.5 392 PRO B C 1
ATOM 6861 O O . PRO B 1 392 ? -14.711 5.852 28 1 95.5 392 PRO B O 1
ATOM 6864 N N . SER B 1 393 ? -15.859 7.766 27.562 1 95.19 393 SER B N 1
ATOM 6865 C CA . SER B 1 393 ? -17.141 7.078 27.469 1 95.19 393 SER B CA 1
ATOM 6866 C C . SER B 1 393 ? -18.125 7.848 26.594 1 95.19 393 SER B C 1
ATOM 6868 O O . SER B 1 393 ? -18.281 9.062 26.766 1 95.19 393 SER B O 1
ATOM 6870 N N . CYS B 1 394 ? -18.812 7.113 25.75 1 93.06 394 CYS B N 1
ATOM 6871 C CA . CYS B 1 394 ? -19.828 7.719 24.906 1 93.06 394 CYS B CA 1
ATOM 6872 C C . CYS B 1 394 ? -20.984 8.266 25.75 1 93.06 394 CYS B C 1
ATOM 6874 O O . CYS B 1 394 ? -21.625 9.25 25.375 1 93.06 394 CYS B O 1
ATOM 6876 N N . GLY B 1 395 ? -21.125 7.645 26.891 1 91.88 395 GLY B N 1
ATOM 6877 C CA . GLY B 1 395 ? -22.203 8.078 27.781 1 91.88 395 GLY B CA 1
ATOM 6878 C C . GLY B 1 395 ? -22 9.477 28.328 1 91.88 395 GLY B C 1
ATOM 6879 O O . GLY B 1 395 ? -22.953 10.141 28.734 1 91.88 395 GLY B O 1
ATOM 6880 N N . GLN B 1 396 ? -20.812 9.969 28.281 1 89 396 GLN B N 1
ATOM 6881 C CA . GLN B 1 396 ? -20.469 11.273 28.844 1 89 396 GLN B CA 1
ATOM 6882 C C . GLN B 1 396 ? -20.406 12.336 27.75 1 89 396 GLN B C 1
ATOM 6884 O O . GLN B 1 396 ? -19.953 13.453 28 1 89 396 GLN B O 1
ATOM 6889 N N . ARG B 1 397 ? -20.844 11.984 26.547 1 89.5 397 ARG B N 1
ATOM 6890 C CA . ARG B 1 397 ? -20.781 12.906 25.422 1 89.5 397 ARG B CA 1
ATOM 6891 C C . ARG B 1 397 ? -22.156 13.016 24.75 1 89.5 397 ARG B C 1
ATOM 6893 O O . ARG B 1 397 ? -22.891 12.039 24.656 1 89.5 397 ARG B O 1
ATOM 6900 N N . ARG B 1 398 ? -22.359 14.203 24.219 1 83 398 ARG B N 1
ATOM 6901 C CA . ARG B 1 398 ? -23.641 14.453 23.562 1 83 398 ARG B CA 1
ATOM 6902 C C . ARG B 1 398 ? -23.719 13.734 22.219 1 83 398 ARG B C 1
ATOM 6904 O O . ARG B 1 398 ? -24.812 13.344 21.797 1 83 398 ARG B O 1
ATOM 6911 N N . LEU B 1 399 ? -22.656 13.602 21.562 1 89 399 LEU B N 1
ATOM 6912 C CA . LEU B 1 399 ? -22.578 12.953 20.25 1 89 399 LEU B CA 1
ATOM 6913 C C . LEU B 1 399 ? -21.5 11.875 20.25 1 89 399 LEU B C 1
ATOM 6915 O O . LEU B 1 399 ? -20.422 12.07 20.812 1 89 399 LEU B O 1
ATOM 6919 N N . CYS B 1 400 ? -21.875 10.82 19.75 1 93 400 CYS B N 1
ATOM 6920 C CA . CYS B 1 400 ? -20.938 9.703 19.656 1 93 400 CYS B CA 1
ATOM 6921 C C . CYS B 1 400 ? -21.203 8.883 18.391 1 93 400 CYS B C 1
ATOM 6923 O O . CYS B 1 400 ? -21.797 7.801 18.469 1 93 400 CYS B O 1
ATOM 6925 N N . VAL B 1 401 ? -20.688 9.375 17.297 1 94.31 401 VAL B N 1
ATOM 6926 C CA . VAL B 1 401 ? -20.922 8.742 15.992 1 94.31 401 VAL B CA 1
ATOM 6927 C C . VAL B 1 401 ? -19.766 7.789 15.672 1 94.31 401 VAL B C 1
ATOM 6929 O O . VAL B 1 401 ? -18.609 8.203 15.641 1 94.31 401 VAL B O 1
ATOM 6932 N N . PRO B 1 402 ? -20.109 6.492 15.469 1 96.56 402 PRO B N 1
ATOM 6933 C CA . PRO B 1 402 ? -19 5.641 15.008 1 96.56 402 PRO B CA 1
ATOM 6934 C C . PRO B 1 402 ? -18.359 6.141 13.719 1 96.56 402 PRO B C 1
ATOM 6936 O O . PRO B 1 402 ? -19.062 6.367 12.727 1 96.56 402 PRO B O 1
ATOM 6939 N N . LEU B 1 403 ? -17.109 6.316 13.773 1 96.44 403 LEU B N 1
ATOM 6940 C CA . LEU B 1 403 ? -16.391 6.895 12.641 1 96.44 403 LEU B CA 1
ATOM 6941 C C . LEU B 1 403 ? -16.609 6.059 11.383 1 96.44 403 LEU B C 1
ATOM 6943 O O . LEU B 1 403 ? -16.703 6.598 10.281 1 96.44 403 LEU B O 1
ATOM 6947 N N . GLY B 1 404 ? -16.625 4.75 11.562 1 95.62 404 GLY B N 1
ATOM 6948 C CA . GLY B 1 404 ? -16.875 3.883 10.422 1 95.62 404 GLY B CA 1
ATOM 6949 C C . GLY B 1 404 ? -18.156 4.234 9.672 1 95.62 404 GLY B C 1
ATOM 6950 O O . GLY B 1 404 ? -18.156 4.301 8.438 1 95.62 404 GLY B O 1
ATOM 6951 N N . ARG B 1 405 ? -19.219 4.473 10.375 1 96.06 405 ARG B N 1
ATOM 6952 C CA . ARG B 1 405 ? -20.484 4.832 9.766 1 96.06 405 ARG B CA 1
ATOM 6953 C C . ARG B 1 405 ? -20.406 6.188 9.07 1 96.06 405 ARG B C 1
ATOM 6955 O O . ARG B 1 405 ? -20.953 6.367 7.98 1 96.06 405 ARG B O 1
ATOM 6962 N N . LEU B 1 406 ? -19.719 7.082 9.719 1 94.06 406 LEU B N 1
ATOM 6963 C CA . LEU B 1 406 ? -19.547 8.398 9.109 1 94.06 406 LEU B CA 1
ATOM 6964 C C . LEU B 1 406 ? -18.797 8.289 7.789 1 94.06 406 LEU B C 1
ATOM 6966 O O . LEU B 1 406 ? -19.219 8.867 6.781 1 94.06 406 LEU B O 1
ATOM 6970 N N . VAL B 1 407 ? -17.719 7.59 7.773 1 94 407 VAL B N 1
ATOM 6971 C CA . VAL B 1 407 ? -16.891 7.434 6.582 1 94 407 VAL B CA 1
ATOM 6972 C C . VAL B 1 407 ? -17.703 6.758 5.477 1 94 407 VAL B C 1
ATOM 6974 O O . VAL B 1 407 ? -17.578 7.113 4.301 1 94 407 VAL B O 1
ATOM 6977 N N . GLU B 1 408 ? -18.516 5.816 5.82 1 94.56 408 GLU B N 1
ATOM 6978 C CA . GLU B 1 408 ? -19.375 5.16 4.84 1 94.56 408 GLU B CA 1
ATOM 6979 C C . GLU B 1 408 ? -20.297 6.168 4.156 1 94.56 408 GLU B C 1
ATOM 6981 O O . GLU B 1 408 ? -20.453 6.145 2.936 1 94.56 408 GLU B O 1
ATOM 6986 N N . VAL B 1 409 ? -20.844 6.996 4.957 1 93 409 VAL B N 1
ATOM 6987 C CA . VAL B 1 409 ? -21.781 7.984 4.418 1 93 409 VAL B CA 1
ATOM 6988 C C . VAL B 1 409 ? -21.016 9.016 3.594 1 93 409 VAL B C 1
ATOM 6990 O O . VAL B 1 409 ? -21.469 9.43 2.523 1 93 409 VAL B O 1
ATOM 6993 N N . MET B 1 410 ? -19.891 9.414 4.047 1 90.69 410 MET B N 1
ATOM 6994 C CA . MET B 1 410 ? -19.062 10.375 3.314 1 90.69 410 MET B CA 1
ATOM 6995 C C . MET B 1 410 ? -18.625 9.805 1.971 1 90.69 410 MET B C 1
ATOM 6997 O O . MET B 1 410 ? -18.516 10.539 0.984 1 90.69 410 MET B O 1
ATOM 7001 N N . ALA B 1 411 ? -18.391 8.539 1.915 1 91.06 411 ALA B N 1
ATOM 7002 C CA . ALA B 1 411 ? -17.953 7.859 0.704 1 91.06 411 ALA B CA 1
ATOM 7003 C C . ALA B 1 411 ? -19.031 7.891 -0.374 1 91.06 411 ALA B C 1
ATOM 7005 O O . ALA B 1 411 ? -18.734 7.727 -1.561 1 91.06 411 ALA B O 1
ATOM 7006 N N . GLU B 1 412 ? -20.234 8.102 0.042 1 89.88 412 GLU B N 1
ATOM 7007 C CA . GLU B 1 412 ? -21.344 8.055 -0.91 1 89.88 412 GLU B CA 1
ATOM 7008 C C . GLU B 1 412 ? -21.938 9.438 -1.136 1 89.88 412 GLU B C 1
ATOM 7010 O O . GLU B 1 412 ? -22.625 9.664 -2.127 1 89.88 412 GLU B O 1
ATOM 7015 N N . HIS B 1 413 ? -21.688 10.273 -0.187 1 89.12 413 HIS B N 1
ATOM 7016 C CA . HIS B 1 413 ? -22.281 11.602 -0.262 1 89.12 413 HIS B CA 1
ATOM 7017 C C . HIS B 1 413 ? -21.75 12.375 -1.462 1 89.12 413 HIS B C 1
ATOM 7019 O O . HIS B 1 413 ? -20.531 12.414 -1.692 1 89.12 413 HIS B O 1
ATOM 7025 N N . PRO B 1 414 ? -22.562 13.031 -2.234 1 83.69 414 PRO B N 1
ATOM 7026 C CA . PRO B 1 414 ? -22.156 13.711 -3.467 1 83.69 414 PRO B CA 1
ATOM 7027 C C . PRO B 1 414 ? -21.094 14.773 -3.23 1 83.69 414 PRO B C 1
ATOM 7029 O O . PRO B 1 414 ? -20.297 15.07 -4.125 1 83.69 414 PRO B O 1
ATOM 7032 N N . ARG B 1 415 ? -21.031 15.305 -2.064 1 84.25 415 ARG B N 1
ATOM 7033 C CA . ARG B 1 415 ? -20.109 16.406 -1.806 1 84.25 415 ARG B CA 1
ATOM 7034 C C . ARG B 1 415 ? -18.781 15.906 -1.273 1 84.25 415 ARG B C 1
ATOM 7036 O O . ARG B 1 415 ? -17.844 16.688 -1.076 1 84.25 415 ARG B O 1
ATOM 7043 N N . SER B 1 416 ? -18.688 14.594 -0.997 1 87.75 416 SER B N 1
ATOM 7044 C CA . SER B 1 416 ? -17.438 14.133 -0.407 1 87.75 416 SER B CA 1
ATOM 7045 C C . SER B 1 416 ? -16.953 12.844 -1.075 1 87.75 416 SER B C 1
ATOM 7047 O O . SER B 1 416 ? -15.812 12.438 -0.889 1 87.75 416 SER B O 1
ATOM 7049 N N . ARG B 1 417 ? -17.734 12.234 -1.86 1 86 417 ARG B N 1
ATOM 7050 C CA . ARG B 1 417 ? -17.438 10.906 -2.396 1 86 417 ARG B CA 1
ATOM 7051 C C . ARG B 1 417 ? -16.156 10.945 -3.24 1 86 417 ARG B C 1
ATOM 7053 O O . ARG B 1 417 ? -15.484 9.93 -3.387 1 86 417 ARG B O 1
ATOM 7060 N N . GLU B 1 418 ? -15.773 12.141 -3.73 1 81.44 418 GLU B N 1
ATOM 7061 C CA . GLU B 1 418 ? -14.602 12.234 -4.594 1 81.44 418 GLU B CA 1
ATOM 7062 C C . GLU B 1 418 ? -13.422 12.859 -3.854 1 81.44 418 GLU B C 1
ATOM 7064 O O . GLU B 1 418 ? -12.367 13.102 -4.445 1 81.44 418 GLU B O 1
ATOM 7069 N N . SER B 1 419 ? -13.648 13.07 -2.551 1 83.88 419 SER B N 1
ATOM 7070 C CA . SER B 1 419 ? -12.641 13.828 -1.813 1 83.88 419 SER B CA 1
ATOM 7071 C C . SER B 1 419 ? -11.469 12.945 -1.407 1 83.88 419 SER B C 1
ATOM 7073 O O . SER B 1 419 ? -10.383 13.438 -1.118 1 83.88 419 SER B O 1
ATOM 7075 N N . CYS B 1 420 ? -11.711 11.688 -1.32 1 88.94 420 CYS B N 1
ATOM 7076 C CA . CYS B 1 420 ? -10.641 10.789 -0.886 1 88.94 420 CYS B CA 1
ATOM 7077 C C . CYS B 1 420 ? -10.859 9.383 -1.442 1 88.94 420 CYS B C 1
ATOM 7079 O O . CYS B 1 420 ? -11.812 9.141 -2.186 1 88.94 420 CYS B O 1
ATOM 7081 N N . ARG B 1 421 ? -9.867 8.578 -1.155 1 88.38 421 ARG B N 1
ATOM 7082 C CA . ARG B 1 421 ? -9.961 7.191 -1.59 1 88.38 421 ARG B CA 1
ATOM 7083 C C . ARG B 1 421 ? -10.609 6.32 -0.517 1 88.38 421 ARG B C 1
ATOM 7085 O O . ARG B 1 421 ? -9.938 5.52 0.133 1 88.38 421 ARG B O 1
ATOM 7092 N N . TRP B 1 422 ? -11.938 6.395 -0.544 1 92.81 422 TRP B N 1
ATOM 7093 C CA . TRP B 1 422 ? -12.719 5.777 0.522 1 92.81 422 TRP B CA 1
ATOM 7094 C C . TRP B 1 422 ? -12.781 4.262 0.348 1 92.81 422 TRP B C 1
ATOM 7096 O O . TRP B 1 422 ? -12.633 3.516 1.318 1 92.81 422 TRP B O 1
ATOM 7106 N N . SER B 1 423 ? -12.922 3.848 -0.893 1 90.81 423 SER B N 1
ATOM 7107 C CA . SER B 1 423 ? -13.297 2.473 -1.211 1 90.81 423 SER B CA 1
ATOM 7108 C C . SER B 1 423 ? -12.203 1.494 -0.808 1 90.81 423 SER B C 1
ATOM 7110 O O . SER B 1 423 ? -12.484 0.399 -0.319 1 90.81 423 SER B O 1
ATOM 7112 N N . GLU B 1 424 ? -11.023 1.949 -1.072 1 88.94 424 GLU B N 1
ATOM 7113 C CA . GLU B 1 424 ? -9.914 1.06 -0.742 1 88.94 424 GLU B CA 1
ATOM 7114 C C . GLU B 1 424 ? -9.938 0.679 0.735 1 88.94 424 GLU B C 1
ATOM 7116 O O . GLU B 1 424 ? -9.695 -0.478 1.087 1 88.94 424 GLU B O 1
ATOM 7121 N N . VAL B 1 425 ? -10.258 1.614 1.553 1 92.75 425 VAL B N 1
ATOM 7122 C CA . VAL B 1 425 ? -10.258 1.369 2.99 1 92.75 425 VAL B CA 1
ATOM 7123 C C . VAL B 1 425 ? -11.547 0.658 3.396 1 92.75 425 VAL B C 1
ATOM 7125 O O . VAL B 1 425 ? -11.508 -0.339 4.121 1 92.75 425 VAL B O 1
ATOM 7128 N N . LEU B 1 426 ? -12.641 1.048 2.883 1 93.94 426 LEU B N 1
ATOM 7129 C CA . LEU B 1 426 ? -13.945 0.559 3.332 1 93.94 426 LEU B CA 1
ATOM 7130 C C . LEU B 1 426 ? -14.188 -0.863 2.84 1 93.94 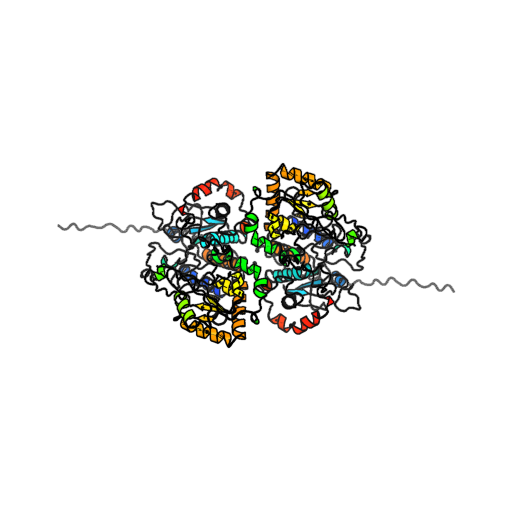426 LEU B C 1
ATOM 7132 O O . LEU B 1 426 ? -14.836 -1.658 3.521 1 93.94 426 LEU B O 1
ATOM 7136 N N . LEU B 1 427 ? -13.719 -1.191 1.667 1 92.88 427 LEU B N 1
ATOM 7137 C CA . LEU B 1 427 ? -13.875 -2.559 1.182 1 92.88 427 LEU B CA 1
ATOM 7138 C C . LEU B 1 427 ? -12.914 -3.502 1.901 1 92.88 427 LEU B C 1
ATOM 7140 O O . LEU B 1 427 ? -13.25 -4.668 2.137 1 92.88 427 LEU B O 1
ATOM 7144 N N . SER B 1 428 ? -11.781 -2.996 2.217 1 89.69 428 SER B N 1
ATOM 7145 C CA . SER B 1 428 ? -10.812 -3.799 2.955 1 89.69 428 SER B CA 1
ATOM 7146 C C . SER B 1 428 ? -11.25 -4.012 4.398 1 89.69 428 SER B C 1
ATOM 7148 O O . SER B 1 428 ? -10.977 -5.059 4.988 1 89.69 428 SER B O 1
ATOM 7150 N N . HIS B 1 429 ? -11.883 -2.949 4.91 1 90.75 429 HIS B N 1
ATOM 7151 C CA . HIS B 1 429 ? -12.281 -2.938 6.316 1 90.75 429 HIS B CA 1
ATOM 7152 C C . HIS B 1 429 ? -13.719 -2.461 6.48 1 90.75 429 HIS B C 1
ATOM 7154 O O . HIS B 1 429 ? -13.961 -1.345 6.945 1 90.75 429 HIS B O 1
ATOM 7160 N N . PRO B 1 430 ? -14.617 -3.357 6.254 1 88.75 430 PRO B N 1
ATOM 7161 C CA . PRO B 1 430 ? -16.016 -2.941 6.387 1 88.75 430 PRO B CA 1
ATOM 7162 C C . PRO B 1 430 ? -16.406 -2.623 7.828 1 88.75 430 PRO B C 1
ATOM 7164 O O . PRO B 1 430 ? -15.805 -3.162 8.766 1 88.75 430 PRO B O 1
ATOM 7167 N N . THR B 1 431 ? -17.344 -1.834 7.961 1 90.12 431 THR B N 1
ATOM 7168 C CA . THR B 1 431 ? -17.844 -1.488 9.289 1 90.12 431 THR B CA 1
ATOM 7169 C C . THR B 1 431 ? -18.609 -2.664 9.898 1 90.12 431 THR B C 1
ATOM 7171 O O . THR B 1 431 ? -19.297 -3.402 9.195 1 90.12 431 THR B O 1
ATOM 7174 N N . PRO B 1 432 ? -18.5 -2.756 11.18 1 83.38 432 PRO B N 1
ATOM 7175 C CA . PRO B 1 432 ? -19.297 -3.807 11.828 1 83.38 432 PRO B CA 1
ATOM 7176 C C . PRO B 1 432 ? -20.797 -3.646 11.594 1 83.38 432 PRO B C 1
ATOM 7178 O O . PRO B 1 432 ? -21.312 -2.527 11.617 1 83.38 432 PRO B O 1
ATOM 7181 N N . PRO B 1 433 ? -21.453 -4.762 11.344 1 83.75 433 PRO B N 1
ATOM 7182 C CA . PRO B 1 433 ? -22.875 -4.703 10.992 1 83.75 433 PRO B CA 1
ATOM 7183 C C . PRO B 1 433 ? -23.734 -4.074 12.086 1 83.75 433 PRO B C 1
ATOM 7185 O O . PRO B 1 433 ? -24.734 -3.404 11.797 1 83.75 433 PRO B O 1
ATOM 7188 N N . ASP B 1 434 ? -23.391 -4.277 13.32 1 87.88 434 ASP B N 1
ATOM 7189 C CA . ASP B 1 434 ? -24.188 -3.771 14.43 1 87.88 434 ASP B CA 1
ATOM 7190 C C . ASP B 1 434 ? -24.203 -2.244 14.453 1 87.88 434 ASP B C 1
ATOM 7192 O O . ASP B 1 434 ? -25.156 -1.627 14.914 1 87.88 434 ASP B O 1
ATOM 7196 N N . GLN B 1 435 ? -23.25 -1.635 13.961 1 90.12 435 GLN B N 1
ATOM 7197 C CA . GLN B 1 435 ? -23.156 -0.179 13.938 1 90.12 435 GLN B CA 1
ATOM 7198 C C . GLN B 1 435 ? -24.188 0.417 12.977 1 90.12 435 GLN B C 1
ATOM 7200 O O . GLN B 1 435 ? -24.688 1.523 13.195 1 90.12 435 GLN B O 1
ATOM 7205 N N . ARG B 1 436 ? -24.547 -0.33 12.008 1 89.75 436 ARG B N 1
ATOM 7206 C CA . ARG B 1 436 ? -25.5 0.164 11.031 1 89.75 436 ARG B CA 1
ATOM 7207 C C . ARG B 1 436 ? -26.906 0.203 11.617 1 89.75 436 ARG B C 1
ATOM 7209 O O . ARG B 1 436 ? -27.719 1.061 11.25 1 89.75 436 ARG B O 1
ATOM 7216 N N . THR B 1 437 ? -27.125 -0.706 12.508 1 90.12 437 THR B N 1
ATOM 7217 C CA . THR B 1 437 ? -28.422 -0.721 13.156 1 90.12 437 THR B CA 1
ATOM 7218 C C . THR B 1 437 ? -28.594 0.5 14.055 1 90.12 437 THR B C 1
ATOM 7220 O O . THR B 1 437 ? -29.625 1.176 14 1 90.12 437 THR B O 1
ATOM 7223 N N . ALA B 1 438 ? -27.625 0.823 14.82 1 90.31 438 ALA B N 1
ATOM 7224 C CA . ALA B 1 438 ? -27.672 1.941 15.758 1 90.31 438 ALA B CA 1
ATOM 7225 C C . ALA B 1 438 ? -27.547 3.275 15.031 1 90.31 438 ALA B C 1
ATOM 7227 O O . ALA B 1 438 ? -28.109 4.281 15.461 1 90.31 438 ALA B O 1
ATOM 7228 N N . TRP B 1 439 ? -26.828 3.295 13.992 1 94.69 439 TRP B N 1
ATOM 7229 C CA . TRP B 1 439 ? -26.594 4.496 13.195 1 94.69 439 TRP B CA 1
ATOM 7230 C C . TRP B 1 439 ? -26.906 4.246 11.727 1 94.69 439 TRP B C 1
ATOM 7232 O O . TRP B 1 439 ? -26 4.246 10.883 1 94.69 439 TRP B O 1
ATOM 7242 N N . PRO B 1 440 ? -28.188 4.137 11.445 1 94.5 440 PRO B N 1
ATOM 7243 C CA . PRO B 1 440 ? -28.562 3.963 10.039 1 94.5 440 PRO B CA 1
ATOM 7244 C C . PRO B 1 440 ? -28.234 5.188 9.188 1 94.5 440 PRO B C 1
ATOM 7246 O O . PRO B 1 440 ? -28 6.27 9.719 1 94.5 440 PRO B O 1
ATOM 7249 N N . ASP B 1 441 ? -28.266 5.004 7.887 1 93.44 441 ASP B N 1
ATOM 7250 C CA . ASP B 1 441 ? -27.922 6.07 6.957 1 93.44 441 ASP B CA 1
ATOM 7251 C C . ASP B 1 441 ? -28.812 7.297 7.172 1 93.44 441 ASP B C 1
ATOM 7253 O O . ASP B 1 441 ? -28.344 8.43 7.129 1 93.44 441 ASP B O 1
ATOM 7257 N N . SER B 1 442 ? -30.047 7.059 7.383 1 94.31 442 SER B N 1
ATOM 7258 C CA . SER B 1 442 ? -31 8.148 7.527 1 94.31 442 SER B CA 1
ATOM 7259 C C . SER B 1 442 ? -30.656 9.039 8.711 1 94.31 442 SER B C 1
ATOM 7261 O O . SER B 1 442 ? -30.75 10.266 8.625 1 94.31 442 SER B O 1
ATOM 7263 N N . ARG B 1 443 ? -30.234 8.445 9.781 1 93.88 443 ARG B N 1
ATOM 7264 C CA . ARG B 1 443 ? -29.844 9.203 10.969 1 93.88 443 ARG B CA 1
ATOM 7265 C C . ARG B 1 443 ? -28.609 10.055 10.695 1 93.88 443 ARG B C 1
ATOM 7267 O O . ARG B 1 443 ? -28.562 11.219 11.086 1 93.88 443 ARG B O 1
ATOM 7274 N N . LEU B 1 444 ? -27.688 9.523 10.062 1 93.94 444 LEU B N 1
ATOM 7275 C CA . LEU B 1 444 ? -26.438 10.227 9.773 1 93.94 444 LEU B CA 1
ATOM 7276 C C . LEU B 1 444 ? -26.656 11.344 8.758 1 93.94 444 LEU B C 1
ATOM 7278 O O . LEU B 1 444 ? -26.109 12.43 8.891 1 93.94 444 LEU B O 1
ATOM 7282 N N . LEU B 1 445 ? -27.469 11.039 7.758 1 93.31 445 LEU B N 1
ATOM 7283 C CA . LEU B 1 445 ? -27.766 12.047 6.75 1 93.31 445 LEU B CA 1
ATOM 7284 C C . LEU B 1 445 ? -28.5 13.234 7.363 1 93.31 445 LEU B C 1
ATOM 7286 O O . LEU B 1 445 ? -28.297 14.375 6.961 1 93.31 445 LEU B O 1
ATOM 7290 N N . ALA B 1 446 ? -29.344 12.906 8.312 1 91.88 446 ALA B N 1
ATOM 7291 C CA . ALA B 1 446 ? -30.016 13.984 9.023 1 91.88 446 ALA B CA 1
ATOM 7292 C C . ALA B 1 446 ? -29.031 14.828 9.828 1 91.88 446 ALA B C 1
ATOM 7294 O O . ALA B 1 446 ? -29.125 16.062 9.844 1 91.88 446 ALA B O 1
ATOM 7295 N N . LEU B 1 447 ? -28.109 14.148 10.438 1 87.56 447 LEU B N 1
ATOM 7296 C CA . LEU B 1 447 ? -27.078 14.82 11.219 1 87.56 447 LEU B CA 1
ATOM 7297 C C . LEU B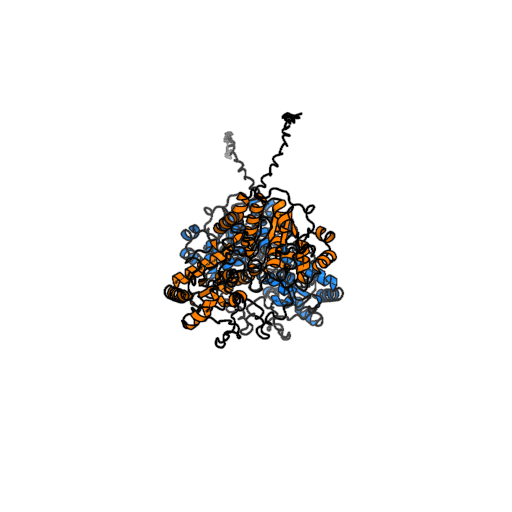 1 447 ? -26.219 15.703 10.336 1 87.56 447 LEU B C 1
ATOM 7299 O O . LEU B 1 447 ? -25.75 16.766 10.773 1 87.56 447 LEU B O 1
ATOM 7303 N N . LEU B 1 448 ? -26.031 15.273 9.047 1 87.88 448 LEU B N 1
ATOM 7304 C CA . LEU B 1 448 ? -25.125 15.945 8.125 1 87.88 448 LEU B CA 1
ATOM 7305 C C . LEU B 1 448 ? -25.891 16.844 7.152 1 87.88 448 LEU B C 1
ATOM 7307 O O . LEU B 1 448 ? -25.391 17.188 6.082 1 87.88 448 LEU B O 1
ATOM 7311 N N . SER B 1 449 ? -27.047 17.234 7.441 1 86.75 449 SER B N 1
ATOM 7312 C CA . SER B 1 449 ? -27.922 17.922 6.508 1 86.75 449 SER B CA 1
ATOM 7313 C C . SER B 1 449 ? -27.531 19.391 6.367 1 86.75 449 SER B C 1
ATOM 7315 O O . SER B 1 449 ? -27.922 20.047 5.398 1 86.75 449 SER B O 1
ATOM 7317 N N . ASP B 1 450 ? -26.781 19.906 7.336 1 81.5 450 ASP B N 1
ATOM 7318 C CA . ASP B 1 450 ? -26.375 21.312 7.273 1 81.5 450 ASP B CA 1
ATOM 7319 C C . ASP B 1 450 ? -25.359 21.547 6.152 1 81.5 450 ASP B C 1
ATOM 7321 O O . ASP B 1 450 ? -24.266 20.984 6.176 1 81.5 450 ASP B O 1
ATOM 7325 N N . PRO B 1 451 ? -25.672 22.406 5.195 1 79.75 451 PRO B N 1
ATOM 7326 C CA . PRO B 1 451 ? -24.766 22.672 4.074 1 79.75 451 PRO B CA 1
ATOM 7327 C C . PRO B 1 451 ? -23.438 23.25 4.52 1 79.75 451 PRO B C 1
ATOM 7329 O O . PRO B 1 451 ? -22.438 23.156 3.797 1 79.75 451 PRO B O 1
ATOM 7332 N N . LEU B 1 452 ? -23.375 23.797 5.684 1 76.44 452 LEU B N 1
ATOM 7333 C CA . LEU B 1 452 ? -22.156 24.438 6.172 1 76.44 452 LEU B CA 1
ATOM 7334 C C . LEU B 1 452 ? -21.094 23.406 6.516 1 76.44 452 LEU B C 1
ATOM 7336 O O . LEU B 1 452 ? -19.922 23.734 6.672 1 76.44 452 LEU B O 1
ATOM 7340 N N . LEU B 1 453 ? -21.547 22.125 6.629 1 80.81 453 LEU B N 1
ATOM 7341 C CA . LEU B 1 453 ? -20.594 21.062 6.934 1 80.81 453 LEU B CA 1
ATOM 7342 C C . LEU B 1 453 ? -19.797 20.672 5.699 1 80.81 453 LEU B C 1
ATOM 7344 O O . LEU B 1 453 ? -18.781 19.984 5.805 1 80.81 453 LEU B O 1
ATOM 7348 N N . TRP B 1 454 ? -20.234 21.156 4.559 1 80.44 454 TRP B N 1
ATOM 7349 C CA . TRP B 1 454 ? -19.672 20.703 3.297 1 80.44 454 TRP B CA 1
ATOM 7350 C C . TRP B 1 454 ? -18.969 21.844 2.57 1 80.44 454 TRP B C 1
ATOM 7352 O O . TRP B 1 454 ? -19.219 23.016 2.846 1 80.44 454 TRP B O 1
ATOM 7362 N N . PRO B 1 455 ? -17.969 21.406 1.75 1 71.56 455 PRO B N 1
ATOM 7363 C CA . PRO B 1 455 ? -17.266 22.469 1.025 1 71.56 455 PRO B CA 1
ATOM 7364 C C . PRO B 1 455 ? -18.203 23.406 0.277 1 71.56 455 PRO B C 1
ATOM 7366 O O . PRO B 1 455 ? -19.25 22.984 -0.212 1 71.56 455 PRO B O 1
ATOM 7369 N N . ARG B 1 456 ? -17.859 24.688 0.492 1 59.72 456 ARG B N 1
ATOM 7370 C CA . ARG B 1 456 ? -18.641 25.688 -0.234 1 59.72 456 ARG B CA 1
ATOM 7371 C C . ARG B 1 456 ? -18.484 25.516 -1.741 1 59.72 456 ARG B C 1
ATOM 7373 O O . ARG B 1 456 ? -17.422 25.109 -2.215 1 59.72 456 ARG B O 1
ATOM 7380 N N . ASP B 1 457 ? -19.547 25.219 -2.434 1 48.41 457 ASP B N 1
ATOM 7381 C CA . ASP B 1 457 ? -19.453 25.344 -3.885 1 48.41 457 ASP B CA 1
ATOM 7382 C C . ASP B 1 457 ? -18.703 26.609 -4.273 1 48.41 457 ASP B C 1
ATOM 7384 O O . ASP B 1 457 ? -19.25 27.719 -4.156 1 48.41 457 ASP B O 1
ATOM 7388 N N . ASN B 1 458 ? -17.688 26.906 -3.686 1 39.56 458 ASN B N 1
ATOM 7389 C CA . ASN B 1 458 ? -17.094 28.172 -4.102 1 39.56 458 ASN B CA 1
ATOM 7390 C C . ASN B 1 458 ? -17.094 28.328 -5.621 1 39.56 458 ASN B C 1
ATOM 7392 O O . ASN B 1 458 ? -16.328 27.641 -6.309 1 39.56 458 ASN B O 1
ATOM 7396 N N . PRO B 1 459 ? -18.109 28.828 -6.164 1 37.34 459 PRO B N 1
ATOM 7397 C CA . PRO B 1 459 ? -18.016 29.234 -7.57 1 37.34 459 PRO B CA 1
ATOM 7398 C C . PRO B 1 459 ? -16.656 29.844 -7.914 1 37.34 459 PRO B C 1
ATOM 7400 O O . PRO B 1 459 ? -16.297 29.922 -9.094 1 37.34 459 PRO B O 1
ATOM 7403 N N . ASP B 1 460 ? -16.203 30.734 -7.129 1 33.16 460 ASP B N 1
ATOM 7404 C CA . ASP B 1 460 ? -14.984 31.5 -7.379 1 33.16 460 ASP B CA 1
ATOM 7405 C C . ASP B 1 460 ? -13.75 30.609 -7.266 1 33.16 460 ASP B C 1
ATOM 7407 O O . ASP B 1 460 ? -12.617 31.094 -7.219 1 33.16 460 ASP B O 1
ATOM 7411 N N . SER B 1 461 ? -13.805 29.469 -6.781 1 36.78 461 SER B N 1
ATOM 7412 C CA . SER B 1 461 ? -12.672 28.594 -7.035 1 36.78 461 SER B CA 1
ATOM 7413 C C . SER B 1 461 ? -12.289 28.578 -8.508 1 36.78 461 SER B C 1
ATOM 7415 O O . SER B 1 461 ? -13.164 28.547 -9.383 1 36.78 461 SER B O 1
ATOM 7417 N N . LEU B 1 462 ? -11.266 29.219 -8.953 1 34.16 462 LEU B N 1
ATOM 7418 C CA . LEU B 1 462 ? -10.859 29.328 -10.352 1 34.16 462 LEU B CA 1
ATOM 7419 C C . LEU B 1 462 ? -11.281 28.094 -11.141 1 34.16 462 LEU B C 1
ATOM 7421 O O . LEU B 1 462 ? -11.078 26.969 -10.695 1 34.16 462 LEU B O 1
ATOM 7425 N N . PRO B 1 463 ? -12.383 28.172 -11.922 1 34.84 463 PRO B N 1
ATOM 7426 C CA . PRO B 1 463 ? -12.641 27.047 -12.844 1 34.84 463 PRO B CA 1
ATOM 7427 C C . PRO B 1 463 ? -11.359 26.328 -13.25 1 34.84 463 PRO B C 1
ATOM 7429 O O . PRO B 1 463 ? -10.305 26.953 -13.406 1 34.84 463 PRO B O 1
ATOM 7432 N N . PRO B 1 464 ? -11.25 24.969 -12.906 1 35 464 PRO B N 1
ATOM 7433 C CA . PRO B 1 464 ? -10.055 24.453 -13.586 1 35 464 PRO B CA 1
ATOM 7434 C C . PRO B 1 464 ? -9.891 25.031 -14.992 1 35 464 PRO B C 1
ATOM 7436 O O . PRO B 1 464 ? -10.875 25.391 -15.641 1 35 464 PRO B O 1
ATOM 7439 N N . PRO B 1 465 ? -8.836 25.672 -15.297 1 31.11 465 PRO B N 1
ATOM 7440 C CA . PRO B 1 465 ? -8.867 26.094 -16.703 1 31.11 465 PRO B CA 1
ATOM 7441 C C . PRO B 1 465 ? -9.484 25.047 -17.625 1 31.11 465 PRO B C 1
ATOM 7443 O O . PRO B 1 465 ? -9.414 23.859 -17.344 1 31.11 465 PRO B O 1
ATOM 7446 N N . ASP B 1 466 ? -10.633 25.328 -18.25 1 33.44 466 ASP B N 1
ATOM 7447 C CA . ASP B 1 466 ? -11.398 24.516 -19.188 1 33.44 466 ASP B CA 1
ATOM 7448 C C . ASP B 1 466 ? -10.523 23.422 -19.797 1 33.44 466 ASP B C 1
ATOM 7450 O O . ASP B 1 466 ? -11.023 22.344 -20.125 1 33.44 466 ASP B O 1
ATOM 7454 N N . SER B 1 467 ? -9.391 23.781 -20.484 1 34.19 467 SER B N 1
ATOM 7455 C CA . SER B 1 467 ? -8.664 22.984 -21.453 1 34.19 467 SER B CA 1
ATOM 7456 C C . SER B 1 467 ? -7.777 21.953 -20.781 1 34.19 467 SER B C 1
ATOM 7458 O O . SER B 1 467 ? -7.227 21.062 -21.453 1 34.19 467 SER B O 1
ATOM 7460 N N . ASP B 1 468 ? -7.043 22.281 -19.672 1 31.06 468 ASP B N 1
ATOM 7461 C CA . ASP B 1 468 ? -6.047 21.344 -19.172 1 31.06 468 ASP B CA 1
ATOM 7462 C C . ASP B 1 468 ? -6.656 20.391 -18.141 1 31.06 468 ASP B C 1
ATOM 7464 O O . ASP B 1 468 ? -7.129 20.828 -17.094 1 31.06 468 ASP B O 1
ATOM 7468 N N . PRO B 1 469 ? -7.23 19.266 -18.547 1 34.47 469 PRO B N 1
ATOM 7469 C CA . PRO B 1 469 ? -7.828 18.281 -17.656 1 34.47 469 PRO B CA 1
ATOM 7470 C C . PRO B 1 469 ? -7.082 18.156 -16.328 1 34.47 469 PRO B C 1
ATOM 7472 O O . PRO B 1 469 ? -7.578 17.531 -15.383 1 34.47 469 PRO B O 1
ATOM 7475 N N . PHE B 1 470 ? -5.906 18.469 -16.328 1 32.44 470 PHE B N 1
ATOM 7476 C CA . PHE B 1 470 ? -5.09 18.391 -15.125 1 32.44 470 PHE B CA 1
ATOM 7477 C C . PHE B 1 470 ? -5.234 19.672 -14.297 1 32.44 470 PHE B C 1
ATOM 7479 O O . PHE B 1 470 ? -4.551 19.844 -13.289 1 32.44 470 PHE B O 1
ATOM 7486 N N . ALA B 1 471 ? -5.992 20.594 -14.703 1 32.69 471 ALA B N 1
ATOM 7487 C CA . ALA B 1 471 ? -6.09 21.938 -14.141 1 32.69 471 ALA B CA 1
ATOM 7488 C C . ALA B 1 471 ? -6.645 21.891 -12.719 1 32.69 471 ALA B C 1
ATOM 7490 O O . ALA B 1 471 ? -6.348 22.766 -11.898 1 32.69 471 ALA B O 1
ATOM 7491 N N . ASN B 1 472 ? -7.625 21.125 -12.555 1 33.16 472 ASN B N 1
ATOM 7492 C CA . ASN B 1 472 ? -8.188 21.156 -11.211 1 33.16 472 ASN B CA 1
ATOM 7493 C C . ASN B 1 472 ? -7.172 20.672 -10.172 1 33.16 472 ASN B C 1
ATOM 7495 O O . ASN B 1 472 ? -7.539 20.344 -9.047 1 33.16 472 ASN B O 1
ATOM 7499 N N . ASN B 1 473 ? -6.055 20.297 -10.672 1 30.91 473 ASN B N 1
ATOM 7500 C CA . ASN B 1 473 ? -5.008 19.922 -9.719 1 30.91 473 ASN B CA 1
ATOM 7501 C C . ASN B 1 473 ? -4.391 21.141 -9.055 1 30.91 473 ASN B C 1
ATOM 7503 O O . ASN B 1 473 ? -3.611 21.859 -9.68 1 30.91 473 ASN B O 1
ATOM 7507 N N . MET B 1 474 ? -5.172 21.75 -8.172 1 34.31 474 MET B N 1
ATOM 7508 C CA . MET B 1 474 ? -4.609 22.859 -7.414 1 34.31 474 MET B CA 1
ATOM 7509 C C . MET B 1 474 ? -3.094 22.734 -7.316 1 34.31 474 MET B C 1
ATOM 7511 O O . MET B 1 474 ? -2.412 23.703 -6.98 1 34.31 474 MET B O 1
ATOM 7515 N N . TYR B 1 475 ? -2.635 21.5 -7.461 1 34.78 475 TYR B N 1
ATOM 7516 C CA . TYR B 1 475 ? -1.205 21.25 -7.32 1 34.78 475 TYR B CA 1
ATOM 7517 C C . TYR B 1 475 ? -0.506 21.312 -8.672 1 34.78 475 TYR B C 1
ATOM 7519 O O . TYR B 1 475 ? 0.694 21.047 -8.773 1 34.78 475 TYR B O 1
ATOM 7527 N N . ALA B 1 476 ? -1.333 21.391 -9.789 1 29.84 476 ALA B N 1
ATOM 7528 C CA . ALA B 1 476 ? -0.659 21.5 -11.086 1 29.84 476 ALA B CA 1
ATOM 7529 C C . ALA B 1 476 ? 0.084 22.828 -11.211 1 29.84 476 ALA B C 1
ATOM 7531 O O . ALA B 1 476 ? -0.527 23.891 -11.141 1 29.84 476 ALA B O 1
ATOM 7532 N N . VAL B 1 477 ? 1.091 23.031 -10.492 1 32.28 477 VAL B N 1
ATOM 7533 C CA . VAL B 1 477 ? 1.942 24.203 -10.664 1 32.28 477 VAL B CA 1
ATOM 7534 C C . VAL B 1 477 ? 2.967 23.938 -11.766 1 32.28 477 VAL B C 1
ATOM 7536 O O . VAL B 1 477 ? 3.584 22.875 -11.812 1 32.28 477 VAL B O 1
#

Radius of gyration: 32.75 Å; Cα contacts (8 Å, |Δi|>4): 1715; chains: 2; bounding box: 66×137×120 Å

pLDDT: mean 74.71, std 23.34, range [20.64, 98.56]

InterPro domains:
  IPR006598 Glycosyl transferase CAP10 domain [PF05686] (42-397)
  IPR006598 Glycosyl transferase CAP10 domain [SM00672] (126-391)
  IPR051091 Protein O-Glucosyltransferase/Glycosyltransferase 90 [PTHR12203] (41-414)

Organism: Chlamydomonas reinhardtii (NCBI:txid3055)

Solvent-accessible surface area (backbone atoms only — not comparable to full-atom values): 51614 Å² total; per-residue (Å²): 135,82,83,76,82,76,73,89,82,81,82,80,79,78,77,76,76,76,76,72,75,71,71,72,72,69,66,69,70,69,70,74,73,70,69,50,66,61,76,63,55,67,47,46,54,49,48,51,50,62,40,45,45,64,40,60,72,65,74,33,45,45,65,67,27,56,59,32,62,47,37,59,21,51,81,88,44,73,71,30,26,62,44,58,44,33,36,36,35,26,47,89,31,40,49,25,36,44,46,53,18,40,75,36,30,56,36,50,36,35,44,51,22,41,52,50,51,53,50,51,42,38,73,62,38,89,44,61,50,34,72,42,32,39,21,61,44,61,66,48,23,29,49,49,27,74,80,56,47,86,49,29,65,45,71,57,88,52,66,74,56,64,33,35,18,35,25,31,37,87,66,28,58,50,28,68,36,76,50,27,12,49,38,56,22,41,86,85,4,40,56,57,49,54,77,40,41,53,67,48,58,65,62,46,75,89,75,27,41,71,49,20,51,30,42,61,64,66,42,42,57,58,50,74,69,60,78,30,46,40,73,36,60,44,78,50,82,44,51,44,69,31,47,61,60,37,26,69,73,33,57,88,56,27,49,47,32,49,55,59,55,67,87,73,47,87,74,67,66,75,54,82,60,49,50,66,82,61,50,43,48,21,36,30,36,60,41,49,34,43,82,31,61,44,73,55,49,64,44,48,25,53,40,45,19,28,33,37,31,37,62,68,81,38,43,45,53,62,53,73,65,57,44,79,74,43,31,29,40,76,27,35,68,87,45,50,66,50,42,59,54,52,50,52,48,35,67,76,34,49,69,60,36,50,48,19,4,47,43,17,17,34,48,34,54,41,57,63,32,70,69,30,47,48,37,46,50,51,52,49,48,48,58,50,28,73,33,46,71,61,80,73,55,61,88,80,40,97,39,66,41,51,40,55,57,50,52,55,48,39,46,66,32,88,79,30,35,81,46,38,62,48,55,63,50,43,47,50,52,63,63,63,71,70,53,45,71,81,50,34,67,69,59,52,49,61,72,60,59,54,68,54,35,36,48,73,79,55,77,78,51,72,67,42,56,90,81,48,88,62,38,69,36,88,68,44,50,135,83,80,75,80,78,78,83,80,85,75,80,77,79,75,77,77,73,75,70,75,70,70,70,73,70,67,69,70,69,70,76,73,72,70,50,66,62,76,64,57,69,46,46,54,50,48,50,50,61,41,43,44,62,39,62,74,64,73,32,45,44,66,66,28,56,60,36,65,42,63,54,16,51,79,88,44,79,66,28,29,65,49,57,40,34,35,36,34,24,47,90,33,40,50,26,36,44,45,51,18,40,77,35,29,58,38,51,37,32,45,51,25,42,53,49,52,51,50,50,42,36,73,62,39,88,44,62,50,35,71,42,31,38,22,60,45,60,66,47,24,28,48,49,27,74,78,53,47,85,50,28,64,46,71,55,88,51,66,75,56,64,33,35,18,36,24,33,37,88,66,26,56,51,28,67,35,77,51,24,15,46,38,56,22,41,86,84,4,39,56,58,49,54,75,39,40,54,67,49,58,66,60,48,74,88,77,27,42,69,48,21,53,32,44,60,62,66,45,42,57,58,50,75,68,60,78,30,45,42,72,38,61,44,77,51,83,46,53,45,70,31,46,60,57,37,24,69,75,33,59,89,58,29,50,47,32,48,55,55,53,66,87,73,47,85,74,67,64,74,53,83,60,48,50,65,83,60,50,42,47,21,37,28,36,60,40,49,35,43,81,33,61,46,73,54,47,64,43,48,24,53,40,47,17,29,35,38,31,37,61,68,80,38,41,47,54,62,53,73,64,57,44,76,74,43,31,29,40,76,28,34,68,86,45,49,67,50,44,58,55,53,50,51,47,36,67,75,36,47,68,58,36,51,49,20,4,47,43,17,17,35,48,34,54,40,56,63,32,72,67,30,47,48,36,46,49,50,52,49,47,47,57,52,28,73,30,46,72,62,80,72,55,61,89,81,43,95,39,66,41,52,39,56,57,51,52,56,48,37,46,64,33,89,82,31,35,82,48,39,62,46,55,64,49,43,47,48,52,63,63,64,71,71,52,45,71,80,50,33,68,70,59,51,50,61,74,60,60,54,70,54,34,37,50,72,80,53,77,80,50,74,67,40,56,88,81,47,89,60,37,69,35,88,67,43,50

Foldseek 3Di:
DPPPPDDDDDPPPPPPPPPPPPPPPPPPPPPPPCPPPQDADPLLVVLLCVLCVVCVVVQFAEPQQLCLLAACPPPVPPLARVQLKWKWWDDQLFIWTQGFHLLVALQQLQVLQVLLLSRLLSQVDRAFTFMFMEHSDQESEQAALPPCQVLRLHRSPTDHTAYEYQKYFPSGSYRHAHRRSQQFFAPLHVQNLLVVLVVLPVQPLVQAAQAEAEADADQPVCCVPVPQADSSRHRHDWLLVQVVVQCVVCVPRYPYQHPPDCVVDVDRPNDFFDPLSPVLSHQEYEATDRRTHGSCLLSQLQSLHAYAYEDGSMDGSCVSVDDDLQQHDYDSDPHNNCVSVVSVVCVVVVVSRSRNSNRSNVCSSPQVHSSNSSSSVRVSSVVSSVRYPDGDDPVVGPGIQGSLLVLVLLCPDPQRVSRGDSCVSCVVRPDDPVSCVVPPNVNVCVVVVDCSNHDDPPPPPPPQPPPDPCSVSPVRD/DPPPPDDDDDPPPPPPPPPPPPPPPPPPPPPPPCPPPQDADPLLVVLLCVLCVVCVVVQFAEPQQQVLQPPVQPPVPPLARVQLKWKWWDDQLFIWTQGFHLLVALAQLQPLQVLLLSRLLSQVDRAFTFMFMEHEDQESFLAALPPCQVLRLHRSPTDHTAYEYQKYFPSGSYRHAHRRLQQFFAPLHVQNLLVVLVVLPVQPLVQADQAEAEADAAQPVCCVPVVQADSSRHRHDWLLVQVVVQCVVCVPRYPYQHPPDCVVDVDRPRDFFDPLSPVLSHQEYEATDRRTHGSCLLSQLQSLHAYAYEDGSMDGSCVSVDDDLQQHDYDSDPHNNCVSVVSVVCVVVVVSRSRNSNRSNVCSSPQVHSSNSSSSVRVSSVVSSVRYPDGDDPVVGPGIQGSLLVLVLLCPDPQRVSRGDSCVSCVVRPDDPVSCVVPPNVNNCVVVVDCSNHDDPPPPPPPQPPPDPCSVSPVSD

Nearest PDB structures (foldseek):
  5ub5-assembly1_A  TM=8.536E-01  e=3.733E-18  Homo sapiens
  5f87-assembly3_C  TM=7.994E-01  e=2.916E-16  Drosophila melanogaster
  4xsr-assembly1_B  TM=4.870E-01  e=2.893E-05  Nostoc sp. PCC 7120 = FACHB-418
  4xsp-assembly1_B  TM=4.783E-01  e=3.608E-05  Nostoc sp. PCC 7120 = FACHB-418
  7ntf-assembly1_A  TM=4.771E-01  e=6.633E-01  Homo sapiens